Protein 5BNT (pdb70)

Foldseek 3Di:
DAFEEEEAPLPFDLNVLLLVVCLVVVVCVRHQYAYADCPDAQDDDDCSPDDHGGHHHLQDLVVVLVGQYYAYANEQVSCVRRVVVNVVVVRLHAYEYQYCNCDLPPLEAAFQCLQQVVVLVVSVVVSRRHYYHAALVQLLVCLQQSLCVVVVWFQAKAKEKAFEQPSLGDVSLVLLVQLLVQLCVQCVVVVVDPPHDPVVSVVSSVVSQVDPPRRCVRVVHHAHVHKAFADADADPVRHHVSQVSNQSNNCRNVPPPDDTHYYGYIYMYHSARFKMKIKMKTFTPDQDDLVVSLVSRPVSDPQEAEQEADDPRCVQPADCVNAEPHSHKYKYPWDADPVDSRITIMMIMHGCSDSVGNPSRSVSVVVVSVD/DAFEEEEACLPFDLNVLLVVVCLVVVVCVRHQYAYEDCPDAQDCDDDNPDDHGGHHHLQDLVVVLPGQEYFYANEQVSCVRRVVVNVVVVRLHAYEYQYPNCDLPPLEAAFQCLQQVVVLVVSVVVSRRHYYHAALVQLLVCLQQSLCVVVVFFQAKAKEKAFEQPSLGDVSLVLLVQLQVQLCVQCVVVVVPPPRDPVVSVVSSVCSQVDPPRRPPRPVHHAHVHKAFADAPADPVRHHVSFVSNQSNNCRSVVVPPPGRYYGYIYMYHSARFKMKIKMKTFTPDQDDQVVSLVSRCVSDVQEAEQEADDPSCVQCADCVNAEPHSHKYKYPWDADPVDSRITIIMIMHGCSDSVGNPSRSVSVVVVSVD/DEEEEAPLPKLLNVLLLVVCLVVVVCVQYQYAYEYCPDAQDDDDCSVDDYHGHHHLQDLVVVLVGQEYAYEHEQVSCVRRVVVNVVVVRLHAYEYAYPNCDLPPLEHAFQCLQQVVVLVVSVVVSRRHYYHAALVQLLVCLQQVLCVVVVFFQAKAKEKAFEQCSQMDVSLVLLVQLQVQLCVQCVVVVVPPPHDVVVSVVSSVCSQVDPPRRCVRVVHHAHVHKAFADAPADPVRHHVSFVSNQSNNCRNNVVPPPGHYYGYIYMYHSHNFKMKIKMKTFTPDQDDLVVSLVSRPPSDPQEAEQEADDPSCVQCADCVNAPPHSHKYKYPWDADPVDSRIIIIMIIHGCSDSVGSPSRSVSVVVVSD/DAFEEEEAPLPFDLNVLLLVVCLVVVVCVRHQYAYEDCPDAQDCDDDSPDDHGGHHHLQPLVVVLVGQEYAYANEQVSCVPRVVVNVVVVRLHAYEYQYCNCDLPPLEAAFQCLQQVVVLVVSVVVSRRHYYHAALVQLLVCLQQSLCVVVVWFQAKAKEKAFEQPSQGPVSLVLLVVLQVQLCVQCVVVVVPPVDDVVVSVVRSVVSQVDPPRDCVRVVGHAHVHKAFADADADPVRHHVSFVSNQSNNCRNVVNPDDTHYYGYTYMYHSARFKMKIKMKTFTPDQDDLVRSLVSRCVSDPQEAEQEADDPRCVQCADSVNAEPHSHKYKYPWDADPVDSRITIIMIMHGCSDSVGNPSRSVSVVVVSVD

Organism: Pseudomonas aeruginosa (strain ATCC 15692 / DSM 22644 / CIP 104116 / JCM 14847 / LMG 12228 / 1C / PRS 101 / PAO1) (NCBI:txid208964)

Sequence (1481 aa):
HMKRVGLIGWRGMVGSVLMQQRMLEERDFDLIEPVFFTTSNVGGQGPEVGKDIAPLKDAYSIDELKTLDVILTCQGGDYTSEVFPKLREAGWQGYWIDAASSLRMEDDAVIVLDPVNRKVIDQALDAGTRNYIGGNCTVSLMLMALGGLFDAGLVEWMSAMTYQAASGAGAQNMRELLKQMGAAHASVADDLANPASAILDIDRRKVAETLRSEAFPTEHFGAPLGGSLIPWIDKELPNGQSREEWKAQAETNKILARFKNPIPVDGICVRVGAMRCHSQALTIKLNKDVPLTDIEGLISQHNPWVKLVPNHREVSVRELTPAAVTGTLSVPVGRLRKLNMGSQYLGAFTVGDQLLWGAAEPLRRMLRILLERHMKRVGLIGWRGMVGSVLMQRMLEERDFDLIEPVFFTTSNVGGQGPEVGKDIAPLKDAYSIDELKTLDVILTCQGGDYTSEVFPKLREAGWQGYWIDAASSLRMEDDAVIVLDPVNRKVIDQALDAGTRNYIGGNCTVSLMLMALGGLFDAGLVEWMSAMTYQAASGAGAQNMRELLKQMGAAHASVADDLANPASAILDIDRRKVAETLRSEAFPTEHFGAPLGGSLIPWIDKELPNGQSREEWKAQAETNKILARFKNPIPVDGICVRVGAMRCHSQALTIKLNKDVPLTDIEGLISQHNPWVKLVPNHREVSVREELTPAAVTGTLSVPVGRLRKLNMGSQYLGAFTVGDQLLWGAAEPLRRMLRILLERKRVGLIGWRGMVGSVLMQRMLEERDFDLIEPVFFTTSNVGGQGPEVGKDIAPLKDAYSIDELKTLDVILTCQGGDYTSEVFPKLREAGWQGYWIDAASSLRMEDDAVIVLDPVNRKVIDQALDAGTRNYIGGNCTVSLMLMALGGLFDAGLVEWMSAMTYQAASGAGAQNMRELLKQMGAAHASVADDLANPASAILDIDRRKVAETLRSEAFPTEHFGAPLGGSLIPWIDKELPNGQSREEWKAQAETNKILARFKNPIPVDGICVRVGAMRCHSQALTIKLNKDVPLTDIEGLISQHNPWVKLVPNHREVSVRELTPAAVTGTLSVPVGRLRKLNMGSQYLGAFTVGDQLLWGAAEPLRRMLRILLEHMKRVGLIGWRGMVGSVLMQQRMLEERDFDLIEPVFFTTSNVGGQGPEVGKDIAPLKDAYSIDELKTLDVILTCQGGDYTSEVFPKLREAGWQGYWIDAASSLRMEDDAVIVLDPVNRKVIDQALDAGTRNYIGGNCTVSLMLMALGGLFDAGLVEWMSAMTYQAASGAGAQNMRELLKQMGAAHASVADDLANPASAILDIDRRKVAETLRSEAFPTEHFGAPLGGSLIPWIDKELPNGQSREEWKAQAETNKILARFKNPIPVDGICVRVGAMRCHSQALTIKLNKDVPLTDIEGLISQHNPWVKLVPNHREVSVRELTPAAVTGTLSVPVGRLRKLNMGSQYLGAFTVGDQLLWGAAEPLRRMLRILLER

CATH classification: 3.40.50.720 (+1 more: 3.30.360.10)

Structure (mmCIF, N/CA/C/O backbone):
data_5BNT
#
_entry.id   5BNT
#
_cell.length_a   125.680
_cell.length_b   125.680
_cell.length_c   199.440
_cell.angle_alpha   90.000
_cell.angle_beta   90.000
_cell.angle_gamma   90.000
#
_symmetry.space_group_name_H-M   'P 41 21 2'
#
loop_
_entity.id
_entity.type
_entity.pdbx_description
1 polymer 'Aspartate-semialdehyde dehydrogenase'
2 non-polymer 'NADP NICOTINAMIDE-ADENINE-DINUCLEOTIDE PHOSPHATE'
3 water water
#
loop_
_atom_site.group_PDB
_atom_site.id
_atom_site.type_symbol
_atom_site.label_atom_id
_atom_site.label_alt_id
_atom_site.label_comp_id
_atom_site.label_asym_id
_atom_site.label_entity_id
_atom_site.label_seq_id
_atom_site.pdbx_PDB_ins_code
_atom_site.Cartn_x
_atom_site.Cartn_y
_atom_site.Cartn_z
_atom_site.occupancy
_atom_site.B_iso_or_equiv
_atom_site.auth_seq_id
_atom_site.auth_comp_id
_atom_site.auth_asym_id
_atom_site.auth_atom_id
_atom_site.pdbx_PDB_model_num
ATOM 1 N N . HIS A 1 8 ? -76.905 30.246 52.330 1.00 45.78 0 HIS C N 1
ATOM 2 C CA . HIS A 1 8 ? -77.266 29.506 51.127 1.00 45.99 0 HIS C CA 1
ATOM 3 C C . HIS A 1 8 ? -76.033 29.177 50.293 1.00 43.74 0 HIS C C 1
ATOM 4 O O . HIS A 1 8 ? -75.552 28.044 50.293 1.00 43.90 0 HIS C O 1
ATOM 6 N N . MET A 1 9 ? -75.527 30.178 49.580 1.00 40.34 1 MET C N 1
ATOM 7 C CA . MET A 1 9 ? -74.351 29.998 48.741 1.00 38.24 1 MET C CA 1
ATOM 8 C C . MET A 1 9 ? -73.090 29.929 49.601 1.00 32.31 1 MET C C 1
ATOM 9 O O . MET A 1 9 ? -72.940 30.688 50.560 1.00 32.31 1 MET C O 1
ATOM 14 N N . LYS A 1 10 ? -72.194 29.009 49.257 1.00 27.35 2 LYS C N 1
ATOM 15 C CA . LYS A 1 10 ? -70.974 28.791 50.027 1.00 22.93 2 LYS C CA 1
ATOM 16 C C . LYS A 1 10 ? -70.070 30.021 50.017 1.00 19.61 2 LYS C C 1
ATOM 17 O O . LYS A 1 10 ? -69.836 30.626 48.971 1.00 15.94 2 LYS C O 1
ATOM 19 N N . ARG A 1 11 ? -69.571 30.389 51.192 1.00 18.51 3 ARG C N 1
ATOM 20 C CA . ARG A 1 11 ? -68.646 31.508 51.309 1.00 19.52 3 ARG C CA 1
ATOM 21 C C . ARG A 1 11 ? -67.212 31.002 51.225 1.00 17.45 3 ARG C C 1
ATOM 22 O O . ARG A 1 11 ? -66.747 30.272 52.101 1.00 16.36 3 ARG C O 1
ATOM 30 N N . VAL A 1 12 ? -66.520 31.390 50.159 1.00 16.58 4 VAL C N 1
ATOM 31 C CA . VAL A 1 12 ? -65.171 30.906 49.899 1.00 13.69 4 VAL C CA 1
ATOM 32 C C . VAL A 1 12 ? -64.143 32.009 50.114 1.00 11.82 4 VAL C C 1
ATOM 33 O O . VAL A 1 12 ? -64.216 33.072 49.497 1.00 10.97 4 VAL C O 1
ATOM 37 N N . GLY A 1 13 ? -63.182 31.749 50.994 1.00 11.32 5 GLY C N 1
ATOM 38 C CA . GLY A 1 13 ? -62.108 32.691 51.239 1.00 13.11 5 GLY C CA 1
ATOM 39 C C . GLY A 1 13 ? -60.985 32.548 50.231 1.00 10.50 5 GLY C C 1
ATOM 40 O O . GLY A 1 13 ? -60.517 31.442 49.965 1.00 12.25 5 GLY C O 1
ATOM 41 N N . LEU A 1 14 ? -60.561 33.670 49.660 1.00 7.64 6 LEU C N 1
ATOM 42 C CA . LEU A 1 14 ? -59.445 33.676 48.721 1.00 11.41 6 LEU C CA 1
ATOM 43 C C . LEU A 1 14 ? -58.228 34.348 49.344 1.00 13.74 6 LEU C C 1
ATOM 44 O O . LEU A 1 14 ? -58.245 35.547 49.619 1.00 13.41 6 LEU C O 1
ATOM 49 N N . ILE A 1 15 ? -57.177 33.568 49.572 1.00 13.98 7 ILE C N 1
ATOM 50 C CA . ILE A 1 15 ? -55.928 34.110 50.085 1.00 12.75 7 ILE C CA 1
ATOM 51 C C . ILE A 1 15 ? -54.868 33.991 48.997 1.00 12.52 7 ILE C C 1
ATOM 52 O O . ILE A 1 15 ? -54.814 32.992 48.281 1.00 11.90 7 ILE C O 1
ATOM 57 N N . GLY A 1 16 ? -54.030 35.013 48.868 1.00 14.59 8 GLY C N 1
ATOM 58 C CA . GLY A 1 16 ? -52.964 34.994 47.883 1.00 12.97 8 GLY C CA 1
ATOM 59 C C . GLY A 1 16 ? -53.437 35.154 46.452 1.00 13.29 8 GLY C C 1
ATOM 60 O O . GLY A 1 16 ? -52.799 34.666 45.520 1.00 11.97 8 GLY C O 1
ATOM 61 N N . TRP A 1 17 ? -54.558 35.846 46.280 1.00 11.17 9 TRP C N 1
ATOM 62 C CA . TRP A 1 17 ? -55.138 36.072 44.960 1.00 11.83 9 TRP C CA 1
ATOM 63 C C . TRP A 1 17 ? -54.315 37.062 44.138 1.00 9.24 9 TRP C C 1
ATOM 64 O O . TRP A 1 17 ? -54.366 37.058 42.908 1.00 12.22 9 TRP C O 1
ATOM 75 N N . ARG A 1 18 ? -53.557 37.909 44.826 1.00 15.24 10 ARG C N 1
ATOM 76 C CA . ARG A 1 18 ? -52.846 39.005 44.175 1.00 17.70 10 ARG C CA 1
ATOM 77 C C . ARG A 1 18 ? -51.497 38.562 43.618 1.00 18.18 10 ARG C C 1
ATOM 78 O O . ARG A 1 18 ? -50.980 39.159 42.674 1.00 19.64 10 ARG C O 1
ATOM 86 N N . GLY A 1 19 ? -50.933 37.509 44.202 1.00 17.81 11 GLY C N 1
ATOM 87 C CA . GLY A 1 19 ? -49.667 36.971 43.738 1.00 18.03 11 GLY C CA 1
ATOM 88 C C . GLY A 1 19 ? -49.745 36.370 42.347 1.00 17.44 11 GLY C C 1
ATOM 89 O O . GLY A 1 19 ? -50.782 36.437 41.690 1.00 17.40 11 GLY C O 1
ATOM 90 N N . MET A 1 20 ? -48.649 35.769 41.897 1.00 18.28 12 MET C N 1
ATOM 91 C CA . MET A 1 20 ? -48.578 35.247 40.537 1.00 18.62 12 MET C CA 1
ATOM 92 C C . MET A 1 20 ? -49.510 34.056 40.310 1.00 17.63 12 MET C C 1
ATOM 93 O O . MET A 1 20 ? -50.313 34.060 39.377 1.00 19.11 12 MET C O 1
ATOM 98 N N . VAL A 1 21 ? -49.395 33.038 41.158 1.00 15.18 13 VAL C N 1
ATOM 99 C CA . VAL A 1 21 ? -50.236 31.852 41.041 1.00 14.11 13 VAL C CA 1
ATOM 100 C C . VAL A 1 21 ? -51.698 32.224 41.262 1.00 15.62 13 VAL C C 1
ATOM 101 O O . VAL A 1 21 ? -52.586 31.756 40.549 1.00 14.74 13 VAL C O 1
ATOM 105 N N . GLY A 1 22 ? -51.938 33.082 42.248 1.00 14.11 14 GLY C N 1
ATOM 106 C CA . GLY A 1 22 ? -53.279 33.548 42.541 1.00 13.50 14 GLY C CA 1
ATOM 107 C C . GLY A 1 22 ? -53.911 34.303 41.387 1.00 11.31 14 GLY C C 1
ATOM 108 O O . GLY A 1 22 ? -55.107 34.169 41.133 1.00 14.15 14 GLY C O 1
ATOM 109 N N . SER A 1 23 ? -53.103 35.093 40.685 1.00 12.09 15 SER C N 1
ATOM 110 C CA . SER A 1 23 ? -53.586 35.862 39.541 1.00 18.74 15 SER C CA 1
ATOM 111 C C . SER A 1 23 ? -53.997 34.940 38.397 1.00 16.55 15 SER C C 1
ATOM 112 O O . SER A 1 23 ? -55.009 35.173 37.738 1.00 16.02 15 SER C O 1
ATOM 115 N N . VAL A 1 24 ? -53.201 33.903 38.159 1.00 14.69 16 VAL C N 1
ATOM 116 C CA . VAL A 1 24 ? -53.536 32.891 37.164 1.00 15.06 16 VAL C CA 1
ATOM 117 C C . VAL A 1 24 ? -54.820 32.179 37.579 1.00 12.84 16 VAL C C 1
ATOM 118 O O . VAL A 1 24 ? -55.680 31.883 36.747 1.00 14.21 16 VAL C O 1
ATOM 122 N N . LEU A 1 25 ? -54.945 31.918 38.876 1.00 10.82 17 LEU C N 1
ATOM 123 C CA . LEU A 1 25 ? -56.139 31.289 39.423 1.00 13.28 17 LEU C CA 1
ATOM 124 C C . LEU A 1 25 ? -57.372 32.163 39.201 1.00 14.13 17 LEU C C 1
ATOM 125 O O . LEU A 1 25 ? -58.409 31.676 38.751 1.00 13.17 17 LEU C O 1
ATOM 130 N N . MET A 1 26 ? -57.249 33.451 39.514 1.00 14.10 18 MET C N 1
ATOM 131 C CA . MET A 1 26 ? -58.350 34.398 39.342 1.00 15.68 18 MET C CA 1
ATOM 132 C C . MET A 1 26 ? -58.812 34.456 37.891 1.00 15.71 18 MET C C 1
ATOM 133 O O . MET A 1 26 ? -60.012 34.434 37.611 1.00 15.78 18 MET C O 1
ATOM 138 N N . GLN A 1 27 ? -57.852 34.526 36.974 1.00 16.41 19 GLN C N 1
ATOM 139 C CA A GLN A 1 27 ? -58.137 34.588 35.544 0.45 18.75 19 GLN C CA 1
ATOM 140 C CA B GLN A 1 27 ? -58.175 34.607 35.556 0.55 18.76 19 GLN C CA 1
ATOM 141 C C . GLN A 1 27 ? -58.890 33.347 35.077 1.00 17.55 19 GLN C C 1
ATOM 142 O O . GLN A 1 27 ? -59.840 33.434 34.303 1.00 19.78 19 GLN C O 1
ATOM 153 N N . ARG A 1 28 ? -58.446 32.187 35.550 1.00 12.23 20 ARG C N 1
ATOM 154 C CA . ARG A 1 28 ? -59.073 30.920 35.182 1.00 12.77 20 ARG C CA 1
ATOM 155 C C . ARG A 1 28 ? -60.467 30.788 35.788 1.00 12.46 20 ARG C C 1
ATOM 156 O O . ARG A 1 28 ? -61.392 30.316 35.127 1.00 12.25 20 ARG C O 1
ATOM 164 N N . MET A 1 29 ? -60.611 31.197 37.046 1.00 14.51 21 MET C N 1
ATOM 165 C CA . MET A 1 29 ? -61.910 31.161 37.711 1.00 15.42 21 MET C CA 1
ATOM 166 C C . MET A 1 29 ? -62.901 32.078 37.002 1.00 18.52 21 MET C C 1
ATOM 167 O O . MET A 1 29 ? -64.090 31.774 36.911 1.00 17.61 21 MET C O 1
ATOM 172 N N . LEU A 1 30 ? -62.399 33.200 36.497 1.00 19.72 22 LEU C N 1
ATOM 173 C CA . LEU A 1 30 ? -63.216 34.131 35.727 1.00 22.61 22 LEU C CA 1
ATOM 174 C C . LEU A 1 30 ? -63.664 33.510 34.409 1.00 20.67 22 LEU C C 1
ATOM 175 O O . LEU A 1 30 ? -64.834 33.597 34.039 1.00 21.60 22 LEU C O 1
ATOM 180 N N . GLU A 1 31 ? -62.724 32.886 33.706 1.00 19.82 23 GLU C N 1
ATOM 181 C CA . GLU A 1 31 ? -63.002 32.278 32.409 1.00 22.85 23 GLU C CA 1
ATOM 182 C C . GLU A 1 31 ? -64.010 31.137 32.520 1.00 21.20 23 GLU C C 1
ATOM 183 O O . GLU A 1 31 ? -64.860 30.962 31.647 1.00 20.93 23 GLU C O 1
ATOM 189 N N . GLU A 1 32 ? -63.912 30.365 33.597 1.00 17.79 24 GLU C N 1
ATOM 190 C CA . GLU A 1 32 ? -64.810 29.235 33.808 1.00 18.40 24 GLU C CA 1
ATOM 191 C C . GLU A 1 32 ? -66.053 29.651 34.589 1.00 17.35 24 GLU C C 1
ATOM 192 O O . GLU A 1 32 ? -66.916 28.823 34.882 1.00 20.77 24 GLU C O 1
ATOM 198 N N . ARG A 1 33 ? -66.128 30.938 34.922 1.00 16.16 25 ARG C N 1
ATOM 199 C CA . ARG A 1 33 ? -67.258 31.512 35.652 1.00 20.09 25 ARG C CA 1
ATOM 200 C C . ARG A 1 33 ? -67.507 30.817 36.991 1.00 18.09 25 ARG C C 1
ATOM 201 O O . ARG A 1 33 ? -68.647 30.506 37.336 1.00 20.21 25 ARG C O 1
ATOM 209 N N . ASP A 1 34 ? -66.436 30.586 37.744 1.00 13.51 26 ASP C N 1
ATOM 210 C CA . ASP A 1 34 ? -66.541 29.928 39.042 1.00 16.19 26 ASP C CA 1
ATOM 211 C C . ASP A 1 34 ? -67.211 30.827 40.076 1.00 15.90 26 ASP C C 1
ATOM 212 O O . ASP A 1 34 ? -67.846 30.343 41.012 1.00 17.06 26 ASP C O 1
ATOM 217 N N . PHE A 1 35 ? -67.069 32.138 39.900 1.00 14.61 27 PHE C N 1
ATOM 218 C CA . PHE A 1 35 ? -67.584 33.101 40.869 1.00 16.38 27 PHE C CA 1
ATOM 219 C C . PHE A 1 35 ? -69.107 33.198 40.836 1.00 16.20 27 PHE C C 1
ATOM 220 O O . PHE A 1 35 ? -69.716 33.792 41.725 1.00 15.84 27 PHE C O 1
ATOM 228 N N . ASP A 1 36 ? -69.717 32.617 39.809 1.00 17.22 28 ASP C N 1
ATOM 229 C CA . ASP A 1 36 ? -71.170 32.545 39.721 1.00 19.18 28 ASP C CA 1
ATOM 230 C C . ASP A 1 36 ? -71.739 31.632 40.804 1.00 20.63 28 ASP C C 1
ATOM 231 O O . ASP A 1 36 ? -72.885 31.790 41.228 1.00 20.88 28 ASP C O 1
ATOM 236 N N . LEU A 1 37 ? -70.923 30.681 41.250 1.00 23.03 29 LEU C N 1
AT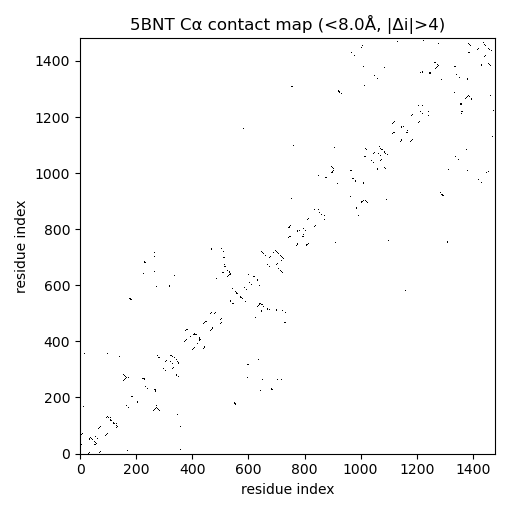OM 237 C CA . LEU A 1 37 ? -71.388 29.603 42.114 1.00 24.28 29 LEU C CA 1
ATOM 238 C C . LEU A 1 37 ? -71.047 29.814 43.586 1.00 23.09 29 LEU C C 1
ATOM 239 O O . LEU A 1 37 ? -71.531 29.081 44.448 1.00 23.30 29 LEU C O 1
ATOM 244 N N . ILE A 1 38 ? -70.210 30.806 43.877 1.00 20.79 30 ILE C N 1
ATOM 245 C CA . ILE A 1 38 ? -69.764 31.030 45.249 1.00 18.61 30 ILE C CA 1
ATOM 246 C C . ILE A 1 38 ? -69.932 32.480 45.679 1.00 21.52 30 ILE C C 1
ATOM 247 O O . ILE A 1 38 ? -70.162 33.367 44.856 1.00 23.34 30 ILE C O 1
ATOM 252 N N . GLU A 1 39 ? -69.818 32.708 46.983 1.00 19.56 31 GLU C N 1
ATOM 253 C CA . GLU A 1 39 ? -69.672 34.054 47.518 1.00 18.56 31 GLU C CA 1
ATOM 254 C C . GLU A 1 39 ? -68.204 34.269 47.854 1.00 16.05 31 GLU C C 1
ATOM 255 O O . GLU A 1 39 ? -67.740 33.844 48.910 1.00 15.86 31 GLU C O 1
ATOM 261 N N . PRO A 1 40 ? -67.461 34.919 46.947 1.00 15.30 32 PRO C N 1
ATOM 262 C CA . PRO A 1 40 ? -66.020 35.095 47.143 1.00 14.39 32 PRO C CA 1
ATOM 263 C C . PRO A 1 40 ? -65.692 36.134 48.213 1.00 15.78 32 PRO C C 1
ATOM 264 O O . PRO A 1 40 ? -66.135 37.278 48.125 1.00 18.21 32 PRO C O 1
ATOM 268 N N . VAL A 1 41 ? -64.929 35.726 49.221 1.00 11.12 33 VAL C N 1
ATOM 269 C CA . VAL A 1 41 ? -64.496 36.642 50.267 1.00 12.13 33 VAL C CA 1
ATOM 270 C C . VAL A 1 41 ? -62.987 36.788 50.183 1.00 13.14 33 VAL C C 1
ATOM 271 O O . VAL A 1 41 ? -62.248 35.856 50.496 1.00 11.54 33 VAL C O 1
ATOM 275 N N . PHE A 1 42 ? -62.533 37.959 49.751 1.00 13.73 34 PHE C N 1
ATOM 276 C CA . PHE A 1 42 ? -61.113 38.183 49.513 1.00 16.62 34 PHE C CA 1
ATOM 277 C C . PHE A 1 42 ? -60.404 38.732 50.744 1.00 18.31 34 PHE C C 1
ATOM 278 O O . PHE A 1 42 ? -60.862 39.689 51.370 1.00 12.14 34 PHE C O 1
ATOM 286 N N . PHE A 1 43 ? -59.278 38.112 51.080 1.00 15.52 35 PHE C N 1
ATOM 287 C CA . PHE A 1 43 ? -58.498 38.503 52.247 1.00 15.02 35 PHE C CA 1
ATOM 288 C C . PHE A 1 43 ? -57.151 39.081 51.835 1.00 16.97 35 PHE C C 1
ATOM 289 O O . PHE A 1 43 ? -56.702 38.899 50.703 1.00 17.57 35 PHE C O 1
ATOM 297 N N . THR A 1 44 ? -56.508 39.776 52.766 1.00 17.97 36 THR C N 1
ATOM 298 C CA . THR A 1 44 ? -55.241 40.431 52.483 1.00 16.67 36 THR C CA 1
ATOM 299 C C . THR A 1 44 ? -54.317 40.411 53.693 1.00 17.37 36 THR C C 1
ATOM 300 O O . THR A 1 44 ? -54.768 40.332 54.836 1.00 15.14 36 THR C O 1
ATOM 304 N N . THR A 1 45 ? -53.018 40.489 53.429 1.00 18.25 37 THR C N 1
ATOM 305 C CA . THR A 1 45 ? -52.023 40.530 54.488 1.00 18.90 37 THR C CA 1
ATOM 306 C C . THR A 1 45 ? -51.365 41.902 54.543 1.00 21.26 37 THR C C 1
ATOM 307 O O . THR A 1 45 ? -50.414 42.110 55.296 1.00 23.77 37 THR C O 1
ATOM 311 N N . SER A 1 46 ? -51.877 42.840 53.751 1.00 21.53 38 SER C N 1
ATOM 312 C CA . SER A 1 46 ? -51.198 44.117 53.572 1.00 23.14 38 SER C CA 1
ATOM 313 C C . SER A 1 46 ? -52.123 45.311 53.333 1.00 22.59 38 SER C C 1
ATOM 314 O O . SER A 1 46 ? -51.697 46.457 53.467 1.00 23.72 38 SER C O 1
ATOM 317 N N . ASN A 1 47 ? -53.378 45.054 52.977 1.00 22.17 39 ASN C N 1
ATOM 318 C CA . ASN A 1 47 ? -54.275 46.138 52.576 1.00 22.72 39 ASN C CA 1
ATOM 319 C C . ASN A 1 47 ? -55.704 45.931 53.086 1.00 22.09 39 ASN C C 1
ATOM 320 O O . ASN A 1 47 ? -56.648 45.839 52.300 1.00 24.82 39 ASN C O 1
ATOM 325 N N . VAL A 1 48 ? -55.855 45.857 54.406 1.00 21.24 40 VAL C N 1
ATOM 326 C CA . VAL A 1 48 ? -57.156 45.610 55.025 1.00 18.98 40 VAL C CA 1
ATOM 327 C C . VAL A 1 48 ? -58.118 46.758 54.743 1.00 18.79 40 VAL C C 1
ATOM 328 O O . VAL A 1 48 ? -57.784 47.925 54.947 1.00 20.59 40 VAL C O 1
ATOM 332 N N . GLY A 1 49 ? -59.314 46.420 54.273 1.00 17.32 41 GLY C N 1
ATOM 333 C CA . GLY A 1 49 ? -60.307 47.420 53.930 1.00 18.94 41 GLY C CA 1
ATOM 334 C C . GLY A 1 49 ? -60.136 47.919 52.510 1.00 20.62 41 GLY C C 1
ATOM 335 O O . GLY A 1 49 ? -60.928 48.725 52.021 1.00 22.80 41 GLY C O 1
ATOM 336 N N . GLY A 1 50 ? -59.094 47.431 51.846 1.00 20.47 42 GLY C N 1
ATOM 337 C CA . GLY A 1 50 ? -58.798 47.832 50.484 1.00 22.52 42 GLY C CA 1
ATOM 338 C C . GLY A 1 50 ? -59.738 47.228 49.461 1.00 25.97 42 GLY C C 1
ATOM 339 O O . GLY A 1 50 ? -60.722 46.574 49.809 1.00 25.32 42 GLY C O 1
ATOM 340 N N . GLN A 1 51 ? -59.427 47.443 48.188 1.00 27.35 43 GLN C N 1
ATOM 341 C CA . GLN A 1 51 ? -60.283 46.985 47.103 1.00 29.66 43 GLN C CA 1
ATOM 342 C C . GLN A 1 51 ? -59.790 45.655 46.542 1.00 26.35 43 GLN C C 1
ATOM 343 O O . GLN A 1 51 ? -58.602 45.492 46.262 1.00 25.09 43 GLN C O 1
ATOM 349 N N . GLY A 1 52 ? -60.706 44.705 46.390 1.00 23.75 44 GLY C N 1
ATOM 350 C CA . GLY A 1 52 ? -60.370 43.409 45.831 1.00 23.22 44 GLY C CA 1
ATOM 351 C C . GLY A 1 52 ? -60.254 43.436 44.318 1.00 22.05 44 GLY C C 1
ATOM 352 O O . GLY A 1 52 ? -60.449 44.480 43.697 1.00 19.24 44 GLY C O 1
ATOM 353 N N . PRO A 1 53 ? -59.936 42.282 43.713 1.00 21.93 45 PRO C N 1
ATOM 354 C CA . PRO A 1 53 ? -59.804 42.204 42.256 1.00 23.39 45 PRO C CA 1
ATOM 355 C C . PRO A 1 53 ? -61.156 42.263 41.552 1.00 26.04 45 PRO C C 1
ATOM 356 O O . PRO A 1 53 ? -62.183 42.005 42.179 1.00 25.48 45 PRO C O 1
ATOM 360 N N . GLU A 1 54 ? -61.153 42.603 40.267 1.00 28.42 46 GLU C N 1
ATOM 361 C CA . GLU A 1 54 ? -62.388 42.637 39.494 1.00 32.50 46 GLU C CA 1
ATOM 362 C C . GLU A 1 54 ? -62.794 41.225 39.090 1.00 30.10 46 GLU C C 1
ATOM 363 O O . GLU A 1 54 ? -62.154 40.604 38.240 1.00 29.52 46 GLU C O 1
ATOM 369 N N . VAL A 1 55 ? -63.859 40.722 39.706 1.00 30.07 47 VAL C N 1
ATOM 370 C CA . VAL A 1 55 ? -64.321 39.364 39.447 1.00 31.43 47 VAL C CA 1
ATOM 371 C C . VAL A 1 55 ? -65.729 39.366 38.861 1.00 34.02 47 VAL C C 1
ATOM 372 O O . VAL A 1 55 ? -66.416 38.345 38.872 1.00 33.40 47 VAL C O 1
ATOM 376 N N . GLY A 1 56 ? -66.155 40.518 38.354 1.00 36.26 48 GLY C N 1
ATOM 377 C CA . GLY A 1 56 ? -67.428 40.625 37.665 1.00 38.43 48 GLY C CA 1
ATOM 378 C C . GLY A 1 56 ? -68.658 40.672 38.552 1.00 38.13 48 GLY C C 1
ATOM 379 O O . GLY A 1 56 ? -69.784 40.610 38.060 1.00 39.61 48 GLY C O 1
ATOM 380 N N . LYS A 1 57 ? -68.450 40.783 39.859 1.00 38.11 49 LYS C N 1
ATOM 381 C CA . LYS A 1 57 ? -69.563 40.862 40.798 1.00 37.64 49 LYS C CA 1
ATOM 382 C C . LYS A 1 57 ? -69.175 41.635 42.054 1.00 35.82 49 LYS C C 1
ATOM 383 O O . LYS A 1 57 ? -67.997 41.730 42.397 1.00 35.26 49 LYS C O 1
ATOM 389 N N . ASP A 1 58 ? -70.176 42.186 42.733 1.00 35.01 50 ASP C N 1
ATOM 390 C CA . ASP A 1 58 ? -69.950 42.977 43.937 1.00 33.81 50 ASP C CA 1
ATOM 391 C C . ASP A 1 58 ? -69.348 42.133 45.058 1.00 31.39 50 ASP C C 1
ATOM 392 O O . ASP A 1 58 ? -69.893 41.093 45.430 1.00 29.67 50 ASP C O 1
ATOM 394 N N . ILE A 1 59 ? -68.218 42.587 45.590 1.00 28.90 51 ILE C N 1
ATOM 395 C CA . ILE A 1 59 ? -67.547 41.888 46.678 1.00 25.36 51 ILE C CA 1
ATOM 396 C C . ILE A 1 59 ? -67.306 42.835 47.844 1.00 25.30 51 ILE C C 1
ATOM 397 O O . ILE A 1 59 ? -67.261 44.053 47.669 1.00 24.79 51 ILE C O 1
ATOM 402 N N . ALA A 1 60 ? -67.154 42.268 49.036 1.00 24.35 52 ALA C N 1
ATOM 403 C CA . ALA A 1 60 ? -66.837 43.050 50.223 1.00 24.06 52 ALA C CA 1
ATOM 404 C C . ALA A 1 60 ? -65.389 43.526 50.166 1.00 24.79 52 ALA C C 1
ATOM 405 O O . ALA A 1 60 ? -64.560 42.910 49.495 1.00 25.65 52 ALA C O 1
ATOM 407 N N . PRO A 1 61 ? -65.081 44.637 50.858 1.00 23.77 53 PRO C N 1
ATOM 408 C CA . PRO A 1 61 ? -63.691 45.093 50.964 1.00 21.14 53 PRO C CA 1
ATOM 409 C C . PRO A 1 61 ? -62.781 44.025 51.568 1.00 19.34 53 PRO C C 1
ATOM 410 O O . PRO A 1 61 ? -63.263 43.124 52.257 1.00 18.82 53 PRO C O 1
ATOM 414 N N . LEU A 1 62 ? -61.482 44.132 51.306 1.00 18.33 54 LEU C N 1
ATOM 415 C CA . LEU A 1 62 ? -60.512 43.132 51.744 1.00 17.30 54 LEU C CA 1
ATOM 416 C C . LEU A 1 62 ? -60.521 42.933 53.257 1.00 15.15 54 LEU C C 1
ATOM 417 O O . LEU A 1 62 ? -60.449 43.895 54.019 1.00 14.75 54 LEU C O 1
ATOM 422 N N . LYS A 1 63 ? -60.611 41.676 53.683 1.00 14.58 55 LYS C N 1
ATOM 423 C CA . LYS A 1 63 ? -60.604 41.344 55.104 1.00 18.38 55 LYS C CA 1
ATOM 424 C C . LYS A 1 63 ? -59.211 40.919 55.567 1.00 18.30 55 LYS C C 1
ATOM 425 O O . LYS A 1 63 ? -58.347 40.592 54.754 1.00 17.82 55 LYS C O 1
ATOM 431 N N . ASP A 1 64 ? -59.002 40.932 56.880 1.00 18.01 56 ASP C N 1
ATOM 432 C CA . ASP A 1 64 ? -57.720 40.553 57.463 1.00 16.19 56 ASP C CA 1
ATOM 433 C C . ASP A 1 64 ? -57.493 39.050 57.324 1.00 16.14 56 ASP C C 1
ATOM 434 O O . ASP A 1 64 ? -58.235 38.248 57.889 1.00 15.59 56 ASP C O 1
ATOM 439 N N . ALA A 1 65 ? -56.454 38.679 56.582 1.00 14.44 57 ALA C N 1
ATOM 440 C CA . ALA A 1 65 ? -56.144 37.273 56.338 1.00 13.12 57 ALA C CA 1
ATOM 441 C C . ALA A 1 65 ? -55.634 36.571 57.595 1.00 15.91 57 ALA C C 1
ATOM 442 O O . ALA A 1 65 ? -55.507 35.348 57.619 1.00 15.30 57 ALA C O 1
ATOM 444 N N . TYR A 1 66 ? -55.339 37.346 58.633 1.00 17.79 58 TYR C N 1
ATOM 445 C CA . TYR A 1 66 ? -54.854 36.784 59.890 1.00 15.23 58 TYR C CA 1
ATOM 446 C C . TYR A 1 66 ? -55.929 36.835 60.971 1.00 16.47 58 TYR C C 1
ATOM 447 O O . TYR A 1 66 ? -55.666 36.545 62.138 1.00 17.49 58 TYR C O 1
ATOM 456 N N . SER A 1 67 ? -57.142 37.203 60.573 1.00 13.54 59 SER C N 1
ATOM 457 C CA . SER A 1 67 ? -58.275 37.222 61.489 1.00 15.25 59 SER C CA 1
ATOM 458 C C . SER A 1 67 ? -58.917 35.842 61.577 1.00 16.11 59 SER C C 1
ATOM 459 O O . SER A 1 67 ? -59.638 35.426 60.672 1.00 15.34 59 SER C O 1
ATOM 462 N N . ILE A 1 68 ? -58.648 35.136 62.671 1.00 18.07 60 ILE C N 1
ATOM 463 C CA . ILE A 1 68 ? -59.195 33.802 62.881 1.00 16.05 60 ILE C CA 1
ATOM 464 C C . ILE A 1 68 ? -60.715 33.873 62.972 1.00 14.13 60 ILE C C 1
ATOM 465 O O . ILE A 1 68 ? -61.414 32.989 62.478 1.00 14.60 60 ILE C O 1
ATOM 470 N N . ASP A 1 69 ? -61.216 34.937 63.595 1.00 13.94 61 ASP C N 1
ATOM 471 C CA . ASP A 1 69 ? -62.654 35.149 63.752 1.00 18.14 61 ASP C CA 1
ATOM 472 C C . ASP A 1 69 ? -63.384 35.150 62.412 1.00 16.12 61 ASP C C 1
ATOM 473 O O . ASP A 1 69 ? -64.443 34.538 62.274 1.00 15.17 61 ASP C O 1
ATOM 478 N N . GLU A 1 70 ? -62.814 35.838 61.427 1.00 13.08 62 GLU C N 1
ATOM 479 C CA . GLU A 1 70 ? -63.429 35.925 60.108 1.00 13.17 62 GLU C CA 1
ATOM 480 C C . GLU A 1 70 ? -63.232 34.640 59.311 1.00 13.59 62 GLU C C 1
ATOM 481 O O . GLU A 1 70 ? -64.149 34.172 58.636 1.00 15.68 62 GLU C O 1
ATOM 487 N N . LEU A 1 71 ? -62.030 34.079 59.390 1.00 12.56 63 LEU C N 1
ATOM 488 C CA . LEU A 1 71 ? -61.682 32.884 58.630 1.00 14.39 63 LEU C CA 1
ATOM 489 C C . LEU A 1 71 ? -62.521 31.670 59.023 1.00 15.73 63 LEU C C 1
ATOM 490 O O . LEU A 1 71 ? -62.855 30.840 58.177 1.00 14.25 63 LEU C O 1
ATOM 495 N N . LYS A 1 72 ? -62.868 31.570 60.304 1.00 11.97 64 LYS C N 1
ATOM 496 C CA . LYS A 1 72 ? -63.567 30.391 60.806 1.00 12.26 64 LYS C CA 1
ATOM 497 C C . LYS A 1 72 ? -65.058 30.414 60.473 1.00 12.40 64 LYS C C 1
ATOM 498 O O . LYS A 1 72 ? -65.792 29.488 60.819 1.00 14.01 64 LYS C O 1
ATOM 504 N N . THR A 1 73 ? -65.500 31.470 59.800 1.00 12.25 65 THR C N 1
ATOM 505 C CA . THR A 1 73 ? -66.882 31.554 59.344 1.00 17.13 65 THR C CA 1
ATOM 506 C C . THR A 1 73 ? -67.005 31.022 57.921 1.00 15.88 65 THR C C 1
ATOM 507 O O . THR A 1 73 ? -68.108 30.852 57.404 1.00 14.05 65 THR C O 1
ATOM 511 N N . LEU A 1 74 ? -65.860 30.759 57.299 1.00 11.41 66 LEU C N 1
ATOM 512 C CA . LEU A 1 74 ? -65.812 30.371 55.893 1.00 10.97 66 LEU C CA 1
ATOM 513 C C . LEU A 1 74 ? -66.028 28.875 55.686 1.00 16.54 66 LEU C C 1
ATOM 514 O O . LEU A 1 74 ? -65.499 28.051 56.432 1.00 17.59 66 LEU C O 1
ATOM 519 N N . ASP A 1 75 ? -66.802 28.535 54.660 1.00 16.97 67 ASP C N 1
ATOM 520 C CA . ASP A 1 75 ? -67.019 27.143 54.289 1.00 15.23 67 ASP C CA 1
ATOM 521 C C . ASP A 1 75 ? -65.762 26.560 53.649 1.00 14.42 67 ASP C C 1
ATOM 522 O O . ASP A 1 75 ? -65.381 25.421 53.923 1.00 10.49 67 ASP C O 1
ATOM 527 N N . VAL A 1 76 ? -65.130 27.351 52.786 1.00 12.19 68 VAL C N 1
ATOM 528 C CA . VAL A 1 76 ? -63.936 26.922 52.065 1.00 12.65 68 VAL C CA 1
ATOM 529 C C . VAL A 1 76 ? -62.880 28.024 52.090 1.00 12.41 68 VAL C C 1
ATOM 530 O O . VAL A 1 76 ? -63.204 29.207 51.998 1.00 12.50 68 VAL C O 1
ATOM 534 N N . ILE A 1 77 ? -61.617 27.630 52.224 1.00 11.06 69 ILE C N 1
ATOM 535 C CA . ILE A 1 77 ? -60.512 28.563 52.065 1.00 11.58 69 ILE C CA 1
ATOM 536 C C . ILE A 1 77 ? -59.600 28.080 50.944 1.00 12.49 69 ILE C C 1
ATOM 537 O O . ILE A 1 77 ? -59.089 26.960 50.978 1.00 12.63 69 ILE C O 1
ATOM 542 N N . LEU A 1 78 ? -59.413 28.935 49.946 1.00 12.59 70 LEU C N 1
ATOM 543 C CA . LEU A 1 78 ? -58.545 28.640 48.814 1.00 11.84 70 LEU C CA 1
ATOM 544 C C . LEU A 1 78 ? -57.366 29.609 48.815 1.00 13.02 70 LEU C C 1
ATOM 545 O O . LEU A 1 78 ? -57.504 30.770 48.430 1.00 14.67 70 LEU C O 1
ATOM 550 N N . THR A 1 79 ? -56.206 29.129 49.254 1.00 11.63 71 THR C N 1
ATOM 551 C CA . THR A 1 79 ? -55.062 30.006 49.470 1.00 13.54 71 THR C CA 1
ATOM 552 C C . THR A 1 79 ? -53.884 29.727 48.538 1.00 14.82 71 THR C C 1
ATOM 553 O O . THR A 1 79 ? -53.494 28.577 48.330 1.00 16.40 71 THR C O 1
ATOM 557 N N . CYS A 1 80 ? -53.333 30.801 47.978 1.00 12.23 72 CYS C N 1
ATOM 558 C CA . CYS A 1 80 ? -52.097 30.747 47.203 1.00 11.04 72 CYS C CA 1
ATOM 559 C C . CYS A 1 80 ? -51.070 31.671 47.851 1.00 13.03 72 CYS C C 1
ATOM 560 O O . CYS A 1 80 ? -50.077 32.053 47.232 1.00 16.02 72 CYS C O 1
ATOM 563 N N . GLN A 1 81 ? -51.324 32.026 49.108 1.00 13.33 73 GLN C N 1
ATOM 564 C CA . GLN A 1 81 ? -50.514 33.009 49.817 1.00 15.61 73 GLN C CA 1
ATOM 565 C C . GLN A 1 81 ? -49.102 32.502 50.098 1.00 18.15 73 GLN C C 1
ATOM 566 O O . GLN A 1 81 ? -48.143 33.272 50.064 1.00 20.58 73 GLN C O 1
ATOM 572 N N . GLY A 1 82 ? -48.975 31.210 50.381 1.00 16.64 74 GLY C N 1
ATOM 573 C CA . GLY A 1 82 ? -47.671 30.625 50.628 1.00 19.10 74 GLY C CA 1
ATOM 574 C C . GLY A 1 82 ? -47.577 29.750 51.862 1.00 18.04 74 GLY C C 1
ATOM 575 O O . GLY A 1 82 ? -48.485 29.723 52.694 1.00 16.43 74 GLY C O 1
ATOM 576 N N . GLY A 1 83 ? -46.461 29.036 51.979 1.00 18.47 75 GLY C N 1
ATOM 577 C CA . GLY A 1 83 ? -46.242 28.127 53.088 1.00 18.05 75 GLY C CA 1
ATOM 578 C C . GLY A 1 83 ? -46.109 28.799 54.441 1.00 21.15 75 GLY C C 1
ATOM 579 O O . GLY A 1 83 ? -46.515 28.241 55.460 1.00 22.26 75 GLY C O 1
ATOM 580 N N . ASP A 1 84 ? -45.536 29.998 54.454 1.00 21.17 76 ASP C N 1
ATOM 581 C CA . ASP A 1 84 ? -45.367 30.746 55.695 1.00 24.87 76 ASP C CA 1
ATOM 582 C C . ASP A 1 84 ? -46.720 31.129 56.285 1.00 21.09 76 ASP C C 1
ATOM 583 O O . ASP A 1 84 ? -46.900 31.134 57.503 1.00 23.16 76 ASP C O 1
ATOM 588 N N . TYR A 1 85 ? -47.670 31.446 55.412 1.00 18.22 77 TYR C N 1
ATOM 589 C CA . TYR A 1 85 ? -49.014 31.813 55.836 1.00 19.38 77 TYR C CA 1
ATOM 590 C C . TYR A 1 85 ? -49.764 30.606 56.383 1.00 18.23 77 TYR C C 1
ATOM 591 O O . TYR A 1 85 ? -50.419 30.690 57.422 1.00 18.96 77 TYR C O 1
ATOM 600 N N . THR A 1 86 ? -49.669 29.488 55.670 1.00 16.43 78 THR C N 1
ATOM 601 C CA . THR A 1 86 ? -50.338 28.258 56.074 1.00 14.81 78 THR C CA 1
ATOM 602 C C . THR A 1 86 ? -49.822 27.779 57.426 1.00 15.17 78 THR C C 1
ATOM 603 O O . THR A 1 86 ? -50.602 27.462 58.320 1.00 13.32 78 THR C O 1
ATOM 607 N N . SER A 1 87 ? -48.501 27.747 57.574 1.00 17.35 79 SER C N 1
ATOM 608 C CA . SER A 1 87 ? -47.876 27.302 58.815 1.00 20.46 79 SER C CA 1
ATOM 609 C C . SER A 1 87 ? -48.295 28.163 60.005 1.00 20.18 79 SER C C 1
ATOM 610 O O . SER A 1 87 ? -48.314 27.696 61.142 1.00 23.10 79 SER C O 1
ATOM 613 N N . GLU A 1 88 ? -48.635 29.418 59.733 1.00 21.23 80 GLU C N 1
ATOM 614 C CA . GLU A 1 88 ? -49.012 30.361 60.779 1.00 25.99 80 GLU C CA 1
ATOM 615 C C . GLU A 1 88 ? -50.496 30.282 61.136 1.00 22.29 80 GLU C C 1
ATOM 616 O O . GLU A 1 88 ? -50.860 30.240 62.311 1.00 22.83 80 GLU C O 1
ATOM 622 N N . VAL A 1 89 ? -51.347 30.256 60.116 1.00 18.46 81 VAL C N 1
ATOM 623 C CA . VAL A 1 89 ? -52.785 30.414 60.311 1.00 18.89 81 VAL C CA 1
ATOM 624 C C . VAL A 1 89 ? -53.519 29.082 60.476 1.00 18.95 81 VAL C C 1
ATOM 625 O O . VAL A 1 89 ? -54.401 28.960 61.329 1.00 19.10 81 VAL C O 1
ATOM 629 N N . PHE A 1 90 ? -53.152 28.089 59.669 1.00 16.25 82 PHE C N 1
ATOM 630 C CA . PHE A 1 90 ? -53.848 26.798 59.663 1.00 16.76 82 PHE C CA 1
ATOM 631 C C . PHE A 1 90 ? -53.969 26.132 61.046 1.00 16.16 82 PHE C C 1
ATOM 632 O O . PHE A 1 90 ? -55.055 25.674 61.401 1.00 15.55 82 PHE C O 1
ATOM 640 N N . PRO A 1 91 ? -52.872 26.067 61.830 1.00 16.13 83 PRO C N 1
ATOM 641 C CA . PRO A 1 91 ? -53.043 25.439 63.148 1.00 17.46 83 PRO C CA 1
ATOM 642 C C . PRO A 1 91 ? -53.976 26.224 64.070 1.00 18.46 83 PRO C C 1
ATOM 643 O O . PRO A 1 91 ? -54.761 25.624 64.805 1.00 19.37 83 PRO C O 1
ATOM 647 N N . LYS A 1 92 ? -53.887 27.549 64.025 1.00 17.72 84 LYS C N 1
ATOM 648 C CA . LYS A 1 92 ? -54.753 28.403 64.830 1.00 19.93 84 LYS C CA 1
ATOM 649 C C . LYS A 1 92 ? -56.214 28.222 64.439 1.00 19.14 84 LYS C C 1
ATOM 650 O O . LYS A 1 92 ? -57.102 28.209 65.291 1.00 19.66 84 LYS C O 1
ATOM 656 N N . LEU A 1 93 ? -56.451 28.077 63.140 1.00 15.08 85 LEU C N 1
ATOM 657 C CA . LEU A 1 93 ? -57.804 27.987 62.611 1.00 13.95 85 LEU C CA 1
ATOM 658 C C . LEU A 1 93 ? -58.476 26.672 63.007 1.00 15.46 85 LEU C C 1
ATOM 659 O O . LEU A 1 93 ? -59.629 26.663 63.436 1.00 13.96 85 LEU C O 1
ATOM 664 N N . ARG A 1 94 ? -57.751 25.565 62.864 1.00 15.04 86 ARG C N 1
ATOM 665 C CA . ARG A 1 94 ? -58.267 24.257 63.261 1.00 17.04 86 ARG C CA 1
ATOM 666 C C . ARG A 1 94 ? -58.472 24.192 64.771 1.00 19.76 86 ARG C C 1
ATOM 667 O O . ARG A 1 94 ? -59.405 23.550 65.257 1.00 15.91 86 ARG C O 1
ATOM 675 N N . GLU A 1 95 ? -57.593 24.865 65.506 1.00 21.51 87 GLU C N 1
ATOM 676 C CA . GLU A 1 95 ? -57.671 24.913 66.961 1.00 22.98 87 GLU C CA 1
ATOM 677 C C . GLU A 1 95 ? -58.929 25.651 67.408 1.00 19.00 87 GLU C C 1
ATOM 678 O O . GLU A 1 95 ? -59.419 25.443 68.517 1.00 19.40 87 GLU C O 1
ATOM 684 N N . ALA A 1 96 ? -59.443 26.513 66.536 1.00 16.16 88 ALA C N 1
ATOM 685 C CA . ALA A 1 96 ? -60.649 27.280 66.827 1.00 16.47 88 ALA C CA 1
ATOM 686 C C . ALA A 1 96 ? -61.910 26.503 66.456 1.00 18.48 88 ALA C C 1
ATOM 687 O O . ALA A 1 96 ? -63.013 27.049 66.480 1.00 22.19 88 ALA C O 1
ATOM 689 N N . GLY A 1 97 ? -61.740 25.231 66.107 1.00 19.58 89 GLY C N 1
ATOM 690 C CA . GLY A 1 97 ? -62.865 24.363 65.805 1.00 16.16 89 GLY C CA 1
ATOM 691 C C . GLY A 1 97 ? -63.404 24.478 64.391 1.00 15.17 89 GLY C C 1
ATOM 692 O O . GLY A 1 97 ? -64.482 23.966 64.089 1.00 21.40 89 GLY C O 1
ATOM 693 N N . TRP A 1 98 ? -62.654 25.147 63.522 1.00 15.03 90 TRP C N 1
ATOM 694 C CA . TRP A 1 98 ? -63.062 25.319 62.131 1.00 17.69 90 TRP C CA 1
ATOM 695 C C . TRP A 1 98 ? -63.043 23.987 61.385 1.00 16.01 90 TRP C C 1
ATOM 696 O O . TRP A 1 98 ? -62.018 23.307 61.334 1.00 15.69 90 TRP C O 1
ATOM 707 N N . GLN A 1 99 ? -64.184 23.621 60.808 1.00 13.31 91 GLN C N 1
ATOM 708 C CA . GLN A 1 99 ? -64.317 22.343 60.119 1.00 13.34 91 GLN C CA 1
ATOM 709 C C . GLN A 1 99 ? -64.529 22.523 58.616 1.00 16.79 91 GLN C C 1
ATOM 710 O O . GLN A 1 99 ? -64.992 21.610 57.932 1.00 15.70 91 GLN C O 1
ATOM 712 N N . GLY A 1 100 ? -64.187 23.702 58.107 1.00 16.02 92 GLY C N 1
ATOM 713 C CA . GLY A 1 100 ? -64.314 23.979 56.688 1.00 15.56 92 GLY C CA 1
ATOM 714 C C . GLY A 1 100 ? -63.224 23.320 55.864 1.00 15.39 92 GLY C C 1
ATOM 715 O O . GLY A 1 100 ? -62.340 22.655 56.406 1.00 14.92 92 GLY C O 1
ATOM 716 N N . TYR A 1 101 ? -63.281 23.503 54.549 1.00 13.07 93 TYR C N 1
ATOM 717 C CA . TYR A 1 101 ? -62.305 22.887 53.657 1.00 12.86 93 TYR C CA 1
ATOM 718 C C . TYR A 1 101 ? -61.139 23.823 53.361 1.00 13.52 93 TYR C C 1
ATOM 719 O O . TYR A 1 101 ? -61.322 25.024 53.167 1.00 14.90 93 TYR C O 1
ATOM 728 N N . TRP A 1 102 ? -59.939 23.252 53.329 1.00 12.16 94 TRP C N 1
ATOM 729 C CA . TRP A 1 102 ? -58.717 24.012 53.096 1.00 11.68 94 TRP C CA 1
ATOM 730 C C . TRP A 1 102 ? -58.060 23.589 51.786 1.00 13.17 94 TRP C C 1
ATOM 731 O O . TRP A 1 102 ? -57.535 22.482 51.676 1.00 12.47 94 TRP C O 1
ATOM 742 N N . ILE A 1 103 ? -58.098 24.471 50.792 1.00 11.23 95 ILE C N 1
ATOM 743 C CA . ILE A 1 103 ? -57.447 24.206 49.514 1.00 8.46 95 ILE C CA 1
ATOM 744 C C . ILE A 1 103 ? -56.197 25.069 49.420 1.00 14.21 95 ILE C C 1
ATOM 745 O O . ILE A 1 103 ? -56.270 26.293 49.534 1.00 14.10 95 ILE C O 1
ATOM 750 N N . ASP A 1 104 ? -55.051 24.428 49.214 1.00 11.72 96 ASP C N 1
ATOM 751 C CA . ASP A 1 104 ? -53.771 25.116 49.313 1.00 11.65 96 ASP C CA 1
ATOM 752 C C . ASP A 1 104 ? -52.842 24.800 48.141 1.00 11.53 96 ASP C C 1
ATOM 753 O O . ASP A 1 104 ? -52.783 23.666 47.665 1.00 12.38 96 ASP C O 1
ATOM 758 N N . ALA A 1 105 ? -52.116 25.817 47.687 1.00 10.18 97 ALA C N 1
ATOM 759 C CA . ALA A 1 105 ? -51.113 25.649 46.642 1.00 14.81 97 ALA C CA 1
ATOM 760 C C . ALA A 1 105 ? -49.764 25.299 47.259 1.00 16.29 97 ALA C C 1
ATOM 761 O O . ALA A 1 105 ? -48.949 24.609 46.645 1.00 16.81 97 ALA C O 1
ATOM 763 N N . ALA A 1 106 ? -49.541 25.782 48.479 1.00 14.83 98 ALA C N 1
ATOM 764 C CA . ALA A 1 106 ? -48.275 25.587 49.180 1.00 16.59 98 ALA C CA 1
ATOM 765 C C . ALA A 1 106 ? -48.036 24.121 49.526 1.00 17.93 98 ALA C C 1
ATOM 766 O O . ALA A 1 106 ? -48.978 23.348 49.680 1.00 15.85 98 ALA C O 1
ATOM 768 N N . SER A 1 107 ? -46.766 23.754 49.663 1.00 17.32 99 SER C N 1
ATOM 769 C CA . SER A 1 107 ? -46.379 22.366 49.900 1.00 17.69 99 SER C CA 1
ATOM 770 C C . SER A 1 107 ? -46.528 21.947 51.360 1.00 16.22 99 SER C C 1
ATOM 771 O O . SER A 1 107 ? -46.339 20.777 51.692 1.00 19.02 99 SER C O 1
ATOM 774 N N . SER A 1 108 ? -46.869 22.909 52.214 1.00 16.45 100 SER C N 1
ATOM 775 C CA . SER A 1 108 ? -46.894 22.728 53.667 1.00 18.64 100 SER C CA 1
ATOM 776 C C . SER A 1 108 ? -47.567 21.442 54.147 1.00 17.76 100 SER C C 1
ATOM 777 O O . SER A 1 108 ? -46.974 20.671 54.901 1.00 21.50 100 SER C O 1
ATOM 780 N N . LEU A 1 109 ? -48.800 21.214 53.707 1.00 16.79 101 LEU C N 1
ATOM 781 C CA . LEU A 1 109 ? -49.611 20.127 54.246 1.00 16.99 101 LEU C CA 1
ATOM 782 C C . LEU A 1 109 ? -49.674 18.896 53.342 1.00 19.21 101 LEU C C 1
ATOM 783 O O . LEU A 1 109 ? -50.445 17.976 53.606 1.00 18.73 101 LEU C O 1
ATOM 788 N N . ARG A 1 110 ? -48.863 18.878 52.289 1.00 21.40 102 ARG C N 1
ATOM 789 C CA . ARG A 1 110 ? -48.925 17.814 51.286 1.00 21.74 102 ARG C CA 1
ATOM 790 C C . ARG A 1 110 ? -48.750 16.410 51.862 1.00 23.34 102 ARG C C 1
ATOM 791 O O . ARG A 1 110 ? -49.500 15.498 51.515 1.00 24.92 102 ARG C O 1
ATOM 799 N N . MET A 1 111 ? -47.767 16.236 52.739 1.00 22.80 103 MET C N 1
ATOM 800 C CA . MET A 1 111 ? -47.436 14.906 53.243 1.00 23.17 103 MET C CA 1
ATOM 801 C C . MET A 1 111 ? -48.104 14.602 54.584 1.00 22.75 103 MET C C 1
ATOM 802 O O . MET A 1 111 ? -47.717 13.662 55.279 1.00 22.15 103 MET C O 1
ATOM 807 N N . GLU A 1 112 ? -49.107 15.397 54.941 1.00 20.91 104 GLU C N 1
ATOM 808 C CA . GLU A 1 112 ? -49.862 15.164 56.168 1.00 20.21 104 GLU C CA 1
ATOM 809 C C . GLU A 1 112 ? -50.893 14.060 55.954 1.00 20.17 104 GLU C C 1
ATOM 810 O O . GLU A 1 112 ? -51.496 13.961 54.884 1.00 17.97 104 GLU C O 1
ATOM 816 N N . ASP A 1 113 ? -51.091 13.234 56.976 1.00 21.11 105 ASP C N 1
ATOM 817 C CA . ASP A 1 113 ? -51.986 12.085 56.877 1.00 24.59 105 ASP C CA 1
ATOM 818 C C . ASP A 1 113 ? -53.444 12.496 56.695 1.00 24.71 105 ASP C C 1
ATOM 819 O O . ASP A 1 113 ? -54.240 11.745 56.133 1.00 28.68 105 ASP C O 1
ATOM 824 N N . ASP A 1 114 ? -53.791 13.686 57.174 1.00 21.07 106 ASP C N 1
ATOM 825 C CA . ASP A 1 114 ? -55.157 14.180 57.057 1.00 21.93 106 ASP C CA 1
ATOM 826 C C . ASP A 1 114 ? -55.287 15.145 55.883 1.00 20.91 106 ASP C C 1
ATOM 827 O O . ASP A 1 114 ? -56.138 16.034 55.888 1.00 22.12 106 ASP C O 1
ATOM 832 N N . ALA A 1 115 ? -54.435 14.962 54.880 1.00 14.70 107 ALA C N 1
ATOM 833 C CA . ALA A 1 115 ? -54.460 15.809 53.694 1.00 15.83 107 ALA C CA 1
ATOM 834 C C . ALA A 1 115 ? -54.275 14.988 52.424 1.00 15.35 107 ALA C C 1
ATOM 835 O O . ALA A 1 115 ? -53.589 13.966 52.425 1.00 12.75 107 ALA C O 1
ATOM 837 N N . VAL A 1 116 ? -54.893 15.448 51.341 1.00 13.92 108 VAL C N 1
ATOM 838 C CA . VAL A 1 116 ? -54.816 14.765 50.057 1.00 15.02 108 VAL C CA 1
ATOM 839 C C . VAL A 1 116 ? -54.197 15.678 49.006 1.00 13.37 108 VAL C C 1
ATOM 840 O O . VAL A 1 116 ? -54.567 16.846 48.890 1.00 12.85 108 VAL C O 1
ATOM 844 N N . ILE A 1 117 ? -53.246 15.143 48.248 1.00 10.80 109 ILE C N 1
ATOM 845 C CA . ILE A 1 117 ? -52.681 15.873 47.123 1.00 10.37 109 ILE C CA 1
ATOM 846 C C . ILE A 1 117 ? -53.614 15.723 45.926 1.00 10.00 109 ILE C C 1
ATOM 847 O O . ILE A 1 117 ? -53.873 14.611 45.468 1.00 12.18 109 ILE C O 1
ATOM 852 N N . VAL A 1 118 ? -54.118 16.845 45.421 1.00 11.22 110 VAL C N 1
ATOM 853 C CA . VAL A 1 118 ? -55.175 16.806 44.419 1.00 9.29 110 VAL C CA 1
ATOM 854 C C . VAL A 1 118 ? -54.657 16.991 42.995 1.00 11.09 110 VAL C C 1
ATOM 855 O O . VAL A 1 118 ? -53.867 17.889 42.706 1.00 11.81 110 VAL C O 1
ATOM 859 N N . LEU A 1 119 ? -55.117 16.106 42.118 1.00 12.22 111 LEU C N 1
ATOM 860 C CA . LEU A 1 119 ? -54.884 16.187 40.683 1.00 12.08 111 LEU C CA 1
ATOM 861 C C . LEU A 1 119 ? -55.990 15.361 40.037 1.00 13.21 111 LEU C C 1
ATOM 862 O O . LEU A 1 119 ? -55.748 14.275 39.509 1.00 11.24 111 LEU C O 1
ATOM 867 N N . ASP A 1 120 ? -57.209 15.893 40.098 1.00 13.73 112 ASP C N 1
ATOM 868 C CA . ASP A 1 120 ? -58.424 15.116 39.846 1.00 10.01 112 ASP C CA 1
ATOM 869 C C . ASP A 1 120 ? -58.525 14.395 38.490 1.00 10.44 112 ASP C C 1
ATOM 870 O O . ASP A 1 120 ? -59.222 13.385 38.403 1.00 18.27 112 ASP C O 1
ATOM 875 N N . PRO A 1 121 ? -57.854 14.888 37.427 1.00 15.84 113 PRO C N 1
ATOM 876 C CA . PRO A 1 121 ? -57.914 14.013 36.249 1.00 10.89 113 PRO C CA 1
ATOM 877 C C . PRO A 1 121 ? -57.182 12.687 36.459 1.00 17.31 113 PRO C C 1
ATOM 878 O O . PRO A 1 121 ? -57.446 11.716 35.750 1.00 11.76 113 PRO C O 1
ATOM 882 N N . VAL A 1 122 ? -56.282 12.654 37.436 1.00 14.09 114 VAL C N 1
ATOM 883 C CA . VAL A 1 122 ? -55.504 11.457 37.721 1.00 14.80 114 VAL C CA 1
ATOM 884 C C . VAL A 1 122 ? -56.069 10.686 38.916 1.00 12.80 114 VAL C C 1
ATOM 885 O O . VAL A 1 122 ? -56.217 9.465 38.853 1.00 13.10 114 VAL C O 1
ATOM 889 N N . ASN A 1 123 ? -56.389 11.390 40.000 1.00 12.83 115 ASN C N 1
ATOM 890 C CA . ASN A 1 123 ? -56.806 10.718 41.233 1.00 11.59 115 ASN C CA 1
ATOM 891 C C . ASN A 1 123 ? -58.171 11.176 41.752 1.00 19.25 115 ASN C C 1
ATOM 892 O O . ASN A 1 123 ? -58.346 11.389 42.954 1.00 19.61 115 ASN C O 1
ATOM 897 N N . ARG A 1 124 ? -59.139 11.310 40.850 1.00 17.88 116 ARG C N 1
ATOM 898 C CA . ARG A 1 124 ? -60.488 11.720 41.234 1.00 16.67 116 ARG C CA 1
ATOM 899 C C . ARG A 1 124 ? -61.095 10.767 42.258 1.00 16.24 116 ARG C C 1
ATOM 900 O O . ARG A 1 124 ? -61.761 11.196 43.201 1.00 15.40 116 ARG C O 1
ATOM 908 N N . LYS A 1 125 ? -60.857 9.474 42.067 1.00 17.19 117 LYS C N 1
ATOM 909 C CA . LYS A 1 125 ? -61.403 8.454 42.954 1.00 20.42 117 LYS C CA 1
ATOM 910 C C . LYS A 1 125 ? -60.833 8.585 44.363 1.00 15.58 117 LYS C C 1
ATOM 911 O O . LYS A 1 125 ? -61.546 8.398 45.349 1.00 17.61 117 LYS C O 1
ATOM 917 N N . VAL A 1 126 ? -59.547 8.909 44.452 1.00 14.86 118 VAL C N 1
ATOM 918 C CA . VAL A 1 126 ? -58.896 9.134 45.738 1.00 18.01 118 VAL C CA 1
ATOM 919 C C . VAL A 1 126 ? -59.534 10.328 46.438 1.00 17.86 118 VAL C C 1
ATOM 920 O O . VAL A 1 126 ? -59.786 10.295 47.643 1.00 13.11 118 VAL C O 1
ATOM 924 N N . ILE A 1 127 ? -59.800 11.378 45.667 1.00 12.06 119 ILE C N 1
ATOM 925 C CA . ILE A 1 127 ? -60.412 12.591 46.193 1.00 13.98 119 ILE C CA 1
ATOM 926 C C . ILE A 1 127 ? -61.821 12.310 46.705 1.00 16.36 119 ILE C C 1
ATOM 927 O O . ILE A 1 127 ? -62.184 12.729 47.805 1.00 14.84 119 ILE C O 1
ATOM 932 N N . ASP A 1 128 ? -62.607 11.598 45.902 1.00 16.88 120 ASP C N 1
ATOM 933 C CA . ASP A 1 128 ? -63.983 11.264 46.263 1.00 18.36 120 ASP C CA 1
ATOM 934 C C . ASP A 1 128 ? -64.048 10.448 47.550 1.00 17.30 120 ASP C C 1
ATOM 935 O O . ASP A 1 128 ? -64.886 10.707 48.416 1.00 17.57 120 ASP C O 1
ATOM 940 N N . GLN A 1 129 ? -63.162 9.464 47.670 1.00 16.86 121 GLN C N 1
ATOM 941 C CA . GLN A 1 129 ? -63.111 8.620 48.859 1.00 22.09 121 GLN C CA 1
ATOM 942 C C . GLN A 1 129 ? -62.699 9.426 50.087 1.00 19.83 121 GLN C C 1
ATOM 943 O O . GLN A 1 129 ? -63.203 9.200 51.186 1.00 19.43 121 GLN C O 1
ATOM 949 N N . ALA A 1 130 ? -61.780 10.365 49.890 1.00 14.18 122 ALA C N 1
ATOM 950 C CA . ALA A 1 130 ? -61.323 11.229 50.971 1.00 13.85 122 ALA C CA 1
ATOM 951 C C . ALA A 1 130 ? -62.458 12.120 51.464 1.00 17.18 122 ALA C C 1
ATOM 952 O O . ALA A 1 130 ? -62.623 12.327 52.667 1.00 17.99 122 ALA C O 1
ATOM 954 N N . LEU A 1 131 ? -63.237 12.645 50.523 1.00 15.48 123 LEU C N 1
ATOM 955 C CA . LEU A 1 131 ? -64.383 13.487 50.848 1.00 16.54 123 LEU C CA 1
ATOM 956 C C . LEU A 1 131 ? -65.424 12.714 51.650 1.00 16.52 123 LEU C C 1
ATOM 957 O O . LEU A 1 131 ? -65.959 13.218 52.638 1.00 16.40 123 LEU C O 1
ATOM 962 N N . ASP A 1 132 ? -65.707 11.490 51.219 1.00 18.43 124 ASP C N 1
ATOM 963 C CA . ASP A 1 132 ? -66.656 10.632 51.920 1.00 19.26 124 ASP C CA 1
ATOM 964 C C . ASP A 1 132 ? -66.145 10.262 53.310 1.00 18.18 124 ASP C C 1
ATOM 965 O O . ASP A 1 132 ? -66.932 10.035 54.228 1.00 18.98 124 ASP C O 1
ATOM 970 N N . ALA A 1 133 ? -64.824 10.206 53.457 1.00 17.80 125 ALA C N 1
ATOM 971 C CA . ALA A 1 133 ? -64.205 9.806 54.717 1.00 21.03 125 ALA C CA 1
ATOM 972 C C . ALA A 1 133 ? -64.137 10.965 55.708 1.00 22.12 125 ALA C C 1
ATOM 973 O O . ALA A 1 133 ? -63.906 10.757 56.900 1.00 27.55 125 ALA C O 1
ATOM 975 N N . GLY A 1 134 ? -64.329 12.184 55.214 1.00 22.30 126 GLY C N 1
ATOM 976 C CA . GLY A 1 134 ? -64.346 13.354 56.073 1.00 20.89 126 GLY C CA 1
ATOM 977 C C . GLY A 1 134 ? -63.111 14.230 55.993 1.00 20.30 126 GLY C C 1
ATOM 978 O O . GLY A 1 134 ? -62.992 15.207 56.733 1.00 21.19 126 GLY C O 1
ATOM 979 N N . THR A 1 135 ? -62.192 13.882 55.096 1.00 20.44 127 THR C N 1
ATOM 980 C CA . THR A 1 135 ? -60.955 14.639 54.918 1.00 18.04 127 THR C CA 1
ATOM 981 C C . THR A 1 135 ? -61.262 16.080 54.520 1.00 12.49 127 THR C C 1
ATOM 982 O O . THR A 1 135 ? -62.105 16.324 53.657 1.00 12.61 127 THR C O 1
ATOM 986 N N . ARG A 1 136 ? -60.576 17.028 55.152 1.00 13.97 128 ARG C N 1
ATOM 987 C CA . ARG A 1 136 ? -60.884 18.445 54.978 1.00 17.15 128 ARG C CA 1
ATOM 988 C C . ARG A 1 136 ? -59.770 19.219 54.277 1.00 16.24 128 ARG C C 1
ATOM 989 O O . ARG A 1 136 ? -59.950 20.381 53.912 1.00 15.88 128 ARG C O 1
ATOM 997 N N . ASN A 1 137 ? -58.621 18.578 54.094 1.00 14.88 129 ASN C N 1
ATOM 998 C CA . ASN A 1 137 ? -57.449 19.262 53.555 1.00 10.54 129 ASN C CA 1
ATOM 999 C C . ASN A 1 137 ? -57.069 18.736 52.175 1.00 12.61 129 ASN C C 1
ATOM 1000 O O . ASN A 1 137 ? -56.798 17.547 52.007 1.00 13.78 129 ASN C O 1
ATOM 1005 N N . TYR A 1 138 ? -57.044 19.628 51.189 1.00 9.64 130 TYR C N 1
ATOM 1006 C CA . TYR A 1 138 ? -56.769 19.237 49.810 1.00 12.59 130 TYR C CA 1
ATOM 1007 C C . TYR A 1 138 ? -55.740 20.162 49.179 1.00 13.41 130 TYR C C 1
ATOM 1008 O O . TYR A 1 138 ? -55.992 21.346 48.958 1.00 12.48 130 TYR C O 1
ATOM 1017 N N . ILE A 1 139 ? -54.573 19.598 48.891 1.00 9.31 131 ILE C N 1
ATOM 1018 C CA . ILE A 1 139 ? -53.403 20.384 48.542 1.00 9.30 131 ILE C CA 1
ATOM 1019 C C . ILE A 1 139 ? -52.962 20.121 47.109 1.00 13.99 131 ILE C C 1
ATOM 1020 O O . ILE A 1 139 ? -52.944 18.978 46.656 1.00 12.92 131 ILE C O 1
ATOM 1025 N N . GLY A 1 140 ? -52.602 21.184 46.398 1.00 14.73 132 GLY C N 1
ATOM 1026 C CA . GLY A 1 140 ? -52.038 21.045 45.069 1.00 15.25 132 GLY C CA 1
ATOM 1027 C C . GLY A 1 140 ? -50.651 20.431 45.121 1.00 16.08 132 GLY C C 1
ATOM 1028 O O . GLY A 1 140 ? -49.881 20.697 46.044 1.00 18.20 132 GLY C O 1
ATOM 1029 N N . GLY A 1 141 ? -50.332 19.603 44.134 1.00 13.70 133 GLY C N 1
ATOM 1030 C CA . GLY A 1 141 ? -49.034 18.956 44.084 1.00 16.29 133 GLY C CA 1
ATOM 1031 C C . GLY A 1 141 ? -47.951 19.820 43.472 1.00 21.31 133 GLY C C 1
ATOM 1032 O O . GLY A 1 141 ? -48.236 20.858 42.875 1.00 23.99 133 GLY C O 1
ATOM 1033 N N . ASN A 1 142 ? -46.702 19.391 43.628 1.00 21.77 134 ASN C N 1
ATOM 1034 C CA . ASN A 1 142 ? -45.575 20.096 43.035 1.00 21.00 134 ASN C CA 1
ATOM 1035 C C . ASN A 1 142 ? -45.745 20.119 41.521 1.00 19.79 134 ASN C C 1
ATOM 1036 O O . ASN A 1 142 ? -46.258 19.166 40.934 1.00 15.86 134 ASN C O 1
ATOM 1041 N N . CYS A 1 143 ? -45.325 21.218 40.902 1.00 20.15 135 CYS C N 1
ATOM 1042 C CA . CYS A 1 143 ? -45.524 21.432 39.471 1.00 20.16 135 CYS C CA 1
ATOM 1043 C C . CYS A 1 143 ? -44.956 20.297 38.621 1.00 18.46 135 CYS C C 1
ATOM 1044 O O . CYS A 1 143 ? -45.608 19.830 37.687 1.00 18.26 135 CYS C O 1
ATOM 1047 N N . THR A 1 144 ? -43.750 19.853 38.956 1.00 15.67 136 THR C N 1
ATOM 1048 C CA . THR A 1 144 ? -43.088 18.782 38.216 1.00 18.24 136 THR C CA 1
ATOM 1049 C C . THR A 1 144 ? -43.907 17.494 38.204 1.00 16.98 136 THR C C 1
ATOM 1050 O O . THR A 1 144 ? -44.077 16.864 37.160 1.00 13.18 136 THR C O 1
ATOM 1054 N N . VAL A 1 145 ? -44.416 17.112 39.372 1.00 15.33 137 VAL C N 1
ATOM 1055 C CA . VAL A 1 145 ? -45.163 15.868 39.515 1.00 12.57 137 VAL C CA 1
ATOM 1056 C C . VAL A 1 145 ? -46.514 15.949 38.809 1.00 16.97 137 VAL C C 1
ATOM 1057 O O . VAL A 1 145 ? -46.916 15.016 38.114 1.00 18.20 137 VAL C O 1
ATOM 1061 N N . SER A 1 146 ? -47.209 17.067 38.989 1.00 15.64 138 SER C N 1
ATOM 1062 C CA . SER A 1 146 ? -48.525 17.258 38.385 1.00 14.54 138 SER C CA 1
ATOM 1063 C C . SER A 1 146 ? -48.462 17.228 36.861 1.00 11.87 138 SER C C 1
ATOM 1064 O O . SER A 1 146 ? -49.308 16.616 36.211 1.00 11.16 138 SER C O 1
ATOM 1067 N N . LEU A 1 147 ? -47.456 17.889 36.297 1.00 11.43 139 LEU C N 1
ATOM 1068 C CA . LEU A 1 147 ? -47.306 17.963 34.846 1.00 11.79 139 LEU C CA 1
ATOM 1069 C C . LEU A 1 147 ? -46.935 16.610 34.243 1.00 17.61 139 LEU C C 1
ATOM 1070 O O . LEU A 1 147 ? -47.376 16.272 33.145 1.00 15.77 139 LEU C O 1
ATOM 1075 N N . MET A 1 148 ? -46.125 15.840 34.964 1.00 12.54 140 MET C N 1
ATOM 1076 C CA . MET A 1 148 ? -45.713 14.520 34.500 1.00 13.07 140 MET C CA 1
ATOM 1077 C C . MET A 1 148 ? -46.903 13.568 34.465 1.00 12.75 140 MET C C 1
ATOM 1078 O O . MET A 1 148 ? -47.058 12.790 33.524 1.00 13.09 140 MET C O 1
ATOM 1083 N N . LEU A 1 149 ? -47.739 13.634 35.496 1.00 12.22 141 LEU C N 1
ATOM 1084 C CA . LEU A 1 149 ? -48.867 12.719 35.627 1.00 13.79 141 LEU C CA 1
ATOM 1085 C C . LEU A 1 149 ? -50.009 13.072 34.681 1.00 13.99 141 LEU C C 1
ATOM 1086 O O . LEU A 1 149 ? -50.779 12.201 34.284 1.00 12.00 141 LEU C O 1
ATOM 1091 N N . MET A 1 150 ? -50.121 14.346 34.323 1.00 11.54 142 MET C N 1
ATOM 1092 C CA . MET A 1 150 ? -51.129 14.764 33.356 1.00 16.59 142 MET C CA 1
ATOM 1093 C C . MET A 1 150 ? -50.811 14.194 31.979 1.00 18.16 142 MET C C 1
ATOM 1094 O O . MET A 1 150 ? -51.706 13.978 31.163 1.00 16.11 142 MET C O 1
ATOM 1099 N N . ALA A 1 151 ? -49.528 13.949 31.733 1.00 13.21 143 ALA C N 1
ATOM 1100 C CA . ALA A 1 151 ? -49.079 13.423 30.452 1.00 12.18 143 ALA C CA 1
ATOM 1101 C C . ALA A 1 151 ? -49.077 11.897 30.436 1.00 14.15 143 ALA C C 1
ATOM 1102 O O . ALA A 1 151 ? -49.478 11.279 29.450 1.00 15.26 143 ALA C O 1
ATOM 1104 N N . LEU A 1 152 ? -48.634 11.293 31.535 1.00 11.93 144 LEU C N 1
ATOM 1105 C CA . LEU A 1 152 ? -48.436 9.847 31.583 1.00 15.04 144 LEU C CA 1
ATOM 1106 C C . LEU A 1 152 ? -49.378 9.122 32.537 1.00 16.63 144 LEU C C 1
ATOM 1107 O O . LEU A 1 152 ? -49.103 7.989 32.937 1.00 17.04 144 LEU C O 1
ATOM 1112 N N . GLY A 1 153 ? -50.482 9.768 32.898 1.00 15.41 145 GLY C N 1
ATOM 1113 C CA . GLY A 1 153 ? -51.453 9.169 33.796 1.00 15.23 145 GLY C CA 1
ATOM 1114 C C . GLY A 1 153 ? -51.992 7.839 33.308 1.00 15.28 145 GLY C C 1
ATOM 1115 O O . GLY A 1 153 ? -52.295 6.953 34.105 1.00 14.10 145 GLY C O 1
ATOM 1116 N N . GLY A 1 154 ? -52.100 7.701 31.990 1.00 14.96 146 GLY C N 1
ATOM 1117 C CA . GLY A 1 154 ? -52.603 6.483 31.384 1.00 13.95 146 GLY C CA 1
ATOM 1118 C C . GLY A 1 154 ? -51.763 5.253 31.674 1.00 14.38 146 GLY C C 1
ATOM 1119 O O . GLY A 1 154 ? -52.290 4.145 31.775 1.00 14.51 146 GLY C O 1
ATOM 1120 N N . LEU A 1 155 ? -50.455 5.444 31.808 1.00 13.17 147 LEU C N 1
ATOM 1121 C CA . LEU A 1 155 ? -49.548 4.335 32.086 1.00 15.88 147 LEU C CA 1
ATOM 1122 C C . LEU A 1 155 ? -49.627 3.909 33.550 1.00 17.44 147 LEU C C 1
ATOM 1123 O O . LEU A 1 155 ? -49.651 2.717 33.857 1.00 18.31 147 LEU C O 1
ATOM 1128 N N . PHE A 1 156 ? -49.665 4.887 34.450 1.00 19.57 148 PHE C N 1
ATOM 1129 C CA . PHE A 1 156 ? -49.793 4.610 35.877 1.00 19.21 148 PHE C CA 1
ATOM 1130 C C . PHE A 1 156 ? -51.152 3.992 36.189 1.00 21.90 148 PHE C C 1
ATOM 1131 O O . PHE A 1 156 ? -51.266 3.120 37.052 1.00 22.99 148 PHE C O 1
ATOM 1139 N N . ASP A 1 157 ? -52.178 4.450 35.479 1.00 21.40 149 ASP C N 1
ATOM 1140 C CA . ASP A 1 157 ? -53.533 3.947 35.666 1.00 26.03 149 ASP C CA 1
ATOM 1141 C C . ASP A 1 157 ? -53.623 2.481 35.256 1.00 23.97 149 ASP C C 1
ATOM 1142 O O . ASP A 1 157 ? -54.397 1.711 35.827 1.00 22.99 149 ASP C O 1
ATOM 1147 N N . ALA A 1 158 ? -52.819 2.101 34.268 1.00 21.35 150 ALA C N 1
ATOM 1148 C CA . ALA A 1 158 ? -52.798 0.729 33.776 1.00 20.30 150 ALA C CA 1
ATOM 1149 C C . ALA A 1 158 ? -51.838 -0.133 34.590 1.00 19.55 150 ALA C C 1
ATOM 1150 O O . ALA A 1 158 ? -51.716 -1.335 34.352 1.00 21.04 150 ALA C O 1
ATOM 1152 N N . GLY A 1 159 ? -51.158 0.490 35.549 1.00 20.33 151 GLY C N 1
ATOM 1153 C CA . GLY A 1 159 ? -50.238 -0.214 36.426 1.00 20.49 151 GLY C CA 1
ATOM 1154 C C . GLY A 1 159 ? -49.045 -0.824 35.715 1.00 19.20 151 GLY C C 1
ATOM 1155 O O . GLY A 1 159 ? -48.623 -1.936 36.034 1.00 20.35 151 GLY C O 1
ATOM 1156 N N . LEU A 1 160 ? -48.491 -0.090 34.756 1.00 18.59 152 LEU C N 1
ATOM 1157 C CA . LEU A 1 160 ? -47.408 -0.609 33.929 1.00 18.17 152 LEU C CA 1
ATOM 1158 C C . LEU A 1 160 ? -46.035 -0.092 34.348 1.00 16.40 152 LEU C C 1
ATOM 1159 O O . LEU A 1 160 ? -45.015 -0.668 33.977 1.00 16.71 152 LEU C O 1
ATOM 1164 N N . VAL A 1 161 ? -46.011 0.989 35.121 1.00 16.73 153 VAL C N 1
ATOM 1165 C CA . VAL A 1 161 ? -44.755 1.644 35.475 1.00 16.88 153 VAL C CA 1
ATOM 1166 C C . VAL A 1 161 ? -44.027 0.921 36.606 1.00 18.38 153 VAL C C 1
ATOM 1167 O O . VAL A 1 161 ? -44.519 0.853 37.732 1.00 17.16 153 VAL C O 1
ATOM 1171 N N . GLU A 1 162 ? -42.849 0.386 36.297 1.00 17.26 154 GLU C N 1
ATOM 1172 C CA . GLU A 1 162 ? -41.997 -0.232 37.309 1.00 18.46 154 GLU C CA 1
ATOM 1173 C C . GLU A 1 162 ? -41.207 0.848 38.042 1.00 19.08 154 GLU C C 1
ATOM 1174 O O . GLU A 1 162 ? -41.224 0.914 39.270 1.00 14.04 154 GLU C O 1
ATOM 1180 N N . TRP A 1 163 ? -40.511 1.686 37.279 1.00 18.06 155 TRP C N 1
ATOM 1181 C CA . TRP A 1 163 ? -39.873 2.880 37.828 1.00 12.43 155 TRP C CA 1
ATOM 1182 C C . TRP A 1 163 ? -39.695 3.935 36.742 1.00 21.25 155 TRP C C 1
ATOM 1183 O O . TRP A 1 163 ? -39.917 3.666 35.561 1.00 11.46 155 TRP C O 1
ATOM 1194 N N . MET A 1 164 ? -39.296 5.136 37.147 1.00 11.15 156 MET C N 1
ATOM 1195 C CA . MET A 1 164 ? -39.140 6.243 36.210 1.00 15.74 156 MET C CA 1
ATOM 1196 C C . MET A 1 164 ? -37.976 7.155 36.578 1.00 16.96 156 MET C C 1
ATOM 1197 O O . MET A 1 164 ? -37.876 7.627 37.711 1.00 17.96 156 MET C O 1
ATOM 1202 N N . SER A 1 165 ? -37.098 7.398 35.610 1.00 10.03 157 SER C N 1
ATOM 1203 C CA . SER A 1 165 ? -36.033 8.379 35.769 1.00 14.10 157 SER C CA 1
ATOM 1204 C C . SER A 1 165 ? -36.414 9.669 35.049 1.00 15.31 157 SER C C 1
ATOM 1205 O O . SER A 1 165 ? -36.654 9.667 33.842 1.00 16.46 157 SER C O 1
ATOM 1208 N N . ALA A 1 166 ? -36.468 10.769 35.794 1.00 12.40 158 ALA C N 1
ATOM 1209 C CA . ALA A 1 166 ? -36.946 12.033 35.247 1.00 12.70 158 ALA C CA 1
ATOM 1210 C C . ALA A 1 166 ? -35.865 13.109 35.238 1.00 14.58 158 ALA C C 1
ATOM 1211 O O . ALA A 1 166 ? -35.449 13.592 36.290 1.00 8.77 158 ALA C O 1
ATOM 1213 N N . MET A 1 167 ? -35.418 13.479 34.041 1.00 13.27 159 MET C N 1
ATOM 1214 C CA . MET A 1 167 ? -34.493 14.594 33.874 1.00 12.06 159 MET C CA 1
ATOM 1215 C C . MET A 1 167 ? -35.275 15.804 33.375 1.00 11.02 159 MET C C 1
ATOM 1216 O O . MET A 1 167 ? -35.806 15.792 32.265 1.00 9.16 159 MET C O 1
ATOM 1221 N N . THR A 1 168 ? -35.351 16.845 34.198 1.00 11.84 160 THR C N 1
ATOM 1222 C CA . THR A 1 168 ? -36.262 17.949 33.921 1.00 13.43 160 THR C CA 1
ATOM 1223 C C . THR A 1 168 ? -35.578 19.192 33.363 1.00 13.23 160 THR C C 1
ATOM 1224 O O . THR A 1 168 ? -34.383 19.413 33.559 1.00 11.85 160 THR C O 1
ATOM 1228 N N . TYR A 1 169 ? -36.374 19.994 32.662 1.00 11.28 161 TYR C N 1
ATOM 1229 C CA . TYR A 1 169 ? -35.945 21.260 32.085 1.00 13.69 161 TYR C CA 1
ATOM 1230 C C . TYR A 1 169 ? -36.910 22.326 32.593 1.00 15.45 161 TYR C C 1
ATOM 1231 O O . TYR A 1 169 ? -37.886 22.659 31.919 1.00 14.13 161 TYR C O 1
ATOM 1240 N N . GLN A 1 170 ? -36.649 22.853 33.785 1.00 8.22 162 GLN C N 1
ATOM 1241 C CA . GLN A 1 170 ? -37.662 23.632 34.494 1.00 9.57 162 GLN C CA 1
ATOM 1242 C C . GLN A 1 170 ? -37.529 25.141 34.314 1.00 11.86 162 GLN C C 1
ATOM 1243 O O . GLN A 1 170 ? -36.427 25.684 34.257 1.00 8.89 162 GLN C O 1
ATOM 1249 N N . ALA A 1 171 ? -38.680 25.804 34.239 1.00 14.14 163 ALA C N 1
ATOM 1250 C CA . ALA A 1 171 ? -38.758 27.231 33.953 1.00 15.13 163 ALA C CA 1
ATOM 1251 C C . ALA A 1 171 ? -38.527 28.085 35.194 1.00 17.37 163 ALA C C 1
ATOM 1252 O O . ALA A 1 171 ? -38.487 27.577 36.314 1.00 15.09 163 ALA C O 1
ATOM 1254 N N . ALA A 1 172 ? -38.390 29.389 34.978 1.00 17.75 164 ALA C N 1
ATOM 1255 C CA . ALA A 1 172 ? -38.102 30.328 36.055 1.00 17.52 164 ALA C CA 1
ATOM 1256 C C . ALA A 1 172 ? -39.333 30.609 36.912 1.00 15.14 164 ALA C C 1
ATOM 1257 O O . ALA A 1 172 ? -39.210 31.058 38.051 1.00 17.02 164 ALA C O 1
ATOM 1259 N N . SER A 1 173 ? -40.514 30.344 36.363 1.00 13.98 165 SER C N 1
ATOM 1260 C CA . SER A 1 173 ? -41.767 30.632 37.056 1.00 14.38 165 SER C CA 1
ATOM 1261 C C . SER A 1 173 ? -41.906 29.835 38.345 1.00 15.02 165 SER C C 1
ATOM 1262 O O . SER A 1 173 ? -42.542 30.289 39.295 1.00 14.64 165 SER C O 1
ATOM 1265 N N . GLY A 1 174 ? -41.317 28.643 38.371 1.00 15.69 166 GLY C N 1
ATOM 1266 C CA . GLY A 1 174 ? -41.365 27.797 39.549 1.00 17.45 166 GLY C CA 1
ATOM 1267 C C . GLY A 1 174 ? -40.659 28.404 40.746 1.00 19.92 166 GLY C C 1
ATOM 1268 O O . GLY A 1 174 ? -40.947 28.057 41.891 1.00 21.71 166 GLY C O 1
ATOM 1269 N N . ALA A 1 175 ? -39.733 29.318 40.478 1.00 20.29 167 ALA C N 1
ATOM 1270 C CA . ALA A 1 175 ? -38.973 29.970 41.535 1.00 19.62 167 ALA C CA 1
ATOM 1271 C C . ALA A 1 175 ? -39.626 31.283 41.961 1.00 21.32 167 ALA C C 1
ATOM 1272 O O . ALA A 1 175 ? -39.415 31.753 43.078 1.00 26.44 167 ALA C O 1
ATOM 1274 N N . GLY A 1 176 ? -40.414 31.875 41.068 1.00 18.58 168 GLY C N 1
ATOM 1275 C CA . GLY A 1 176 ? -41.128 33.098 41.388 1.00 18.47 168 GLY C CA 1
ATOM 1276 C C . GLY A 1 176 ? -41.106 34.168 40.313 1.00 20.65 168 GLY C C 1
ATOM 1277 O O . GLY A 1 176 ? -40.418 34.038 39.299 1.00 20.82 168 GLY C O 1
ATOM 1278 N N . ALA A 1 177 ? -41.863 35.236 40.546 1.00 19.72 169 ALA C N 1
ATOM 1279 C CA . ALA A 1 177 ? -41.987 36.329 39.588 1.00 20.42 169 ALA C CA 1
ATOM 1280 C C . ALA A 1 177 ? -40.672 37.084 39.408 1.00 21.32 169 ALA C C 1
ATOM 1281 O O . ALA A 1 177 ? -40.306 37.447 38.290 1.00 20.97 169 ALA C O 1
ATOM 1283 N N . GLN A 1 178 ? -39.968 37.319 40.511 1.00 20.88 170 GLN C N 1
ATOM 1284 C CA . GLN A 1 178 ? -38.703 38.046 40.470 1.00 24.39 170 GLN C CA 1
ATOM 1285 C C . GLN A 1 178 ? -37.626 37.255 39.735 1.00 19.18 170 GLN C C 1
ATOM 1286 O O . GLN A 1 178 ? -36.696 37.831 39.172 1.00 19.97 170 GLN C O 1
ATOM 1292 N N . ASN A 1 179 ? -37.756 35.933 39.747 1.00 17.25 171 ASN C N 1
ATOM 1293 C CA . ASN A 1 179 ? -36.828 35.066 39.033 1.00 17.74 171 ASN C CA 1
ATOM 1294 C C . ASN A 1 179 ? -37.067 35.145 37.530 1.00 15.34 171 ASN C C 1
ATOM 1295 O O . ASN A 1 179 ? -36.124 35.119 36.739 1.00 15.65 171 ASN C O 1
ATOM 1300 N N . MET A 1 180 ? -38.335 35.241 37.144 1.00 14.57 172 MET C N 1
ATOM 1301 C CA . MET A 1 180 ? -38.702 35.390 35.741 1.00 16.75 172 MET C CA 1
ATOM 1302 C C . MET A 1 180 ? -38.175 36.712 35.197 1.00 17.64 172 MET C C 1
ATOM 1303 O O . MET A 1 180 ? -37.706 36.787 34.060 1.00 13.60 172 MET C O 1
ATOM 1308 N N . ARG A 1 181 ? -38.257 37.751 36.023 1.00 17.12 173 ARG C N 1
ATOM 1309 C CA . ARG A 1 181 ? -37.731 39.061 35.664 1.00 20.46 173 ARG C CA 1
ATOM 1310 C C . ARG A 1 181 ? -36.216 39.007 35.516 1.00 19.81 173 ARG C C 1
ATOM 1311 O O . ARG A 1 181 ? -35.651 39.627 34.615 1.00 20.21 173 ARG C O 1
ATOM 1319 N N . GLU A 1 182 ? -35.564 38.264 36.405 1.00 18.59 174 GLU C N 1
ATOM 1320 C CA . GLU A 1 182 ? -34.112 38.142 36.377 1.00 18.31 174 GLU C CA 1
ATOM 1321 C C . GLU A 1 182 ? -33.655 37.406 35.124 1.00 14.87 174 GLU C C 1
ATOM 1322 O O . GLU A 1 182 ? -32.654 37.775 34.514 1.00 17.33 174 GLU C O 1
ATOM 1328 N N . LEU A 1 183 ? -34.393 36.365 34.748 1.00 16.39 175 LEU C N 1
ATOM 1329 C CA . LEU A 1 183 ? -34.100 35.620 33.529 1.00 16.94 175 LEU C CA 1
ATOM 1330 C C . LEU A 1 183 ? -34.116 36.543 32.316 1.00 16.17 175 LEU C C 1
ATOM 1331 O O . LEU A 1 183 ? -33.229 36.486 31.464 1.00 18.91 175 LEU C O 1
ATOM 1336 N N . LEU A 1 184 ? -35.130 37.398 32.254 1.00 15.71 176 LEU C N 1
ATOM 1337 C CA . LEU A 1 184 ? -35.288 38.331 31.146 1.00 17.53 176 LEU C CA 1
ATOM 1338 C C . LEU A 1 184 ? -34.190 39.389 31.145 1.00 17.78 176 LEU C C 1
ATOM 1339 O O . LEU A 1 184 ? -33.681 39.762 30.089 1.00 18.28 176 LEU C O 1
ATOM 1344 N N . LYS A 1 185 ? -33.827 39.866 32.331 1.00 16.42 177 LYS C N 1
ATOM 1345 C CA . LYS A 1 185 ? -32.753 40.844 32.459 1.00 19.20 177 LYS C CA 1
ATOM 1346 C C . LYS A 1 185 ? -31.415 40.233 32.056 1.00 17.40 177 LYS C C 1
ATOM 1347 O O . LYS A 1 185 ? -30.569 40.904 31.465 1.00 18.22 177 LYS C O 1
ATOM 1353 N N . GLN A 1 186 ? -31.231 38.956 32.379 1.00 16.52 178 GLN C N 1
ATOM 1354 C CA . GLN A 1 186 ? -30.009 38.243 32.025 1.00 20.12 178 GLN C CA 1
ATOM 1355 C C . GLN A 1 186 ? -29.883 38.091 30.513 1.00 18.77 178 GLN C C 1
ATOM 1356 O O . GLN A 1 186 ? -28.800 38.266 29.955 1.00 18.16 178 GLN C O 1
ATOM 1362 N N . MET A 1 187 ? -30.994 37.762 29.858 1.00 19.95 179 MET C N 1
ATOM 1363 C CA . MET A 1 187 ? -31.024 37.660 28.403 1.00 20.72 179 MET C CA 1
ATOM 1364 C C . MET A 1 187 ? -30.670 38.997 27.767 1.00 24.05 179 MET C C 1
ATOM 1365 O O . MET A 1 187 ? -29.942 39.051 26.776 1.00 25.28 179 MET C O 1
ATOM 1370 N N . GLY A 1 188 ? -31.190 40.074 28.346 1.00 24.62 180 GLY C N 1
ATOM 1371 C CA . GLY A 1 188 ? -30.920 41.412 27.856 1.00 24.79 180 GLY C CA 1
ATOM 1372 C C . GLY A 1 188 ? -29.466 41.812 27.996 1.00 26.51 180 GLY C C 1
ATOM 1373 O O . GLY A 1 188 ? -28.880 42.378 27.075 1.00 28.07 180 GLY C O 1
ATOM 1374 N N . ALA A 1 189 ? -28.883 41.515 29.153 1.00 24.67 181 ALA C N 1
ATOM 1375 C CA . ALA A 1 189 ? -27.483 41.834 29.414 1.00 22.91 181 ALA C CA 1
ATOM 1376 C C . ALA A 1 189 ? -26.560 41.053 28.485 1.00 23.15 181 ALA C C 1
ATOM 1377 O O . ALA A 1 189 ? -25.537 41.567 28.032 1.00 24.03 181 ALA C O 1
ATOM 1379 N N . ALA A 1 190 ? -26.929 39.807 28.208 1.00 21.77 182 ALA C N 1
ATOM 1380 C CA . ALA A 1 190 ? -26.149 38.954 27.320 1.00 23.51 182 ALA C CA 1
ATOM 1381 C C . ALA A 1 190 ? -26.124 39.519 25.903 1.00 23.50 182 ALA C C 1
ATOM 1382 O O . ALA A 1 190 ? -25.067 39.615 25.281 1.00 24.38 182 ALA C O 1
ATOM 1384 N N . HIS A 1 191 ? -27.296 39.897 25.404 1.00 22.42 183 HIS C N 1
ATOM 1385 C CA . HIS A 1 191 ? -27.418 40.436 24.055 1.00 24.25 183 HIS C CA 1
ATOM 1386 C C . HIS A 1 191 ? -26.781 41.815 23.928 1.00 24.69 183 HIS C C 1
ATOM 1387 O O . HIS A 1 191 ? -26.143 42.121 22.920 1.00 23.77 183 HIS C O 1
ATOM 1394 N N . ALA A 1 192 ? -26.958 42.643 24.954 1.00 24.51 184 ALA C N 1
ATOM 1395 C CA . ALA A 1 192 ? -26.489 44.026 24.922 1.00 26.62 184 ALA C CA 1
ATOM 1396 C C . ALA A 1 192 ? -24.970 44.118 24.819 1.00 29.05 184 ALA C C 1
ATOM 1397 O O . ALA A 1 192 ? -24.435 45.106 24.318 1.00 31.38 184 ALA C O 1
ATOM 1399 N N . SER A 1 193 ? -24.280 43.085 25.289 1.00 27.59 185 SER C N 1
ATOM 1400 C CA . SER A 1 193 ? -22.822 43.081 25.282 1.00 29.74 185 SER C CA 1
ATOM 1401 C C . SER A 1 193 ? -22.262 42.879 23.878 1.00 27.91 185 SER C C 1
ATOM 1402 O O . SER A 1 193 ? -21.111 43.222 23.607 1.00 27.56 185 SER C O 1
ATOM 1405 N N . VAL A 1 194 ? -23.078 42.320 22.990 1.00 29.05 186 VAL C N 1
ATOM 1406 C CA . VAL A 1 194 ? -22.651 42.045 21.624 1.00 28.09 186 VAL C CA 1
ATOM 1407 C C . VAL A 1 194 ? -23.659 42.591 20.618 1.00 28.01 186 VAL C C 1
ATOM 1408 O O . VAL A 1 194 ? -23.746 42.103 19.491 1.00 27.54 186 VAL C O 1
ATOM 1412 N N . ALA A 1 195 ? -24.411 43.607 21.029 1.00 28.48 187 ALA C N 1
ATOM 1413 C CA . ALA A 1 195 ? -25.453 44.189 20.186 1.00 28.52 187 ALA C CA 1
ATOM 1414 C C . ALA A 1 195 ? -24.894 44.718 18.866 1.00 33.65 187 ALA C C 1
ATOM 1415 O O . ALA A 1 195 ? -25.465 44.479 17.801 1.00 34.01 187 ALA C O 1
ATOM 1417 N N . ASP A 1 196 ? -23.775 45.432 18.942 1.00 35.57 188 ASP C N 1
ATOM 1418 C CA . ASP A 1 196 ? -23.140 45.990 17.753 1.00 39.48 188 ASP C CA 1
ATOM 1419 C C . ASP A 1 196 ? -22.595 44.894 16.843 1.00 38.44 188 ASP C C 1
ATOM 1420 O O . ASP A 1 196 ? -22.732 44.966 15.621 1.00 37.86 188 ASP C O 1
ATOM 1425 N N . ASP A 1 197 ? -21.980 43.883 17.447 1.00 36.58 189 ASP C N 1
ATOM 1426 C CA . ASP A 1 197 ? -21.370 42.791 16.695 1.00 36.05 189 ASP C CA 1
ATOM 1427 C C . ASP A 1 197 ? -22.410 41.967 15.941 1.00 34.72 189 ASP C C 1
ATOM 1428 O O . ASP A 1 197 ? -22.161 41.514 14.825 1.00 35.99 189 ASP C O 1
ATOM 1433 N N . LEU A 1 198 ? -23.573 41.775 16.555 1.00 32.12 190 LEU C N 1
ATOM 1434 C CA . LEU A 1 198 ? -24.643 41.001 15.936 1.00 32.32 190 LEU C CA 1
ATOM 1435 C C . LEU A 1 198 ? -25.212 41.720 14.717 1.00 36.65 190 LEU C C 1
ATOM 1436 O O . LEU A 1 198 ? -25.641 41.083 13.755 1.00 37.20 190 LEU C O 1
ATOM 1441 N N . ALA A 1 199 ? -25.209 43.048 14.761 1.00 38.92 191 ALA C N 1
ATOM 1442 C CA . ALA A 1 199 ? -25.705 43.852 13.650 1.00 41.18 191 ALA C CA 1
ATOM 1443 C C . ALA A 1 199 ? -24.715 43.843 12.489 1.00 42.64 191 ALA C C 1
ATOM 1444 O O . ALA A 1 199 ? -25.073 44.153 11.353 1.00 44.88 191 ALA C O 1
ATOM 1446 N N . ASN A 1 200 ? -23.469 43.487 12.785 1.00 42.84 192 ASN C N 1
ATOM 1447 C CA . ASN A 1 200 ? -22.425 43.407 11.770 1.00 42.70 192 ASN C CA 1
ATOM 1448 C C . ASN A 1 200 ? -22.226 41.964 11.312 1.00 42.58 192 ASN C C 1
ATOM 1449 O O . ASN A 1 200 ? -21.733 41.129 12.070 1.00 40.29 192 ASN C O 1
ATOM 1454 N N . PRO A 1 201 ? -22.613 41.668 10.061 1.00 44.09 193 PRO C N 1
ATOM 1455 C CA . PRO A 1 201 ? -22.508 40.321 9.488 1.00 44.62 193 PRO C CA 1
ATOM 1456 C C . PRO A 1 201 ? -21.069 39.818 9.395 1.00 45.55 193 PRO C C 1
ATOM 1457 O O . PRO A 1 201 ? -20.842 38.608 9.395 1.00 46.55 193 PRO C O 1
ATOM 1461 N N . ALA A 1 202 ? -20.115 40.740 9.322 1.00 44.93 194 ALA C N 1
ATOM 1462 C CA . ALA A 1 202 ? -18.715 40.381 9.126 1.00 45.01 194 ALA C CA 1
ATOM 1463 C C . ALA A 1 202 ? -17.976 40.181 10.447 1.00 42.24 194 ALA C C 1
ATOM 1464 O O . ALA A 1 202 ? -16.771 39.927 10.457 1.00 43.18 194 ALA C O 1
ATOM 1466 N N . SER A 1 203 ? -18.696 40.294 11.558 1.00 38.55 195 SER C N 1
ATOM 1467 C CA . SER A 1 203 ? -18.092 40.124 12.876 1.00 36.46 195 SER C CA 1
ATOM 1468 C C . SER A 1 203 ? -17.654 38.678 13.096 1.00 37.00 195 SER C C 1
ATOM 1469 O O . SER A 1 203 ? -18.179 37.758 12.470 1.00 38.31 195 SER C O 1
ATOM 1472 N N . ALA A 1 204 ? -16.686 38.487 13.987 1.00 35.96 196 ALA C N 1
ATOM 1473 C CA . ALA A 1 204 ? -16.176 37.155 14.292 1.00 34.46 196 ALA C CA 1
ATOM 1474 C C . ALA A 1 204 ? -16.998 36.506 15.401 1.00 32.34 196 ALA C C 1
ATOM 1475 O O . ALA A 1 204 ? -17.282 37.134 16.421 1.00 33.61 196 ALA C O 1
ATOM 1477 N N . ILE A 1 205 ? -17.371 35.247 15.196 1.00 31.37 197 ILE C N 1
ATOM 1478 C CA . ILE A 1 205 ? -18.239 34.539 16.130 1.00 29.74 197 ILE C CA 1
ATOM 1479 C C . ILE A 1 205 ? -17.525 34.272 17.456 1.00 29.29 197 ILE C C 1
ATOM 1480 O O . ILE A 1 205 ? -18.153 34.269 18.516 1.00 22.90 197 ILE C O 1
ATOM 1485 N N . LEU A 1 206 ? -16.213 34.063 17.401 1.00 30.56 198 LEU C N 1
ATOM 1486 C CA . LEU A 1 206 ? -15.443 33.770 18.605 1.00 29.72 198 LEU C CA 1
ATOM 1487 C C . LEU A 1 206 ? -15.248 35.016 19.461 1.00 25.13 198 LEU C C 1
ATOM 1488 O O . LEU A 1 206 ? -15.077 34.922 20.676 1.00 24.76 198 LEU C O 1
ATOM 1493 N N . ASP A 1 207 ? -15.269 36.182 18.822 1.00 26.15 199 ASP C N 1
ATOM 1494 C CA . ASP A 1 207 ? -15.198 37.443 19.550 1.00 30.11 199 ASP C CA 1
ATOM 1495 C C . ASP A 1 207 ? -16.518 37.700 20.262 1.00 25.73 199 ASP C C 1
ATOM 1496 O O . ASP A 1 207 ? -16.541 38.180 21.395 1.00 25.68 199 ASP C O 1
ATOM 1501 N N . ILE A 1 208 ? -17.615 37.374 19.587 1.00 24.95 200 ILE C N 1
ATOM 1502 C CA . ILE A 1 208 ? -18.947 37.512 20.162 1.00 23.90 200 ILE C CA 1
ATOM 1503 C C . ILE A 1 208 ? -19.095 36.578 21.356 1.00 29.67 200 ILE C C 1
ATOM 1504 O O . ILE A 1 208 ? -19.580 36.978 22.415 1.00 29.13 200 ILE C O 1
ATOM 1509 N N . ASP A 1 209 ? -18.666 35.333 21.176 1.00 29.02 201 ASP C N 1
ATOM 1510 C CA . ASP A 1 209 ? -18.756 34.320 22.221 1.00 26.28 201 ASP C CA 1
ATOM 1511 C C . ASP A 1 209 ? -17.929 34.689 23.448 1.00 24.43 201 ASP C C 1
ATOM 1512 O O . ASP A 1 209 ? -18.356 34.470 24.582 1.00 23.80 201 ASP C O 1
ATOM 1517 N N . ARG A 1 210 ? -16.745 35.245 23.213 1.00 25.57 202 ARG C N 1
ATOM 1518 C CA A ARG A 1 210 ? -15.852 35.641 24.295 0.53 26.25 202 ARG C CA 1
ATOM 1519 C CA B ARG A 1 210 ? -15.853 35.643 24.296 0.47 26.27 202 ARG C CA 1
ATOM 1520 C C . ARG A 1 210 ? -16.486 36.723 25.166 1.00 26.90 202 ARG C C 1
ATOM 1521 O O . ARG A 1 210 ? -16.413 36.666 26.395 1.00 27.14 202 ARG C O 1
ATOM 1536 N N . LYS A 1 211 ? -17.108 37.706 24.522 1.00 27.36 203 LYS C N 1
ATOM 1537 C CA . LYS A 1 211 ? -17.739 38.814 25.230 1.00 28.12 203 LYS C CA 1
ATOM 1538 C C . LYS A 1 211 ? -18.963 38.356 26.019 1.00 22.88 203 LYS C C 1
ATOM 1539 O O . LYS A 1 211 ? -19.203 38.825 27.131 1.00 23.03 203 LYS C O 1
ATOM 1545 N N . VAL A 1 212 ? -19.733 37.442 25.437 1.00 22.16 204 VAL C N 1
ATOM 1546 C CA . VAL A 1 212 ? -20.920 36.908 26.096 1.00 22.34 204 VAL C CA 1
ATOM 1547 C C . VAL A 1 212 ? -20.523 36.109 27.333 1.00 22.88 204 VAL C C 1
ATOM 1548 O O . VAL A 1 212 ? -21.122 36.258 28.399 1.00 25.95 204 VAL C O 1
ATOM 1552 N N . ALA A 1 213 ? -19.506 35.265 27.182 1.00 21.61 205 ALA C N 1
ATOM 1553 C CA . ALA A 1 213 ? -18.999 34.459 28.287 1.00 22.18 205 ALA C CA 1
ATOM 1554 C C . ALA A 1 213 ? -18.469 35.351 29.406 1.00 24.12 205 ALA C C 1
ATOM 1555 O O . ALA A 1 213 ? -18.636 35.049 30.588 1.00 25.25 205 ALA C O 1
ATOM 1557 N N . GLU A 1 214 ? -17.833 36.452 29.020 1.00 21.95 206 GLU C N 1
ATOM 1558 C CA . GLU A 1 214 ? -17.295 37.410 29.977 1.00 28.17 206 GLU C CA 1
ATOM 1559 C C . GLU A 1 214 ? -18.418 38.115 30.732 1.00 26.13 206 GLU C C 1
ATOM 1560 O O . GLU A 1 214 ? -18.305 38.382 31.929 1.00 24.51 206 GLU C O 1
ATOM 1566 N N . THR A 1 215 ? -19.503 38.404 30.022 1.00 25.77 207 THR C N 1
ATOM 1567 C CA . THR A 1 215 ? -20.638 39.121 30.594 1.00 26.47 207 THR C CA 1
ATOM 1568 C C . THR A 1 215 ? -21.370 38.288 31.642 1.00 25.52 207 THR C C 1
ATOM 1569 O O . THR A 1 215 ? -21.722 38.793 32.708 1.00 24.90 207 THR C O 1
ATOM 1573 N N . LEU A 1 216 ? -21.593 37.013 31.337 1.00 25.17 208 LEU C N 1
ATOM 1574 C CA . LEU A 1 216 ? -22.261 36.109 32.270 1.00 23.58 208 LEU C CA 1
ATOM 1575 C C . LEU A 1 216 ? -21.440 35.910 33.542 1.00 22.73 208 LEU C C 1
ATOM 1576 O O . LEU A 1 216 ? -21.981 35.566 34.592 1.00 22.45 208 LEU C O 1
ATOM 1581 N N . ARG A 1 217 ? -20.134 36.131 33.441 1.00 20.13 209 ARG C N 1
ATOM 1582 C CA . ARG A 1 217 ? -19.231 35.939 34.570 1.00 24.86 209 ARG C CA 1
ATOM 1583 C C . ARG A 1 217 ? -18.992 37.230 35.348 1.00 26.66 209 ARG C C 1
ATOM 1584 O O . ARG A 1 217 ? -18.522 37.196 36.486 1.00 27.08 209 ARG C O 1
ATOM 1592 N N . SER A 1 218 ? -19.316 38.364 34.735 1.00 27.39 210 SER C N 1
ATOM 1593 C CA . SER A 1 218 ? -19.088 39.663 35.362 1.00 29.15 210 SER C CA 1
ATOM 1594 C C . SER A 1 218 ? -19.986 39.869 36.579 1.00 28.26 210 SER C C 1
ATOM 1595 O O . SER A 1 218 ? -21.047 39.254 36.693 1.00 25.95 210 SER C O 1
ATOM 1598 N N . GLU A 1 219 ? -19.550 40.740 37.483 1.00 31.46 211 GLU C N 1
ATOM 1599 C CA . GLU A 1 219 ? -20.292 41.016 38.708 1.00 30.41 211 GLU C CA 1
ATOM 1600 C C . GLU A 1 219 ? -21.592 41.760 38.418 1.00 28.52 211 GLU C C 1
ATOM 1601 O O . GLU A 1 219 ? -22.575 41.615 39.145 1.00 29.08 211 GLU C O 1
ATOM 1603 N N . ALA A 1 220 ? -21.593 42.549 37.349 1.00 28.09 212 ALA C N 1
ATOM 1604 C CA . ALA A 1 220 ? -22.750 43.364 36.996 1.00 28.23 212 ALA C CA 1
ATOM 1605 C C . ALA A 1 220 ? -23.882 42.525 36.404 1.00 28.76 212 ALA C C 1
ATOM 1606 O O . ALA A 1 220 ? -24.977 43.033 36.162 1.00 30.82 212 ALA C O 1
ATOM 1608 N N . PHE A 1 221 ? -23.614 41.246 36.165 1.00 25.38 213 PHE C N 1
ATOM 1609 C CA . PHE A 1 221 ? -24.633 40.339 35.650 1.00 23.34 213 PHE C CA 1
ATOM 1610 C C . PHE A 1 221 ? -25.639 40.020 36.752 1.00 24.87 213 PHE C C 1
ATOM 1611 O O . PHE A 1 221 ? -25.263 39.518 37.812 1.00 25.34 213 PHE C O 1
ATOM 1619 N N . PRO A 1 222 ? -26.924 40.318 36.504 1.00 23.10 214 PRO C N 1
ATOM 1620 C CA . PRO A 1 222 ? -27.990 40.140 37.497 1.00 23.30 214 PRO C CA 1
ATOM 1621 C C . PRO A 1 222 ? -28.210 38.677 37.875 1.00 23.74 214 PRO C C 1
ATOM 1622 O O . PRO A 1 222 ? -28.862 37.939 37.136 1.00 26.06 214 PRO C O 1
ATOM 1626 N N . THR A 1 223 ? -27.664 38.266 39.016 1.00 23.13 215 THR C N 1
ATOM 1627 C CA . THR A 1 223 ? -27.771 36.882 39.466 1.00 22.15 215 THR C CA 1
ATOM 1628 C C . THR A 1 223 ? -28.212 36.795 40.925 1.00 23.87 215 THR C C 1
ATOM 1629 O O . THR A 1 223 ? -27.939 35.804 41.599 1.00 23.79 215 THR C O 1
ATOM 1633 N N . GLU A 1 224 ? -28.893 37.829 41.407 1.00 26.81 216 GLU C N 1
ATOM 1634 C CA . GLU A 1 224 ? -29.276 37.901 42.815 1.00 30.78 216 GLU C CA 1
ATOM 1635 C C . GLU A 1 224 ? -30.197 36.760 43.243 1.00 27.77 216 GLU C C 1
ATOM 1636 O O . GLU A 1 224 ? -29.999 36.153 44.296 1.00 25.02 216 GLU C O 1
ATOM 1642 N N . HIS A 1 225 ? -31.199 36.468 42.421 1.00 25.63 217 HIS C N 1
ATOM 1643 C CA . HIS A 1 225 ? -32.245 35.526 42.803 1.00 23.14 217 HIS C CA 1
ATOM 1644 C C . HIS A 1 225 ? -31.903 34.077 42.461 1.00 21.22 217 HIS C C 1
ATOM 1645 O O . HIS A 1 225 ? -32.285 33.160 43.187 1.00 21.50 217 HIS C O 1
ATOM 1652 N N . PHE A 1 226 ? -31.187 33.868 41.361 1.00 19.80 218 PHE C N 1
ATOM 1653 C CA . PHE A 1 226 ? -30.797 32.517 40.968 1.00 17.27 218 PHE C CA 1
ATOM 1654 C C . PHE A 1 226 ? -29.452 32.124 41.573 1.00 17.63 218 PHE C C 1
ATOM 1655 O O . PHE A 1 226 ? -29.130 30.940 41.669 1.00 16.69 218 PHE C O 1
ATOM 1663 N N . GLY A 1 227 ? -28.668 33.119 41.975 1.00 18.56 219 GLY C N 1
ATOM 1664 C CA . GLY A 1 227 ? -27.349 32.872 42.532 1.00 20.35 219 GLY C CA 1
ATOM 1665 C C . GLY A 1 227 ? -26.325 32.535 41.465 1.00 18.07 219 GLY C C 1
ATOM 1666 O O . GLY A 1 227 ? -25.151 32.309 41.759 1.00 18.14 219 GLY C O 1
ATOM 1667 N N . ALA A 1 228 ? -26.781 32.514 40.216 1.00 15.57 220 ALA C N 1
ATOM 1668 C CA . ALA A 1 228 ? -25.950 32.140 39.080 1.00 19.27 220 ALA C CA 1
ATOM 1669 C C . ALA A 1 228 ? -26.652 32.542 37.788 1.00 20.21 220 ALA C C 1
ATOM 1670 O O . ALA A 1 228 ? -27.855 32.805 37.796 1.00 14.63 220 ALA C O 1
ATOM 1672 N N . PRO A 1 229 ? -25.905 32.607 36.675 1.00 17.23 221 PRO C N 1
ATOM 1673 C CA . PRO A 1 229 ? -26.561 32.868 35.390 1.00 14.83 221 PRO C CA 1
ATOM 1674 C C . PRO A 1 229 ? -27.535 31.760 34.998 1.00 13.80 221 PRO C C 1
ATOM 1675 O O . PRO A 1 229 ? -27.234 30.580 35.180 1.00 17.62 221 PRO C O 1
ATOM 1679 N N . LEU A 1 230 ? -28.694 32.142 34.474 1.00 13.45 222 LEU C N 1
ATOM 1680 C CA . LEU A 1 230 ? -29.631 31.175 33.918 1.00 12.58 222 LEU C CA 1
ATOM 1681 C C . LEU A 1 230 ? -29.730 31.376 32.414 1.00 15.79 222 LEU C C 1
ATOM 1682 O O . LEU A 1 230 ? -29.645 30.422 31.641 1.00 15.27 222 LEU C O 1
ATOM 1687 N N . GLY A 1 231 ? -29.912 32.627 32.006 1.00 16.90 223 GLY C N 1
ATOM 1688 C CA . GLY A 1 231 ? -29.910 32.972 30.598 1.00 17.44 223 GLY C CA 1
ATOM 1689 C C . GLY A 1 231 ? -28.554 32.704 29.982 1.00 16.79 223 GLY C C 1
ATOM 1690 O O . GLY A 1 231 ? -27.543 33.245 30.426 1.00 14.36 223 GLY C O 1
ATOM 1691 N N . GLY A 1 232 ? -28.532 31.858 28.959 1.00 13.33 224 GLY C N 1
ATOM 1692 C CA . GLY A 1 232 ? -27.288 31.464 28.328 1.00 13.70 224 GLY C CA 1
ATOM 1693 C C . GLY A 1 232 ? -26.612 30.314 29.048 1.00 13.40 224 GLY C C 1
ATOM 1694 O O . GLY A 1 232 ? -25.495 29.928 28.708 1.00 13.78 224 GLY C O 1
ATOM 1695 N N . SER A 1 233 ? -27.297 29.760 30.043 1.00 15.08 225 SER C N 1
ATOM 1696 C CA . SER A 1 233 ? -26.744 28.668 30.838 1.00 15.15 225 SER C CA 1
ATOM 1697 C C . SER A 1 233 ? -27.854 27.792 31.416 1.00 12.93 225 SER C C 1
ATOM 1698 O O . SER A 1 233 ? -28.971 27.766 30.899 1.00 13.05 225 SER C O 1
ATOM 1701 N N . LEU A 1 234 ? -27.532 27.068 32.484 1.00 14.18 226 LEU C N 1
ATOM 1702 C CA . LEU A 1 234 ? -28.517 26.280 33.218 1.00 14.39 226 LEU C CA 1
ATOM 1703 C C . LEU A 1 234 ? -28.019 26.020 34.634 1.00 13.76 226 LEU C C 1
ATOM 1704 O O . LEU A 1 234 ? -26.835 26.186 34.918 1.00 11.99 226 LEU C O 1
ATOM 1709 N N . ILE A 1 235 ? -28.924 25.620 35.522 1.00 11.05 227 ILE C N 1
ATOM 1710 C CA . ILE A 1 235 ? -28.572 25.378 36.918 1.00 11.38 227 ILE C CA 1
ATOM 1711 C C . ILE A 1 235 ? -29.098 24.017 37.360 1.00 10.96 227 ILE C C 1
ATOM 1712 O O . ILE A 1 235 ? -30.301 23.850 37.561 1.00 13.83 227 ILE C O 1
ATOM 1717 N N . PRO A 1 236 ? -28.195 23.036 37.517 1.00 15.53 228 PRO C N 1
ATOM 1718 C CA . PRO A 1 236 ? -28.576 21.667 37.884 1.00 14.91 228 PRO C CA 1
ATOM 1719 C C . PRO A 1 236 ? -28.867 21.481 39.375 1.00 11.18 228 PRO C C 1
ATOM 1720 O O . PRO A 1 236 ? -28.427 20.493 39.964 1.00 11.44 228 PRO C O 1
ATOM 1724 N N . TRP A 1 237 ? -29.595 22.420 39.971 1.00 11.20 229 TRP C N 1
ATOM 1725 C CA . TRP A 1 237 ? -30.021 22.288 41.361 1.00 11.49 229 TRP C CA 1
ATOM 1726 C C . TRP A 1 237 ? -31.200 23.209 41.649 1.00 11.32 229 TRP C C 1
ATOM 1727 O O . TRP A 1 237 ? -31.117 24.422 41.455 1.00 12.27 229 TRP C O 1
ATOM 1738 N N . ILE A 1 238 ? -32.298 22.622 42.111 1.00 11.07 230 ILE C N 1
ATOM 1739 C CA . ILE A 1 238 ? -33.493 23.382 42.449 1.00 11.51 230 ILE C CA 1
ATOM 1740 C C . ILE A 1 238 ? -33.912 23.069 43.883 1.00 12.86 230 ILE C C 1
ATOM 1741 O O . ILE A 1 238 ? -34.027 21.904 44.256 1.00 11.77 230 ILE C O 1
ATOM 1746 N N . ASP A 1 239 ? -34.125 24.120 44.672 1.00 13.35 231 ASP C N 1
ATOM 1747 C CA . ASP A 1 239 ? -34.538 24.020 46.076 1.00 13.73 231 ASP C CA 1
ATOM 1748 C C . ASP A 1 239 ? -33.425 23.444 46.961 1.00 17.63 231 ASP C C 1
ATOM 1749 O O . ASP A 1 239 ? -32.318 23.171 46.493 1.00 19.09 231 ASP C O 1
ATOM 1754 N N . LYS A 1 240 ? -33.739 23.265 48.243 1.00 13.67 232 LYS C N 1
ATOM 1755 C CA . LYS A 1 240 ? -32.742 22.977 49.273 1.00 14.51 232 LYS C CA 1
ATOM 1756 C C . LYS A 1 240 ? -32.078 21.609 49.141 1.00 14.50 232 LYS C C 1
ATOM 1757 O O . LYS A 1 240 ? -32.666 20.661 48.620 1.00 13.95 232 LYS C O 1
ATOM 1759 N N . GLU A 1 241 ? -30.844 21.526 49.630 1.00 16.60 233 GLU C N 1
ATOM 1760 C CA . GLU A 1 241 ? -30.084 20.281 49.657 1.00 17.07 233 GLU C CA 1
ATOM 1761 C C . GLU A 1 241 ? -30.557 19.372 50.787 1.00 19.28 233 GLU C C 1
ATOM 1762 O O . GLU A 1 241 ? -30.760 19.823 51.914 1.00 16.68 233 GLU C O 1
ATOM 1768 N N . LEU A 1 242 ? -30.731 18.093 50.476 1.00 15.74 234 LEU C N 1
ATOM 1769 C CA . LEU A 1 242 ? -31.134 17.107 51.470 1.00 16.34 234 LEU C CA 1
ATOM 1770 C C . LEU A 1 242 ? -29.955 16.193 51.801 1.00 17.08 234 LEU C C 1
ATOM 1771 O O . LEU A 1 242 ? -29.046 16.037 50.988 1.00 16.87 234 LEU C O 1
ATOM 1776 N N . PRO A 1 243 ? -29.961 15.592 53.004 1.00 19.28 235 PRO C N 1
ATOM 1777 C CA . PRO A 1 243 ? -28.849 14.735 53.440 1.00 22.97 235 PRO C CA 1
ATOM 1778 C C . PRO A 1 243 ? -28.580 13.523 52.545 1.00 24.81 235 PRO C C 1
ATOM 1779 O O . PRO A 1 243 ? -27.496 12.948 52.636 1.00 19.23 235 PRO C O 1
ATOM 1783 N N . ASN A 1 244 ? -29.532 13.143 51.699 1.00 23.97 236 ASN C N 1
ATOM 1784 C CA . ASN A 1 244 ? -29.353 11.967 50.851 1.00 23.39 236 ASN C CA 1
ATOM 1785 C C . ASN A 1 244 ? -28.747 12.325 49.495 1.00 21.08 236 ASN C C 1
ATOM 1786 O O . ASN A 1 244 ? -28.560 11.457 48.643 1.00 21.80 236 ASN C O 1
ATOM 1791 N N . GLY A 1 245 ? -28.438 13.603 49.300 1.00 17.78 237 GLY C N 1
ATOM 1792 C CA . GLY A 1 245 ? -27.831 14.052 48.061 1.00 15.74 237 GLY C CA 1
ATOM 1793 C C . GLY A 1 245 ? -28.837 14.578 47.059 1.00 18.15 237 GLY C C 1
ATOM 1794 O O . GLY A 1 245 ? -28.470 15.139 46.026 1.00 14.27 237 GLY C O 1
ATOM 1795 N N . GLN A 1 246 ? -30.116 14.390 47.362 1.00 14.39 238 GLN C N 1
ATOM 1796 C CA . GLN A 1 246 ? -31.182 14.934 46.533 1.00 13.48 238 GLN C CA 1
ATOM 1797 C C . GLN A 1 246 ? -31.422 16.399 46.857 1.00 16.65 238 GLN C C 1
ATOM 1798 O O . GLN A 1 246 ? -31.121 16.861 47.958 1.00 14.91 238 GLN C O 1
ATOM 1804 N N . SER A 1 247 ? -31.963 17.129 45.890 1.00 15.86 239 SER C N 1
ATOM 1805 C CA . SER A 1 247 ? -32.541 18.428 46.177 1.00 14.16 239 SER C CA 1
ATOM 1806 C C . SER A 1 247 ? -33.977 18.167 46.613 1.00 15.44 239 SER C C 1
ATOM 1807 O O . SER A 1 247 ? -34.495 17.071 46.398 1.00 14.95 239 SER C O 1
ATOM 1810 N N . ARG A 1 248 ? -34.617 19.152 47.234 1.00 16.97 240 ARG C N 1
ATOM 1811 C CA . ARG A 1 248 ? -35.989 18.969 47.693 1.00 12.61 240 ARG C CA 1
ATOM 1812 C C . ARG A 1 248 ? -36.919 18.743 46.505 1.00 15.69 240 ARG C C 1
ATOM 1813 O O . ARG A 1 248 ? -37.882 17.980 46.592 1.00 18.00 240 ARG C O 1
ATOM 1821 N N . GLU A 1 249 ? -36.608 19.401 45.394 1.00 11.30 241 GLU C N 1
ATOM 1822 C CA . GLU A 1 249 ? -37.386 19.271 44.168 1.00 10.61 241 GLU C CA 1
ATOM 1823 C C . GLU A 1 249 ? -37.364 17.835 43.646 1.00 10.41 241 GLU C C 1
ATOM 1824 O O . GLU A 1 249 ? -38.396 17.292 43.252 1.00 11.25 241 GLU C O 1
ATOM 1830 N N . GLU A 1 250 ? -36.181 17.229 43.649 1.00 10.62 242 GLU C N 1
ATOM 1831 C CA . GLU A 1 250 ? -36.013 15.858 43.182 1.00 13.64 242 GLU C CA 1
ATOM 1832 C C . GLU A 1 250 ? -36.674 14.863 44.132 1.00 14.62 242 GLU C C 1
ATOM 1833 O O . GLU A 1 250 ? -37.210 13.842 43.702 1.00 13.44 242 GLU C O 1
ATOM 1839 N N . TRP A 1 251 ? -36.635 15.171 45.424 1.00 11.58 243 TRP C N 1
ATOM 1840 C CA . TRP A 1 251 ? -37.246 14.324 46.442 1.00 12.15 243 TRP C CA 1
ATOM 1841 C C . TRP A 1 251 ? -38.759 14.253 46.275 1.00 14.66 243 TRP C C 1
ATOM 1842 O O . TRP A 1 251 ? -39.371 13.212 46.514 1.00 14.37 243 TRP C O 1
ATOM 1853 N N . LYS A 1 252 ? -39.353 15.369 45.864 1.00 11.47 244 LYS C N 1
ATOM 1854 C CA . LYS A 1 252 ? -40.802 15.469 45.717 1.00 15.45 244 LYS C CA 1
ATOM 1855 C C . LYS A 1 252 ? -41.340 14.560 44.619 1.00 15.80 244 LYS C C 1
ATOM 1856 O O . LYS A 1 252 ? -42.530 14.254 44.593 1.00 16.39 244 LYS C O 1
ATOM 1862 N N . ALA A 1 253 ? -40.463 14.139 43.712 1.00 10.58 245 ALA C N 1
ATOM 1863 C CA . ALA A 1 253 ? -40.860 13.283 42.599 1.00 10.26 245 ALA C CA 1
ATOM 1864 C C . ALA A 1 253 ? -41.498 11.988 43.091 1.00 13.58 245 ALA C C 1
ATOM 1865 O O . ALA A 1 253 ? -42.658 11.715 42.801 1.00 11.90 245 ALA C O 1
ATOM 1867 N N . GLN A 1 254 ? -40.742 11.199 43.847 1.00 13.65 246 GLN C N 1
ATOM 1868 C CA . GLN A 1 254 ? -41.236 9.914 44.330 1.00 11.89 246 GLN C CA 1
ATOM 1869 C C . GLN A 1 254 ? -42.289 10.084 45.422 1.00 12.38 246 GLN C C 1
ATOM 1870 O O . GLN A 1 254 ? -43.299 9.378 45.439 1.00 14.27 246 GLN C O 1
ATOM 1876 N N . ALA A 1 255 ? -42.048 11.030 46.325 1.00 12.56 247 ALA C N 1
ATOM 1877 C CA . ALA A 1 255 ? -42.922 11.246 47.473 1.00 17.79 247 ALA C CA 1
ATOM 1878 C C . ALA A 1 255 ? -44.340 11.637 47.061 1.00 16.18 247 ALA C C 1
ATOM 1879 O O . ALA A 1 255 ? -45.316 11.069 47.553 1.00 15.23 247 ALA C O 1
ATOM 1881 N N . GLU A 1 256 ? -44.450 12.602 46.154 1.00 13.41 248 GLU C N 1
ATOM 1882 C CA . GLU A 1 256 ? -45.753 13.139 45.780 1.00 14.45 248 GLU C CA 1
ATOM 1883 C C . GLU A 1 256 ? -46.452 12.295 44.716 1.00 13.68 248 GLU C C 1
ATOM 1884 O O . GLU A 1 256 ? -47.677 12.202 44.711 1.00 14.64 248 GLU C O 1
ATOM 1890 N N . THR A 1 257 ? -45.681 11.687 43.818 1.00 12.99 249 THR C N 1
ATOM 1891 C CA . THR A 1 257 ? -46.258 10.812 42.799 1.00 14.30 249 THR C CA 1
ATOM 1892 C C . THR A 1 257 ? -47.032 9.668 43.443 1.00 14.69 249 THR C C 1
ATOM 1893 O O . THR A 1 257 ? -48.176 9.396 43.080 1.00 15.50 249 THR C O 1
ATOM 1897 N N . ASN A 1 258 ? -46.404 9.013 44.413 1.00 12.61 250 ASN C N 1
ATOM 1898 C CA . ASN A 1 258 ? -47.002 7.853 45.062 1.00 17.09 250 ASN C CA 1
ATOM 1899 C C . ASN A 1 258 ? -48.158 8.224 45.988 1.00 18.30 250 ASN C C 1
ATOM 1900 O O . ASN A 1 258 ? -49.081 7.432 46.172 1.00 19.02 250 ASN C O 1
ATOM 1905 N N . LYS A 1 259 ? -48.114 9.417 46.573 1.00 17.55 251 LYS C N 1
ATOM 1906 C CA . LYS A 1 259 ? -49.213 9.853 47.429 1.00 19.07 251 LYS C CA 1
ATOM 1907 C C . LYS A 1 259 ? -50.435 10.198 46.585 1.00 16.57 251 LYS C C 1
ATOM 1908 O O . LYS A 1 259 ? -51.566 9.885 46.961 1.00 15.54 251 LYS C O 1
ATOM 1914 N N . ILE A 1 260 ? -50.201 10.841 45.444 1.00 15.23 252 ILE C N 1
ATOM 1915 C CA . ILE A 1 260 ? -51.271 11.149 44.501 1.00 15.38 252 ILE C CA 1
ATOM 1916 C C . ILE A 1 260 ? -51.954 9.858 44.068 1.00 17.92 252 ILE C C 1
ATOM 1917 O O . ILE A 1 260 ? -53.181 9.780 44.007 1.00 18.71 252 ILE C O 1
ATOM 1922 N N . LEU A 1 261 ? -51.147 8.840 43.786 1.00 18.55 253 LEU C N 1
ATOM 1923 C CA . LEU A 1 261 ? -51.658 7.543 43.358 1.00 21.17 253 LEU C CA 1
ATOM 1924 C C . LEU A 1 261 ? -52.116 6.702 44.546 1.00 24.95 253 LEU C C 1
ATOM 1925 O O . LEU A 1 261 ? -52.619 5.591 44.367 1.00 25.57 253 LEU C O 1
ATOM 1930 N N . ALA A 1 262 ? -51.931 7.241 45.749 1.00 26.64 254 ALA C N 1
ATOM 1931 C CA . ALA A 1 262 ? -52.286 6.557 46.991 1.00 27.87 254 ALA C CA 1
ATOM 1932 C C . ALA A 1 262 ? -51.582 5.208 47.108 1.00 26.87 254 ALA C C 1
ATOM 1933 O O . ALA A 1 262 ? -52.169 4.229 47.568 1.00 27.58 254 ALA C O 1
ATOM 1935 N N . ARG A 1 263 ? -50.323 5.166 46.682 1.00 25.24 255 ARG C N 1
ATOM 1936 C CA . ARG A 1 263 ? -49.499 3.969 46.814 1.00 30.01 255 ARG C CA 1
ATOM 1937 C C . ARG A 1 263 ? -48.635 4.046 48.067 1.00 36.00 255 ARG C C 1
ATOM 1938 O O . ARG A 1 263 ? -47.449 4.367 47.991 1.00 35.99 255 ARG C O 1
ATOM 1946 N N . PHE A 1 264 ? -49.230 3.747 49.217 1.00 41.50 256 PHE C N 1
ATOM 1947 C CA . PHE A 1 264 ? -48.514 3.815 50.485 1.00 45.28 256 PHE C CA 1
ATOM 1948 C C . PHE A 1 264 ? -47.668 2.565 50.716 1.00 50.03 256 PHE C C 1
ATOM 1949 O O . PHE A 1 264 ? -46.620 2.625 51.360 1.00 50.51 256 PHE C O 1
ATOM 1951 N N . LYS A 1 265 ? -48.129 1.438 50.183 1.00 56.43 257 LYS C N 1
ATOM 1952 C CA . LYS A 1 265 ? -47.459 0.157 50.383 1.00 59.28 257 LYS C CA 1
ATOM 1953 C C . L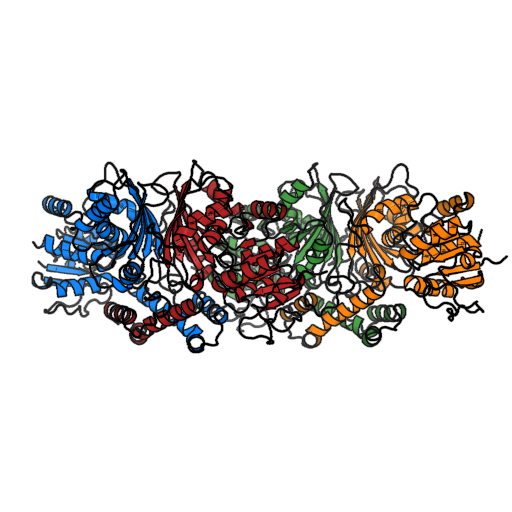YS A 1 265 ? -46.103 0.104 49.683 1.00 60.37 257 LYS C C 1
ATOM 1954 O O . LYS A 1 265 ? -45.073 0.417 50.281 1.00 64.96 257 LYS C O 1
ATOM 1956 N N . ASN A 1 266 ? -46.109 -0.302 48.416 1.00 50.61 258 ASN C N 1
ATOM 1957 C CA . ASN A 1 266 ? -44.882 -0.407 47.633 1.00 42.60 258 ASN C CA 1
ATOM 1958 C C . ASN A 1 266 ? -44.794 0.729 46.620 1.00 33.90 258 ASN C C 1
ATOM 1959 O O . ASN A 1 266 ? -45.392 0.657 45.547 1.00 29.71 258 ASN C O 1
ATOM 1961 N N . PRO A 1 267 ? -44.040 1.784 46.961 1.00 27.98 259 PRO C N 1
ATOM 1962 C CA . PRO A 1 267 ? -43.948 2.979 46.117 1.00 24.08 259 PRO C CA 1
ATOM 1963 C C . PRO A 1 267 ? -43.182 2.747 44.818 1.00 21.96 259 PRO C C 1
ATOM 1964 O O . PRO A 1 267 ? -42.196 2.009 44.801 1.00 22.67 259 PRO C O 1
ATOM 1968 N N . ILE A 1 268 ? -43.643 3.373 43.741 1.00 18.99 260 ILE C N 1
ATOM 1969 C CA . ILE A 1 268 ? -42.932 3.337 42.471 1.00 17.45 260 ILE C CA 1
ATOM 1970 C C . ILE A 1 268 ? -41.707 4.237 42.563 1.00 16.92 260 ILE C C 1
ATOM 1971 O O . ILE A 1 268 ? -41.833 5.431 42.837 1.00 16.07 260 ILE C O 1
ATOM 1976 N N . PRO A 1 269 ? -40.512 3.666 42.348 1.00 16.24 261 PRO C N 1
ATOM 1977 C CA . PRO A 1 269 ? -39.278 4.459 42.377 1.00 15.92 261 PRO C CA 1
ATOM 1978 C C . PRO A 1 269 ? -39.269 5.560 41.322 1.00 16.37 261 PRO C C 1
ATOM 1979 O O . PRO A 1 269 ? -39.315 5.272 40.127 1.00 17.34 261 PRO C O 1
ATOM 1983 N N . VAL A 1 270 ? -39.232 6.810 41.770 1.00 16.35 262 VAL C N 1
ATOM 1984 C CA . VAL A 1 270 ? -39.122 7.944 40.863 1.00 11.17 262 VAL C CA 1
ATOM 1985 C C . VAL A 1 270 ? -37.940 8.800 41.297 1.00 16.28 262 VAL C C 1
ATOM 1986 O O . VAL A 1 270 ? -37.891 9.276 42.432 1.00 13.16 262 VAL C O 1
ATOM 1990 N N . ASP A 1 271 ? -36.984 8.989 40.396 1.00 14.99 263 ASP C N 1
ATOM 1991 C CA . ASP A 1 271 ? -35.798 9.774 40.710 1.00 14.51 263 ASP C CA 1
ATOM 1992 C C . ASP A 1 271 ? -35.257 10.463 39.462 1.00 13.30 263 ASP C C 1
ATOM 1993 O O . ASP A 1 271 ? -35.788 10.286 38.367 1.00 13.21 263 ASP C O 1
ATOM 1998 N N . GLY A 1 272 ? -34.203 11.253 39.633 1.00 14.72 264 GLY C N 1
ATOM 1999 C CA . GLY A 1 272 ? -33.593 11.956 38.520 1.00 13.67 264 GLY C CA 1
ATOM 2000 C C . GLY A 1 272 ? -32.905 13.240 38.938 1.00 13.82 264 GLY C C 1
ATOM 2001 O O . GLY A 1 272 ? -32.533 13.407 40.099 1.00 10.55 264 GLY C O 1
ATOM 2002 N N . ILE A 1 273 ? -32.734 14.150 37.985 1.00 10.50 265 ILE C N 1
ATOM 2003 C CA . ILE A 1 273 ? -32.069 15.420 38.245 1.00 9.76 265 ILE C CA 1
ATOM 2004 C C . ILE A 1 273 ? -32.959 16.566 37.790 1.00 12.32 265 ILE C C 1
ATOM 2005 O O . ILE A 1 273 ? -33.396 16.602 36.641 1.00 12.11 265 ILE C O 1
ATOM 2010 N N . CYS A 1 274 ? -33.232 17.498 38.697 1.00 11.86 266 CYS C N 1
ATOM 2011 C CA . CYS A 1 274 ? -34.065 18.650 38.374 1.00 11.26 266 CYS C CA 1
ATOM 2012 C C . CYS A 1 274 ? -33.207 19.852 37.997 1.00 12.52 266 CYS C C 1
ATOM 2013 O O . CYS A 1 274 ? -32.466 20.385 38.822 1.00 9.74 266 CYS C O 1
ATOM 2016 N N . VAL A 1 275 ? -33.318 20.274 36.741 1.00 11.83 267 VAL C N 1
ATOM 2017 C CA . VAL A 1 275 ? -32.448 21.310 36.198 1.00 12.34 267 VAL C CA 1
ATOM 2018 C C . VAL A 1 275 ? -33.241 22.539 35.769 1.00 12.44 267 VAL C C 1
ATOM 2019 O O . VAL A 1 275 ? -34.251 22.428 35.074 1.00 15.20 267 VAL C O 1
ATOM 2023 N N . ARG A 1 276 ? -32.772 23.710 36.185 1.00 10.85 268 ARG C N 1
ATOM 2024 C CA . ARG A 1 276 ? -33.379 24.972 35.781 1.00 12.00 268 ARG C CA 1
ATOM 2025 C C . ARG A 1 276 ? -32.844 25.421 34.421 1.00 14.87 268 ARG C C 1
ATOM 2026 O O . ARG A 1 276 ? -31.633 25.482 34.213 1.00 9.92 268 ARG C O 1
ATOM 2034 N N . VAL A 1 277 ? -33.748 25.733 33.499 1.00 9.36 269 VAL C N 1
ATOM 2035 C CA . VAL A 1 277 ? -33.353 26.233 32.187 1.00 11.48 269 VAL C CA 1
ATOM 2036 C C . VAL A 1 277 ? -33.992 27.593 31.942 1.00 12.04 269 VAL C C 1
ATOM 2037 O O . VAL A 1 277 ? -34.867 28.020 32.693 1.00 14.23 269 VAL C O 1
ATOM 2041 N N . GLY A 1 278 ? -33.551 28.269 30.886 1.00 11.37 270 GLY C N 1
ATOM 2042 C CA . GLY A 1 278 ? -34.002 29.619 30.601 1.00 10.53 270 GLY C CA 1
ATOM 2043 C C . GLY A 1 278 ? -35.358 29.734 29.929 1.00 12.06 270 GLY C C 1
ATOM 2044 O O . GLY A 1 278 ? -35.486 30.362 28.878 1.00 13.87 270 GLY C O 1
ATOM 2045 N N . ALA A 1 279 ? -36.374 29.129 30.536 1.00 13.18 271 ALA C N 1
ATOM 2046 C CA . ALA A 1 279 ? -37.740 29.237 30.035 1.00 14.46 271 ALA C CA 1
ATOM 2047 C C . ALA A 1 279 ? -38.592 30.020 31.029 1.00 14.98 271 ALA C C 1
ATOM 2048 O O . ALA A 1 279 ? -38.300 30.037 32.224 1.00 14.54 271 ALA C O 1
ATOM 2050 N N . MET A 1 280 ? -39.644 30.665 30.535 1.00 15.32 272 MET C N 1
ATOM 2051 C CA . MET A 1 280 ? -40.474 31.518 31.381 1.00 15.57 272 MET C CA 1
ATOM 2052 C C . MET A 1 280 ? -41.362 30.725 32.341 1.00 15.92 272 MET C C 1
ATOM 2053 O O . MET A 1 280 ? -41.209 30.835 33.556 1.00 14.98 272 MET C O 1
ATOM 2058 N N . ARG A 1 281 ? -42.284 29.926 31.810 1.00 11.98 273 ARG C N 1
ATOM 2059 C CA . ARG A 1 281 ? -43.267 29.266 32.666 1.00 13.96 273 ARG C CA 1
ATOM 2060 C C . ARG A 1 281 ? -43.681 27.868 32.210 1.00 15.32 273 ARG C C 1
ATOM 2061 O O . ARG A 1 281 ? -44.783 27.416 32.518 1.00 16.05 273 ARG C O 1
ATOM 2069 N N . CYS A 1 282 ? -42.804 27.177 31.490 1.00 12.69 274 CYS C N 1
ATOM 2070 C CA . CYS A 1 282 ? -43.090 25.802 31.092 1.00 11.70 274 CYS C CA 1
ATOM 2071 C C . CYS A 1 282 ? -42.005 24.839 31.556 1.00 11.35 274 CYS C C 1
ATOM 2072 O O . CYS A 1 282 ? -40.818 25.064 31.321 1.00 10.10 274 CYS C O 1
ATOM 2075 N N . HIS A 1 283 ? -42.423 23.765 32.218 1.00 9.69 275 HIS C N 1
ATOM 2076 C CA . HIS A 1 283 ? -41.509 22.696 32.595 1.00 9.23 275 HIS C CA 1
ATOM 2077 C C . HIS A 1 283 ? -41.476 21.633 31.503 1.00 11.54 275 HIS C C 1
ATOM 2078 O O . HIS A 1 283 ? -42.519 21.213 31.002 1.00 10.44 275 HIS C O 1
ATOM 2085 N N . SER A 1 284 ? -40.274 21.207 31.133 1.00 11.38 276 SER C N 1
ATOM 2086 C CA . SER A 1 284 ? -40.108 20.102 30.200 1.00 11.07 276 SER C CA 1
ATOM 2087 C C . SER A 1 284 ? -39.411 18.954 30.918 1.00 11.69 276 SER C C 1
ATOM 2088 O O . SER A 1 284 ? -38.595 19.181 31.810 1.00 9.12 276 SER C O 1
ATOM 2091 N N . GLN A 1 285 ? -39.743 17.722 30.545 1.00 7.40 277 GLN C N 1
ATOM 2092 C CA . GLN A 1 285 ? -39.178 16.555 31.216 1.00 9.74 277 GLN C CA 1
ATOM 2093 C C . GLN A 1 285 ? -38.798 15.451 30.233 1.00 9.14 277 GLN C C 1
ATOM 2094 O O . GLN A 1 285 ? -39.615 15.024 29.419 1.00 11.59 277 GLN C O 1
ATOM 2100 N N . ALA A 1 286 ? -37.550 15.000 30.316 1.00 8.63 278 ALA C N 1
ATOM 2101 C CA . ALA A 1 286 ? -37.082 13.863 29.530 1.00 8.69 278 ALA C CA 1
ATOM 2102 C C . ALA A 1 286 ? -37.101 12.614 30.406 1.00 12.76 278 ALA C C 1
ATOM 2103 O O . ALA A 1 286 ? -36.431 12.559 31.438 1.00 13.59 278 ALA C O 1
ATOM 2105 N N . LEU A 1 287 ? -37.869 11.612 29.993 1.00 10.98 279 LEU C N 1
ATOM 2106 C CA . LEU A 1 287 ? -38.196 10.501 30.879 1.00 10.16 279 LEU C CA 1
ATOM 2107 C C . LEU A 1 287 ? -37.695 9.147 30.386 1.00 12.76 279 LEU C C 1
ATOM 2108 O O . LEU A 1 287 ? -37.810 8.819 29.206 1.00 10.68 279 LEU C O 1
ATOM 2113 N N . THR A 1 288 ? -37.132 8.372 31.308 1.00 13.76 280 THR C N 1
ATOM 2114 C CA . THR A 1 288 ? -36.809 6.974 31.059 1.00 11.92 280 THR C CA 1
ATOM 2115 C C . THR A 1 288 ? -37.757 6.106 31.878 1.00 13.39 280 THR C C 1
ATOM 2116 O O . THR A 1 288 ? -37.664 6.058 33.104 1.00 14.00 280 THR C O 1
ATOM 2120 N N . ILE A 1 289 ? -38.671 5.427 31.195 1.00 10.10 281 ILE C N 1
ATOM 2121 C CA . ILE A 1 289 ? -39.729 4.688 31.870 1.00 10.44 281 ILE C CA 1
ATOM 2122 C C . ILE A 1 289 ? -39.550 3.185 31.720 1.00 13.57 281 ILE C C 1
ATOM 2123 O O . ILE A 1 289 ? -39.587 2.654 30.611 1.00 14.05 281 ILE C O 1
ATOM 2128 N N . LYS A 1 290 ? -39.362 2.503 32.844 1.00 14.66 282 LYS C N 1
ATOM 2129 C CA . LYS A 1 290 ? -39.304 1.049 32.848 1.00 15.67 282 LYS C CA 1
ATOM 2130 C C . LYS A 1 290 ? -40.698 0.475 33.039 1.00 16.09 282 LYS C C 1
ATOM 2131 O O . LYS A 1 290 ? -41.341 0.707 34.062 1.00 14.38 282 LYS C O 1
ATOM 2137 N N . LEU A 1 291 ? -41.165 -0.269 32.044 1.00 13.12 283 LEU C N 1
ATOM 2138 C CA . LEU A 1 291 ? -42.461 -0.923 32.132 1.00 17.69 283 LEU C CA 1
ATOM 2139 C C . LEU A 1 291 ? -42.298 -2.318 32.722 1.00 19.68 283 LEU C C 1
ATOM 2140 O O . LEU A 1 291 ? -41.242 -2.936 32.587 1.00 20.74 283 LEU C O 1
ATOM 2145 N N . ASN A 1 292 ? -43.342 -2.810 33.380 1.00 17.72 284 ASN C N 1
ATOM 2146 C CA . ASN A 1 292 ? -43.297 -4.136 33.984 1.00 22.15 284 ASN C CA 1
ATOM 2147 C C . ASN A 1 292 ? -43.939 -5.175 33.070 1.00 23.94 284 ASN C C 1
ATOM 2148 O O . ASN A 1 292 ? -44.121 -6.329 33.458 1.00 25.04 284 ASN C O 1
ATOM 2153 N N . LYS A 1 293 ? -44.283 -4.754 31.857 1.00 26.22 285 LYS C N 1
ATOM 2154 C CA . LYS A 1 293 ? -44.893 -5.642 30.873 1.00 29.15 285 LYS C CA 1
ATOM 2155 C C . LYS A 1 293 ? -44.430 -5.312 29.459 1.00 28.11 285 LYS C C 1
ATOM 2156 O O . LYS A 1 293 ? -43.985 -4.198 29.184 1.00 26.11 285 LYS C O 1
ATOM 2162 N N . ASP A 1 294 ? -44.541 -6.290 28.566 1.00 29.39 286 ASP C N 1
ATOM 2163 C CA . ASP A 1 294 ? -44.258 -6.071 27.154 1.00 30.47 286 ASP C CA 1
ATOM 2164 C C . ASP A 1 294 ? -45.507 -5.556 26.449 1.00 26.12 286 ASP C C 1
ATOM 2165 O O . ASP A 1 294 ? -46.432 -6.317 26.167 1.00 27.09 286 ASP C O 1
ATOM 2170 N N . VAL A 1 295 ? -45.527 -4.256 26.177 1.00 21.39 287 VAL C N 1
ATOM 2171 C CA . VAL A 1 295 ? -46.671 -3.622 25.538 1.00 21.08 287 VAL C CA 1
ATOM 2172 C C . VAL A 1 295 ? -46.235 -2.980 24.227 1.00 20.16 287 VAL C C 1
ATOM 2173 O O . VAL A 1 295 ? -45.244 -2.250 24.196 1.00 18.71 287 VAL C O 1
ATOM 2177 N N . PRO A 1 296 ? -46.967 -3.259 23.137 1.00 18.99 288 PRO C N 1
ATOM 2178 C CA . PRO A 1 296 ? -46.697 -2.611 21.848 1.00 18.58 288 PRO C CA 1
ATOM 2179 C C . PRO A 1 296 ? -46.781 -1.089 21.952 1.00 19.76 288 PRO C C 1
ATOM 2180 O O . PRO A 1 296 ? -47.614 -0.574 22.698 1.00 19.88 288 PRO C O 1
ATOM 2184 N N . LEU A 1 297 ? -45.923 -0.390 21.216 1.00 18.79 289 LEU C N 1
ATOM 2185 C CA . LEU A 1 297 ? -45.832 1.065 21.302 1.00 18.43 289 LEU C CA 1
ATOM 2186 C C . LEU A 1 297 ? -47.161 1.750 20.988 1.00 16.03 289 LEU C C 1
ATOM 2187 O O . LEU A 1 297 ? -47.507 2.761 21.599 1.00 14.08 289 LEU C O 1
ATOM 2192 N N . THR A 1 298 ? -47.905 1.191 20.040 1.00 17.52 290 THR C N 1
ATOM 2193 C CA . THR A 1 298 ? -49.193 1.753 19.650 1.00 20.58 290 THR C CA 1
ATOM 2194 C C . THR A 1 298 ? -50.212 1.657 20.780 1.00 19.66 290 THR C C 1
ATOM 2195 O O . THR A 1 298 ? -51.044 2.547 20.949 1.00 21.13 290 THR C O 1
ATOM 2199 N N . ASP A 1 299 ? -50.146 0.575 21.550 1.00 18.81 291 ASP C N 1
ATOM 2200 C CA . ASP A 1 299 ? -51.037 0.401 22.693 1.00 17.49 291 ASP C CA 1
ATOM 2201 C C . ASP A 1 299 ? -50.668 1.369 23.812 1.00 18.51 291 ASP C C 1
ATOM 2202 O O . ASP A 1 299 ? -51.538 1.858 24.534 1.00 19.35 291 ASP C O 1
ATOM 2207 N N . ILE A 1 300 ? -49.374 1.637 23.953 1.00 18.04 292 ILE C N 1
ATOM 2208 C CA . ILE A 1 300 ? -48.887 2.602 24.931 1.00 15.32 292 ILE C CA 1
ATOM 2209 C C . ILE A 1 300 ? -49.410 3.989 24.593 1.00 14.60 292 ILE C C 1
ATOM 2210 O O . ILE A 1 300 ? -49.860 4.729 25.469 1.00 12.02 292 ILE C O 1
ATOM 2215 N N . GLU A 1 301 ? -49.349 4.332 23.310 1.00 14.17 293 GLU C N 1
ATOM 2216 C CA . GLU A 1 301 ? -49.849 5.612 22.830 1.00 14.17 293 GLU C CA 1
ATOM 2217 C C . GLU A 1 301 ? -51.340 5.757 23.114 1.00 15.75 293 GLU C C 1
ATOM 2218 O O . GLU A 1 301 ? -51.808 6.832 23.494 1.00 17.08 293 GLU C O 1
ATOM 2224 N N . GLY A 1 302 ? -52.080 4.668 22.933 1.00 13.27 294 GLY C N 1
ATOM 2225 C CA . GLY A 1 302 ? -53.506 4.662 23.196 1.00 16.56 294 GLY C CA 1
ATOM 2226 C C . GLY A 1 302 ? -53.831 4.900 24.658 1.00 18.63 294 GLY C C 1
ATOM 2227 O O . GLY A 1 302 ? -54.726 5.678 24.982 1.00 20.20 294 GLY C O 1
ATOM 2228 N N . LEU A 1 303 ? -53.098 4.228 25.540 1.00 18.32 295 LEU C N 1
ATOM 2229 C CA . LEU A 1 303 ? -53.284 4.390 26.980 1.00 18.27 295 LEU C CA 1
ATOM 2230 C C . LEU A 1 303 ? -52.991 5.821 27.418 1.00 13.71 295 LEU C C 1
ATOM 2231 O O . LEU A 1 303 ? -53.682 6.374 28.273 1.00 12.37 295 LEU C O 1
ATOM 2236 N N . ILE A 1 304 ? -51.962 6.414 26.820 1.00 12.34 296 ILE C N 1
ATOM 2237 C CA . ILE A 1 304 ? -51.541 7.766 27.161 1.00 13.19 296 ILE C CA 1
ATOM 2238 C C . ILE A 1 304 ? -52.577 8.798 26.723 1.00 15.33 296 ILE C C 1
ATOM 2239 O O . ILE A 1 304 ? -52.988 9.651 27.509 1.00 14.40 296 ILE C O 1
ATOM 2244 N N . SER A 1 305 ? -53.002 8.707 25.467 1.00 14.79 297 SER C N 1
ATOM 2245 C CA . SER A 1 305 ? -53.868 9.722 24.875 1.00 17.07 297 SER C CA 1
ATOM 2246 C C . SER A 1 305 ? -55.316 9.641 25.359 1.00 17.33 297 SER C C 1
ATOM 2247 O O . SER A 1 305 ? -56.025 10.646 25.372 1.00 17.92 297 SER C O 1
ATOM 2250 N N . GLN A 1 306 ? -55.755 8.450 25.753 1.00 15.55 298 GLN C N 1
ATOM 2251 C CA . GLN A 1 306 ? -57.150 8.244 26.133 1.00 15.53 298 GLN C CA 1
ATOM 2252 C C . GLN A 1 306 ? -57.420 8.557 27.603 1.00 16.02 298 GLN C C 1
ATOM 2253 O O . GLN A 1 306 ? -58.569 8.530 28.044 1.00 18.72 298 GLN C O 1
ATOM 2255 N N . HIS A 1 307 ? -56.367 8.859 28.355 1.00 13.98 299 HIS C N 1
ATOM 2256 C CA . HIS A 1 307 ? -56.494 9.069 29.794 1.00 15.51 299 HIS C CA 1
ATOM 2257 C C . HIS A 1 307 ? -57.261 10.346 30.143 1.00 15.48 299 HIS C C 1
ATOM 2258 O O . HIS A 1 307 ? -58.167 10.323 30.976 1.00 17.68 299 HIS C O 1
ATOM 2265 N N . ASN A 1 308 ? -56.893 11.457 29.511 1.00 14.65 300 ASN C N 1
ATOM 2266 C CA . ASN A 1 308 ? -57.550 12.736 29.765 1.00 15.80 300 ASN C CA 1
ATOM 2267 C C . ASN A 1 308 ? -57.549 13.596 28.497 1.00 14.11 300 ASN C C 1
ATOM 2268 O O . ASN A 1 308 ? -56.733 13.381 27.601 1.00 13.31 300 ASN C O 1
ATOM 2273 N N . PRO A 1 309 ? -58.475 14.565 28.409 1.00 15.54 301 PRO C N 1
ATOM 2274 C CA . PRO A 1 309 ? -58.575 15.387 27.197 1.00 17.15 301 PRO C CA 1
ATOM 2275 C C . PRO A 1 309 ? -57.543 16.513 27.091 1.00 18.79 301 PRO C C 1
ATOM 2276 O O . PRO A 1 309 ? -57.603 17.283 26.134 1.00 21.15 301 PRO C O 1
ATOM 2280 N N . TRP A 1 310 ? -56.619 16.614 28.042 1.00 15.69 302 TRP C N 1
ATOM 2281 C CA . TRP A 1 310 ? -55.647 17.706 28.020 1.00 14.92 302 TRP C CA 1
ATOM 2282 C C . TRP A 1 310 ? -54.276 17.249 27.540 1.00 15.76 302 TRP C C 1
ATOM 2283 O O . TRP A 1 310 ? -53.514 18.039 26.982 1.00 16.03 302 TRP C O 1
ATOM 2294 N N . VAL A 1 311 ? -53.962 15.977 27.761 1.00 15.58 303 VAL C N 1
ATOM 2295 C CA . VAL A 1 311 ? -52.721 15.413 27.253 1.00 14.34 303 VAL C CA 1
ATOM 2296 C C . VAL A 1 311 ? -52.787 15.415 25.729 1.00 17.02 303 VAL C C 1
ATOM 2297 O O . VAL A 1 311 ? -53.841 15.164 25.142 1.00 16.11 303 VAL C O 1
ATOM 2301 N N . LYS A 1 312 ? -51.665 15.729 25.092 1.00 15.22 304 LYS C N 1
ATOM 2302 C CA . LYS A 1 312 ? -51.604 15.805 23.639 1.00 17.21 304 LYS C CA 1
ATOM 2303 C C . LYS A 1 312 ? -50.486 14.918 23.106 1.00 15.03 304 LYS C C 1
ATOM 2304 O O . LYS A 1 312 ? -49.309 15.240 23.245 1.00 14.00 304 LYS C O 1
ATOM 2310 N N . LEU A 1 313 ? -50.847 13.794 22.502 1.00 13.61 305 LEU C N 1
ATOM 2311 C CA . LEU A 1 313 ? -49.835 12.889 21.979 1.00 14.04 305 LEU C CA 1
ATOM 2312 C C . LEU A 1 313 ? -49.266 13.430 20.675 1.00 14.04 305 LEU C C 1
ATOM 2313 O O . LEU A 1 313 ? -49.965 13.515 19.664 1.00 15.20 305 LEU C O 1
ATOM 2318 N N . VAL A 1 314 ? -47.992 13.804 20.711 1.00 10.98 306 VAL C N 1
ATOM 2319 C CA . VAL A 1 314 ? -47.309 14.316 19.534 1.00 13.39 306 VAL C CA 1
ATOM 2320 C C . VAL A 1 314 ? -46.571 13.185 18.831 1.00 14.80 306 VAL C C 1
ATOM 2321 O O . VAL A 1 314 ? -45.682 12.564 19.416 1.00 13.19 306 VAL C O 1
ATOM 2325 N N . PRO A 1 315 ? -46.948 12.907 17.572 1.00 11.17 307 PRO C N 1
ATOM 2326 C CA . PRO A 1 315 ? -46.304 11.877 16.750 1.00 11.55 307 PRO C CA 1
ATOM 2327 C C . PRO A 1 315 ? -44.788 12.043 16.717 1.00 13.00 307 PRO C C 1
ATOM 2328 O O . PRO A 1 315 ? -44.299 13.170 16.632 1.00 12.81 307 PRO C O 1
ATOM 2332 N N . ASN A 1 316 ? -44.057 10.937 16.794 1.00 11.34 308 ASN C N 1
ATOM 2333 C CA . ASN A 1 316 ? -42.603 10.998 16.873 1.00 13.45 308 ASN C CA 1
ATOM 2334 C C . ASN A 1 316 ? -41.980 11.337 15.521 1.00 13.93 308 ASN C C 1
ATOM 2335 O O . ASN A 1 316 ? -41.271 10.522 14.931 1.00 13.29 308 ASN C O 1
ATOM 2340 N N . HIS A 1 317 ? -42.252 12.544 15.037 1.00 13.48 309 HIS C N 1
ATOM 2341 C CA . HIS A 1 317 ? -41.660 13.029 13.797 1.00 14.24 309 HIS C CA 1
ATOM 2342 C C . HIS A 1 317 ? -41.060 14.409 14.040 1.00 17.15 309 HIS C C 1
ATOM 2343 O O . HIS A 1 317 ? -41.517 15.142 14.915 1.00 16.78 309 HIS C O 1
ATOM 2350 N N . ARG A 1 318 ? -40.039 14.756 13.264 1.00 16.63 310 ARG C N 1
ATOM 2351 C CA . ARG A 1 318 ? -39.225 15.939 13.536 1.00 15.22 310 ARG C CA 1
ATOM 2352 C C . ARG A 1 318 ? -39.999 17.255 13.480 1.00 12.23 310 ARG C C 1
ATOM 2353 O O . ARG A 1 318 ? -39.984 18.028 14.439 1.00 11.78 310 ARG C O 1
ATOM 2361 N N . GLU A 1 319 ? -40.669 17.505 12.359 1.00 13.55 311 GLU C N 1
ATOM 2362 C CA . GLU A 1 319 ? -41.339 18.784 12.130 1.00 18.45 311 GLU C CA 1
ATOM 2363 C C . GLU A 1 319 ? -42.397 19.088 13.186 1.00 16.97 311 GLU C C 1
ATOM 2364 O O . GLU A 1 319 ? -42.459 20.201 13.710 1.00 15.96 311 GLU C O 1
ATOM 2370 N N . VAL A 1 320 ? -43.224 18.097 13.498 1.00 12.42 312 VAL C N 1
ATOM 2371 C CA . VAL A 1 320 ? -44.310 18.294 14.448 1.00 15.63 312 VAL C CA 1
ATOM 2372 C C . VAL A 1 320 ? -43.763 18.414 15.872 1.00 15.91 312 VAL C C 1
ATOM 2373 O O . VAL A 1 320 ? -44.325 19.128 16.699 1.00 16.67 312 VAL C O 1
ATOM 2377 N N . SER A 1 321 ? -42.656 17.733 16.154 1.00 13.05 313 SER C N 1
ATOM 2378 C CA . SER A 1 321 ? -42.056 17.787 17.484 1.00 13.22 313 SER C CA 1
ATOM 2379 C C . SER A 1 321 ? -41.438 19.154 17.745 1.00 10.24 313 SER C C 1
ATOM 2380 O O . SER A 1 321 ? -41.560 19.702 18.840 1.00 12.02 313 SER C O 1
ATOM 2383 N N . VAL A 1 322 ? -40.776 19.699 16.729 1.00 11.49 314 VAL C N 1
ATOM 2384 C CA . VAL A 1 322 ? -40.153 21.013 16.824 1.00 12.19 314 VAL C CA 1
ATOM 2385 C C . VAL A 1 322 ? -41.215 22.090 17.035 1.00 15.57 314 VAL C C 1
ATOM 2386 O O . VAL A 1 322 ? -40.999 23.058 17.765 1.00 18.30 314 VAL C O 1
ATOM 2390 N N . ARG A 1 323 ? -42.374 21.903 16.413 1.00 14.43 315 ARG C N 1
ATOM 2391 C CA . ARG A 1 323 ? -43.440 22.896 16.472 1.00 15.63 315 ARG C CA 1
ATOM 2392 C C . ARG A 1 323 ? -44.304 22.782 17.730 1.00 14.30 315 ARG C C 1
ATOM 2393 O O . ARG A 1 323 ? -44.730 23.794 18.285 1.00 14.31 315 ARG C O 1
ATOM 2401 N N . GLU A 1 324 ? -44.555 21.556 18.181 1.00 12.17 316 GLU C N 1
ATOM 2402 C CA . GLU A 1 324 ? -45.555 21.325 19.222 1.00 14.34 316 GLU C CA 1
ATOM 2403 C C . GLU A 1 324 ? -44.974 21.044 20.611 1.00 13.88 316 GLU C C 1
ATOM 2404 O O . GLU A 1 324 ? -45.541 21.465 21.619 1.00 12.16 316 GLU C O 1
ATOM 2410 N N . LEU A 1 325 ? -43.854 20.330 20.664 1.00 14.70 317 LEU C N 1
ATOM 2411 C CA . LEU A 1 325 ? -43.321 19.833 21.933 1.00 15.11 317 LEU C CA 1
ATOM 2412 C C . LEU A 1 325 ? -42.316 20.798 22.572 1.00 14.64 317 LEU C C 1
ATOM 2413 O O . LEU A 1 325 ? -41.210 20.401 22.938 1.00 15.40 317 LEU C O 1
ATOM 2418 N N . THR A 1 326 ? -42.704 22.065 22.704 1.00 14.61 318 THR C N 1
ATOM 2419 C CA . THR A 1 326 ? -41.807 23.101 23.218 1.00 11.62 318 THR C CA 1
ATOM 2420 C C . THR A 1 326 ? -42.525 24.051 24.180 1.00 11.30 318 THR C C 1
ATOM 2421 O O . THR A 1 326 ? -43.744 24.199 24.108 1.00 12.03 318 THR C O 1
ATOM 2425 N N . PRO A 1 327 ? -41.768 24.699 25.083 1.00 12.94 319 PRO C N 1
ATOM 2426 C CA . PRO A 1 327 ? -42.318 25.754 25.944 1.00 13.22 319 PRO C CA 1
ATOM 2427 C C . PRO A 1 327 ? -42.975 26.885 25.157 1.00 13.51 319 PRO C C 1
ATOM 2428 O O . PRO A 1 327 ? -43.989 27.427 25.595 1.00 13.10 319 PRO C O 1
ATOM 2432 N N . ALA A 1 328 ? -42.397 27.228 24.010 1.00 10.25 320 ALA C N 1
ATOM 2433 C CA . ALA A 1 328 ? -42.919 28.301 23.170 1.00 10.84 320 ALA C CA 1
ATOM 2434 C C . ALA A 1 328 ? -44.334 27.995 22.689 1.00 13.85 320 ALA C C 1
ATOM 2435 O O . ALA A 1 328 ? -45.159 28.896 22.540 1.00 17.30 320 ALA C O 1
ATOM 2437 N N . ALA A 1 329 ? -44.609 26.717 22.454 1.00 13.76 321 ALA C N 1
ATOM 2438 C CA . ALA A 1 329 ? -45.910 26.292 21.953 1.00 13.49 321 ALA C CA 1
ATOM 2439 C C . ALA A 1 329 ? -46.924 26.100 23.079 1.00 12.63 321 ALA C C 1
ATOM 2440 O O . ALA A 1 329 ? -48.116 26.337 22.896 1.00 12.77 321 ALA C O 1
ATOM 2442 N N . VAL A 1 330 ? -46.441 25.681 24.245 1.00 12.31 322 VAL C N 1
ATOM 2443 C CA . VAL A 1 330 ? -47.314 25.270 25.341 1.00 12.70 322 VAL C CA 1
ATOM 2444 C C . VAL A 1 330 ? -47.702 26.435 26.254 1.00 13.62 322 VAL C C 1
ATOM 2445 O O . VAL A 1 330 ? -48.793 26.437 26.830 1.00 12.94 322 VAL C O 1
ATOM 2449 N N . THR A 1 331 ? -46.814 27.421 26.364 1.00 13.35 323 THR C N 1
ATOM 2450 C CA . THR A 1 331 ? -46.964 28.540 27.300 1.00 14.88 323 THR C CA 1
ATOM 2451 C C . THR A 1 331 ? -48.356 29.171 27.306 1.00 13.61 323 THR C C 1
ATOM 2452 O O . THR A 1 331 ? -48.846 29.637 26.277 1.00 14.91 323 THR C O 1
ATOM 2456 N N . GLY A 1 332 ? -48.986 29.169 28.477 1.00 12.67 324 GLY C N 1
ATOM 2457 C CA . GLY A 1 332 ? -50.282 29.796 28.655 1.00 13.00 324 GLY C CA 1
ATOM 2458 C C . GLY A 1 332 ? -51.470 28.927 28.295 1.00 14.72 324 GLY C C 1
ATOM 2459 O O . GLY A 1 332 ? -52.613 29.378 28.352 1.00 14.98 324 GLY C O 1
ATOM 2460 N N . THR A 1 333 ? -51.205 27.679 27.923 1.00 15.31 325 THR C N 1
ATOM 2461 C CA . THR A 1 333 ? -52.270 26.768 27.516 1.00 16.26 325 THR C CA 1
ATOM 2462 C C . THR A 1 333 ? -52.427 25.615 28.503 1.00 14.49 325 THR C C 1
ATOM 2463 O O . THR A 1 333 ? -51.514 25.314 29.272 1.00 12.76 325 THR C O 1
ATOM 2467 N N . LEU A 1 334 ? -53.589 24.971 28.469 1.00 13.22 326 LEU C N 1
ATOM 2468 C CA . LEU A 1 334 ? -53.870 23.835 29.341 1.00 13.17 326 LEU C CA 1
ATOM 2469 C C . LEU A 1 334 ? -53.461 22.523 28.678 1.00 13.08 326 LEU C C 1
ATOM 2470 O O . LEU A 1 334 ? -53.708 21.442 29.211 1.00 9.25 326 LEU C O 1
ATOM 2475 N N . SER A 1 335 ? -52.833 22.626 27.512 1.00 15.39 327 SER C N 1
ATOM 2476 C CA . SER A 1 335 ? -52.392 21.448 26.777 1.00 14.60 327 SER C CA 1
ATOM 2477 C C . SER A 1 335 ? -51.099 20.888 27.366 1.00 11.22 327 SER C C 1
ATOM 2478 O O . SER A 1 335 ? -50.181 21.638 27.699 1.00 13.16 327 SER C O 1
ATOM 2481 N N . VAL A 1 336 ? -51.039 19.567 27.498 1.00 8.50 328 VAL C N 1
ATOM 2482 C CA . VAL A 1 336 ? -49.855 18.899 28.026 1.00 7.97 328 VAL C CA 1
ATOM 2483 C C . VAL A 1 336 ? -49.355 17.885 27.007 1.00 12.66 328 VAL C C 1
ATOM 2484 O O . VAL A 1 336 ? -49.656 16.696 27.108 1.00 13.57 328 VAL C O 1
ATOM 2488 N N . PRO A 1 337 ? -48.596 18.353 26.007 1.00 11.04 329 PRO C N 1
ATOM 2489 C CA . PRO A 1 337 ? -48.094 17.448 24.970 1.00 13.14 329 PRO C CA 1
ATOM 2490 C C . PRO A 1 337 ? -47.003 16.498 25.458 1.00 10.95 329 PRO C C 1
ATOM 2491 O O . PRO A 1 337 ? -46.136 16.888 26.239 1.00 9.76 329 PRO C O 1
ATOM 2495 N N . VAL A 1 338 ? -47.061 15.255 24.994 1.00 12.04 330 VAL C N 1
ATOM 2496 C CA . VAL A 1 338 ? -46.012 14.284 25.267 1.00 11.40 330 VAL C CA 1
ATOM 2497 C C . VAL A 1 338 ? -45.622 13.615 23.953 1.00 12.66 330 VAL C C 1
ATOM 2498 O O . VAL A 1 338 ? -46.482 13.196 23.177 1.00 11.82 330 VAL C O 1
ATOM 2502 N N . GLY A 1 339 ? -44.321 13.539 23.692 1.00 10.99 331 GLY C N 1
ATOM 2503 C CA . GLY A 1 339 ? -43.834 12.984 22.444 1.00 13.21 331 GLY C CA 1
ATOM 2504 C C . GLY A 1 339 ? -42.530 12.227 22.585 1.00 11.85 331 GLY C C 1
ATOM 2505 O O . GLY A 1 339 ? -42.139 11.856 23.692 1.00 11.11 331 GLY C O 1
ATOM 2506 N N . ARG A 1 340 ? -41.863 12.004 21.455 1.00 10.67 332 ARG C N 1
ATOM 2507 C CA . ARG A 1 340 ? -40.635 11.214 21.397 1.00 11.70 332 ARG C CA 1
ATOM 2508 C C . ARG A 1 340 ? -40.840 9.836 22.022 1.00 11.82 332 ARG C C 1
ATOM 2509 O O . ARG A 1 340 ? -39.921 9.263 22.608 1.00 13.00 332 ARG C O 1
ATOM 2517 N N . LEU A 1 341 ? -42.056 9.315 21.891 1.00 11.83 333 LEU C N 1
ATOM 2518 C CA . LEU A 1 341 ? -42.411 8.027 22.470 1.00 12.64 333 LEU C CA 1
ATOM 2519 C C . LEU A 1 341 ? -41.865 6.877 21.634 1.00 14.07 333 LEU C C 1
ATOM 2520 O O . LEU A 1 341 ? -42.238 6.707 20.473 1.00 12.87 333 LEU C O 1
ATOM 2525 N N . ARG A 1 342 ? -40.978 6.091 22.236 1.00 14.74 334 ARG C N 1
ATOM 2526 C CA . ARG A 1 342 ? -40.343 4.975 21.550 1.00 13.60 334 ARG C CA 1
ATOM 2527 C C . ARG A 1 342 ? -39.657 4.050 22.547 1.00 13.73 334 ARG C C 1
ATOM 2528 O O . ARG A 1 342 ? -39.288 4.469 23.644 1.00 13.26 334 ARG C O 1
ATOM 2536 N N . LYS A 1 343 ? -39.491 2.789 22.161 1.00 13.57 335 LYS C N 1
ATOM 2537 C CA . LYS A 1 343 ? -38.747 1.838 22.975 1.00 13.08 335 LYS C CA 1
ATOM 2538 C C . LYS A 1 343 ? -37.255 2.134 22.874 1.00 14.52 335 LYS C C 1
ATOM 2539 O O . LYS A 1 343 ? -36.733 2.371 21.785 1.00 14.71 335 LYS C O 1
ATOM 2545 N N . LEU A 1 344 ? -36.572 2.119 24.012 1.00 15.68 336 LEU C N 1
ATOM 2546 C CA . LEU A 1 344 ? -35.159 2.470 24.054 1.00 14.32 336 LEU C CA 1
ATOM 2547 C C . LEU A 1 344 ? -34.276 1.252 23.798 1.00 15.28 336 LEU C C 1
ATOM 2548 O O . LEU A 1 344 ? -34.737 0.112 23.866 1.00 15.33 336 LEU C O 1
ATOM 2553 N N . ASN A 1 345 ? -33.004 1.507 23.504 1.00 15.13 337 ASN C N 1
ATOM 2554 C CA . ASN A 1 345 ? -32.063 0.453 23.131 1.00 16.62 337 ASN C CA 1
ATOM 2555 C C . ASN A 1 345 ? -31.804 -0.551 24.252 1.00 17.66 337 ASN C C 1
ATOM 2556 O O . ASN A 1 345 ? -31.317 -1.653 24.001 1.00 13.74 337 ASN C O 1
ATOM 2561 N N . MET A 1 346 ? -32.126 -0.169 25.484 1.00 18.19 338 MET C N 1
ATOM 2562 C CA . MET A 1 346 ? -31.874 -1.027 26.638 1.00 20.02 338 MET C CA 1
ATOM 2563 C C . MET A 1 346 ? -32.790 -2.250 26.650 1.00 20.48 338 MET C C 1
ATOM 2564 O O . MET A 1 346 ? -32.445 -3.286 27.216 1.00 21.55 338 MET C O 1
ATOM 2569 N N . GLY A 1 347 ? -33.956 -2.125 26.024 1.00 18.74 339 GLY C N 1
ATOM 2570 C CA . GLY A 1 347 ? -34.914 -3.214 25.980 1.00 19.02 339 GLY C CA 1
ATOM 2571 C C . GLY A 1 347 ? -36.324 -2.768 25.647 1.00 17.95 339 GLY C C 1
ATOM 2572 O O . GLY A 1 347 ? -36.640 -1.580 25.711 1.00 18.39 339 GLY C O 1
ATOM 2573 N N . SER A 1 348 ? -37.175 -3.729 25.302 1.00 15.06 340 SER C N 1
ATOM 2574 C CA . SER A 1 348 ? -38.538 -3.438 24.866 1.00 16.63 340 SER C CA 1
ATOM 2575 C C . SER A 1 348 ? -39.429 -2.927 25.996 1.00 18.68 340 SER C C 1
ATOM 2576 O O . SER A 1 348 ? -40.515 -2.404 25.748 1.00 22.78 340 SER C O 1
ATOM 2579 N N . GLN A 1 349 ? -38.976 -3.082 27.235 1.00 16.68 341 GLN C N 1
ATOM 2580 C CA . GLN A 1 349 ? -39.752 -2.623 28.380 1.00 16.14 341 GLN C CA 1
ATOM 2581 C C . GLN A 1 349 ? -39.263 -1.262 28.862 1.00 16.40 341 GLN C C 1
ATOM 2582 O O . GLN A 1 349 ? -39.741 -0.741 29.871 1.00 17.10 341 GLN C O 1
ATOM 2588 N N . TYR A 1 350 ? -38.311 -0.691 28.132 1.00 15.31 342 TYR C N 1
ATOM 2589 C CA . TYR A 1 350 ? -37.808 0.644 28.431 1.00 15.17 342 TYR C CA 1
ATOM 2590 C C . TYR A 1 350 ? -38.423 1.655 27.474 1.00 17.37 342 TYR C C 1
ATOM 2591 O O . TYR A 1 350 ? -38.242 1.564 26.260 1.00 16.19 342 TYR C O 1
ATOM 2600 N N . LEU A 1 351 ? -39.153 2.616 28.028 1.00 14.44 343 LEU C N 1
ATOM 2601 C CA . LEU A 1 351 ? -39.867 3.597 27.221 1.00 10.62 343 LEU C CA 1
ATOM 2602 C C . LEU A 1 351 ? -39.303 5.002 27.409 1.00 10.05 343 LEU C C 1
ATOM 2603 O O . LEU A 1 351 ? -39.152 5.476 28.535 1.00 13.15 343 LEU C O 1
ATOM 2608 N N . GLY A 1 352 ? -38.991 5.660 26.298 1.00 12.04 344 GLY C N 1
ATOM 2609 C CA . GLY A 1 352 ? -38.550 7.042 26.328 1.00 10.55 344 GLY C CA 1
ATOM 2610 C C . GLY A 1 352 ? -39.704 7.984 26.054 1.00 12.13 344 GLY C C 1
ATOM 2611 O O . GLY A 1 352 ? -40.606 7.656 25.283 1.00 15.83 344 GLY C O 1
ATOM 2612 N N . ALA A 1 353 ? -39.681 9.155 26.684 1.00 8.81 345 ALA C N 1
ATOM 2613 C CA . ALA A 1 353 ? -40.757 10.125 26.523 1.00 8.57 345 ALA C CA 1
ATOM 2614 C C . ALA A 1 353 ? -40.303 11.538 26.871 1.00 9.75 345 ALA C C 1
ATOM 2615 O O . ALA A 1 353 ? -39.507 11.741 27.788 1.00 10.43 345 ALA C O 1
ATOM 2617 N N . PHE A 1 354 ? -40.822 12.513 26.132 1.00 9.34 346 PHE C N 1
ATOM 2618 C CA . PHE A 1 354 ? -40.549 13.918 26.404 1.00 9.28 346 PHE C CA 1
ATOM 2619 C C . PHE A 1 354 ? -41.868 14.675 26.486 1.00 10.38 346 PHE C C 1
ATOM 2620 O O . PHE A 1 354 ? -42.703 14.577 25.586 1.00 10.27 346 PHE C O 1
ATOM 2628 N N . THR A 1 355 ? -42.062 15.421 27.568 1.00 7.73 347 THR C N 1
ATOM 2629 C CA . THR A 1 355 ? -43.316 16.137 27.771 1.00 7.64 347 THR C CA 1
ATOM 2630 C C . THR A 1 355 ? -43.087 17.585 28.192 1.00 8.49 347 THR C C 1
ATOM 2631 O O . THR A 1 355 ? -42.093 17.906 28.841 1.00 9.12 347 THR C O 1
ATOM 2635 N N . VAL A 1 356 ? -44.011 18.458 27.802 1.00 10.93 348 VAL C N 1
ATOM 2636 C CA . VAL A 1 356 ? -43.943 19.870 28.155 1.00 7.64 348 VAL C CA 1
ATOM 2637 C C . VAL A 1 356 ? -45.283 20.294 28.748 1.00 13.28 348 VAL C C 1
ATOM 2638 O O . VAL A 1 356 ? -46.338 19.887 28.265 1.00 12.26 348 VAL C O 1
ATOM 2642 N N . GLY A 1 357 ? -45.239 21.110 29.796 1.00 8.98 349 GLY C N 1
ATOM 2643 C CA . GLY A 1 357 ? -46.450 21.601 30.431 1.00 8.27 349 GLY C CA 1
ATOM 2644 C C . GLY A 1 357 ? -46.282 22.955 31.090 1.00 7.55 349 GLY C C 1
ATOM 2645 O O . GLY A 1 357 ? -45.197 23.295 31.559 1.00 10.74 349 GLY C O 1
ATOM 2646 N N . ASP A 1 358 ? -47.359 23.733 31.122 1.00 9.65 350 ASP C N 1
ATOM 2647 C CA . ASP A 1 358 ? -47.325 25.056 31.733 1.00 11.50 350 ASP C CA 1
ATOM 2648 C C . ASP A 1 358 ? -47.326 24.927 33.251 1.00 12.02 350 ASP C C 1
ATOM 2649 O O . ASP A 1 358 ? -48.190 24.267 33.826 1.00 11.16 350 ASP C O 1
ATOM 2654 N N . GLN A 1 359 ? -46.353 25.569 33.888 1.00 12.21 351 GLN C N 1
ATOM 2655 C CA . GLN A 1 359 ? -46.137 25.432 35.324 1.00 12.46 351 GLN C CA 1
ATOM 2656 C C . GLN A 1 359 ? -47.202 26.143 36.159 1.00 10.33 351 GLN C C 1
ATOM 2657 O O . GLN A 1 359 ? -47.482 25.740 37.287 1.00 13.05 351 GLN C O 1
ATOM 2663 N N . LEU A 1 360 ? -47.793 27.200 35.613 1.00 10.33 352 LEU C N 1
ATOM 2664 C CA . LEU A 1 360 ? -48.737 28.009 36.378 1.00 10.20 352 LEU C CA 1
ATOM 2665 C C . LEU A 1 360 ? -50.165 27.474 36.313 1.00 12.88 352 LEU C C 1
ATOM 2666 O O . LEU A 1 360 ? -50.989 27.787 37.172 1.00 14.43 352 LEU C O 1
ATOM 2671 N N . LEU A 1 361 ? -50.456 26.665 35.301 1.00 9.88 353 LEU C N 1
ATOM 2672 C CA . LEU A 1 361 ? -51.809 26.151 35.114 1.00 11.88 353 LEU C CA 1
ATOM 2673 C C . LEU A 1 361 ? -51.990 24.790 35.780 1.00 10.92 353 LEU C C 1
ATOM 2674 O O . LEU A 1 361 ? -52.366 24.720 36.949 1.00 15.35 353 LEU C O 1
ATOM 2679 N N . TRP A 1 362 ? -51.720 23.712 35.048 1.00 10.34 354 TRP C N 1
ATOM 2680 C CA . TRP A 1 362 ? -51.830 22.371 35.619 1.00 11.49 354 TRP C CA 1
ATOM 2681 C C . TRP A 1 362 ? -50.792 22.146 36.715 1.00 14.82 354 TRP C C 1
ATOM 2682 O O . TRP A 1 362 ? -50.948 21.264 37.560 1.00 15.52 354 TRP C O 1
ATOM 2693 N N . GLY A 1 363 ? -49.732 22.946 36.697 1.00 12.83 355 GLY C N 1
ATOM 2694 C CA . GLY A 1 363 ? -48.680 22.827 37.686 1.00 13.41 355 GLY C CA 1
ATOM 2695 C C . GLY A 1 363 ? -48.922 23.632 38.950 1.00 14.24 355 GLY C C 1
ATOM 2696 O O . GLY A 1 363 ? -48.127 23.573 39.886 1.00 15.91 355 GLY C O 1
ATOM 2697 N N . ALA A 1 364 ? -50.019 24.385 38.985 1.00 13.33 356 ALA C N 1
ATOM 2698 C CA . ALA A 1 364 ? -50.308 25.228 40.143 1.00 11.18 356 ALA C CA 1
ATOM 2699 C C . ALA A 1 364 ? -51.796 25.534 40.317 1.00 10.95 356 ALA C C 1
ATOM 2700 O O . ALA A 1 364 ? -52.463 24.952 41.172 1.00 12.89 356 ALA C O 1
ATOM 2702 N N . ALA A 1 365 ? -52.308 26.451 39.502 1.00 10.06 357 ALA C N 1
ATOM 2703 C CA . ALA A 1 365 ? -53.629 27.034 39.727 1.00 11.33 357 ALA C CA 1
ATOM 2704 C C . ALA A 1 365 ? -54.795 26.112 39.369 1.00 12.82 357 ALA C C 1
ATOM 2705 O O . ALA A 1 365 ? -55.797 26.071 40.083 1.00 13.30 357 ALA C O 1
ATOM 2707 N N . GLU A 1 366 ? -54.666 25.380 38.267 1.00 11.03 358 GLU C N 1
ATOM 2708 C CA . GLU A 1 366 ? -55.793 24.624 37.719 1.00 11.02 358 GLU C CA 1
ATOM 2709 C C . GLU A 1 366 ? -56.329 23.496 38.618 1.00 11.94 358 GLU C C 1
ATOM 2710 O O . GLU A 1 366 ? -57.545 23.355 38.747 1.00 14.04 358 GLU C O 1
ATOM 2716 N N . PRO A 1 367 ? -55.447 22.686 39.238 1.00 9.89 359 PRO C N 1
ATOM 2717 C CA . PRO A 1 367 ? -56.018 21.650 40.111 1.00 9.88 359 PRO C CA 1
ATOM 2718 C C . PRO A 1 367 ? -56.762 22.214 41.322 1.00 12.70 359 PRO C C 1
ATOM 2719 O O . PRO A 1 367 ? -57.581 21.516 41.920 1.00 9.25 359 PRO C O 1
ATOM 2723 N N . LEU A 1 368 ? -56.476 23.465 41.670 1.00 14.46 360 LEU C N 1
ATOM 2724 C CA . LEU A 1 368 ? -57.076 24.094 42.840 1.00 13.23 360 LEU C CA 1
ATOM 2725 C C . LEU A 1 368 ? -58.514 24.529 42.578 1.00 14.16 360 LEU C C 1
ATOM 2726 O O . LEU A 1 368 ? -59.402 24.276 43.393 1.00 13.97 360 LEU C O 1
ATOM 2731 N N . ARG A 1 369 ? -58.744 25.187 41.445 1.00 13.35 361 ARG C N 1
ATOM 2732 C CA . ARG A 1 369 ? -60.090 25.635 41.104 1.00 13.07 361 ARG C CA 1
ATOM 2733 C C . ARG A 1 369 ? -60.973 24.438 40.767 1.00 11.72 361 ARG C C 1
ATOM 2734 O O . ARG A 1 369 ? -62.182 24.463 40.998 1.00 11.15 361 ARG C O 1
ATOM 2742 N N . ARG A 1 370 ? -60.360 23.390 40.224 1.00 11.03 362 ARG C N 1
ATOM 2743 C CA . ARG A 1 370 ? -61.086 22.169 39.900 1.00 9.34 362 ARG C CA 1
ATOM 2744 C C . ARG A 1 370 ? -61.510 21.449 41.173 1.00 12.32 362 ARG C C 1
ATOM 2745 O O . ARG A 1 370 ? -62.590 20.864 41.235 1.00 11.43 362 ARG C O 1
ATOM 2753 N N . MET A 1 371 ? -60.656 21.498 42.190 1.00 12.72 363 MET C N 1
ATOM 2754 C CA . MET A 1 371 ? -60.980 20.900 43.477 1.00 11.64 363 MET C CA 1
ATOM 2755 C C . MET A 1 371 ? -62.139 21.653 44.124 1.00 12.86 363 MET C C 1
ATOM 2756 O O . MET A 1 371 ? -63.000 21.053 44.770 1.00 10.75 363 MET C O 1
ATOM 2761 N N . LEU A 1 372 ? -62.154 22.970 43.941 1.00 12.50 364 LEU C N 1
ATOM 2762 C CA . LEU A 1 372 ? -63.239 23.802 44.447 1.00 13.16 364 LEU C CA 1
ATOM 2763 C C . LEU A 1 372 ? -64.564 23.402 43.808 1.00 13.39 364 LEU C C 1
ATOM 2764 O O . LEU A 1 372 ? -65.581 23.287 44.493 1.00 12.99 364 LEU C O 1
ATOM 2769 N N . ARG A 1 373 ? -64.540 23.187 42.495 1.00 13.56 365 ARG C N 1
ATOM 2770 C CA . ARG A 1 373 ? -65.726 22.761 41.759 1.00 16.85 365 ARG C CA 1
ATOM 2771 C C . ARG A 1 373 ? -66.254 21.429 42.287 1.00 15.85 365 ARG C C 1
ATOM 2772 O O . ARG A 1 373 ? -67.464 21.234 42.404 1.00 17.50 365 ARG C O 1
ATOM 2780 N N . ILE A 1 374 ? -65.337 20.521 42.608 1.00 13.63 366 ILE C N 1
ATOM 2781 C CA . ILE A 1 374 ? -65.694 19.212 43.145 1.00 15.03 366 ILE C CA 1
ATOM 2782 C C . ILE A 1 374 ? -66.452 19.366 44.461 1.00 15.27 366 ILE C C 1
ATOM 2783 O O . ILE A 1 374 ? -67.444 18.673 44.700 1.00 15.59 366 ILE C O 1
ATOM 2788 N N . LEU A 1 375 ? -65.984 20.281 45.307 1.00 13.05 367 LEU C N 1
ATOM 2789 C CA . LEU A 1 375 ? -66.641 20.563 46.580 1.00 15.65 367 LEU C CA 1
ATOM 2790 C C . LEU A 1 375 ? -68.054 21.094 46.376 1.00 18.73 367 LEU C C 1
ATOM 2791 O O . LEU A 1 375 ? -68.962 20.774 47.140 1.00 19.61 367 LEU C O 1
ATOM 2796 N N . LEU A 1 376 ? -68.230 21.912 45.344 1.00 20.84 368 LEU C N 1
ATOM 2797 C CA . LEU A 1 376 ? -69.528 22.511 45.057 1.00 24.17 368 LEU C CA 1
ATOM 2798 C C . LEU A 1 376 ? -70.508 21.481 44.503 1.00 26.72 368 LEU C C 1
ATOM 2799 O O . LEU A 1 376 ? -71.722 21.662 44.580 1.00 28.45 368 LEU C O 1
ATOM 2804 N N . GLU A 1 377 ? -69.972 20.399 43.947 1.00 29.65 369 GLU C N 1
ATOM 2805 C CA . GLU A 1 377 ? -70.796 19.354 43.350 1.00 35.33 369 GLU C CA 1
ATOM 2806 C C . GLU A 1 377 ? -71.163 18.271 44.362 1.00 41.01 369 GLU C C 1
ATOM 2807 O O . GLU A 1 377 ? -71.802 17.279 44.012 1.00 43.70 369 GLU C O 1
ATOM 2813 N N . ARG A 1 378 ? -70.756 18.466 45.613 1.00 43.80 370 ARG C N 1
ATOM 2814 C CA . ARG A 1 378 ? -71.045 17.503 46.671 1.00 47.06 370 ARG C CA 1
ATOM 2815 C C . ARG A 1 378 ? -72.541 17.426 46.950 1.00 52.47 370 ARG C C 1
ATOM 2816 O O . ARG A 1 378 ? -73.223 18.448 47.031 1.00 54.54 370 ARG C O 1
ATOM 2825 N N . HIS B 1 8 ? 12.069 16.677 5.969 1.00 54.16 0 HIS B N 1
ATOM 2826 C CA . HIS B 1 8 ? 11.526 15.586 6.770 1.00 53.65 0 HIS B CA 1
ATOM 2827 C C . HIS B 1 8 ? 10.371 16.067 7.644 1.00 53.38 0 HIS B C 1
ATOM 2828 O O . HIS B 1 8 ? 9.679 15.265 8.271 1.00 53.81 0 HIS B O 1
ATOM 2830 N N . MET B 1 9 ? 10.171 17.381 7.686 1.00 51.74 1 MET B N 1
ATOM 2831 C CA . MET B 1 9 ? 9.068 17.958 8.444 1.00 48.93 1 MET B CA 1
ATOM 2832 C C . MET B 1 9 ? 7.771 17.817 7.654 1.00 45.06 1 MET B C 1
ATOM 2833 O O . MET B 1 9 ? 7.690 18.231 6.497 1.00 45.47 1 MET B O 1
ATOM 2838 N N . LYS B 1 10 ? 6.761 17.230 8.287 1.00 39.17 2 LYS B N 1
ATOM 2839 C CA . LYS B 1 10 ? 5.509 16.895 7.615 1.00 33.95 2 LYS B CA 1
ATOM 2840 C C . LYS B 1 10 ? 4.741 18.128 7.145 1.00 29.87 2 LYS B C 1
ATOM 2841 O O . LYS B 1 10 ? 4.631 19.118 7.866 1.00 29.65 2 LYS B O 1
ATOM 2843 N N . ARG B 1 11 ? 4.217 18.056 5.924 1.00 28.33 3 ARG B N 1
ATOM 2844 C CA . ARG B 1 11 ? 3.361 19.108 5.387 1.00 29.01 3 ARG B CA 1
ATOM 2845 C C . ARG B 1 11 ? 1.907 18.810 5.737 1.00 30.04 3 ARG B C 1
ATOM 2846 O O . ARG B 1 11 ? 1.357 17.787 5.327 1.00 28.46 3 ARG B O 1
ATOM 2854 N N . VAL B 1 12 ? 1.289 19.702 6.503 1.00 30.68 4 VAL B N 1
ATOM 2855 C CA . VAL B 1 12 ? -0.076 19.489 6.968 1.00 26.48 4 VAL B CA 1
ATOM 2856 C C . VAL B 1 12 ? -1.043 20.425 6.259 1.00 26.02 4 VAL B C 1
ATOM 2857 O O . VAL B 1 12 ? -0.871 21.644 6.276 1.00 27.55 4 VAL B O 1
ATOM 2861 N N . GLY B 1 13 ? -2.063 19.846 5.636 1.00 22.77 5 GLY B N 1
ATOM 2862 C CA . GLY B 1 13 ? -3.092 20.626 4.979 1.00 23.62 5 GLY B CA 1
ATOM 2863 C C . GLY B 1 13 ? -4.209 21.023 5.922 1.00 27.91 5 GLY B C 1
ATOM 2864 O O . GLY B 1 13 ? -4.851 20.170 6.535 1.00 27.24 5 GLY B O 1
ATOM 2865 N N . LEU B 1 14 ? -4.437 22.326 6.045 1.00 29.51 6 LEU B N 1
ATOM 2866 C CA . LEU B 1 14 ? -5.500 22.838 6.899 1.00 28.02 6 LEU B CA 1
ATOM 2867 C C . LEU B 1 14 ? -6.693 23.272 6.055 1.00 28.29 6 LEU B C 1
ATOM 2868 O O . LEU B 1 14 ? -6.589 24.190 5.241 1.00 27.96 6 LEU B O 1
ATOM 2873 N N . ILE B 1 15 ? -7.823 22.600 6.250 1.00 26.70 7 ILE B N 1
ATOM 2874 C CA . ILE B 1 15 ? -9.039 22.901 5.507 1.00 27.57 7 ILE B CA 1
ATOM 2875 C C . ILE B 1 15 ? -10.163 23.222 6.487 1.00 23.66 7 ILE B C 1
ATOM 2876 O O . ILE B 1 15 ? -10.328 22.540 7.496 1.00 23.06 7 ILE B O 1
ATOM 2881 N N . GLY B 1 16 ? -10.933 24.263 6.190 1.00 47.36 8 GLY B N 1
ATOM 2882 C CA . GLY B 1 16 ? -12.008 24.682 7.071 1.00 41.06 8 GLY B CA 1
ATOM 2883 C C . GLY B 1 16 ? -11.503 25.435 8.285 1.00 36.10 8 GLY B C 1
ATOM 2884 O O . GLY B 1 16 ? -12.200 25.555 9.293 1.00 31.78 8 GLY B O 1
ATOM 2885 N N . TRP B 1 17 ? -10.279 25.942 8.182 1.00 34.42 9 TRP B N 1
ATOM 2886 C CA . TRP B 1 17 ? -9.654 26.697 9.260 1.00 33.83 9 TRP B CA 1
ATOM 2887 C C . TRP B 1 17 ? -10.390 28.006 9.528 1.00 34.93 9 TRP B C 1
ATOM 2888 O O . TRP B 1 17 ? -10.416 28.495 10.657 1.00 36.46 9 TRP B O 1
ATOM 2899 N N . ARG B 1 18 ? -10.986 28.566 8.481 1.00 34.74 10 ARG B N 1
ATOM 2900 C CA . ARG B 1 18 ? -11.657 29.857 8.577 1.00 36.85 10 ARG B CA 1
ATOM 2901 C C . ARG B 1 18 ? -13.019 29.725 9.256 1.00 35.16 10 ARG B C 1
ATOM 2902 O O . ARG B 1 18 ? -13.533 30.689 9.825 1.00 35.27 10 ARG B O 1
ATOM 2910 N N . GLY B 1 19 ? -13.593 28.527 9.201 1.00 33.28 11 GLY B N 1
ATOM 2911 C CA . GLY B 1 19 ? -14.865 28.257 9.849 1.00 35.22 11 GLY B CA 1
ATOM 2912 C C . GLY B 1 19 ? -14.780 28.339 11.361 1.00 33.52 11 GLY B C 1
ATOM 2913 O O . GLY B 1 19 ? -13.706 28.570 11.913 1.00 34.11 11 GLY B O 1
ATOM 2914 N N . MET B 1 20 ? -15.909 28.139 12.034 1.00 32.28 12 MET B N 1
ATOM 2915 C CA . MET B 1 20 ? -15.970 28.296 13.485 1.00 30.56 12 MET B CA 1
ATOM 2916 C C . MET B 1 20 ? -15.128 27.265 14.233 1.00 27.74 12 MET B C 1
ATOM 2917 O O . MET B 1 20 ? -14.257 27.627 15.026 1.00 27.73 12 MET B O 1
ATOM 2922 N N . VAL B 1 21 ? -15.402 25.986 13.989 1.00 25.64 13 VAL B N 1
ATOM 2923 C CA . VAL B 1 21 ? -14.654 24.906 14.623 1.00 25.26 13 VAL B CA 1
ATOM 2924 C C . VAL B 1 21 ? -13.179 25.032 14.265 1.00 24.26 13 VAL B C 1
ATOM 2925 O O . VAL B 1 21 ? -12.304 24.864 15.115 1.00 24.27 13 VAL B O 1
ATOM 2929 N N . GLY B 1 22 ? -12.914 25.345 13.001 1.00 25.86 14 GLY B N 1
ATOM 2930 C CA . GLY B 1 22 ? -11.558 25.572 12.541 1.00 26.57 14 GLY B CA 1
ATOM 2931 C C . GLY B 1 22 ? -10.889 26.740 13.238 1.00 26.99 14 GLY B C 1
ATOM 2932 O O . GLY B 1 22 ? -9.685 26.711 13.488 1.00 28.57 14 GLY B O 1
ATOM 2933 N N . SER B 1 23 ? -11.672 27.767 13.555 1.00 28.16 15 SER B N 1
ATOM 2934 C CA . SER B 1 23 ? -11.151 28.944 14.244 1.00 31.91 15 SER B CA 1
ATOM 2935 C C . SER B 1 23 ? -10.772 28.603 15.683 1.00 30.33 15 SER B C 1
ATOM 2936 O O . SER B 1 23 ? -9.799 29.132 16.219 1.00 30.47 15 SER B O 1
ATOM 2939 N N . VAL B 1 24 ? -11.548 27.719 16.303 1.00 23.51 16 VAL B N 1
ATOM 2940 C CA . VAL B 1 24 ? -11.230 27.236 17.641 1.00 22.80 16 VAL B CA 1
ATOM 2941 C C . VAL B 1 24 ? -9.974 26.381 17.563 1.00 22.05 16 VAL B C 1
ATOM 2942 O O . VAL B 1 24 ? -9.098 26.460 18.427 1.00 22.15 16 VAL B O 1
ATOM 2946 N N . LEU B 1 25 ? -9.892 25.570 16.512 1.00 21.54 17 LEU B N 1
ATOM 2947 C CA . LEU B 1 25 ? -8.719 24.742 16.261 1.00 21.07 17 LEU B CA 1
ATOM 2948 C C . LEU B 1 25 ? -7.478 25.608 16.086 1.00 25.84 17 LEU B C 1
ATOM 2949 O O . LEU B 1 25 ? -6.431 25.325 16.666 1.00 25.42 17 LEU B O 1
ATOM 2954 N N . MET B 1 26 ? -7.607 26.664 15.286 1.00 25.78 18 MET B N 1
ATOM 2955 C CA . MET B 1 26 ? -6.516 27.609 15.063 1.00 27.06 18 MET B CA 1
ATOM 2956 C C . MET B 1 26 ? -6.042 28.215 16.378 1.00 25.98 18 MET B C 1
ATOM 2957 O O . MET B 1 26 ? -4.842 28.282 16.642 1.00 25.09 18 MET B O 1
ATOM 2962 N N . GLN B 1 27 ? -6.997 28.653 17.194 1.00 26.05 19 GLN B N 1
ATOM 2963 C CA . GLN B 1 27 ? -6.698 29.261 18.486 1.00 27.58 19 GLN B CA 1
ATOM 2964 C C . GLN B 1 27 ? -5.913 28.311 19.386 1.00 25.88 19 GLN B C 1
ATOM 2965 O O . GLN B 1 27 ? -4.931 28.707 20.010 1.00 25.31 19 GLN B O 1
ATOM 2971 N N . ARG B 1 28 ? -6.350 27.057 19.446 1.00 24.65 20 ARG B N 1
ATOM 2972 C CA . ARG B 1 28 ? -5.691 26.055 20.277 1.00 22.73 20 ARG B CA 1
ATOM 2973 C C . ARG B 1 28 ? -4.305 25.701 19.745 1.00 22.68 20 ARG B C 1
ATOM 2974 O O . ARG B 1 28 ? -3.352 25.577 20.515 1.00 23.15 20 ARG B O 1
ATOM 2982 N N . MET B 1 29 ? -4.197 25.537 18.429 1.00 22.34 21 MET B N 1
ATOM 2983 C CA . MET B 1 29 ? -2.922 25.194 17.806 1.00 22.47 21 MET B CA 1
ATOM 2984 C C . MET B 1 29 ? -1.907 26.319 17.983 1.00 23.69 21 MET B C 1
ATOM 2985 O O . MET B 1 29 ? -0.707 26.069 18.102 1.00 23.99 21 MET B O 1
ATOM 2990 N N . LEU B 1 30 ? -2.394 27.557 18.003 1.00 24.59 22 LEU B N 1
ATOM 2991 C CA . LEU B 1 30 ? -1.537 28.712 18.249 1.00 26.08 22 LEU B CA 1
ATOM 2992 C C . LEU B 1 30 ? -1.063 28.730 19.696 1.00 26.58 22 LEU B C 1
ATOM 2993 O O . LEU B 1 30 ? 0.111 28.980 19.969 1.00 27.47 22 LEU B O 1
ATOM 2998 N N . GLU B 1 31 ? -1.984 28.462 20.617 1.00 26.24 23 GLU B N 1
ATOM 2999 C CA . GLU B 1 31 ? -1.668 28.438 22.042 1.00 30.31 23 GLU B CA 1
ATOM 3000 C C . GLU B 1 31 ? -0.657 27.346 22.376 1.00 29.45 23 GLU B C 1
ATOM 3001 O O . GLU B 1 31 ? 0.229 27.542 23.207 1.00 30.30 23 GLU B O 1
ATOM 3007 N N . GLU B 1 32 ? -0.796 26.196 21.724 1.00 27.58 24 GLU B N 1
ATOM 3008 C CA . GLU B 1 32 ? 0.074 25.056 21.989 1.00 26.66 24 GLU B CA 1
ATOM 3009 C C . GLU B 1 32 ? 1.296 25.046 21.076 1.00 27.06 24 GLU B C 1
ATOM 3010 O O . GLU B 1 32 ? 2.114 24.127 21.139 1.00 28.46 24 GLU B O 1
ATOM 3016 N N . ARG B 1 33 ? 1.407 26.069 20.230 1.00 26.36 25 ARG B N 1
ATOM 3017 C CA . ARG B 1 33 ? 2.522 26.204 19.293 1.00 29.67 25 ARG B CA 1
ATOM 3018 C C . ARG B 1 33 ? 2.649 24.994 18.367 1.00 28.35 25 ARG B C 1
ATOM 3019 O O . ARG B 1 33 ? 3.757 24.544 18.073 1.00 30.39 25 ARG B O 1
ATOM 3027 N N . ASP B 1 34 ? 1.513 24.475 17.908 1.00 25.35 26 ASP B N 1
ATOM 3028 C CA . ASP B 1 34 ? 1.496 23.292 17.052 1.00 25.48 26 ASP B CA 1
ATOM 3029 C C . ASP B 1 34 ? 2.135 23.554 15.692 1.00 23.94 26 ASP B C 1
ATOM 3030 O O . ASP B 1 34 ? 2.675 22.642 15.065 1.00 28.84 26 ASP B O 1
ATOM 3035 N N . PHE B 1 35 ? 2.075 24.802 15.240 1.00 24.71 27 PHE B N 1
ATOM 3036 C CA . PHE B 1 35 ? 2.588 25.162 13.923 1.00 25.68 27 PHE B CA 1
ATOM 3037 C C . PHE B 1 35 ? 4.115 25.175 13.877 1.00 29.38 27 PHE B C 1
ATOM 3038 O O . PHE B 1 35 ? 4.707 25.229 12.800 1.00 27.52 27 PHE B O 1
ATOM 3046 N N . ASP B 1 36 ? 4.748 25.124 15.045 1.00 26.55 28 ASP B N 1
ATOM 3047 C CA . ASP B 1 36 ? 6.205 25.117 15.120 1.00 27.52 28 ASP B CA 1
ATOM 3048 C C . ASP B 1 36 ? 6.794 23.800 14.615 1.00 28.84 28 ASP B C 1
ATOM 3049 O O . ASP B 1 36 ? 7.944 23.753 14.176 1.00 29.59 28 ASP B O 1
ATOM 3054 N N . LEU B 1 37 ? 6.000 22.736 14.673 1.00 27.78 29 LEU B N 1
ATOM 3055 C CA . LEU B 1 37 ? 6.503 21.397 14.390 1.00 28.82 29 LEU B CA 1
ATOM 3056 C C . LEU B 1 37 ? 6.067 20.869 13.025 1.00 28.91 29 LEU B C 1
ATOM 3057 O O . LEU B 1 37 ? 6.469 19.778 12.622 1.00 26.80 29 LEU B O 1
ATOM 3062 N N . ILE B 1 38 ? 5.242 21.636 12.318 1.00 29.42 30 ILE B N 1
ATOM 3063 C CA . ILE B 1 38 ? 4.741 21.205 11.016 1.00 30.46 30 ILE B CA 1
ATOM 3064 C C . ILE B 1 38 ? 4.938 22.283 9.957 1.00 30.65 30 ILE B C 1
ATOM 3065 O O . ILE B 1 38 ? 5.255 23.429 10.271 1.00 29.95 30 ILE B O 1
ATOM 3070 N N . GLU B 1 39 ? 4.750 21.900 8.698 1.00 32.66 31 GLU B N 1
ATOM 3071 C CA . GLU B 1 39 ? 4.716 22.860 7.602 1.00 36.33 31 GLU B CA 1
ATOM 3072 C C . GLU B 1 39 ? 3.267 23.078 7.184 1.00 36.23 31 GLU B C 1
ATOM 3073 O O . GLU B 1 39 ? 2.709 22.281 6.430 1.00 38.41 31 GLU B O 1
ATOM 3079 N N . PRO B 1 40 ? 2.650 24.159 7.683 1.00 40.18 32 PRO B N 1
ATOM 3080 C CA . PRO B 1 40 ? 1.225 24.415 7.451 1.00 38.69 32 PRO B CA 1
ATOM 3081 C C . PRO B 1 40 ? 0.909 24.838 6.020 1.00 36.10 32 PRO B C 1
ATOM 3082 O O . PRO B 1 40 ? 1.494 25.792 5.508 1.00 38.19 32 PRO B O 1
ATOM 3086 N N . VAL B 1 41 ? -0.010 24.118 5.384 1.00 35.28 33 VAL B N 1
ATOM 3087 C CA . VAL B 1 41 ? -0.488 24.480 4.056 1.00 38.67 33 VAL B CA 1
ATOM 3088 C C . VAL B 1 41 ? -1.991 24.719 4.132 1.00 38.29 33 VAL B C 1
ATOM 3089 O O . VAL B 1 41 ? -2.772 23.780 4.288 1.00 37.16 33 VAL B O 1
ATOM 3093 N N . PHE B 1 42 ? -2.392 25.981 4.030 1.00 36.89 34 PHE B N 1
ATOM 3094 C CA . PHE B 1 42 ? -3.793 26.348 4.190 1.00 36.40 34 PHE B CA 1
ATOM 3095 C C . PHE B 1 42 ? -4.546 26.319 2.866 1.00 41.99 34 PHE B C 1
ATOM 3096 O O . PHE B 1 42 ? -4.133 26.941 1.887 1.00 39.77 34 PHE B O 1
ATOM 3104 N N . PHE B 1 43 ? -5.656 25.589 2.850 1.00 36.58 35 PHE B N 1
ATOM 3105 C CA . PHE B 1 43 ? -6.471 25.453 1.651 1.00 37.84 35 PHE B CA 1
ATOM 3106 C C . PHE B 1 43 ? -7.785 26.212 1.784 1.00 45.34 35 PHE B C 1
ATOM 3107 O O . PHE B 1 43 ? -8.209 26.554 2.888 1.00 45.14 35 PHE B O 1
ATOM 3115 N N . THR B 1 44 ? -8.425 26.466 0.649 1.00 47.45 36 THR B N 1
ATOM 3116 C CA . THR B 1 44 ? -9.652 27.249 0.613 1.00 48.84 36 THR B CA 1
ATOM 3117 C C . THR B 1 44 ? -10.580 26.769 -0.495 1.00 49.81 36 THR B C 1
ATOM 3118 O O . THR B 1 44 ? -10.141 26.144 -1.461 1.00 50.90 36 THR B O 1
ATOM 3122 N N . THR B 1 45 ? -11.864 27.074 -0.353 1.00 50.04 37 THR B N 1
ATOM 3123 C CA . THR B 1 45 ? -12.851 26.699 -1.356 1.00 50.67 37 THR B CA 1
ATOM 3124 C C . THR B 1 45 ? -13.480 27.935 -1.987 1.00 53.23 37 THR B C 1
ATOM 3125 O O . THR B 1 45 ? -14.521 27.845 -2.637 1.00 54.91 37 THR B O 1
ATOM 3129 N N . SER B 1 46 ? -12.842 29.087 -1.800 1.00 54.07 38 SER B N 1
ATOM 3130 C CA . SER B 1 46 ? -13.405 30.345 -2.280 1.00 57.19 38 SER B CA 1
ATOM 3131 C C . SER B 1 46 ? -12.346 31.376 -2.671 1.00 58.60 38 SER B C 1
ATOM 3132 O O . SER B 1 46 ? -12.529 32.123 -3.633 1.00 61.82 38 SER B O 1
ATOM 3135 N N . ASN B 1 47 ? -11.244 31.419 -1.929 1.00 57.53 39 ASN B N 1
ATOM 3136 C CA . ASN B 1 47 ? -10.237 32.459 -2.130 1.00 53.54 39 ASN B CA 1
ATOM 3137 C C . ASN B 1 47 ? -8.857 31.881 -2.449 1.00 55.94 39 ASN B C 1
ATOM 3138 O O . ASN B 1 47 ? -7.931 31.980 -1.643 1.00 54.74 39 ASN B O 1
ATOM 3143 N N . VAL B 1 48 ? -8.725 31.281 -3.628 1.00 56.21 40 VAL B N 1
ATOM 3144 C CA . VAL B 1 48 ? -7.454 30.703 -4.051 1.00 55.01 40 VAL B CA 1
ATOM 3145 C C . VAL B 1 48 ? -6.443 31.805 -4.347 1.00 57.29 40 VAL B C 1
ATOM 3146 O O . VAL B 1 48 ? -6.710 32.709 -5.139 1.00 58.96 40 VAL B O 1
ATOM 3150 N N . GLY B 1 49 ? -5.281 31.724 -3.706 1.00 54.96 41 GLY B N 1
ATOM 3151 C CA . GLY B 1 49 ? -4.238 32.716 -3.891 1.00 57.54 41 GLY B CA 1
ATOM 3152 C C . GLY B 1 49 ? -4.249 33.789 -2.822 1.00 58.95 41 GLY B C 1
ATOM 3153 O O . GLY B 1 49 ? -3.300 34.564 -2.696 1.00 59.87 41 GLY B O 1
ATOM 3154 N N . GLY B 1 50 ? -5.327 33.832 -2.045 1.00 60.19 42 GLY B N 1
ATOM 3155 C CA . GLY B 1 50 ? -5.469 34.813 -0.986 1.00 63.56 42 GLY B CA 1
ATOM 3156 C C . GLY B 1 50 ? -4.500 34.618 0.164 1.00 63.13 42 GLY B C 1
ATOM 3157 O O . GLY B 1 50 ? -3.721 33.666 0.181 1.00 53.31 42 GLY B O 1
ATOM 3158 N N . GLN B 1 51 ? -4.551 35.527 1.132 1.00 64.66 43 GLN B N 1
ATOM 3159 C CA . GLN B 1 51 ? -3.652 35.474 2.277 1.00 63.69 43 GLN B CA 1
ATOM 3160 C C . GLN B 1 51 ? -4.159 34.501 3.336 1.00 60.64 43 GLN B C 1
ATOM 3161 O O . GLN B 1 51 ? -5.351 34.471 3.646 1.00 62.50 43 GLN B O 1
ATOM 3163 N N . GLY B 1 52 ? -3.248 33.704 3.883 1.00 58.34 44 GLY B N 1
ATOM 3164 C CA . GLY B 1 52 ? -3.584 32.778 4.949 1.00 54.02 44 GLY B CA 1
ATOM 3165 C C . GLY B 1 52 ? -3.435 33.412 6.319 1.00 52.84 44 GLY B C 1
ATOM 3166 O O . GLY B 1 52 ? -2.912 34.520 6.437 1.00 55.75 44 GLY B O 1
ATOM 3167 N N . PRO B 1 53 ? -3.894 32.711 7.366 1.00 48.98 45 PRO B N 1
ATOM 3168 C CA . PRO B 1 53 ? -3.816 33.229 8.736 1.00 48.83 45 PRO B CA 1
ATOM 3169 C C . PRO B 1 53 ? -2.381 33.292 9.250 1.00 50.72 45 PRO B C 1
ATOM 3170 O O . PRO B 1 53 ? -1.536 32.514 8.808 1.00 50.09 45 PRO B O 1
ATOM 3174 N N . GLU B 1 54 ? -2.116 34.211 10.172 1.00 52.27 46 GLU B N 1
ATOM 3175 C CA . GLU B 1 54 ? -0.778 34.371 10.729 1.00 52.55 46 GLU B CA 1
ATOM 3176 C C . GLU B 1 54 ? -0.478 33.281 11.752 1.00 49.25 46 GLU B C 1
ATOM 3177 O O . GLU B 1 54 ? -1.220 33.103 12.719 1.00 45.98 46 GLU B O 1
ATOM 3183 N N . VAL B 1 55 ? 0.614 32.554 11.533 1.00 50.33 47 VAL B N 1
ATOM 3184 C CA . VAL B 1 55 ? 1.005 31.473 12.429 1.00 48.65 47 VAL B CA 1
ATOM 3185 C C . VAL B 1 55 ? 2.456 31.635 12.872 1.00 52.18 47 VAL B C 1
ATOM 3186 O O . VAL B 1 55 ? 3.100 30.670 13.283 1.00 52.46 47 VAL B O 1
ATOM 3190 N N . GLY B 1 56 ? 2.966 32.860 12.787 1.00 55.62 48 GLY B N 1
ATOM 3191 C CA . GLY B 1 56 ? 4.312 33.158 13.243 1.00 58.93 48 GLY B CA 1
ATOM 3192 C C . GLY B 1 56 ? 5.414 32.741 12.288 1.00 59.94 48 GLY B C 1
ATOM 3193 O O . GLY B 1 56 ? 6.597 32.856 12.607 1.00 62.38 48 GLY B O 1
ATOM 3194 N N . LYS B 1 57 ? 5.028 32.257 11.112 1.00 58.04 49 LYS B N 1
ATOM 3195 C CA . LYS B 1 57 ? 5.993 31.829 10.106 1.00 58.76 49 LYS B CA 1
ATOM 3196 C C . LYS B 1 57 ? 5.481 32.126 8.701 1.00 58.48 49 LYS B C 1
ATOM 3197 O O . LYS B 1 57 ? 4.284 32.331 8.499 1.00 56.76 49 LYS B O 1
ATOM 3203 N N . ASP B 1 58 ? 6.391 32.146 7.733 1.00 60.16 50 ASP B N 1
ATOM 3204 C CA . ASP B 1 58 ? 6.014 32.349 6.339 1.00 61.90 50 ASP B CA 1
ATOM 3205 C C . ASP B 1 58 ? 5.285 31.126 5.800 1.00 59.47 50 ASP B C 1
ATOM 3206 O O . ASP B 1 58 ? 5.756 29.997 5.946 1.00 57.64 50 ASP B O 1
ATOM 3211 N N . ILE B 1 59 ? 4.130 31.354 5.185 1.00 59.88 51 ILE B N 1
ATOM 3212 C CA . ILE B 1 59 ? 3.353 30.274 4.593 1.00 56.39 51 ILE B CA 1
ATOM 3213 C C . ILE B 1 59 ? 3.040 30.600 3.139 1.00 59.21 51 ILE B C 1
ATOM 3214 O O . ILE B 1 59 ? 3.083 31.760 2.728 1.00 52.13 51 ILE B O 1
ATOM 3219 N N . ALA B 1 60 ? 2.730 29.567 2.363 1.00 57.25 52 ALA B N 1
ATOM 3220 C CA . ALA B 1 60 ? 2.327 29.746 0.975 1.00 60.06 52 ALA B CA 1
ATOM 3221 C C . ALA B 1 60 ? 0.924 30.340 0.921 1.00 59.39 52 ALA B C 1
ATOM 3222 O O . ALA B 1 60 ? 0.145 30.173 1.860 1.00 58.04 52 ALA B O 1
ATOM 3224 N N . PRO B 1 61 ? 0.599 31.050 -0.172 1.00 60.76 53 PRO B N 1
ATOM 3225 C CA . PRO B 1 61 ? -0.760 31.570 -0.357 1.00 60.19 53 PRO B CA 1
ATOM 3226 C C . PRO B 1 61 ? -1.814 30.465 -0.339 1.00 55.77 53 PRO B C 1
ATOM 3227 O O . PRO B 1 61 ? -1.474 29.293 -0.509 1.00 53.68 53 PRO B O 1
ATOM 3231 N N . LEU B 1 62 ? -3.073 30.840 -0.129 1.00 54.74 54 LEU B N 1
ATOM 3232 C CA . LEU B 1 62 ? -4.169 29.877 -0.068 1.00 51.48 54 LEU B CA 1
ATOM 3233 C C . LEU B 1 62 ? -4.254 29.051 -1.347 1.00 51.14 54 LEU B C 1
ATOM 3234 O O . LEU B 1 62 ? -4.256 29.596 -2.450 1.00 49.67 54 LEU B O 1
ATOM 3239 N N . LYS B 1 63 ? -4.321 27.732 -1.193 1.00 45.02 55 LYS B N 1
ATOM 3240 C CA . LYS B 1 63 ? -4.354 26.833 -2.341 1.00 48.43 55 LYS B CA 1
ATOM 3241 C C . LYS B 1 63 ? -5.714 26.158 -2.495 1.00 47.59 55 LYS B C 1
ATOM 3242 O O . LYS B 1 63 ? -6.521 26.139 -1.566 1.00 43.13 55 LYS B O 1
ATOM 3248 N N . ASP B 1 64 ? -5.955 25.604 -3.680 1.00 49.25 56 ASP B N 1
ATOM 3249 C CA . ASP B 1 64 ? -7.244 25.013 -4.021 1.00 48.05 56 ASP B CA 1
ATOM 3250 C C . ASP B 1 64 ? -7.516 23.747 -3.213 1.00 47.09 56 ASP B C 1
ATOM 3251 O O . ASP B 1 64 ? -6.762 22.777 -3.291 1.00 47.63 56 ASP B O 1
ATOM 3256 N N . ALA B 1 65 ? -8.606 23.761 -2.451 1.00 42.33 57 ALA B N 1
ATOM 3257 C CA . ALA B 1 65 ? -8.974 22.625 -1.611 1.00 44.61 57 ALA B CA 1
ATOM 3258 C C . ALA B 1 65 ? -9.632 21.511 -2.421 1.00 45.19 57 ALA B C 1
ATOM 3259 O O . ALA B 1 65 ? -9.958 20.453 -1.882 1.00 42.80 57 ALA B O 1
ATOM 3261 N N . TYR B 1 66 ? -9.832 21.753 -3.713 1.00 43.40 58 TYR B N 1
ATOM 3262 C CA . TYR B 1 66 ? -10.421 20.750 -4.594 1.00 45.64 58 TYR B CA 1
ATOM 3263 C C . TYR B 1 66 ? -9.386 20.205 -5.570 1.00 45.90 58 TYR B C 1
ATOM 3264 O O . TYR B 1 66 ? -9.684 19.324 -6.377 1.00 47.24 58 TYR B O 1
ATOM 3273 N N . SER B 1 67 ? -8.169 20.733 -5.492 1.00 45.71 59 SER B N 1
ATOM 3274 C CA . SER B 1 67 ? -7.087 20.288 -6.360 1.00 50.84 59 SER B CA 1
ATOM 3275 C C . SER B 1 67 ? -6.416 19.041 -5.794 1.00 48.80 59 SER B C 1
ATOM 3276 O O . SER B 1 67 ? -5.687 19.113 -4.804 1.00 45.54 59 SER B O 1
ATOM 3279 N N . ILE B 1 68 ? -6.667 17.903 -6.433 1.00 49.69 60 ILE B N 1
ATOM 3280 C CA . ILE B 1 68 ? -6.123 16.624 -5.992 1.00 48.76 60 ILE B CA 1
ATOM 3281 C C . ILE B 1 68 ? -4.599 16.633 -6.073 1.00 48.25 60 ILE B C 1
ATOM 3282 O O . ILE B 1 68 ? -3.919 16.050 -5.227 1.00 45.75 60 ILE B O 1
ATOM 3287 N N . ASP B 1 69 ? -4.069 17.307 -7.089 1.00 49.21 61 ASP B N 1
ATOM 3288 C CA . ASP B 1 69 ? -2.626 17.399 -7.282 1.00 50.73 61 ASP B CA 1
ATOM 3289 C C . ASP B 1 69 ? -1.953 18.111 -6.112 1.00 49.21 61 ASP B C 1
ATOM 3290 O O . ASP B 1 69 ? -0.855 17.740 -5.697 1.00 49.29 61 ASP B O 1
ATOM 3295 N N . GLU B 1 70 ? -2.618 19.134 -5.584 1.00 46.51 62 GLU B N 1
ATOM 3296 C CA . GLU B 1 70 ? -2.108 19.870 -4.432 1.00 51.90 62 GLU B CA 1
ATOM 3297 C C . GLU B 1 70 ? -2.161 19.016 -3.169 1.00 45.83 62 GLU B C 1
ATOM 3298 O O . GLU B 1 70 ? -1.193 18.948 -2.411 1.00 44.11 62 GLU B O 1
ATOM 3304 N N . LEU B 1 71 ? -3.300 18.366 -2.954 1.00 44.61 63 LEU B N 1
ATOM 3305 C CA . LEU B 1 71 ? -3.537 17.586 -1.744 1.00 42.55 63 LEU B CA 1
ATOM 3306 C C . LEU B 1 71 ? -2.670 16.332 -1.673 1.00 42.83 63 LEU B C 1
ATOM 3307 O O . LEU B 1 71 ? -2.330 15.866 -0.585 1.00 38.54 63 LEU B O 1
ATOM 3312 N N . LYS B 1 72 ? -2.312 15.793 -2.834 1.00 43.36 64 LYS B N 1
ATOM 3313 C CA . LYS B 1 72 ? -1.539 14.556 -2.900 1.00 45.55 64 LYS B CA 1
ATOM 3314 C C . LYS B 1 72 ? -0.125 14.735 -2.353 1.00 46.04 64 LYS B C 1
ATOM 3315 O O . LYS B 1 72 ? 0.534 13.764 -1.983 1.00 43.23 64 LYS B O 1
ATOM 3317 N N . THR B 1 73 ? 0.334 15.981 -2.303 1.00 42.86 65 THR B N 1
ATOM 3318 C CA . THR B 1 73 ? 1.682 16.283 -1.835 1.00 43.29 65 THR B CA 1
ATOM 3319 C C . THR B 1 73 ? 1.743 16.379 -0.313 1.00 41.07 65 THR B C 1
ATOM 3320 O O . THR B 1 73 ? 2.823 16.487 0.267 1.00 41.36 65 THR B O 1
ATOM 3324 N N . LEU B 1 74 ? 0.580 16.337 0.328 1.00 39.43 66 LEU B N 1
ATOM 3325 C CA . LEU B 1 74 ? 0.498 16.484 1.776 1.00 38.83 66 LEU B CA 1
ATOM 3326 C C . LEU B 1 74 ? 0.731 15.161 2.494 1.00 40.37 66 LEU B C 1
ATOM 3327 O O . LEU B 1 74 ? 0.407 14.094 1.974 1.00 43.01 66 LEU B O 1
ATOM 3332 N N . ASP B 1 75 ? 1.297 15.241 3.693 1.00 35.68 67 ASP B N 1
ATOM 3333 C CA . ASP B 1 75 ? 1.462 14.067 4.539 1.00 35.29 67 ASP B CA 1
ATOM 3334 C C . ASP B 1 75 ? 0.223 13.881 5.405 1.00 33.39 67 ASP B C 1
ATOM 3335 O O . ASP B 1 75 ? -0.216 12.757 5.648 1.00 33.42 67 ASP B O 1
ATOM 3340 N N . VAL B 1 76 ? -0.333 14.996 5.872 1.00 23.86 68 VAL B N 1
ATOM 3341 C CA . VAL B 1 76 ? -1.514 14.979 6.727 1.00 22.48 68 VAL B CA 1
ATOM 3342 C C . VAL B 1 76 ? -2.543 15.984 6.214 1.00 24.25 68 VAL B C 1
ATOM 3343 O O . VAL B 1 76 ? -2.186 17.061 5.737 1.00 23.35 68 VAL B O 1
ATOM 3347 N N . ILE B 1 77 ? -3.819 15.622 6.304 1.00 24.72 69 ILE B N 1
ATOM 3348 C CA . ILE B 1 77 ? -4.901 16.557 6.024 1.00 22.89 69 ILE B CA 1
ATOM 3349 C C . ILE B 1 77 ? -5.768 16.726 7.267 1.00 23.88 69 ILE B C 1
ATOM 3350 O O . ILE B 1 77 ? -6.338 15.762 7.777 1.00 26.42 69 ILE B O 1
ATOM 3355 N N . LEU B 1 78 ? -5.851 17.960 7.753 1.00 23.14 70 LEU B N 1
ATOM 3356 C CA . LEU B 1 78 ? -6.655 18.281 8.926 1.00 25.52 70 LEU B CA 1
ATOM 3357 C C . LEU B 1 78 ? -7.798 19.202 8.523 1.00 25.97 70 LEU B C 1
ATOM 3358 O O . LEU B 1 78 ? -7.596 20.398 8.311 1.00 23.84 70 LEU B O 1
ATOM 3363 N N . THR B 1 79 ? -8.999 18.641 8.418 1.00 20.86 71 THR B N 1
ATOM 3364 C CA . THR B 1 79 ? -10.127 19.371 7.854 1.00 21.88 71 THR B CA 1
ATOM 3365 C C . THR B 1 79 ? -11.294 19.570 8.820 1.00 25.16 71 THR B C 1
ATOM 3366 O O . THR B 1 79 ? -11.699 18.653 9.536 1.00 24.01 71 THR B O 1
ATOM 3370 N N . CYS B 1 80 ? -11.826 20.789 8.827 1.00 23.96 72 CYS B N 1
ATOM 3371 C CA . CYS B 1 80 ? -13.043 21.110 9.560 1.00 25.00 72 CYS B CA 1
ATOM 3372 C C . CYS B 1 80 ? -14.054 21.714 8.592 1.00 25.94 72 CYS B C 1
ATOM 3373 O O . CYS B 1 80 ? -14.999 22.389 9.000 1.00 26.38 72 CYS B O 1
ATOM 3376 N N . GLN B 1 81 ? -13.840 21.461 7.304 1.00 28.58 73 GLN B N 1
ATOM 3377 C CA . GLN B 1 81 ? -14.643 22.059 6.242 1.00 29.71 73 GLN B CA 1
ATOM 3378 C C . GLN B 1 81 ? -16.075 21.528 6.240 1.00 33.54 73 GLN B C 1
ATOM 3379 O O . GLN B 1 81 ? -17.010 22.247 5.886 1.00 37.51 73 GLN B O 1
ATOM 3385 N N . GLY B 1 82 ? -16.246 20.269 6.633 1.00 32.53 74 GLY B N 1
ATOM 3386 C CA . GLY B 1 82 ? -17.571 19.685 6.730 1.00 31.70 74 GLY B CA 1
ATOM 3387 C C . GLY B 1 82 ? -17.750 18.369 5.997 1.00 31.98 74 GLY B C 1
ATOM 3388 O O . GLY B 1 82 ? -16.886 17.947 5.228 1.00 33.01 74 GLY B O 1
ATOM 3389 N N . GLY B 1 83 ? -18.888 17.724 6.237 1.00 30.47 75 GLY B N 1
ATOM 3390 C CA . GLY B 1 83 ? -19.185 16.431 5.649 1.00 28.82 75 GLY B CA 1
ATOM 3391 C C . GLY B 1 83 ? -19.364 16.442 4.143 1.00 32.02 75 GLY B C 1
ATOM 3392 O O . GLY B 1 83 ? -19.026 15.471 3.466 1.00 31.40 75 GLY B O 1
ATOM 3393 N N . ASP B 1 84 ? -19.903 17.538 3.618 1.00 33.69 76 ASP B N 1
ATOM 3394 C CA . ASP B 1 84 ? -20.092 17.684 2.178 1.00 37.93 76 ASP B CA 1
ATOM 3395 C C . ASP B 1 84 ? -18.753 17.700 1.448 1.00 36.06 76 ASP B C 1
ATOM 3396 O O . ASP B 1 84 ? -18.606 17.094 0.386 1.00 36.51 76 ASP B O 1
ATOM 3401 N N . TYR B 1 85 ? -17.782 18.399 2.026 1.00 34.06 77 TYR B N 1
ATOM 3402 C CA . TYR B 1 85 ? -16.446 18.484 1.449 1.00 35.19 77 TYR B CA 1
ATOM 3403 C C . TYR B 1 85 ? -15.748 17.131 1.483 1.00 35.35 77 TYR B C 1
ATOM 3404 O O . TYR B 1 85 ? -15.133 16.714 0.502 1.00 38.05 77 TYR B O 1
ATOM 3413 N N . THR B 1 86 ? -15.843 16.455 2.624 1.00 34.13 78 THR B N 1
ATOM 3414 C CA . THR B 1 86 ? -15.221 15.148 2.798 1.00 32.73 78 THR B CA 1
ATOM 3415 C C . THR B 1 86 ? -15.800 14.138 1.815 1.00 33.54 78 THR B C 1
ATOM 3416 O O . THR B 1 86 ? -15.065 13.370 1.199 1.00 34.77 78 THR B O 1
ATOM 3420 N N . SER B 1 87 ? -17.119 14.157 1.659 1.00 31.75 79 SER B N 1
ATOM 3421 C CA . SER B 1 87 ? -17.800 13.221 0.771 1.00 35.51 79 SER B CA 1
ATOM 3422 C C . SER B 1 87 ? -17.367 13.385 -0.683 1.00 34.95 79 SER B C 1
ATOM 3423 O O . SER B 1 87 ? -17.385 12.426 -1.454 1.00 35.83 79 SER B O 1
ATOM 3426 N N . GLU B 1 88 ? -16.971 14.599 -1.051 1.00 38.77 80 GLU B N 1
ATOM 3427 C CA . GLU B 1 88 ? -16.618 14.903 -2.434 1.00 41.90 80 GLU B CA 1
ATOM 3428 C C . GLU B 1 88 ? -15.138 14.673 -2.732 1.00 40.54 80 GLU B C 1
ATOM 3429 O O . GLU B 1 88 ? -14.787 14.107 -3.767 1.00 40.88 80 GLU B O 1
ATOM 3435 N N . VAL B 1 89 ? -14.276 15.110 -1.821 1.00 35.57 81 VAL B N 1
ATOM 3436 C CA . VAL B 1 89 ? -12.839 15.131 -2.076 1.00 35.40 81 VAL B CA 1
ATOM 3437 C C . VAL B 1 89 ? -12.139 13.837 -1.658 1.00 34.81 81 VAL B C 1
ATOM 3438 O O . VAL B 1 89 ? -11.309 13.312 -2.402 1.00 35.09 81 VAL B O 1
ATOM 3442 N N . PHE B 1 90 ? -12.476 13.329 -0.475 1.00 34.73 82 PHE B N 1
ATOM 3443 C CA . PHE B 1 90 ? -11.802 12.156 0.090 1.00 33.55 82 PHE B CA 1
ATOM 3444 C C . PHE B 1 90 ? -11.767 10.924 -0.833 1.00 34.38 82 PHE B C 1
ATOM 3445 O O . PHE B 1 90 ? -10.706 10.320 -0.994 1.00 34.29 82 PHE B O 1
ATOM 3453 N N . PRO B 1 91 ? -12.909 10.540 -1.438 1.00 35.97 83 PRO B N 1
ATOM 3454 C CA . PRO B 1 91 ? -12.811 9.354 -2.298 1.00 34.62 83 PRO B CA 1
ATOM 3455 C C . PRO B 1 91 ? -11.988 9.591 -3.565 1.00 38.71 83 PRO B C 1
ATOM 3456 O O . PRO B 1 91 ? -11.299 8.681 -4.028 1.00 38.00 83 PRO B O 1
ATOM 3460 N N . LYS B 1 92 ? -12.059 10.800 -4.111 1.00 37.56 84 LYS B N 1
ATOM 3461 C CA . LYS B 1 92 ? -11.305 11.144 -5.311 1.00 41.69 84 LYS B CA 1
ATOM 3462 C C . LYS B 1 92 ? -9.811 11.203 -5.012 1.00 42.60 84 LYS B C 1
ATOM 3463 O O . LYS B 1 92 ? -8.983 10.880 -5.864 1.00 45.10 84 LYS B O 1
ATOM 3465 N N . LEU B 1 93 ? -9.477 11.612 -3.793 1.00 40.72 85 LEU B N 1
ATOM 3466 C CA . LEU B 1 93 ? -8.087 11.749 -3.380 1.00 35.99 85 LEU B CA 1
ATOM 3467 C C . LEU B 1 93 ? -7.436 10.388 -3.146 1.00 42.26 85 LEU B C 1
ATOM 3468 O O . LEU B 1 93 ? -6.301 10.155 -3.562 1.00 40.45 85 LEU B O 1
ATOM 3473 N N . ARG B 1 94 ? -8.160 9.495 -2.477 1.00 34.35 86 ARG B N 1
ATOM 3474 C CA . ARG B 1 94 ? -7.666 8.147 -2.213 1.00 37.88 86 ARG B CA 1
ATOM 3475 C C . ARG B 1 94 ? -7.486 7.365 -3.511 1.00 41.93 86 ARG B C 1
ATOM 3476 O O . ARG B 1 94 ? -6.552 6.573 -3.646 1.00 41.94 86 ARG B O 1
ATOM 3484 N N . GLU B 1 95 ? -8.388 7.594 -4.461 1.00 41.95 87 GLU B N 1
ATOM 3485 C CA . GLU B 1 95 ? -8.332 6.923 -5.755 1.00 43.63 87 GLU B CA 1
ATOM 3486 C C . GLU B 1 95 ? -7.093 7.349 -6.536 1.00 43.69 87 GLU B C 1
ATOM 3487 O O . GLU B 1 95 ? -6.584 6.597 -7.367 1.00 43.97 87 GLU B O 1
ATOM 3489 N N . ALA B 1 96 ? -6.611 8.556 -6.259 1.00 44.32 88 ALA B N 1
ATOM 3490 C CA . ALA B 1 96 ? -5.428 9.084 -6.928 1.00 45.49 88 ALA B CA 1
ATOM 3491 C C . ALA B 1 96 ? -4.148 8.506 -6.330 1.00 46.06 88 ALA B C 1
ATOM 3492 O O . ALA B 1 96 ? -3.048 8.795 -6.801 1.00 48.26 88 ALA B O 1
ATOM 3494 N N . GLY B 1 97 ? -4.295 7.696 -5.286 1.00 45.59 89 GLY B N 1
ATOM 3495 C CA . GLY B 1 97 ? -3.163 7.015 -4.687 1.00 45.20 89 GLY B CA 1
ATOM 3496 C C . GLY B 1 97 ? -2.562 7.708 -3.480 1.00 43.87 89 GLY B C 1
ATOM 3497 O O . GLY B 1 97 ? -1.467 7.359 -3.041 1.00 44.44 89 GLY B O 1
ATOM 3498 N N . TRP B 1 98 ? -3.276 8.692 -2.941 1.00 43.75 90 TRP B N 1
ATOM 3499 C CA . TRP B 1 98 ? -2.809 9.416 -1.764 1.00 39.67 90 TRP B CA 1
ATOM 3500 C C . TRP B 1 98 ? -2.847 8.516 -0.532 1.00 37.57 90 TRP B C 1
ATOM 3501 O O . TRP B 1 98 ? -3.893 7.968 -0.187 1.00 37.01 90 TRP B O 1
ATOM 3512 N N . GLN B 1 99 ? -1.701 8.367 0.126 1.00 36.04 91 GLN B N 1
ATOM 3513 C CA . GLN B 1 99 ? -1.581 7.453 1.257 1.00 36.01 91 GLN B CA 1
ATOM 3514 C C . GLN B 1 99 ? -1.323 8.190 2.569 1.00 31.62 91 GLN B C 1
ATOM 3515 O O . GLN B 1 99 ? -0.851 7.597 3.540 1.00 28.78 91 GLN B O 1
ATOM 3521 N N . GLY B 1 100 ? -1.636 9.482 2.593 1.00 30.22 92 GLY B N 1
ATOM 3522 C CA . GLY B 1 100 ? -1.424 10.296 3.777 1.00 30.18 92 GLY B CA 1
ATOM 3523 C C . GLY B 1 100 ? -2.472 10.092 4.855 1.00 30.16 92 GLY B C 1
ATOM 3524 O O . GLY B 1 100 ? -3.350 9.239 4.727 1.00 29.01 92 GLY B O 1
ATOM 3525 N N . TYR B 1 101 ? -2.382 10.881 5.922 1.00 28.38 93 TYR B N 1
ATOM 3526 C CA . TYR B 1 101 ? -3.310 10.762 7.042 1.00 27.13 93 TYR B CA 1
ATOM 3527 C C . TYR B 1 101 ? -4.431 11.794 6.958 1.00 26.29 93 TYR B C 1
ATOM 3528 O O . TYR B 1 101 ? -4.190 12.971 6.695 1.00 27.35 93 TYR B O 1
ATOM 3537 N N . TRP B 1 102 ? -5.657 11.336 7.190 1.00 25.29 94 TRP B N 1
ATOM 3538 C CA . TRP B 1 102 ? -6.839 12.182 7.075 1.00 25.29 94 TRP B CA 1
ATOM 3539 C C . TRP B 1 102 ? -7.496 12.384 8.435 1.00 24.14 94 TRP B C 1
ATOM 3540 O O . TRP B 1 102 ? -8.115 11.468 8.971 1.00 22.79 94 TRP B O 1
ATOM 3551 N N . ILE B 1 103 ? -7.357 13.585 8.989 1.00 19.96 95 ILE B N 1
ATOM 3552 C CA . ILE B 1 103 ? -7.982 13.915 10.265 1.00 18.84 95 ILE B CA 1
ATOM 3553 C C . ILE B 1 103 ? -9.191 14.808 10.009 1.00 25.27 95 ILE B C 1
ATOM 3554 O O . ILE B 1 103 ? -9.073 15.862 9.385 1.00 22.54 95 ILE B O 1
ATOM 3559 N N . ASP B 1 104 ? -10.351 14.381 10.496 1.00 21.88 96 ASP B N 1
ATOM 3560 C CA . ASP B 1 104 ? -11.610 15.019 10.130 1.00 19.77 96 ASP B CA 1
ATOM 3561 C C . ASP B 1 104 ? -12.504 15.273 11.340 1.00 20.54 96 ASP B C 1
ATOM 3562 O O . ASP B 1 104 ? -12.563 14.463 12.266 1.00 18.36 96 ASP B O 1
ATOM 3567 N N . ALA B 1 105 ? -13.203 16.403 11.316 1.00 22.85 97 ALA B N 1
ATOM 3568 C CA . ALA B 1 105 ? -14.164 16.739 12.359 1.00 21.86 97 ALA B CA 1
ATOM 3569 C C . ALA B 1 105 ? -15.552 16.226 11.995 1.00 23.33 97 ALA B C 1
ATOM 3570 O O . ALA B 1 105 ? -16.376 15.962 12.871 1.00 25.02 97 ALA B O 1
ATOM 3572 N N . ALA B 1 106 ? -15.798 16.085 10.696 1.00 23.88 98 ALA B N 1
ATOM 3573 C CA . ALA B 1 106 ? -17.110 15.695 10.186 1.00 26.25 98 ALA B CA 1
ATOM 3574 C C . ALA B 1 106 ? -17.425 14.230 10.471 1.00 26.27 98 ALA B C 1
ATOM 3575 O O . ALA B 1 106 ? -16.525 13.416 10.664 1.00 22.96 98 ALA B O 1
ATOM 3577 N N . SER B 1 107 ? -18.713 13.902 10.478 1.00 25.92 99 SER B N 1
ATOM 3578 C CA . SER B 1 107 ? -19.176 12.568 10.844 1.00 26.73 99 SER B CA 1
ATOM 3579 C C . SER B 1 107 ? -19.054 11.560 9.704 1.00 24.93 99 SER B C 1
ATOM 3580 O O . SER B 1 107 ? -19.243 10.360 9.909 1.00 24.94 99 SER B O 1
ATOM 3583 N N . SER B 1 108 ? -18.733 12.059 8.513 1.00 25.57 100 SER B N 1
ATOM 3584 C CA . SER B 1 108 ? -18.767 11.274 7.278 1.00 28.96 100 SER B CA 1
ATOM 3585 C C . SER B 1 108 ? -18.080 9.910 7.354 1.00 27.62 100 SER B C 1
ATOM 3586 O O . SER B 1 108 ? -18.638 8.905 6.914 1.00 29.54 100 SER B O 1
ATOM 3589 N N . LEU B 1 109 ? -16.874 9.876 7.911 1.00 25.96 101 LEU B N 1
ATOM 3590 C CA . LEU B 1 109 ? -16.066 8.662 7.875 1.00 25.23 101 LEU B CA 1
ATOM 3591 C C . LEU B 1 109 ? -15.986 7.948 9.223 1.00 25.46 101 LEU B C 1
ATOM 3592 O O . LEU B 1 109 ? -15.227 6.992 9.373 1.00 27.04 101 LEU B O 1
ATOM 3597 N N . ARG B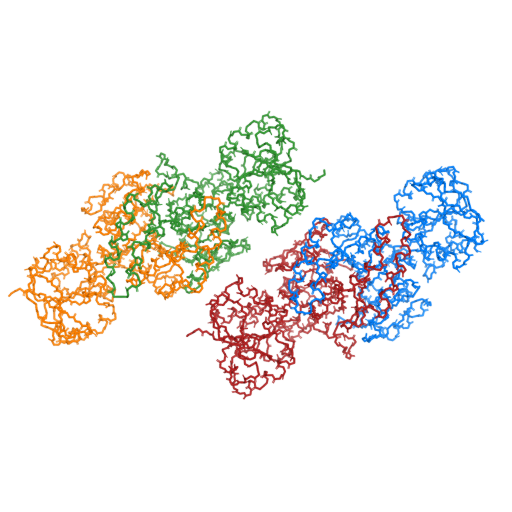 1 110 ? -16.772 8.407 10.194 1.00 23.70 102 ARG B N 1
ATOM 3598 C CA . ARG B 1 110 ? -16.718 7.871 11.555 1.00 22.89 102 ARG B CA 1
ATOM 3599 C C . ARG B 1 110 ? -16.954 6.365 11.629 1.00 22.43 102 ARG B C 1
ATOM 3600 O O . ARG B 1 110 ? -16.224 5.652 12.317 1.00 24.76 102 ARG B O 1
ATOM 3608 N N . MET B 1 111 ? -17.972 5.884 10.925 1.00 21.20 103 MET B N 1
ATOM 3609 C CA . MET B 1 111 ? -18.347 4.476 11.013 1.00 24.52 103 MET B CA 1
ATOM 3610 C C . MET B 1 111 ? -17.741 3.639 9.890 1.00 27.89 103 MET B C 1
ATOM 3611 O O . MET B 1 111 ? -18.147 2.498 9.671 1.00 30.61 103 MET B O 1
ATOM 3616 N N . GLU B 1 112 ? -16.769 4.206 9.183 1.00 26.52 104 GLU B N 1
ATOM 3617 C CA . GLU B 1 112 ? -16.092 3.478 8.117 1.00 28.52 104 GLU B CA 1
ATOM 3618 C C . GLU B 1 112 ? -15.130 2.449 8.704 1.00 27.78 104 GLU B C 1
ATOM 3619 O O . GLU B 1 112 ? -14.526 2.676 9.753 1.00 26.77 104 GLU B O 1
ATOM 3625 N N . ASP B 1 113 ? -14.994 1.320 8.018 1.00 30.04 105 ASP B N 1
ATOM 3626 C CA . ASP B 1 113 ? -14.206 0.198 8.519 1.00 33.00 105 ASP B CA 1
ATOM 3627 C C . ASP B 1 113 ? -12.714 0.518 8.591 1.00 33.33 105 ASP B C 1
ATOM 3628 O O . ASP B 1 113 ? -11.989 -0.055 9.404 1.00 35.75 105 ASP B O 1
ATOM 3633 N N . ASP B 1 114 ? -12.261 1.437 7.745 1.00 30.46 106 ASP B N 1
ATOM 3634 C CA . ASP B 1 114 ? -10.847 1.791 7.698 1.00 31.53 106 ASP B CA 1
ATOM 3635 C C . ASP B 1 114 ? -10.570 3.114 8.406 1.00 29.53 106 ASP B C 1
ATOM 3636 O O . ASP B 1 114 ? -9.587 3.792 8.107 1.00 28.81 106 ASP B O 1
ATOM 3641 N N . ALA B 1 115 ? -11.438 3.474 9.346 1.00 26.42 107 ALA B N 1
ATOM 3642 C CA . ALA B 1 115 ? -11.288 4.721 10.087 1.00 23.81 107 ALA B CA 1
ATOM 3643 C C . ALA B 1 115 ? -11.444 4.498 11.587 1.00 26.63 107 ALA B C 1
ATOM 3644 O O . ALA B 1 115 ? -12.100 3.551 12.021 1.00 29.52 107 ALA B O 1
ATOM 3646 N N . VAL B 1 116 ? -10.835 5.381 12.372 1.00 24.77 108 VAL B N 1
ATOM 3647 C CA . VAL B 1 116 ? -10.904 5.294 13.825 1.00 24.46 108 VAL B CA 1
ATOM 3648 C C . VAL B 1 116 ? -11.447 6.594 14.407 1.00 23.16 108 VAL B C 1
ATOM 3649 O O . VAL B 1 116 ? -10.999 7.682 14.044 1.00 21.39 108 VAL B O 1
ATOM 3653 N N . ILE B 1 117 ? -12.419 6.477 15.304 1.00 18.16 109 ILE B N 1
ATOM 3654 C CA . ILE B 1 117 ? -12.919 7.634 16.028 1.00 16.90 109 ILE B CA 1
ATOM 3655 C C . ILE B 1 117 ? -11.936 7.970 17.144 1.00 18.69 109 ILE B C 1
ATOM 3656 O O . ILE B 1 117 ? -11.684 7.148 18.025 1.00 22.55 109 ILE B O 1
ATOM 3661 N N . VAL B 1 118 ? -11.381 9.178 17.107 1.00 17.33 110 VAL B N 1
ATOM 3662 C CA . VAL B 1 118 ? -10.296 9.531 18.014 1.00 18.85 110 VAL B CA 1
ATOM 3663 C C . VAL B 1 118 ? -10.762 10.332 19.227 1.00 16.42 110 VAL B C 1
ATOM 3664 O O . VAL B 1 118 ? -11.494 11.316 19.112 1.00 16.35 110 VAL B O 1
ATOM 3668 N N . LEU B 1 119 ? -10.324 9.873 20.394 1.00 15.16 111 LEU B N 1
ATOM 3669 C CA . LEU B 1 119 ? -10.504 10.574 21.656 1.00 18.20 111 LEU B CA 1
ATOM 3670 C C . LEU B 1 119 ? -9.430 10.034 22.591 1.00 19.56 111 LEU B C 1
ATOM 3671 O O . LEU B 1 119 ? -9.716 9.266 23.509 1.00 16.33 111 LEU B O 1
ATOM 3676 N N . ASP B 1 120 ? -8.188 10.439 22.335 1.00 15.79 112 ASP B N 1
ATOM 3677 C CA . ASP B 1 120 ? -7.012 9.795 22.924 1.00 19.93 112 ASP B CA 1
ATOM 3678 C C . ASP B 1 120 ? -6.946 9.746 24.462 1.00 17.65 112 ASP B C 1
ATOM 3679 O O . ASP B 1 120 ? -6.280 8.866 25.004 1.00 19.17 112 ASP B O 1
ATOM 3684 N N . PRO B 1 121 ? -7.616 10.673 25.178 1.00 18.82 113 PRO B N 1
ATOM 3685 C CA . PRO B 1 121 ? -7.620 10.390 26.618 1.00 18.93 113 PRO B CA 1
ATOM 3686 C C . PRO B 1 121 ? -8.433 9.145 26.974 1.00 20.71 113 PRO B C 1
ATOM 3687 O O . PRO B 1 121 ? -8.271 8.596 28.063 1.00 19.50 113 PRO B O 1
ATOM 3691 N N . VAL B 1 122 ? -9.288 8.704 26.056 1.00 20.03 114 VAL B N 1
ATOM 3692 C CA . VAL B 1 122 ? -10.137 7.546 26.296 1.00 21.57 114 VAL B CA 1
ATOM 3693 C C . VAL B 1 122 ? -9.624 6.302 25.567 1.00 22.40 114 VAL B C 1
ATOM 3694 O O . VAL B 1 122 ? -9.548 5.225 26.159 1.00 22.73 114 VAL B O 1
ATOM 3698 N N . ASN B 1 123 ? -9.266 6.444 24.293 1.00 20.90 115 ASN B N 1
ATOM 3699 C CA . ASN B 1 123 ? -8.875 5.283 23.492 1.00 23.78 115 ASN B CA 1
ATOM 3700 C C . ASN B 1 123 ? -7.512 5.439 22.809 1.00 25.70 115 ASN B C 1
ATOM 3701 O O . ASN B 1 123 ? -7.362 5.115 21.630 1.00 29.59 115 ASN B O 1
ATOM 3706 N N . ARG B 1 124 ? -6.519 5.913 23.556 1.00 21.88 116 ARG B N 1
ATOM 3707 C CA . ARG B 1 124 ? -5.171 6.087 23.017 1.00 29.43 116 ARG B CA 1
ATOM 3708 C C . ARG B 1 124 ? -4.596 4.771 22.495 1.00 32.69 116 ARG B C 1
ATOM 3709 O O . ARG B 1 124 ? -3.920 4.745 21.466 1.00 24.88 116 ARG B O 1
ATOM 3717 N N . LYS B 1 125 ? -4.873 3.683 23.206 1.00 34.09 117 LYS B N 1
ATOM 3718 C CA . LYS B 1 125 ? -4.362 2.373 22.819 1.00 37.11 117 LYS B CA 1
ATOM 3719 C C . LYS B 1 125 ? -4.987 1.906 21.506 1.00 37.38 117 LYS B C 1
ATOM 3720 O O . LYS B 1 125 ? -4.330 1.252 20.697 1.00 39.32 117 LYS B O 1
ATOM 3726 N N . VAL B 1 126 ? -6.255 2.246 21.299 1.00 36.57 118 VAL B N 1
ATOM 3727 C CA . VAL B 1 126 ? -6.940 1.923 20.053 1.00 35.11 118 VAL B CA 1
ATOM 3728 C C . VAL B 1 126 ? -6.276 2.667 18.899 1.00 33.79 118 VAL B C 1
ATOM 3729 O O . VAL B 1 126 ? -6.064 2.107 17.822 1.00 35.03 118 VAL B O 1
ATOM 3733 N N . ILE B 1 127 ? -5.940 3.929 19.143 1.00 32.01 119 ILE B N 1
ATOM 3734 C CA . ILE B 1 127 ? -5.307 4.773 18.139 1.00 29.35 119 ILE B CA 1
ATOM 3735 C C . ILE B 1 127 ? -3.919 4.246 17.792 1.00 31.01 119 ILE B C 1
ATOM 3736 O O . ILE B 1 127 ? -3.557 4.154 16.619 1.00 30.87 119 ILE B O 1
ATOM 3741 N N . ASP B 1 128 ? -3.148 3.896 18.818 1.00 32.48 120 ASP B N 1
ATOM 3742 C CA . ASP B 1 128 ? -1.788 3.401 18.628 1.00 35.63 120 ASP B CA 1
ATOM 3743 C C . ASP B 1 128 ? -1.762 2.098 17.833 1.00 38.36 120 ASP B C 1
ATOM 3744 O O . ASP B 1 128 ? -0.931 1.925 16.941 1.00 38.75 120 ASP B O 1
ATOM 3749 N N . GLN B 1 129 ? -2.672 1.187 18.162 1.00 39.51 121 GLN B N 1
ATOM 3750 C CA . GLN B 1 129 ? -2.760 -0.094 17.470 1.00 41.63 121 GLN B CA 1
ATOM 3751 C C . GLN B 1 129 ? -3.181 0.096 16.016 1.00 37.50 121 GLN B C 1
ATOM 3752 O O . GLN B 1 129 ? -2.714 -0.615 15.126 1.00 35.42 121 GLN B O 1
ATOM 3758 N N . ALA B 1 130 ? -4.065 1.061 15.783 1.00 35.78 122 ALA B N 1
ATOM 3759 C CA . ALA B 1 130 ? -4.524 1.369 14.435 1.00 32.41 122 ALA B CA 1
ATOM 3760 C C . ALA B 1 130 ? -3.388 1.950 13.600 1.00 32.37 122 ALA B C 1
ATOM 3761 O O . ALA B 1 130 ? -3.269 1.661 12.409 1.00 33.68 122 ALA B O 1
ATOM 3763 N N . LEU B 1 131 ? -2.558 2.770 14.237 1.00 31.43 123 LEU B N 1
ATOM 3764 C CA . LEU B 1 131 ? -1.409 3.378 13.575 1.00 33.13 123 LEU B CA 1
ATOM 3765 C C . LEU B 1 131 ? -0.400 2.323 13.135 1.00 33.95 123 LEU B C 1
ATOM 3766 O O . LEU B 1 131 ? 0.195 2.429 12.062 1.00 31.27 123 LEU B O 1
ATOM 3771 N N . ASP B 1 132 ? -0.210 1.307 13.970 1.00 35.41 124 ASP B N 1
ATOM 3772 C CA . ASP B 1 132 ? 0.699 0.214 13.651 1.00 41.70 124 ASP B CA 1
ATOM 3773 C C . ASP B 1 132 ? 0.104 -0.693 12.578 1.00 41.81 124 ASP B C 1
ATOM 3774 O O . ASP B 1 132 ? 0.832 -1.343 11.829 1.00 44.62 124 ASP B O 1
ATOM 3779 N N . ALA B 1 133 ? -1.223 -0.729 12.509 1.00 40.93 125 ALA B N 1
ATOM 3780 C CA . ALA B 1 133 ? -1.921 -1.576 11.548 1.00 40.58 125 ALA B CA 1
ATOM 3781 C C . ALA B 1 133 ? -1.980 -0.924 10.170 1.00 39.78 125 ALA B C 1
ATOM 3782 O O . ALA B 1 133 ? -2.328 -1.572 9.183 1.00 42.24 125 ALA B O 1
ATOM 3784 N N . GLY B 1 134 ? -1.644 0.361 10.107 1.00 37.70 126 GLY B N 1
ATOM 3785 C CA . GLY B 1 134 ? -1.597 1.071 8.841 1.00 36.27 126 GLY B CA 1
ATOM 3786 C C . GLY B 1 134 ? -2.808 1.935 8.546 1.00 33.84 126 GLY B C 1
ATOM 3787 O O . GLY B 1 134 ? -2.941 2.467 7.443 1.00 34.78 126 GLY B O 1
ATOM 3788 N N . THR B 1 135 ? -3.693 2.076 9.528 1.00 31.05 127 THR B N 1
ATOM 3789 C CA . THR B 1 135 ? -4.879 2.911 9.374 1.00 29.96 127 THR B CA 1
ATOM 3790 C C . THR B 1 135 ? -4.471 4.371 9.200 1.00 26.75 127 THR B C 1
ATOM 3791 O O . THR B 1 135 ? -3.610 4.871 9.923 1.00 24.97 127 THR B O 1
ATOM 3795 N N . ARG B 1 136 ? -5.086 5.047 8.234 1.00 25.29 128 ARG B N 1
ATOM 3796 C CA . ARG B 1 136 ? -4.714 6.420 7.909 1.00 26.01 128 ARG B CA 1
ATOM 3797 C C . ARG B 1 136 ? -5.863 7.407 8.111 1.00 25.75 128 ARG B C 1
ATOM 3798 O O . ARG B 1 136 ? -5.711 8.603 7.862 1.00 25.20 128 ARG B O 1
ATOM 3800 N N . ASN B 1 137 ? -7.008 6.909 8.567 1.00 23.19 129 ASN B N 1
ATOM 3801 C CA . ASN B 1 137 ? -8.184 7.754 8.753 1.00 24.84 129 ASN B CA 1
ATOM 3802 C C . ASN B 1 137 ? -8.551 7.869 10.227 1.00 24.76 129 ASN B C 1
ATOM 3803 O O . ASN B 1 137 ? -8.829 6.867 10.886 1.00 25.36 129 ASN B O 1
ATOM 3808 N N . TYR B 1 138 ? -8.552 9.096 10.739 1.00 18.24 130 TYR B N 1
ATOM 3809 C CA . TYR B 1 138 ? -8.801 9.337 12.155 1.00 20.45 130 TYR B CA 1
ATOM 3810 C C . TYR B 1 138 ? -9.791 10.479 12.333 1.00 22.57 130 TYR B C 1
ATOM 3811 O O . TYR B 1 138 ? -9.494 11.635 12.031 1.00 23.79 130 TYR B O 1
ATOM 3820 N N . ILE B 1 139 ? -10.977 10.137 12.822 1.00 19.56 131 ILE B N 1
ATOM 3821 C CA . ILE B 1 139 ? -12.109 11.048 12.802 1.00 15.61 131 ILE B CA 1
ATOM 3822 C C . ILE B 1 139 ? -12.540 11.442 14.207 1.00 20.28 131 ILE B C 1
ATOM 3823 O O . ILE B 1 139 ? -12.637 10.596 15.092 1.00 19.28 131 ILE B O 1
ATOM 3828 N N . GLY B 1 140 ? -12.802 12.728 14.408 1.00 18.40 132 GLY B N 1
ATOM 3829 C CA . GLY B 1 140 ? -13.331 13.199 15.673 1.00 17.07 132 GLY B CA 1
ATOM 3830 C C . GLY B 1 140 ? -14.738 12.685 15.910 1.00 17.70 132 GLY B C 1
ATOM 3831 O O . GLY B 1 140 ? -15.539 12.595 14.980 1.00 14.43 132 GLY B O 1
ATOM 3832 N N . GLY B 1 141 ? -15.040 12.334 17.155 1.00 17.31 133 GLY B N 1
ATOM 3833 C CA . GLY B 1 141 ? -16.356 11.829 17.495 1.00 19.10 133 GLY B CA 1
ATOM 3834 C C . GLY B 1 141 ? -17.379 12.930 17.674 1.00 19.01 133 GLY B C 1
ATOM 3835 O O . GLY B 1 141 ? -17.025 14.105 17.765 1.00 21.12 133 GLY B O 1
ATOM 3836 N N . ASN B 1 142 ? -18.652 12.549 17.718 1.00 17.05 134 ASN B N 1
ATOM 3837 C CA . ASN B 1 142 ? -19.722 13.509 17.949 1.00 17.00 134 ASN B CA 1
ATOM 3838 C C . ASN B 1 142 ? -19.525 14.157 19.314 1.00 17.69 134 ASN B C 1
ATOM 3839 O O . ASN B 1 142 ? -19.075 13.506 20.258 1.00 17.13 134 ASN B O 1
ATOM 3844 N N . CYS B 1 143 ? -19.848 15.443 19.402 1.00 17.90 135 CYS B N 1
ATOM 3845 C CA . CYS B 1 143 ? -19.615 16.226 20.611 1.00 18.47 135 CYS B CA 1
ATOM 3846 C C . CYS B 1 143 ? -20.238 15.586 21.849 1.00 17.24 135 CYS B C 1
ATOM 3847 O O . CYS B 1 143 ? -19.614 15.537 22.906 1.00 16.15 135 CYS B O 1
ATOM 3850 N N . THR B 1 144 ? -21.462 15.089 21.706 1.00 18.75 136 THR B N 1
ATOM 3851 C CA . THR B 1 144 ? -22.175 14.457 22.812 1.00 21.02 136 THR B CA 1
ATOM 3852 C C . THR B 1 144 ? -21.419 13.259 23.380 1.00 19.36 136 THR B C 1
ATOM 3853 O O . THR B 1 144 ? -21.256 13.137 24.594 1.00 19.23 136 THR B O 1
ATOM 3857 N N . VAL B 1 145 ? -20.958 12.383 22.493 1.00 16.20 137 VAL B N 1
ATOM 3858 C CA . VAL B 1 145 ? -20.267 11.167 22.903 1.00 16.52 137 VAL B CA 1
ATOM 3859 C C . VAL B 1 145 ? -18.908 11.490 23.510 1.00 16.55 137 VAL B C 1
ATOM 3860 O O . VAL B 1 145 ? -18.538 10.938 24.546 1.00 17.32 137 VAL B O 1
ATOM 3864 N N . SER B 1 146 ? -18.168 12.383 22.862 1.00 14.23 138 SER B N 1
ATOM 3865 C CA . SER B 1 146 ? -16.843 12.772 23.336 1.00 16.44 138 SER B CA 1
ATOM 3866 C C . SER B 1 146 ? -16.893 13.362 24.742 1.00 17.71 138 SER B C 1
ATOM 3867 O O . SER B 1 146 ? -16.131 12.958 25.619 1.00 18.35 138 SER B O 1
ATOM 3870 N N . LEU B 1 147 ? -17.798 14.314 24.949 1.00 14.74 139 LEU B N 1
ATOM 3871 C CA . LEU B 1 147 ? -17.930 14.979 26.242 1.00 16.35 139 LEU B CA 1
ATOM 3872 C C . LEU B 1 147 ? -18.399 14.017 27.332 1.00 14.30 139 LEU B C 1
ATOM 3873 O O . LEU B 1 147 ? -18.011 14.149 28.493 1.00 16.32 139 LEU B O 1
ATOM 3878 N N . MET B 1 148 ? -19.232 13.051 26.955 1.00 15.10 140 MET B N 1
ATOM 3879 C CA . MET B 1 148 ? -19.725 12.060 27.906 1.00 15.63 140 MET B CA 1
ATOM 3880 C C . MET B 1 148 ? -18.598 11.140 28.359 1.00 17.15 140 MET B C 1
ATOM 3881 O O . MET B 1 148 ? -18.454 10.859 29.549 1.00 16.95 140 MET B O 1
ATOM 3886 N N . LEU B 1 149 ? -17.802 10.673 27.402 1.00 15.21 141 LEU B N 1
ATOM 3887 C CA . LEU B 1 149 ? -16.719 9.740 27.692 1.00 22.90 141 LEU B CA 1
ATOM 3888 C C . LEU B 1 149 ? -15.574 10.413 28.440 1.00 19.38 141 LEU B C 1
ATOM 3889 O O . LEU B 1 149 ? -14.886 9.772 29.229 1.00 19.43 141 LEU B O 1
ATOM 3894 N N . MET B 1 150 ? -15.368 11.702 28.188 1.00 17.25 142 MET B N 1
ATOM 3895 C CA . MET B 1 150 ? -14.346 12.456 28.906 1.00 15.22 142 MET B CA 1
ATOM 3896 C C . MET B 1 150 ? -14.711 12.582 30.382 1.00 18.21 142 MET B C 1
ATOM 3897 O O . MET B 1 150 ? -13.840 12.740 31.239 1.00 20.12 142 MET B O 1
ATOM 3902 N N . ALA B 1 151 ? -16.005 12.500 30.673 1.00 18.10 143 ALA B N 1
ATOM 3903 C CA . ALA B 1 151 ? -16.497 12.628 32.038 1.00 16.93 143 ALA B CA 1
ATOM 3904 C C . ALA B 1 151 ? -16.635 11.271 32.723 1.00 21.75 143 ALA B C 1
ATOM 3905 O O . ALA B 1 151 ? -16.363 11.142 33.916 1.00 23.99 143 ALA B O 1
ATOM 3907 N N . LEU B 1 152 ? -17.049 10.260 31.964 1.00 19.96 144 LEU B N 1
ATOM 3908 C CA . LEU B 1 152 ? -17.362 8.955 32.541 1.00 21.06 144 LEU B CA 1
ATOM 3909 C C . LEU B 1 152 ? -16.469 7.827 32.038 1.00 21.61 144 LEU B C 1
ATOM 3910 O O . LEU B 1 152 ? -16.826 6.655 32.157 1.00 22.11 144 LEU B O 1
ATOM 3915 N N . GLY B 1 153 ? -15.314 8.178 31.481 1.00 20.36 145 GLY B N 1
ATOM 3916 C CA . GLY B 1 153 ? -14.397 7.187 30.947 1.00 21.49 145 GLY B CA 1
ATOM 3917 C C . GLY B 1 153 ? -13.967 6.138 31.953 1.00 21.98 145 GLY B C 1
ATOM 3918 O O . GLY B 1 153 ? -13.770 4.975 31.603 1.00 21.57 145 GLY B O 1
ATOM 3919 N N . GLY B 1 154 ? -13.830 6.552 33.209 1.00 22.54 146 GLY B N 1
ATOM 3920 C CA . GLY B 1 154 ? -13.406 5.655 34.267 1.00 21.10 146 GLY B CA 1
ATOM 3921 C C . GLY B 1 154 ? -14.369 4.517 34.545 1.00 18.16 146 GLY B C 1
ATOM 3922 O O . GLY B 1 154 ? -13.950 3.420 34.914 1.00 23.06 146 GLY B O 1
ATOM 3923 N N . LEU B 1 155 ? -15.661 4.775 34.372 1.00 17.04 147 LEU B N 1
ATOM 3924 C CA . LEU B 1 155 ? -16.678 3.755 34.609 1.00 18.37 147 LEU B CA 1
ATOM 3925 C C . LEU B 1 155 ? -16.642 2.682 33.527 1.00 19.35 147 LEU B C 1
ATOM 3926 O O . LEU B 1 155 ? -16.726 1.490 33.823 1.00 18.60 147 LEU B O 1
ATOM 3931 N N . PHE B 1 156 ? -16.523 3.109 32.273 1.00 19.42 148 PHE B N 1
ATOM 3932 C CA . PHE B 1 156 ? -16.414 2.177 31.155 1.00 20.09 148 PHE B CA 1
ATOM 3933 C C . PHE B 1 156 ? -15.101 1.405 31.223 1.00 22.31 148 PHE B C 1
ATOM 3934 O O . PHE B 1 156 ? -15.056 0.209 30.938 1.00 23.76 148 PHE B O 1
ATOM 3942 N N . ASP B 1 157 ? -14.036 2.102 31.607 1.00 22.21 149 ASP B N 1
ATOM 3943 C CA . ASP B 1 157 ? -12.710 1.505 31.705 1.00 28.55 149 ASP B CA 1
ATOM 3944 C C . ASP B 1 157 ? -12.679 0.419 32.778 1.00 28.18 149 ASP B C 1
ATOM 3945 O O . ASP B 1 157 ? -11.874 -0.509 32.715 1.00 29.42 149 ASP B O 1
ATOM 3950 N N . ALA B 1 158 ? -13.563 0.545 33.762 1.00 25.82 150 ALA B N 1
ATOM 3951 C CA . ALA B 1 158 ? -13.659 -0.431 34.840 1.00 26.26 150 ALA B CA 1
ATOM 3952 C C . ALA B 1 158 ? -14.608 -1.565 34.462 1.00 23.91 150 ALA B C 1
ATOM 3953 O O . ALA B 1 158 ? -14.721 -2.557 35.181 1.00 22.67 150 ALA B O 1
ATOM 3955 N N . GLY B 1 159 ? -15.288 -1.410 33.330 1.00 22.43 151 GLY B N 1
ATOM 3956 C CA . GLY B 1 159 ? -16.221 -2.414 32.850 1.00 23.43 151 GLY B CA 1
ATOM 3957 C C . GLY B 1 159 ? -17.448 -2.562 33.729 1.00 21.45 151 GLY B C 1
ATOM 3958 O O . GLY B 1 159 ? -17.934 -3.671 33.950 1.00 22.13 151 GLY B O 1
ATOM 3959 N N . LEU B 1 160 ? -17.955 -1.438 34.225 1.00 18.44 152 LEU B N 1
ATOM 3960 C CA . LEU B 1 160 ? -19.079 -1.447 35.154 1.00 17.86 152 LEU B CA 1
ATOM 3961 C C . LEU B 1 160 ? -20.407 -1.108 34.481 1.00 19.56 152 LEU B C 1
ATOM 3962 O O . LEU B 1 160 ? -21.468 -1.486 34.973 1.00 20.04 152 LEU B O 1
ATOM 3967 N N . VAL B 1 161 ? -20.345 -0.400 33.359 1.00 18.56 153 VAL B N 1
ATOM 3968 C CA . VAL B 1 161 ? -21.550 0.104 32.708 1.00 17.78 153 VAL B CA 1
ATOM 3969 C C . VAL B 1 161 ? -22.337 -1.005 32.011 1.00 18.88 153 VAL B C 1
ATOM 3970 O O . VAL B 1 161 ? -21.816 -1.699 31.139 1.00 20.50 153 VAL B O 1
ATOM 3974 N N . GLU B 1 162 ? -23.598 -1.161 32.408 1.00 18.85 154 GLU B N 1
ATOM 3975 C CA . GLU B 1 162 ? -24.507 -2.101 31.760 1.00 18.77 154 GLU B CA 1
ATOM 3976 C C . GLU B 1 162 ? -25.268 -1.394 30.639 1.00 18.40 154 GLU B C 1
ATOM 3977 O O . GLU B 1 162 ? -25.245 -1.832 29.489 1.00 22.33 154 GLU B O 1
ATOM 3983 N N . TRP B 1 163 ? -25.948 -0.305 30.983 1.00 18.00 155 TRP B N 1
ATOM 3984 C CA . TRP B 1 163 ? -26.500 0.596 29.975 1.00 16.09 155 TRP B CA 1
ATOM 3985 C C . TRP B 1 163 ? -26.530 2.027 30.495 1.00 16.59 155 TRP B C 1
ATOM 3986 O O . TRP B 1 163 ? -26.252 2.280 31.667 1.00 14.71 155 TRP B O 1
ATOM 3997 N N . MET B 1 164 ? -26.868 2.959 29.611 1.00 13.20 156 MET B N 1
ATOM 3998 C CA . MET B 1 164 ? -26.919 4.370 29.965 1.00 14.60 156 MET B CA 1
ATOM 3999 C C . MET B 1 164 ? -28.032 5.094 29.215 1.00 15.96 156 MET B C 1
ATOM 4000 O O . MET B 1 164 ? -28.185 4.934 28.004 1.00 14.55 156 MET B O 1
ATOM 4005 N N . SER B 1 165 ? -28.809 5.885 29.947 1.00 14.20 157 SER B N 1
ATOM 4006 C CA . SER B 1 165 ? -29.821 6.737 29.338 1.00 15.85 157 SER B CA 1
ATOM 4007 C C . SER B 1 165 ? -29.390 8.195 29.454 1.00 15.51 157 SER B C 1
ATOM 4008 O O . SER B 1 165 ? -29.287 8.733 30.556 1.00 16.95 157 SER B O 1
ATOM 4011 N N . ALA B 1 166 ? -29.134 8.827 28.313 1.00 15.30 158 ALA B N 1
ATOM 4012 C CA . ALA B 1 166 ? -28.580 10.177 28.295 1.00 9.64 158 ALA B CA 1
ATOM 4013 C C . ALA B 1 166 ? -29.590 11.210 27.809 1.00 9.95 158 ALA B C 1
ATOM 4014 O O . ALA B 1 166 ? -30.009 11.188 26.652 1.00 9.95 158 ALA B O 1
ATOM 4016 N N . MET B 1 167 ? -29.975 12.115 28.703 1.00 9.14 159 MET B N 1
ATOM 4017 C CA . MET B 1 167 ? -30.829 13.239 28.341 1.00 9.92 159 MET B CA 1
ATOM 4018 C C . MET B 1 167 ? -29.977 14.499 28.273 1.00 10.09 159 MET B C 1
ATOM 4019 O O . MET B 1 167 ? -29.487 14.978 29.294 1.00 9.58 159 MET B O 1
ATOM 4024 N N . THR B 1 168 ? -29.800 15.033 27.068 1.00 12.09 160 THR B N 1
ATOM 4025 C CA . THR B 1 168 ? -28.830 16.102 26.856 1.00 11.62 160 THR B CA 1
ATOM 4026 C C . THR B 1 168 ? -29.433 17.503 26.844 1.00 11.01 160 THR B C 1
ATOM 4027 O O . THR B 1 168 ? -30.618 17.695 26.569 1.00 10.33 160 THR B O 1
ATOM 4031 N N . TYR B 1 169 ? -28.583 18.474 27.156 1.00 10.74 161 TYR B N 1
ATOM 4032 C CA . TYR B 1 169 ? -28.936 19.885 27.153 1.00 10.62 161 TYR B CA 1
ATOM 4033 C C . TYR B 1 169 ? -27.921 20.578 26.256 1.00 10.62 161 TYR B C 1
ATOM 4034 O O . TYR B 1 169 ? -26.944 21.143 26.743 1.00 11.86 161 TYR B O 1
ATOM 4043 N N . GLN B 1 170 ? -28.143 20.526 24.947 1.00 10.32 162 GLN B N 1
ATOM 4044 C CA . GLN B 1 170 ? -27.097 20.888 23.996 1.00 10.78 162 GLN B CA 1
ATOM 4045 C C . GLN B 1 170 ? -27.139 22.346 23.545 1.00 14.87 162 GLN B C 1
ATOM 4046 O O . GLN B 1 170 ? -28.204 22.908 23.288 1.00 14.96 162 GLN B O 1
ATOM 4052 N N . ALA B 1 171 ? -25.955 22.942 23.443 1.00 14.55 163 ALA B N 1
ATOM 4053 C CA . ALA B 1 171 ? -25.810 24.357 23.127 1.00 15.42 163 ALA B CA 1
ATOM 4054 C C . ALA B 1 171 ? -25.991 24.645 21.640 1.00 13.46 163 ALA B C 1
ATOM 4055 O O . ALA B 1 171 ? -25.948 23.740 20.806 1.00 13.90 163 ALA B O 1
ATOM 4057 N N . ALA B 1 172 ? -26.178 25.921 21.321 1.00 14.71 164 ALA B N 1
ATOM 4058 C CA . ALA B 1 172 ? -26.433 26.349 19.952 1.00 16.90 164 ALA B CA 1
ATOM 4059 C C . ALA B 1 172 ? -25.205 26.191 19.059 1.00 19.22 164 ALA B C 1
ATOM 4060 O O . ALA B 1 172 ? -25.334 26.098 17.837 1.00 18.64 164 ALA B O 1
ATOM 4062 N N . SER B 1 173 ? -24.023 26.160 19.670 1.00 21.29 165 SER B N 1
ATOM 4063 C CA . SER B 1 173 ? -22.769 26.064 18.925 1.00 19.94 165 SER B CA 1
ATOM 4064 C C . SER B 1 173 ? -22.704 24.796 18.084 1.00 20.50 165 SER B C 1
ATOM 4065 O O . SER B 1 173 ? -22.069 24.773 17.031 1.00 22.51 165 SER B O 1
ATOM 4068 N N . GLY B 1 174 ? -23.360 23.742 18.557 1.00 17.70 166 GLY B N 1
ATOM 4069 C CA . GLY B 1 174 ? -23.394 22.485 17.836 1.00 20.86 166 GLY B CA 1
ATOM 4070 C C . GLY B 1 174 ? -24.099 22.587 16.497 1.00 19.89 166 GLY B C 1
ATOM 4071 O O . GLY B 1 174 ? -23.887 21.763 15.609 1.00 21.54 166 GLY B O 1
ATOM 4072 N N . ALA B 1 175 ? -24.937 23.608 16.351 1.00 20.91 167 ALA B N 1
ATOM 4073 C CA . ALA B 1 175 ? -25.697 23.805 15.123 1.00 19.50 167 ALA B CA 1
ATOM 4074 C C . ALA B 1 175 ? -24.970 24.738 14.156 1.00 21.86 167 ALA B C 1
ATOM 4075 O O . ALA B 1 175 ? -25.220 24.710 12.951 1.00 25.09 167 ALA B O 1
ATOM 4077 N N . GLY B 1 176 ? -24.073 25.566 14.684 1.00 19.98 168 GLY B N 1
ATOM 4078 C CA . GLY B 1 176 ? -23.287 26.458 13.851 1.00 21.30 168 GLY B CA 1
ATOM 4079 C C . GLY B 1 176 ? -23.156 27.876 14.374 1.00 21.85 168 GLY B C 1
ATOM 4080 O O . GLY B 1 176 ? -23.789 28.248 15.362 1.00 19.78 168 GLY B O 1
ATOM 4081 N N . ALA B 1 177 ? -22.327 28.668 13.701 1.00 22.57 169 ALA B N 1
ATOM 4082 C CA . ALA B 1 177 ? -22.077 30.050 14.098 1.00 22.80 169 ALA B CA 1
ATOM 4083 C C . ALA B 1 177 ? -23.335 30.903 13.981 1.00 24.07 169 ALA B C 1
ATOM 4084 O O . ALA B 1 177 ? -23.634 31.708 14.862 1.00 25.00 169 ALA B O 1
ATOM 4086 N N . GLN B 1 178 ? -24.069 30.719 12.888 1.00 21.36 170 GLN B N 1
ATOM 4087 C CA . GLN B 1 178 ? -25.276 31.500 12.633 1.00 26.15 170 GLN B CA 1
ATOM 4088 C C . GLN B 1 178 ? -26.380 31.183 13.636 1.00 24.48 170 GLN B C 1
ATOM 4089 O O . GLN B 1 178 ? -27.253 32.013 13.891 1.00 24.55 170 GLN B O 1
ATOM 4095 N N . ASN B 1 179 ? -26.337 29.980 14.199 1.00 23.67 171 ASN B N 1
ATOM 4096 C CA . ASN B 1 179 ? -27.317 29.564 15.195 1.00 17.13 171 ASN B CA 1
ATOM 4097 C C . ASN B 1 179 ? -27.025 30.202 16.549 1.00 17.65 171 ASN B C 1
ATOM 4098 O O . ASN B 1 179 ? -27.943 30.529 17.302 1.00 17.24 171 ASN B O 1
ATOM 4103 N N . MET B 1 180 ? -25.743 30.372 16.856 1.00 19.68 172 MET B N 1
ATOM 4104 C CA . MET B 1 180 ? -25.332 31.058 18.076 1.00 23.42 172 MET B CA 1
ATOM 4105 C C . MET B 1 180 ? -25.763 32.515 18.028 1.00 21.80 172 MET B C 1
ATOM 4106 O O . MET B 1 180 ? -26.245 33.064 19.018 1.00 20.13 172 MET B O 1
ATOM 4111 N N . ARG B 1 181 ? -25.581 33.132 16.865 1.00 20.38 173 ARG B N 1
ATOM 4112 C CA . ARG B 1 181 ? -25.993 34.512 16.651 1.00 21.89 173 ARG B CA 1
ATOM 4113 C C . ARG B 1 181 ? -27.507 34.639 16.767 1.00 20.10 173 ARG B C 1
ATOM 4114 O O . ARG B 1 181 ? -28.015 35.623 17.302 1.00 19.32 173 ARG B O 1
ATOM 4122 N N . GLU B 1 182 ? -28.224 33.636 16.268 1.00 19.40 174 GLU B N 1
ATOM 4123 C CA . GLU B 1 182 ? -29.682 33.651 16.311 1.00 20.37 174 GLU B CA 1
ATOM 4124 C C . GLU B 1 182 ? -30.187 33.533 17.744 1.00 19.43 174 GLU B C 1
ATOM 4125 O O . GLU B 1 182 ? -31.141 34.209 18.127 1.00 19.47 174 GLU B O 1
ATOM 4131 N N . LEU B 1 183 ? -29.545 32.674 18.530 1.00 19.42 175 LEU B N 1
ATOM 4132 C CA . LEU B 1 183 ? -29.894 32.512 19.938 1.00 20.06 175 LEU B CA 1
ATOM 4133 C C . LEU B 1 183 ? -29.768 33.838 20.679 1.00 19.66 175 LEU B C 1
ATOM 4134 O O . LEU B 1 183 ? -30.626 34.197 21.487 1.00 20.11 175 LEU B O 1
ATOM 4139 N N . LEU B 1 184 ? -28.694 34.564 20.388 1.00 19.66 176 LEU B N 1
ATOM 4140 C CA . LEU B 1 184 ? -28.440 35.855 21.013 1.00 19.82 176 LEU B CA 1
ATOM 4141 C C . LEU B 1 184 ? -29.460 36.897 20.565 1.00 19.70 176 LEU B C 1
ATOM 4142 O O . LEU B 1 184 ? -29.921 37.707 21.369 1.00 20.91 176 LEU B O 1
ATOM 4147 N N . LYS B 1 185 ? -29.809 36.870 19.283 1.00 20.41 177 LYS B N 1
ATOM 4148 C CA . LYS B 1 185 ? -30.816 37.782 18.750 1.00 22.32 177 LYS B CA 1
ATOM 4149 C C . LYS B 1 185 ? -32.183 37.480 19.354 1.00 19.17 177 LYS B C 1
ATOM 4150 O O . LYS B 1 185 ? -32.963 38.391 19.633 1.00 20.43 177 LYS B O 1
ATOM 4156 N N . GLN B 1 186 ? -32.466 36.196 19.551 1.00 16.91 178 GLN B N 1
ATOM 4157 C CA . GLN B 1 186 ? -33.726 35.769 20.150 1.00 18.05 178 GLN B CA 1
ATOM 4158 C C . GLN B 1 186 ? -33.830 36.239 21.597 1.00 19.01 178 GLN B C 1
ATOM 4159 O O . GLN B 1 186 ? -34.898 36.660 22.046 1.00 20.26 178 GLN B O 1
ATOM 4165 N N . MET B 1 187 ? -32.718 36.165 22.322 1.00 18.31 179 MET B N 1
ATOM 4166 C CA . MET B 1 187 ? -32.668 36.658 23.694 1.00 21.92 179 MET B CA 1
ATOM 4167 C C . MET B 1 187 ? -32.899 38.163 23.729 1.00 21.76 179 MET B C 1
ATOM 4168 O O . MET B 1 187 ? -33.632 38.668 24.580 1.00 19.99 179 MET B O 1
ATOM 4173 N N . GLY B 1 188 ? -32.272 38.872 22.796 1.00 22.05 180 GLY B N 1
ATOM 4174 C CA . GLY B 1 188 ? -32.421 40.311 22.702 1.00 20.86 180 GLY B CA 1
ATOM 4175 C C . GLY B 1 188 ? -33.828 40.735 22.333 1.00 22.07 180 GLY B C 1
ATOM 4176 O O . GLY B 1 188 ? -34.341 41.729 22.846 1.00 26.67 180 GLY B O 1
ATOM 4177 N N . ALA B 1 189 ? -34.453 39.976 21.439 1.00 20.13 181 ALA B N 1
ATOM 4178 C CA . ALA B 1 189 ? -35.815 40.263 21.005 1.00 22.87 181 ALA B CA 1
ATOM 4179 C C . ALA B 1 189 ? -36.809 40.033 22.138 1.00 22.80 181 ALA B C 1
ATOM 4180 O O . ALA B 1 189 ? -37.767 40.789 22.298 1.00 23.57 181 ALA B O 1
ATOM 4182 N N . ALA B 1 190 ? -36.573 38.984 22.920 1.00 19.91 182 ALA B N 1
ATOM 4183 C CA . ALA B 1 190 ? -37.440 38.648 24.044 1.00 19.67 182 ALA B CA 1
ATOM 4184 C C . ALA B 1 190 ? -37.399 39.735 25.112 1.00 19.72 182 ALA B C 1
ATOM 4185 O O . ALA B 1 190 ? -38.434 40.132 25.647 1.00 19.52 182 ALA B O 1
ATOM 4187 N N . HIS B 1 191 ? -36.197 40.214 25.411 1.00 21.27 183 HIS B N 1
ATOM 4188 C CA . HIS B 1 191 ? -36.007 41.232 26.438 1.00 23.48 183 HIS B CA 1
ATOM 4189 C C . HIS B 1 191 ? -36.531 42.596 26.000 1.00 23.86 183 HIS B C 1
ATOM 4190 O O . HIS B 1 191 ? -37.116 43.328 26.798 1.00 24.08 183 HIS B O 1
ATOM 4197 N N . ALA B 1 192 ? -36.316 42.931 24.732 1.00 23.30 184 ALA B N 1
ATOM 4198 C CA . ALA B 1 192 ? -36.689 44.240 24.203 1.00 24.49 184 ALA B CA 1
ATOM 4199 C C . ALA B 1 192 ? -38.194 44.479 24.260 1.00 25.54 184 ALA B C 1
ATOM 4200 O O . ALA B 1 192 ? -38.646 45.616 24.387 1.00 26.72 184 ALA B O 1
ATOM 4202 N N . SER B 1 193 ? -38.967 43.403 24.166 1.00 25.77 185 SER B N 1
ATOM 4203 C CA . SER B 1 193 ? -40.421 43.508 24.145 1.00 26.23 185 SER B CA 1
ATOM 4204 C C . SER B 1 193 ? -40.987 43.955 25.490 1.00 24.85 185 SER B C 1
ATOM 4205 O O . SER B 1 193 ? -42.109 44.454 25.561 1.00 25.15 185 SER B O 1
ATOM 4208 N N . VAL B 1 194 ? -40.212 43.769 26.553 1.00 26.10 186 VAL B N 1
ATOM 4209 C CA . VAL B 1 194 ? -40.658 44.120 27.896 1.00 28.11 186 VAL B CA 1
ATOM 4210 C C . VAL B 1 194 ? -39.598 44.940 28.627 1.00 30.13 186 VAL B C 1
ATOM 4211 O O . VAL B 1 194 ? -39.585 44.992 29.856 1.00 22.71 186 VAL B O 1
ATOM 4215 N N . ALA B 1 195 ? -38.717 45.580 27.863 1.00 31.09 187 ALA B N 1
ATOM 4216 C CA . ALA B 1 195 ? -37.620 46.360 28.431 1.00 32.41 187 ALA B CA 1
ATOM 4217 C C . ALA B 1 195 ? -38.123 47.468 29.354 1.00 31.86 187 ALA B C 1
ATOM 4218 O O . ALA B 1 195 ? -37.553 47.705 30.420 1.00 30.70 187 ALA B O 1
ATOM 4220 N N . ASP B 1 196 ? -39.191 48.142 28.939 1.00 34.11 188 ASP B N 1
ATOM 4221 C CA . ASP B 1 196 ? -39.786 49.206 29.741 1.00 40.23 188 ASP B CA 1
ATOM 4222 C C . ASP B 1 196 ? -40.409 48.648 31.016 1.00 38.43 188 ASP B C 1
ATOM 4223 O O . ASP B 1 196 ? -40.242 49.210 32.099 1.00 40.49 188 ASP B O 1
ATOM 4228 N N . ASP B 1 197 ? -41.124 47.536 30.876 1.00 35.93 189 ASP B N 1
ATOM 4229 C CA . ASP B 1 197 ? -41.826 46.918 31.995 1.00 36.28 189 ASP B CA 1
ATOM 4230 C C . ASP B 1 197 ? -40.865 46.401 33.062 1.00 36.79 189 ASP B C 1
ATOM 4231 O O . ASP B 1 197 ? -41.192 46.397 34.249 1.00 38.89 189 ASP B O 1
ATOM 4236 N N . LEU B 1 198 ? -39.682 45.967 32.638 1.00 34.05 190 LEU B N 1
ATOM 4237 C CA . LEU B 1 198 ? -38.691 45.428 33.564 1.00 31.84 190 LEU B CA 1
ATOM 4238 C C . LEU B 1 198 ? -38.115 46.515 34.468 1.00 32.66 190 LEU B C 1
ATOM 4239 O O . LEU B 1 198 ? -37.651 46.232 35.572 1.00 32.28 190 LEU B O 1
ATOM 4244 N N . ALA B 1 199 ? -38.146 47.756 33.994 1.00 35.11 191 ALA B N 1
ATOM 4245 C CA . ALA B 1 199 ? -37.679 48.885 34.790 1.00 40.19 191 ALA B CA 1
ATOM 4246 C C . ALA B 1 199 ? -38.733 49.279 35.818 1.00 45.24 191 ALA B C 1
ATOM 4247 O O . ALA B 1 199 ? -38.411 49.782 36.894 1.00 47.58 191 ALA B O 1
ATOM 4249 N N . ASN B 1 200 ? -39.996 49.043 35.476 1.00 47.43 192 ASN B N 1
ATOM 4250 C CA . ASN B 1 200 ? -41.111 49.343 36.366 1.00 50.88 192 ASN B CA 1
ATOM 4251 C C . ASN B 1 200 ? -41.321 48.196 37.351 1.00 54.08 192 ASN B C 1
ATOM 4252 O O . ASN B 1 200 ? -41.651 47.081 36.949 1.00 53.08 192 ASN B O 1
ATOM 4257 N N . PRO B 1 201 ? -41.132 48.471 38.650 1.00 58.23 193 PRO B N 1
ATOM 4258 C CA . PRO B 1 201 ? -41.320 47.456 39.692 1.00 59.28 193 PRO B CA 1
ATOM 4259 C C . PRO B 1 201 ? -42.786 47.080 39.887 1.00 56.70 193 PRO B C 1
ATOM 4260 O O . PRO B 1 201 ? -43.084 45.973 40.337 1.00 54.78 193 PRO B O 1
ATOM 4264 N N . ALA B 1 202 ? -43.686 47.997 39.548 1.00 52.62 194 ALA B N 1
ATOM 4265 C CA . ALA B 1 202 ? -45.115 47.784 39.749 1.00 49.29 194 ALA B CA 1
ATOM 4266 C C . ALA B 1 202 ? -45.768 47.132 38.533 1.00 44.89 194 ALA B C 1
ATOM 4267 O O . ALA B 1 202 ? -46.976 46.896 38.523 1.00 45.20 194 ALA B O 1
ATOM 4269 N N . SER B 1 203 ? -44.967 46.847 37.510 1.00 39.18 195 SER B N 1
ATOM 4270 C CA . SER B 1 203 ? -45.471 46.187 36.310 1.00 34.53 195 SER B CA 1
ATOM 4271 C C . SER B 1 203 ? -45.895 44.758 36.631 1.00 32.34 195 SER B C 1
ATOM 4272 O O . SER B 1 203 ? -45.190 44.037 37.336 1.00 31.85 195 SER B O 1
ATOM 4275 N N . ALA B 1 204 ? -47.050 44.356 36.112 1.00 30.45 196 ALA B N 1
ATOM 4276 C CA . ALA B 1 204 ? -47.581 43.023 36.370 1.00 27.72 196 ALA B CA 1
ATOM 4277 C C . ALA B 1 204 ? -46.761 41.957 35.647 1.00 26.73 196 ALA B C 1
ATOM 4278 O O . ALA B 1 204 ? -46.451 42.096 34.463 1.00 27.86 196 ALA B O 1
ATOM 4280 N N . ILE B 1 205 ? -46.416 40.894 36.368 1.00 22.78 197 ILE B N 1
ATOM 4281 C CA . ILE B 1 205 ? -45.579 39.831 35.825 1.00 21.28 197 ILE B CA 1
ATOM 4282 C C . ILE B 1 205 ? -46.308 39.077 34.713 1.00 22.37 197 ILE B C 1
ATOM 4283 O O . ILE B 1 205 ? -45.685 38.617 33.756 1.00 22.04 197 ILE B O 1
ATOM 4288 N N . LEU B 1 206 ? -47.628 38.962 34.832 1.00 22.43 198 LEU B N 1
ATOM 4289 C CA . LEU B 1 206 ? -48.417 38.247 33.835 1.00 23.20 198 LEU B CA 1
ATOM 4290 C C . LEU B 1 206 ? -48.527 39.043 32.539 1.00 23.19 198 LEU B C 1
ATOM 4291 O O . LEU B 1 206 ? -48.690 38.467 31.464 1.00 20.58 198 LEU B O 1
ATOM 4296 N N . ASP B 1 207 ? -48.443 40.366 32.644 1.00 22.18 199 ASP B N 1
ATOM 4297 C CA . ASP B 1 207 ? -48.417 41.221 31.462 1.00 28.47 199 ASP B CA 1
ATOM 4298 C C . ASP B 1 207 ? -47.085 41.056 30.744 1.00 26.20 199 ASP B C 1
ATOM 4299 O O . ASP B 1 207 ? -47.034 40.968 29.518 1.00 21.41 199 ASP B O 1
ATOM 4304 N N . ILE B 1 208 ? -46.010 41.016 31.525 1.00 20.03 200 ILE B N 1
ATOM 4305 C CA . ILE B 1 208 ? -44.673 40.801 30.993 1.00 18.66 200 ILE B CA 1
ATOM 4306 C C . ILE B 1 208 ? -44.602 39.444 30.305 1.00 18.36 200 ILE B C 1
ATOM 4307 O O . ILE B 1 208 ? -44.101 39.326 29.187 1.00 19.25 200 ILE B O 1
ATOM 4312 N N . ASP B 1 209 ? -45.121 38.425 30.983 1.00 16.77 201 ASP B N 1
ATOM 4313 C CA . ASP B 1 209 ? -45.111 37.063 30.463 1.00 18.46 201 ASP B CA 1
ATOM 4314 C C . ASP B 1 209 ? -45.910 36.941 29.170 1.00 18.40 201 ASP B C 1
ATOM 4315 O O . ASP B 1 209 ? -45.506 36.236 28.245 1.00 17.33 201 ASP B O 1
ATOM 4320 N N . ARG B 1 210 ? -47.047 37.627 29.119 1.00 21.17 202 ARG B N 1
ATOM 4321 C CA A ARG B 1 210 ? -47.911 37.602 27.945 0.49 22.26 202 ARG B CA 1
ATOM 4322 C CA B ARG B 1 210 ? -47.910 37.598 27.943 0.51 22.27 202 ARG B CA 1
ATOM 4323 C C . ARG B 1 210 ? -47.204 38.181 26.722 1.00 20.81 202 ARG B C 1
ATOM 4324 O O . ARG B 1 210 ? -47.270 37.618 25.630 1.00 19.33 202 ARG B O 1
ATOM 4339 N N . LYS B 1 211 ? -46.523 39.305 26.917 1.00 18.69 203 LYS B N 1
ATOM 4340 C CA . LYS B 1 211 ? -45.819 39.983 25.832 1.00 19.97 203 LYS B CA 1
ATOM 4341 C C . LYS B 1 211 ? -44.604 39.191 25.350 1.00 18.71 203 LYS B C 1
ATOM 4342 O O . LYS B 1 211 ? -44.290 39.187 24.161 1.00 16.63 203 LYS B O 1
ATOM 4348 N N . VAL B 1 212 ? -43.925 38.522 26.275 1.00 17.91 204 VAL B N 1
ATOM 4349 C CA . VAL B 1 212 ? -42.763 37.709 25.930 1.00 16.94 204 VAL B CA 1
ATOM 4350 C C . VAL B 1 212 ? -43.191 36.502 25.100 1.00 18.91 204 VAL B C 1
ATOM 4351 O O . VAL B 1 212 ? -42.543 36.155 24.110 1.00 20.94 204 VAL B O 1
ATOM 4355 N N . ALA B 1 213 ? -44.291 35.874 25.503 1.00 18.06 205 ALA B N 1
ATOM 4356 C CA . ALA B 1 213 ? -44.813 34.705 24.802 1.00 16.13 205 ALA B CA 1
ATOM 4357 C C . ALA B 1 213 ? -45.245 35.061 23.382 1.00 19.51 205 ALA B C 1
ATOM 4358 O O . ALA B 1 213 ? -45.018 34.296 22.444 1.00 19.07 205 ALA B O 1
ATOM 4360 N N . GLU B 1 214 ? -45.870 36.225 23.233 1.00 17.59 206 GLU B N 1
ATOM 4361 C CA . GLU B 1 214 ? -46.298 36.708 21.924 1.00 24.54 206 GLU B CA 1
ATOM 4362 C C . GLU B 1 214 ? -45.098 36.971 21.022 1.00 21.55 206 GLU B C 1
ATOM 4363 O O . GLU B 1 214 ? -45.148 36.729 19.816 1.00 22.16 206 GLU B O 1
ATOM 4369 N N . THR B 1 215 ? -44.020 37.468 21.621 1.00 20.43 207 THR B N 1
ATOM 4370 C CA . THR B 1 215 ? -42.803 37.792 20.888 1.00 21.51 207 THR B CA 1
ATOM 4371 C C . THR B 1 215 ? -42.138 36.540 20.325 1.00 18.93 207 THR B C 1
ATOM 4372 O O . THR B 1 215 ? -41.701 36.525 19.174 1.00 22.77 207 THR B O 1
ATOM 4376 N N . LEU B 1 216 ? -42.068 35.492 21.141 1.00 17.03 208 LEU B N 1
ATOM 4377 C CA . LEU B 1 216 ? -41.480 34.227 20.713 1.00 14.96 208 LEU B CA 1
ATOM 4378 C C . LEU B 1 216 ? -42.271 33.603 19.567 1.00 16.53 208 LEU B C 1
ATOM 4379 O O . LEU B 1 216 ? -41.703 32.948 18.695 1.00 21.57 208 LEU B O 1
ATOM 4384 N N . ARG B 1 217 ? -43.583 33.815 19.575 1.00 15.47 209 ARG B N 1
ATOM 4385 C CA . ARG B 1 217 ? -44.465 33.232 18.571 1.00 17.39 209 ARG B CA 1
ATOM 4386 C C . ARG B 1 217 ? -44.601 34.116 17.334 1.00 19.02 209 ARG B C 1
ATOM 4387 O O . ARG B 1 217 ? -45.049 33.657 16.283 1.00 21.32 209 ARG B O 1
ATOM 4395 N N . SER B 1 218 ? -44.213 35.381 17.464 1.00 19.99 210 SER B N 1
ATOM 4396 C CA . SER B 1 218 ? -44.342 36.336 16.368 1.00 23.24 210 SER B CA 1
ATOM 4397 C C . SER B 1 218 ? -43.442 35.971 15.190 1.00 23.24 210 SER B C 1
ATOM 4398 O O . SER B 1 218 ? -42.404 35.331 15.363 1.00 19.76 210 SER B O 1
ATOM 4401 N N . GLU B 1 219 ? -43.850 36.383 13.993 1.00 27.41 211 GLU B N 1
ATOM 4402 C CA . GLU B 1 219 ? -43.079 36.131 12.781 1.00 31.83 211 GLU B CA 1
ATOM 4403 C C . GLU B 1 219 ? -41.731 36.848 12.819 1.00 29.73 211 GLU B C 1
ATOM 4404 O O . GLU B 1 219 ? -40.724 36.325 12.338 1.00 30.15 211 GLU B O 1
ATOM 4410 N N . ALA B 1 220 ? -41.718 38.039 13.409 1.00 28.22 212 ALA B N 1
ATOM 4411 C CA . ALA B 1 220 ? -40.516 38.867 13.458 1.00 29.99 212 ALA B CA 1
ATOM 4412 C C . ALA B 1 220 ? -39.413 38.237 14.306 1.00 26.38 212 ALA B C 1
ATOM 4413 O O . ALA B 1 220 ? -38.247 38.616 14.198 1.00 26.35 212 ALA B O 1
ATOM 4415 N N . PHE B 1 221 ? -39.786 37.282 15.153 1.00 24.99 213 PHE B N 1
ATOM 4416 C CA . PHE B 1 221 ? -38.817 36.564 15.974 1.00 21.29 213 PHE B CA 1
ATOM 4417 C C . PHE B 1 221 ? -37.847 35.797 15.080 1.00 23.55 213 PHE B C 1
ATOM 4418 O O . PHE B 1 221 ? -38.268 34.982 14.259 1.00 26.34 213 PHE B O 1
ATOM 4426 N N . PRO B 1 222 ? -36.542 36.065 15.232 1.00 24.05 214 PRO B N 1
ATOM 4427 C CA . PRO B 1 222 ? -35.517 35.457 14.376 1.00 23.69 214 PRO B CA 1
ATOM 4428 C C . PRO B 1 222 ? -35.436 33.940 14.545 1.00 21.51 214 PRO B C 1
ATOM 4429 O O . PRO B 1 222 ? -34.862 33.453 15.517 1.00 20.51 214 PRO B O 1
ATOM 4433 N N . THR B 1 223 ? -36.018 33.204 13.603 1.00 20.87 215 THR B N 1
ATOM 4434 C CA . THR B 1 223 ? -36.061 31.748 13.684 1.00 21.28 215 THR B CA 1
ATOM 4435 C C . THR B 1 223 ? -35.636 31.093 12.373 1.00 26.08 215 THR B C 1
ATOM 4436 O O . THR B 1 223 ? -36.033 29.965 12.081 1.00 24.26 215 THR B O 1
ATOM 4440 N N . GLU B 1 224 ? -34.830 31.801 11.589 1.00 27.62 216 GLU B N 1
ATOM 4441 C CA . GLU B 1 224 ? -34.405 31.310 10.280 1.00 28.84 216 GLU B CA 1
ATOM 4442 C C . GLU B 1 224 ? -33.609 30.012 10.376 1.00 26.79 216 GLU B C 1
ATOM 4443 O O . GLU B 1 224 ? -33.823 29.084 9.597 1.00 27.25 216 GLU B O 1
ATOM 4449 N N . HIS B 1 225 ? -32.698 29.949 11.340 1.00 24.82 217 HIS B N 1
ATOM 4450 C CA . HIS B 1 225 ? -31.747 28.846 11.413 1.00 25.26 217 HIS B CA 1
ATOM 4451 C C . HIS B 1 225 ? -32.218 27.681 12.281 1.00 22.26 217 HIS B C 1
ATOM 4452 O O . HIS B 1 225 ? -31.835 26.537 12.044 1.00 24.39 217 HIS B O 1
ATOM 4459 N N . PHE B 1 226 ? -33.039 27.968 13.287 1.00 20.17 218 PHE B N 1
ATOM 4460 C CA . PHE B 1 226 ? -33.552 26.915 14.160 1.00 18.01 218 PHE B CA 1
ATOM 4461 C C . PHE B 1 226 ? -34.934 26.438 13.721 1.00 19.18 218 PHE B C 1
ATOM 4462 O O . PHE B 1 226 ? -35.336 25.316 14.030 1.00 18.62 218 PHE B O 1
ATOM 4470 N N . GLY B 1 227 ? -35.657 27.290 13.002 1.00 19.71 219 GLY B N 1
ATOM 4471 C CA . GLY B 1 227 ? -37.006 26.968 12.570 1.00 20.19 219 GLY B CA 1
ATOM 4472 C C . GLY B 1 227 ? -38.017 27.091 13.694 1.00 19.62 219 GLY B C 1
ATOM 4473 O O . GLY B 1 227 ? -39.208 26.835 13.512 1.00 19.06 219 GLY B O 1
ATOM 4474 N N . ALA B 1 228 ? -37.529 27.497 14.861 1.00 17.80 220 ALA B N 1
ATOM 4475 C CA . ALA B 1 228 ? -38.345 27.619 16.061 1.00 17.85 220 ALA B CA 1
ATOM 4476 C C . ALA B 1 228 ? -37.574 28.423 17.102 1.00 18.27 220 ALA B C 1
ATOM 4477 O O . ALA B 1 228 ? -36.352 28.544 17.006 1.00 19.54 220 ALA B O 1
ATOM 4479 N N . PRO B 1 229 ? -38.282 28.995 18.090 1.00 15.58 221 PRO B N 1
ATOM 4480 C CA . PRO B 1 229 ? -37.572 29.701 19.162 1.00 15.24 221 PRO B CA 1
ATOM 4481 C C . PRO B 1 229 ? -36.667 28.776 19.967 1.00 15.90 221 PRO B C 1
ATOM 4482 O O . PRO B 1 229 ? -37.057 27.647 20.264 1.00 16.52 221 PRO B O 1
ATOM 4486 N N . LEU B 1 230 ? -35.470 29.247 20.300 1.00 14.42 222 LEU B N 1
ATOM 4487 C CA . LEU B 1 230 ? -34.601 28.526 21.219 1.00 9.91 222 LEU B CA 1
ATOM 4488 C C . LEU B 1 230 ? -34.501 29.298 22.527 1.00 13.57 222 LEU B C 1
ATOM 4489 O O . LEU B 1 230 ? -34.692 28.739 23.607 1.00 13.91 222 LEU B O 1
ATOM 4494 N N . GLY B 1 231 ? -34.201 30.588 22.419 1.00 13.96 223 GLY B N 1
ATOM 4495 C CA . GLY B 1 231 ? -34.188 31.465 23.574 1.00 11.43 223 GLY B CA 1
ATOM 4496 C C . GLY B 1 231 ? -35.568 31.555 24.191 1.00 12.00 223 GLY B C 1
ATOM 4497 O O . GLY B 1 231 ? -36.542 31.874 23.509 1.00 16.38 223 GLY B O 1
ATOM 4498 N N . GLY B 1 232 ? -35.656 31.259 25.482 1.00 12.60 224 GLY B N 1
ATOM 4499 C CA . GLY B 1 232 ? -36.934 31.231 26.168 1.00 13.61 224 GLY B CA 1
ATOM 4500 C C . GLY B 1 232 ? -37.666 29.916 25.984 1.00 13.18 224 GLY B C 1
ATOM 4501 O O . GLY B 1 232 ? -38.796 29.755 26.441 1.00 13.42 224 GLY B O 1
ATOM 4502 N N . SER B 1 233 ? -37.015 28.968 25.315 1.00 10.54 225 SER B N 1
ATOM 4503 C CA . SER B 1 233 ? -37.631 27.680 25.019 1.00 12.65 225 SER B CA 1
ATOM 4504 C C . SER B 1 233 ? -36.583 26.577 24.883 1.00 14.92 225 SER B C 1
ATOM 4505 O O . SER B 1 233 ? -35.472 26.693 25.401 1.00 15.19 225 SER B O 1
ATOM 4508 N N . LEU B 1 234 ? -36.955 25.504 24.189 1.00 8.96 226 LEU B N 1
ATOM 4509 C CA . LEU B 1 234 ? -36.039 24.408 23.879 1.00 8.79 226 LEU B CA 1
ATOM 4510 C C . LEU B 1 234 ? -36.580 23.605 22.701 1.00 12.92 226 LEU B C 1
ATOM 4511 O O . LEU B 1 234 ? -37.748 23.736 22.344 1.00 12.69 226 LEU B O 1
ATOM 4516 N N . ILE B 1 235 ? -35.729 22.783 22.095 1.00 14.49 227 ILE B N 1
ATOM 4517 C CA . ILE B 1 235 ? -36.127 21.987 20.938 1.00 14.34 227 ILE B CA 1
ATOM 4518 C C . ILE B 1 235 ? -35.708 20.533 21.131 1.00 12.78 227 ILE B C 1
ATOM 4519 O O . ILE B 1 235 ? -34.519 20.217 21.094 1.00 13.73 227 ILE B O 1
ATOM 4524 N N . PRO B 1 236 ? -36.688 19.640 21.336 1.00 8.46 228 PRO B N 1
ATOM 4525 C CA . PRO B 1 236 ? -36.422 18.225 21.621 1.00 11.22 228 PRO B CA 1
ATOM 4526 C C . PRO B 1 236 ? -36.136 17.383 20.375 1.00 12.40 228 PRO B C 1
ATOM 4527 O O . PRO B 1 236 ? -36.588 16.239 20.293 1.00 12.79 228 PRO B O 1
ATOM 4531 N N . TRP B 1 237 ? -35.398 17.941 19.422 1.00 11.62 229 TRP B N 1
ATOM 4532 C CA . TRP B 1 237 ? -35.002 17.195 18.232 1.00 10.96 229 TRP B CA 1
ATOM 4533 C C . TRP B 1 237 ? -33.773 17.822 17.590 1.00 11.82 229 TRP B C 1
ATOM 4534 O O . TRP B 1 237 ? -33.782 18.999 17.231 1.00 13.05 229 TRP B O 1
ATOM 4545 N N . ILE B 1 238 ? -32.717 17.028 17.449 1.00 12.14 230 ILE B N 1
ATOM 4546 C CA . ILE B 1 238 ? -31.486 17.492 16.827 1.00 10.72 230 ILE B CA 1
ATOM 4547 C C . ILE B 1 238 ? -31.113 16.571 15.670 1.00 12.66 230 ILE B C 1
ATOM 4548 O O . ILE B 1 238 ? -31.060 15.352 15.832 1.00 9.29 230 ILE B O 1
ATOM 4553 N N . ASP B 1 239 ? -30.874 17.177 14.507 1.00 15.49 231 ASP B N 1
ATOM 4554 C CA . ASP B 1 239 ? -30.463 16.485 13.281 1.00 14.02 231 ASP B CA 1
ATOM 4555 C C . ASP B 1 239 ? -31.598 15.648 12.684 1.00 16.71 231 ASP B C 1
ATOM 4556 O O . ASP B 1 239 ? -32.722 15.644 13.191 1.00 14.71 231 ASP B O 1
ATOM 4561 N N . LYS B 1 240 ? -31.282 14.942 11.601 1.00 10.76 232 LYS B N 1
ATOM 4562 C CA . LYS B 1 240 ? -32.274 14.263 10.769 1.00 11.19 232 LYS B CA 1
ATOM 4563 C C . LYS B 1 240 ? -33.059 13.174 11.494 1.00 13.67 232 LYS B C 1
ATOM 4564 O O . LYS B 1 240 ? -32.549 12.520 12.404 1.00 12.38 232 LYS B O 1
ATOM 4566 N N . GLU B 1 241 ? -34.305 12.986 11.067 1.00 15.16 233 GLU B N 1
ATOM 4567 C CA . GLU B 1 241 ? -35.154 11.917 11.578 1.00 17.02 233 GLU B CA 1
ATOM 4568 C C . GLU B 1 241 ? -34.776 10.585 10.939 1.00 14.50 233 GLU B C 1
ATOM 4569 O O . GLU B 1 241 ? -34.554 10.510 9.732 1.00 16.60 233 GLU B O 1
ATOM 4575 N N . LEU B 1 242 ? -34.702 9.540 11.756 1.00 14.38 234 LEU B N 1
ATOM 4576 C CA . LEU B 1 242 ? -34.399 8.201 11.263 1.00 16.47 234 LEU B CA 1
ATOM 4577 C C . LEU B 1 242 ? -35.650 7.326 11.321 1.00 14.68 234 LEU B C 1
ATOM 4578 O O . LEU B 1 242 ? -36.544 7.578 12.130 1.00 15.01 234 LEU B O 1
ATOM 4583 N N . PRO B 1 243 ? -35.723 6.299 10.457 1.00 15.75 235 PRO B N 1
ATOM 4584 C CA . PRO B 1 243 ? -36.908 5.434 10.373 1.00 15.45 235 PRO B CA 1
ATOM 4585 C C . PRO B 1 243 ? -37.213 4.627 11.637 1.00 22.05 235 PRO B C 1
ATOM 4586 O O . PRO B 1 243 ? -38.240 3.947 11.674 1.00 16.65 235 PRO B O 1
ATOM 4590 N N . ASN B 1 244 ? -36.350 4.694 12.647 1.00 18.89 236 ASN B N 1
ATOM 4591 C CA . ASN B 1 244 ? -36.571 3.936 13.875 1.00 17.40 236 ASN B CA 1
ATOM 4592 C C . ASN B 1 244 ? -37.158 4.807 14.985 1.00 14.47 236 ASN B C 1
ATOM 4593 O O . ASN B 1 244 ? -37.468 4.316 16.069 1.00 17.18 236 ASN B O 1
ATOM 4598 N N . GLY B 1 245 ? -37.314 6.098 14.710 1.00 13.78 237 GLY B N 1
ATOM 4599 C CA . GLY B 1 245 ? -37.868 7.014 15.690 1.00 13.86 237 GLY B CA 1
ATOM 4600 C C . GLY B 1 245 ? -36.806 7.824 16.406 1.00 12.28 237 GLY B C 1
ATOM 4601 O O . GLY B 1 245 ? -37.112 8.736 17.175 1.00 12.68 237 GLY B O 1
ATOM 4602 N N . GLN B 1 246 ? -35.548 7.480 16.157 1.00 11.21 238 GLN B N 1
ATOM 4603 C CA . GLN B 1 246 ? -34.425 8.236 16.695 1.00 12.90 238 GLN B CA 1
ATOM 4604 C C . GLN B 1 246 ? -34.078 9.400 15.784 1.00 13.76 238 GLN B C 1
ATOM 4605 O O . GLN B 1 246 ? -34.325 9.354 14.579 1.00 13.30 238 GLN B O 1
ATOM 4611 N N . SER B 1 247 ? -33.510 10.449 16.366 1.00 11.06 239 SER B N 1
ATOM 4612 C CA . SER B 1 247 ? -32.840 11.463 15.572 1.00 11.95 239 SER B CA 1
ATOM 4613 C C . SER B 1 247 ? -31.424 10.952 15.337 1.00 15.14 239 SER B C 1
ATOM 4614 O O . SER B 1 247 ? -30.959 10.072 16.061 1.00 10.48 239 SER B O 1
ATOM 4617 N N . ARG B 1 248 ? -30.745 11.481 14.325 1.00 14.00 240 ARG B N 1
ATOM 4618 C CA . ARG B 1 248 ? -29.390 11.033 14.019 1.00 14.62 240 ARG B CA 1
ATOM 4619 C C . ARG B 1 248 ? -28.461 11.291 15.203 1.00 13.91 240 ARG B C 1
ATOM 4620 O O . ARG B 1 248 ? -27.558 10.503 15.483 1.00 12.27 240 ARG B O 1
ATOM 4628 N N . GLU B 1 249 ? -28.704 12.395 15.901 1.00 12.05 241 GLU B N 1
ATOM 4629 C CA . GLU B 1 249 ? -27.915 12.765 17.070 1.00 11.77 241 GLU B CA 1
ATOM 4630 C C . GLU B 1 249 ? -28.015 11.701 18.159 1.00 15.41 241 GLU B C 1
ATOM 4631 O O . GLU B 1 249 ? -27.022 11.353 18.796 1.00 17.41 241 GLU B O 1
ATOM 4637 N N . GLU B 1 250 ? -29.223 11.184 18.360 1.00 11.58 242 GLU B N 1
ATOM 4638 C CA . GLU B 1 250 ? -29.465 10.160 19.368 1.00 11.70 242 GLU B CA 1
ATOM 4639 C C . GLU B 1 250 ? -28.910 8.806 18.934 1.00 12.18 242 GLU B C 1
ATOM 4640 O O . GLU B 1 250 ? -28.450 8.020 19.763 1.00 8.16 242 GLU B O 1
ATOM 4646 N N . TRP B 1 251 ? -28.955 8.543 17.631 1.00 10.27 243 TRP B N 1
ATOM 4647 C CA . TRP B 1 251 ? -28.433 7.302 17.068 1.00 9.12 243 TRP B CA 1
ATOM 4648 C C . TRP B 1 251 ? -26.927 7.190 17.278 1.00 11.49 243 TRP B C 1
ATOM 4649 O O . TRP B 1 251 ? -26.400 6.103 17.517 1.00 10.83 243 TRP B O 1
ATOM 4660 N N . LYS B 1 252 ? -26.242 8.326 17.189 1.00 9.78 244 LYS B N 1
ATOM 4661 C CA . LYS B 1 252 ? -24.787 8.367 17.307 1.00 14.41 244 LYS B CA 1
ATOM 4662 C C . LYS B 1 252 ? -24.300 7.954 18.691 1.00 14.86 244 LYS B C 1
ATOM 4663 O O . LYS B 1 252 ? -23.177 7.472 18.839 1.00 15.51 244 LYS B O 1
ATOM 4669 N N . ALA B 1 253 ? -25.148 8.151 19.696 1.00 12.75 245 ALA B N 1
ATOM 4670 C CA . ALA B 1 253 ? -24.787 7.876 21.083 1.00 12.59 245 ALA B CA 1
ATOM 4671 C C . ALA B 1 253 ? -24.313 6.439 21.277 1.00 14.88 245 ALA B C 1
ATOM 4672 O O . ALA B 1 253 ? -23.274 6.203 21.887 1.00 19.08 245 ALA B O 1
ATOM 4674 N N . GLN B 1 254 ? -25.070 5.485 20.748 1.00 11.97 246 GLN B N 1
ATOM 4675 C CA . GLN B 1 254 ? -24.734 4.075 20.911 1.00 14.91 246 GLN B CA 1
ATOM 4676 C C . GLN B 1 254 ? -23.672 3.628 19.912 1.00 13.39 246 GLN B C 1
ATOM 4677 O O . GLN B 1 254 ? -22.758 2.878 20.259 1.00 12.90 246 GLN B O 1
ATOM 4683 N N . ALA B 1 255 ? -23.795 4.097 18.675 1.00 10.39 247 ALA B N 1
ATOM 4684 C CA . ALA B 1 255 ? -22.892 3.688 17.606 1.00 13.44 247 ALA B CA 1
ATOM 4685 C C . ALA B 1 255 ? -21.459 4.155 17.852 1.00 14.87 247 ALA B C 1
ATOM 4686 O O . ALA B 1 255 ? -20.513 3.381 17.704 1.00 18.08 247 ALA B O 1
ATOM 4688 N N . GLU B 1 256 ? -21.303 5.418 18.234 1.00 13.68 248 GLU B N 1
ATOM 4689 C CA . GLU B 1 256 ? -19.974 6.001 18.385 1.00 16.75 248 GLU B CA 1
ATOM 4690 C C . GLU B 1 256 ? -19.322 5.637 19.718 1.00 16.66 248 GLU B C 1
ATOM 4691 O O . GLU B 1 256 ? -18.101 5.521 19.798 1.00 18.73 248 GLU B O 1
ATOM 4697 N N . THR B 1 257 ? -20.129 5.457 20.759 1.00 17.01 249 THR B N 1
ATOM 4698 C CA . THR B 1 257 ? -19.595 5.074 22.064 1.00 17.49 249 THR B CA 1
ATOM 4699 C C . THR B 1 257 ? -18.917 3.712 21.989 1.00 17.66 249 THR B C 1
ATOM 4700 O O . THR B 1 257 ? -17.801 3.534 22.478 1.00 19.76 249 THR B O 1
ATOM 4704 N N . ASN B 1 258 ? -19.592 2.757 21.358 1.00 16.32 250 ASN B N 1
ATOM 4705 C CA . ASN B 1 258 ? -19.094 1.389 21.298 1.00 20.46 250 ASN B CA 1
ATOM 4706 C C . ASN B 1 258 ? -17.939 1.225 20.313 1.00 21.18 250 ASN B C 1
ATOM 4707 O O . ASN B 1 258 ? -17.145 0.293 20.440 1.00 23.42 250 ASN B O 1
ATOM 4712 N N . LYS B 1 259 ? -17.839 2.119 19.334 1.00 19.83 251 LYS B N 1
ATOM 4713 C CA . LYS B 1 259 ? -16.718 2.057 18.400 1.00 21.67 251 LYS B CA 1
ATOM 4714 C C . LYS B 1 259 ? -15.463 2.637 19.042 1.00 23.38 251 LYS B C 1
ATOM 4715 O O . LYS B 1 259 ? -14.365 2.106 18.868 1.00 23.85 251 LYS B O 1
ATOM 4721 N N . ILE B 1 260 ? -15.632 3.727 19.785 1.00 24.06 252 ILE B N 1
ATOM 4722 C CA . ILE B 1 260 ? -14.529 4.338 20.519 1.00 24.25 252 ILE B CA 1
ATOM 4723 C C . ILE B 1 260 ? -13.965 3.340 21.523 1.00 24.11 252 ILE B C 1
ATOM 4724 O O . ILE B 1 260 ? -12.749 3.190 21.652 1.00 27.68 252 ILE B O 1
ATOM 4729 N N . LEU B 1 261 ? -14.860 2.650 22.221 1.00 22.15 253 LEU B N 1
ATOM 4730 C CA . LEU B 1 261 ? -14.468 1.690 23.246 1.00 23.53 253 LEU B CA 1
ATOM 4731 C C . LEU B 1 261 ? -14.164 0.319 22.651 1.00 26.63 253 LEU B C 1
ATOM 4732 O O . LEU B 1 261 ? -13.802 -0.609 23.375 1.00 29.17 253 LEU B O 1
ATOM 4737 N N . ALA B 1 262 ? -14.323 0.205 21.334 1.00 28.46 254 ALA B N 1
ATOM 4738 C CA . ALA B 1 262 ? -14.079 -1.040 20.605 1.00 28.67 254 ALA B CA 1
ATOM 4739 C C . ALA B 1 262 ? -14.923 -2.195 21.141 1.00 31.33 254 ALA B C 1
ATOM 4740 O O . ALA B 1 262 ? -14.453 -3.330 21.227 1.00 35.10 254 ALA B O 1
ATOM 4742 N N . ARG B 1 263 ? -16.167 -1.898 21.502 1.00 31.49 255 ARG B N 1
ATOM 4743 C CA . ARG B 1 263 ? -17.106 -2.921 21.951 1.00 33.83 255 ARG B CA 1
ATOM 4744 C C . ARG B 1 263 ? -17.929 -3.436 20.774 1.00 37.61 255 ARG B C 1
ATOM 4745 O O . ARG B 1 263 ? -19.105 -3.100 20.632 1.00 36.71 255 ARG B O 1
ATOM 4753 N N . PHE B 1 264 ? -17.305 -4.256 19.934 1.00 43.76 256 PHE B N 1
ATOM 4754 C CA . PHE B 1 264 ? -17.954 -4.755 18.727 1.00 47.66 256 PHE B CA 1
ATOM 4755 C C . PHE B 1 264 ? -18.784 -6.006 19.003 1.00 47.95 256 PHE B C 1
ATOM 4756 O O . PHE B 1 264 ? -19.871 -6.172 18.450 1.00 47.74 256 PHE B O 1
ATOM 4764 N N . LYS B 1 265 ? -18.265 -6.881 19.858 1.00 49.48 257 LYS B N 1
ATOM 4765 C CA . LYS B 1 265 ? -18.941 -8.134 20.178 1.00 51.29 257 LYS B CA 1
ATOM 4766 C C . LYS B 1 265 ? -20.220 -7.894 20.975 1.00 47.89 257 LYS B C 1
ATOM 4767 O O . LYS B 1 265 ? -21.320 -8.183 20.502 1.00 48.59 257 LYS B O 1
ATOM 4769 N N . ASN B 1 266 ? -20.068 -7.366 22.186 1.00 43.18 258 ASN B N 1
ATOM 4770 C CA . ASN B 1 266 ? -21.208 -7.082 23.051 1.00 38.08 258 ASN B CA 1
ATOM 4771 C C . ASN B 1 266 ? -21.312 -5.586 23.329 1.00 33.67 258 ASN B C 1
ATOM 4772 O O . ASN B 1 266 ? -20.759 -5.094 24.313 1.00 32.91 258 ASN B O 1
ATOM 4774 N N . PRO B 1 267 ? -22.026 -4.856 22.459 1.00 28.01 259 PRO B N 1
ATOM 4775 C CA . PRO B 1 267 ? -22.150 -3.400 22.578 1.00 23.51 259 PRO B CA 1
ATOM 4776 C C . PRO B 1 267 ? -22.956 -2.973 23.799 1.00 19.07 259 PRO B C 1
ATOM 4777 O O . PRO B 1 267 ? -23.900 -3.662 24.186 1.00 20.62 259 PRO B O 1
ATOM 4781 N N . ILE B 1 268 ? -22.579 -1.847 24.395 1.00 15.91 260 ILE B N 1
ATOM 4782 C CA . ILE B 1 268 ? -23.302 -1.302 25.535 1.00 16.52 260 ILE B CA 1
ATOM 4783 C C . ILE B 1 268 ? -24.471 -0.460 25.043 1.00 15.93 260 ILE B C 1
ATOM 4784 O O . ILE B 1 268 ? -24.281 0.473 24.263 1.00 16.83 260 ILE B O 1
ATOM 4789 N N . PRO B 1 269 ? -25.690 -0.795 25.490 1.00 19.13 261 PRO B N 1
ATOM 4790 C CA . PRO B 1 269 ? -26.878 -0.014 25.131 1.00 19.56 261 PRO B CA 1
ATOM 4791 C C . PRO B 1 269 ? -26.797 1.429 25.619 1.00 18.60 261 PRO B C 1
ATOM 4792 O O . PRO B 1 269 ? -26.707 1.671 26.822 1.00 18.06 261 PRO B O 1
ATOM 4796 N N . VAL B 1 270 ? -26.810 2.374 24.686 1.00 18.92 262 VAL B N 1
ATOM 4797 C CA . VAL B 1 270 ? -26.839 3.789 25.031 1.00 16.49 262 VAL B CA 1
ATOM 4798 C C . VAL B 1 270 ? -27.976 4.450 24.266 1.00 17.75 262 VAL B C 1
ATOM 4799 O O . VAL B 1 270 ? -28.056 4.338 23.043 1.00 17.50 262 VAL B O 1
ATOM 4803 N N . ASP B 1 271 ? -28.858 5.134 24.986 1.00 13.57 263 ASP B N 1
ATOM 4804 C CA . ASP B 1 271 ? -29.995 5.794 24.355 1.00 13.79 263 ASP B CA 1
ATOM 4805 C C . ASP B 1 271 ? -30.397 7.036 25.141 1.00 14.88 263 ASP B C 1
ATOM 4806 O O . ASP B 1 271 ? -29.772 7.377 26.143 1.00 12.04 263 ASP B O 1
ATOM 4811 N N . GLY B 1 272 ? -31.445 7.708 24.679 1.00 13.56 264 GLY B N 1
ATOM 4812 C CA . GLY B 1 272 ? -31.929 8.903 25.342 1.00 11.42 264 GLY B CA 1
ATOM 4813 C C . GLY B 1 272 ? -32.542 9.914 24.395 1.00 12.56 264 GLY B C 1
ATOM 4814 O O . GLY B 1 272 ? -32.876 9.592 23.255 1.00 12.06 264 GLY B O 1
ATOM 4815 N N . ILE B 1 273 ? -32.691 11.144 24.874 1.00 11.04 265 ILE B N 1
ATOM 4816 C CA . ILE B 1 273 ? -33.285 12.210 24.079 1.00 11.49 265 ILE B CA 1
ATOM 4817 C C . ILE B 1 273 ? -32.316 13.381 23.974 1.00 13.38 265 ILE B C 1
ATOM 4818 O O . ILE B 1 273 ? -31.791 13.856 24.981 1.00 15.83 265 ILE B O 1
ATOM 4823 N N . CYS B 1 274 ? -32.077 13.842 22.751 1.00 12.40 266 CYS B N 1
ATOM 4824 C CA . CYS B 1 274 ? -31.170 14.961 22.529 1.00 11.36 266 CYS B CA 1
ATOM 4825 C C . CYS B 1 274 ? -31.940 16.262 22.348 1.00 12.87 266 CYS B C 1
ATOM 4826 O O . CYS B 1 274 ? -32.676 16.430 21.376 1.00 10.02 266 CYS B O 1
ATOM 4829 N N . VAL B 1 275 ? -31.760 17.180 23.293 1.00 15.42 267 VAL B N 1
ATOM 4830 C CA . VAL B 1 275 ? -32.543 18.408 23.335 1.00 14.60 267 VAL B CA 1
ATOM 4831 C C . VAL B 1 275 ? -31.654 19.636 23.189 1.00 14.25 267 VAL B C 1
ATOM 4832 O O . VAL B 1 275 ? -30.615 19.743 23.841 1.00 11.82 267 VAL B O 1
ATOM 4836 N N . ARG B 1 276 ? -32.075 20.560 22.332 1.00 9.85 268 ARG B N 1
ATOM 4837 C CA . ARG B 1 276 ? -31.382 21.831 22.162 1.00 9.75 268 ARG B CA 1
ATOM 4838 C C . ARG B 1 276 ? -31.868 22.833 23.204 1.00 10.55 268 ARG B C 1
ATOM 4839 O O . ARG B 1 276 ? -33.071 23.044 23.356 1.00 9.55 268 ARG B O 1
ATOM 4847 N N . VAL B 1 277 ? -30.933 23.448 23.921 1.00 11.82 269 VAL B N 1
ATOM 4848 C CA . VAL B 1 277 ? -31.284 24.453 24.917 1.00 10.91 269 VAL B CA 1
ATOM 4849 C C . VAL B 1 277 ? -30.578 25.770 24.610 1.00 12.31 269 VAL B C 1
ATOM 4850 O O . VAL B 1 277 ? -29.710 25.833 23.739 1.00 13.14 269 VAL B O 1
ATOM 4854 N N . GLY B 1 278 ? -30.952 26.820 25.335 1.00 11.92 270 GLY B N 1
ATOM 4855 C CA . GLY B 1 278 ? -30.425 28.149 25.086 1.00 11.77 270 GLY B CA 1
ATOM 4856 C C . GLY B 1 278 ? -29.079 28.450 25.719 1.00 15.65 270 GLY B C 1
ATOM 4857 O O . GLY B 1 278 ? -28.928 29.444 26.427 1.00 14.49 270 GLY B O 1
ATOM 4858 N N . ALA B 1 279 ? -28.098 27.590 25.463 1.00 12.04 271 ALA B N 1
ATOM 4859 C CA . ALA B 1 279 ? -26.733 27.821 25.922 1.00 16.09 271 ALA B CA 1
ATOM 4860 C C . ALA B 1 279 ? -25.828 28.094 24.726 1.00 19.79 271 ALA B C 1
ATOM 4861 O O . ALA B 1 279 ? -26.141 27.694 23.604 1.00 20.89 271 ALA B O 1
ATOM 4863 N N . MET B 1 280 ? -24.709 28.770 24.964 1.00 20.54 272 MET B N 1
ATOM 4864 C CA . MET B 1 280 ? -23.838 29.202 23.874 1.00 23.56 272 MET B CA 1
ATOM 4865 C C . MET B 1 280 ? -23.025 28.061 23.264 1.00 22.94 272 MET B C 1
ATOM 4866 O O . MET B 1 280 ? -23.226 27.714 22.101 1.00 24.87 272 MET B O 1
ATOM 4871 N N . ARG B 1 281 ? -22.110 27.478 24.034 1.00 20.45 273 ARG B N 1
ATOM 4872 C CA . ARG B 1 281 ? -21.214 26.462 23.479 1.00 21.42 273 ARG B CA 1
ATOM 4873 C C . ARG B 1 281 ? -20.876 25.313 24.428 1.00 20.48 273 ARG B C 1
ATOM 4874 O O . ARG B 1 281 ? -19.866 24.633 24.243 1.00 20.79 273 ARG B O 1
ATOM 4882 N N . CYS B 1 282 ? -21.713 25.086 25.433 1.00 18.04 274 CYS B N 1
ATOM 4883 C CA . CYS B 1 282 ? -21.497 23.970 26.349 1.00 16.22 274 CYS B CA 1
ATOM 4884 C C . CYS B 1 282 ? -22.656 22.986 26.335 1.00 15.76 274 CYS B C 1
ATOM 4885 O O . CYS B 1 282 ? -23.812 23.374 26.490 1.00 14.12 274 CYS B O 1
ATOM 4888 N N . HIS B 1 283 ? -22.333 21.710 26.148 1.00 11.90 275 HIS B N 1
ATOM 4889 C CA . HIS B 1 283 ? -23.324 20.648 26.248 1.00 13.51 275 HIS B CA 1
ATOM 4890 C C . HIS B 1 283 ? -23.431 20.161 27.689 1.00 15.59 275 HIS B C 1
ATOM 4891 O O . HIS B 1 283 ? -22.420 19.936 28.354 1.00 16.52 275 HIS B O 1
ATOM 4898 N N . SER B 1 284 ? -24.661 20.008 28.167 1.00 15.30 276 SER B N 1
ATOM 4899 C CA . SER B 1 284 ? -24.904 19.432 29.482 1.00 16.54 276 SER B CA 1
ATOM 4900 C C . SER B 1 284 ? -25.680 18.132 29.320 1.00 17.06 276 SER B C 1
ATOM 4901 O O . SER B 1 284 ? -26.524 18.017 28.433 1.00 17.29 276 SER B O 1
ATOM 4904 N N . GLN B 1 285 ? -25.386 17.149 30.165 1.00 10.21 277 GLN B N 1
ATOM 4905 C CA . GLN B 1 285 ? -26.041 15.849 30.064 1.00 13.60 277 GLN B CA 1
ATOM 4906 C C . GLN B 1 285 ? -26.459 15.313 31.429 1.00 14.16 277 GLN B C 1
ATOM 4907 O O . GLN B 1 285 ? -25.645 15.223 32.348 1.00 10.32 277 GLN B O 1
ATOM 4913 N N . ALA B 1 286 ? -27.736 14.964 31.551 1.00 12.04 278 ALA B N 1
ATOM 4914 C CA . ALA B 1 286 ? -28.250 14.310 32.748 1.00 11.31 278 ALA B CA 1
ATOM 4915 C C . ALA B 1 286 ? -28.388 12.818 32.472 1.00 15.00 278 ALA B C 1
ATOM 4916 O O . ALA B 1 286 ? -29.114 12.409 31.566 1.00 17.28 278 ALA B O 1
ATOM 4918 N N . LEU B 1 287 ? -27.690 12.005 33.258 1.00 10.22 279 LEU B N 1
ATOM 4919 C CA . LEU B 1 287 ? -27.502 10.601 32.913 1.00 15.21 279 LEU B CA 1
ATOM 4920 C C . LEU B 1 287 ? -28.083 9.625 33.933 1.00 15.57 279 LEU B C 1
ATOM 4921 O O . LEU B 1 287 ? -27.889 9.776 35.139 1.00 10.99 279 LEU B O 1
ATOM 4926 N N . THR B 1 288 ? -28.800 8.626 33.429 1.00 13.34 280 THR B N 1
ATOM 4927 C CA . THR B 1 288 ? -29.216 7.486 34.235 1.00 13.81 280 THR B CA 1
ATOM 4928 C C . THR B 1 288 ? -28.336 6.296 33.870 1.00 16.25 280 THR B C 1
ATOM 4929 O O . THR B 1 288 ? -28.430 5.758 32.766 1.00 13.10 280 THR B O 1
ATOM 4933 N N . ILE B 1 289 ? -27.475 5.893 34.797 1.00 12.54 281 ILE B N 1
ATOM 4934 C CA . ILE B 1 289 ? -26.462 4.888 34.502 1.00 18.36 281 ILE B CA 1
ATOM 4935 C C . ILE B 1 289 ? -26.710 3.598 35.270 1.00 21.55 281 ILE B C 1
ATOM 4936 O O . ILE B 1 289 ? -26.752 3.592 36.499 1.00 21.96 281 ILE B O 1
ATOM 4941 N N . LYS B 1 290 ? -26.869 2.504 34.534 1.00 16.84 282 LYS B N 1
ATOM 4942 C CA . LYS B 1 290 ? -27.013 1.189 35.144 1.00 17.84 282 LYS B CA 1
ATOM 4943 C C . LYS B 1 290 ? -25.661 0.497 35.230 1.00 19.20 282 LYS B C 1
ATOM 4944 O O . LYS B 1 290 ? -25.033 0.214 34.210 1.00 19.72 282 LYS B O 1
ATOM 4950 N N . LEU B 1 291 ? -25.213 0.235 36.451 1.00 18.92 283 LEU B N 1
ATOM 4951 C CA . LEU B 1 291 ? -23.970 -0.494 36.661 1.00 17.93 283 LEU B CA 1
ATOM 4952 C C . LEU B 1 291 ? -24.278 -1.976 36.840 1.00 18.49 283 LEU B C 1
ATOM 4953 O O . LEU B 1 291 ? -25.370 -2.336 37.277 1.00 21.27 283 LEU B O 1
ATOM 4958 N N . ASN B 1 292 ? -23.322 -2.834 36.499 1.00 15.59 284 ASN B N 1
ATOM 4959 C CA . ASN B 1 292 ? -23.557 -4.274 36.538 1.00 16.66 284 ASN B CA 1
ATOM 4960 C C . ASN B 1 292 ? -23.327 -4.869 37.929 1.00 21.93 284 ASN B C 1
ATOM 4961 O O . ASN B 1 292 ? -23.436 -6.083 38.114 1.00 18.55 284 ASN B O 1
ATOM 4966 N N . LYS B 1 293 ? -23.014 -4.016 38.901 1.00 22.07 285 LYS B N 1
ATOM 4967 C CA . LYS B 1 293 ? -22.894 -4.451 40.291 1.00 24.95 285 LYS B CA 1
ATOM 4968 C C . LYS B 1 293 ? -22.929 -3.266 41.249 1.00 22.68 285 LYS B C 1
ATOM 4969 O O . LYS B 1 293 ? -22.753 -2.116 40.843 1.00 20.31 285 LYS B O 1
ATOM 4975 N N . ASP B 1 294 ? -23.158 -3.559 42.526 1.00 20.21 286 ASP B N 1
ATOM 4976 C CA . ASP B 1 294 ? -23.226 -2.529 43.557 1.00 21.15 286 ASP B CA 1
ATOM 4977 C C . ASP B 1 294 ? -21.826 -2.071 43.955 1.00 22.30 286 ASP B C 1
ATOM 4978 O O . ASP B 1 294 ? -21.084 -2.800 44.612 1.00 25.59 286 ASP B O 1
ATOM 4983 N N . VAL B 1 295 ? -21.479 -0.855 43.549 1.00 21.54 287 VAL B N 1
ATOM 4984 C CA . VAL B 1 295 ? -20.187 -0.267 43.871 1.00 22.43 287 VAL B CA 1
ATOM 4985 C C . VAL B 1 295 ? -20.392 0.918 44.808 1.00 21.67 287 VAL B C 1
ATOM 4986 O O . VAL B 1 295 ? -21.279 1.741 44.578 1.00 21.73 287 VAL B O 1
ATOM 4990 N N . PRO B 1 296 ? -19.588 0.996 45.881 1.00 21.50 288 PRO B N 1
ATOM 4991 C CA . PRO B 1 296 ? -19.635 2.147 46.790 1.00 22.12 288 PRO B CA 1
ATOM 4992 C C . PRO B 1 296 ? -19.459 3.466 46.042 1.00 22.07 288 PRO B C 1
ATOM 4993 O O . PRO B 1 296 ? -18.616 3.551 45.148 1.00 20.97 288 PRO B O 1
ATOM 4997 N N . LEU B 1 297 ? -20.255 4.469 46.402 1.00 20.79 289 LEU B N 1
ATOM 4998 C CA . LEU B 1 297 ? -20.273 5.747 45.695 1.00 17.62 289 LEU B CA 1
ATOM 4999 C C . LEU B 1 297 ? -18.903 6.418 45.664 1.00 19.32 289 LEU B C 1
ATOM 5000 O O . LEU B 1 297 ? -18.497 6.966 44.639 1.00 19.41 289 LEU B O 1
ATOM 5005 N N . THR B 1 298 ? -18.195 6.370 46.788 1.00 19.90 290 THR B N 1
ATOM 5006 C CA . THR B 1 298 ? -16.873 6.981 46.885 1.00 20.37 290 THR B CA 1
ATOM 5007 C C . THR B 1 298 ? -15.874 6.306 45.948 1.00 18.86 290 THR B C 1
ATOM 5008 O O . THR B 1 298 ? -14.972 6.956 45.419 1.00 20.14 290 THR B O 1
ATOM 5012 N N . ASP B 1 299 ? -16.039 5.002 45.744 1.00 17.46 291 ASP B N 1
ATOM 5013 C CA . ASP B 1 299 ? -15.209 4.274 44.791 1.00 17.82 291 ASP B CA 1
ATOM 5014 C C . ASP B 1 299 ? -15.535 4.704 43.367 1.00 17.35 291 ASP B C 1
ATOM 5015 O O . ASP B 1 299 ? -14.640 4.859 42.535 1.00 21.11 291 ASP B O 1
ATOM 5020 N N . ILE B 1 300 ? -16.825 4.888 43.096 1.00 17.52 292 ILE B N 1
ATOM 5021 C CA . ILE B 1 300 ? -17.290 5.360 41.796 1.00 18.47 292 ILE B CA 1
ATOM 5022 C C . ILE B 1 300 ? -16.687 6.724 41.491 1.00 17.82 292 ILE B C 1
ATOM 5023 O O . ILE B 1 300 ? -16.194 6.963 40.388 1.00 18.01 292 ILE B O 1
ATOM 5028 N N . GLU B 1 301 ? -16.725 7.611 42.480 1.00 17.31 293 GLU B N 1
ATOM 5029 C CA . GLU B 1 301 ? -16.133 8.938 42.352 1.00 17.07 293 GLU B CA 1
ATOM 5030 C C . GLU B 1 301 ? -14.638 8.839 42.065 1.00 20.93 293 GLU B C 1
ATOM 5031 O O . GLU B 1 301 ? -14.091 9.627 41.292 1.00 21.37 293 GLU B O 1
ATOM 5037 N N . GLY B 1 302 ? -13.986 7.865 42.691 1.00 21.68 294 GLY B N 1
ATOM 5038 C CA . GLY B 1 302 ? -12.570 7.633 42.477 1.00 20.46 294 GLY B CA 1
ATOM 5039 C C . GLY B 1 302 ? -12.263 7.167 41.067 1.00 21.39 294 GLY B C 1
ATOM 5040 O O . GLY B 1 302 ? -11.326 7.650 40.435 1.00 21.84 294 GLY B O 1
ATOM 5041 N N . LEU B 1 303 ? -13.058 6.224 40.572 1.00 18.78 295 LEU B N 1
ATOM 5042 C CA . LEU B 1 303 ? -12.883 5.702 39.220 1.00 21.75 295 LEU B CA 1
ATOM 5043 C C . LEU B 1 303 ? -13.083 6.792 38.169 1.00 21.33 295 LEU B C 1
ATOM 5044 O O . LEU B 1 303 ? -12.413 6.806 37.136 1.00 23.53 295 LEU B O 1
ATOM 5049 N N . ILE B 1 304 ? -14.009 7.704 38.442 1.00 18.67 296 ILE B N 1
ATOM 5050 C CA . ILE B 1 304 ? -14.325 8.785 37.517 1.00 18.03 296 ILE B CA 1
ATOM 5051 C C . ILE B 1 304 ? -13.212 9.830 37.479 1.00 19.45 296 ILE B C 1
ATOM 5052 O O . ILE B 1 304 ? -12.725 10.196 36.409 1.00 20.11 296 ILE B O 1
ATOM 5057 N N . SER B 1 305 ? -12.808 10.299 38.655 1.00 17.26 297 SER B N 1
ATOM 5058 C CA . SER B 1 305 ? -11.862 11.406 38.758 1.00 19.13 297 SER B CA 1
ATOM 5059 C C . SER B 1 305 ? -10.434 11.020 38.371 1.00 18.74 297 SER B C 1
ATOM 5060 O O . SER B 1 305 ? -9.639 11.878 37.987 1.00 21.49 297 SER B O 1
ATOM 5063 N N . GLN B 1 306 ? -10.109 9.735 38.467 1.00 19.84 298 GLN B N 1
ATOM 5064 C CA . GLN B 1 306 ? -8.745 9.276 38.215 1.00 23.52 298 GLN B CA 1
ATOM 5065 C C . GLN B 1 306 ? -8.497 8.904 36.753 1.00 22.16 298 GLN B C 1
ATOM 5066 O O . GLN B 1 306 ? -7.370 8.584 36.376 1.00 22.62 298 GLN B O 1
ATOM 5072 N N . HIS B 1 307 ? -9.541 8.950 35.932 1.00 21.06 299 HIS B N 1
ATOM 5073 C CA . HIS B 1 307 ? -9.422 8.527 34.539 1.00 21.44 299 HIS B CA 1
ATOM 5074 C C . HIS B 1 307 ? -8.538 9.466 33.719 1.00 20.92 299 HIS B C 1
ATOM 5075 O O . HIS B 1 307 ? -7.669 9.013 32.975 1.00 24.44 299 HIS B O 1
ATOM 5082 N N . ASN B 1 308 ? -8.766 10.770 33.850 1.00 21.61 300 ASN B N 1
ATOM 5083 C CA . ASN B 1 308 ? -7.991 11.761 33.109 1.00 19.91 300 ASN B CA 1
ATOM 5084 C C . ASN B 1 308 ? -7.905 13.062 33.907 1.00 19.52 300 ASN B C 1
ATOM 5085 O O . ASN B 1 308 ? -8.714 13.290 34.805 1.00 20.55 300 ASN B O 1
ATOM 5090 N N . PRO B 1 309 ? -6.914 13.916 33.596 1.00 21.40 301 PRO B N 1
ATOM 5091 C CA . PRO B 1 309 ? -6.746 15.156 34.362 1.00 21.93 301 PRO B CA 1
ATOM 5092 C C . PRO B 1 309 ? -7.687 16.297 33.969 1.00 20.75 301 PRO B C 1
ATOM 5093 O O . PRO B 1 309 ? -7.533 17.399 34.494 1.00 20.42 301 PRO B O 1
ATOM 5097 N N . TRP B 1 310 ? -8.639 16.051 33.074 1.00 19.70 302 TRP B N 1
ATOM 5098 C CA . TRP B 1 310 ? -9.549 17.111 32.646 1.00 17.40 302 TRP B CA 1
ATOM 5099 C C . TRP B 1 310 ? -10.922 16.997 33.305 1.00 20.04 302 TRP B C 1
ATOM 5100 O O . TRP B 1 310 ? -11.615 17.999 33.484 1.00 20.40 302 TRP B O 1
ATOM 5111 N N . VAL B 1 311 ? -11.313 15.778 33.662 1.00 19.46 303 VAL B N 1
ATOM 5112 C CA . VAL B 1 311 ? -12.580 15.567 34.347 1.00 21.04 303 VAL B CA 1
ATOM 5113 C C . VAL B 1 311 ? -12.482 16.149 35.755 1.00 22.74 303 VAL B C 1
ATOM 5114 O O . VAL B 1 311 ? -11.470 15.986 36.438 1.00 22.45 303 VAL B O 1
ATOM 5118 N N . LYS B 1 312 ? -13.526 16.852 36.178 1.00 23.50 304 LYS B N 1
ATOM 5119 C CA . LYS B 1 312 ? -13.525 17.494 37.485 1.00 25.93 304 LYS B CA 1
ATOM 5120 C C . LYS B 1 312 ? -14.716 17.043 38.323 1.00 22.21 304 LYS B C 1
ATOM 5121 O O . LYS B 1 312 ? -15.857 17.401 38.037 1.00 21.05 304 LYS B O 1
ATOM 5127 N N . LEU B 1 313 ? -14.446 16.253 39.356 1.00 19.68 305 LEU B N 1
ATOM 5128 C CA . LEU B 1 313 ? -15.495 15.819 40.269 1.00 18.28 305 LEU B CA 1
ATOM 5129 C C . LEU B 1 313 ? -16.002 16.989 41.104 1.00 18.21 305 LEU B C 1
ATOM 5130 O O . LEU B 1 313 ? -15.269 17.544 41.922 1.00 22.28 305 LEU B O 1
ATOM 5135 N N . VAL B 1 314 ? -17.256 17.364 40.884 1.00 17.05 306 VAL B N 1
ATOM 5136 C CA . VAL B 1 314 ? -17.887 18.405 41.679 1.00 16.39 306 VAL B CA 1
ATOM 5137 C C . VAL B 1 314 ? -18.677 17.746 42.799 1.00 18.25 306 VAL B C 1
ATOM 5138 O O . VAL B 1 314 ? -19.579 16.950 42.538 1.00 16.67 306 VAL B O 1
ATOM 5142 N N . PRO B 1 315 ? -18.327 18.064 44.055 1.00 16.30 307 PRO B N 1
ATOM 5143 C CA . PRO B 1 315 ? -19.022 17.532 45.233 1.00 17.65 307 PRO B CA 1
ATOM 5144 C C . PRO B 1 315 ? -20.529 17.760 45.158 1.00 15.50 307 PRO B C 1
ATOM 5145 O O . PRO B 1 315 ? -20.967 18.837 44.754 1.00 15.40 307 PRO B O 1
ATOM 5149 N N . ASN B 1 316 ? -21.312 16.754 45.535 1.00 13.97 308 ASN B N 1
ATOM 5150 C CA . ASN B 1 316 ? -22.763 16.845 45.426 1.00 12.68 308 ASN B CA 1
ATOM 5151 C C . ASN B 1 316 ? -23.357 17.726 46.523 1.00 13.10 308 ASN B C 1
ATOM 5152 O O . ASN B 1 316 ? -24.119 17.259 47.371 1.00 13.34 308 ASN B O 1
ATOM 5157 N N . HIS B 1 317 ? -22.996 19.003 46.502 1.00 12.84 309 HIS B N 1
ATOM 5158 C CA . HIS B 1 317 ? -23.579 19.983 47.405 1.00 13.82 309 HIS B CA 1
ATOM 5159 C C . HIS B 1 317 ? -24.085 21.159 46.576 1.00 15.90 309 HIS B C 1
ATOM 5160 O O . HIS B 1 317 ? -23.609 21.388 45.466 1.00 13.54 309 HIS B O 1
ATOM 5167 N N . ARG B 1 318 ? -25.049 21.898 47.115 1.00 18.28 310 ARG B N 1
ATOM 5168 C CA . ARG B 1 318 ? -25.829 22.843 46.318 1.00 18.35 310 ARG B CA 1
ATOM 5169 C C . ARG B 1 318 ? -25.019 23.990 45.717 1.00 16.92 310 ARG B C 1
ATOM 5170 O O . ARG B 1 318 ? -24.911 24.102 44.495 1.00 16.03 310 ARG B O 1
ATOM 5178 N N . GLU B 1 319 ? -24.461 24.844 46.569 1.00 15.97 311 GLU B N 1
ATOM 5179 C CA . GLU B 1 319 ? -23.835 26.078 46.099 1.00 16.10 311 GLU B CA 1
ATOM 5180 C C . GLU B 1 319 ? -22.594 25.842 45.240 1.00 18.27 311 GLU B C 1
ATOM 5181 O O . GLU B 1 319 ? -22.267 26.666 44.386 1.00 21.97 311 GLU B O 1
ATOM 5187 N N . VAL B 1 320 ? -21.905 24.727 45.459 1.00 12.80 312 VAL B N 1
ATOM 5188 C CA . VAL B 1 320 ? -20.736 24.409 44.649 1.00 15.11 312 VAL B CA 1
ATOM 5189 C C . VAL B 1 320 ? -21.190 23.867 43.293 1.00 15.72 312 VAL B C 1
ATOM 5190 O O . VAL B 1 320 ? -20.561 24.132 42.270 1.00 11.85 312 VAL B O 1
ATOM 5194 N N . SER B 1 321 ? -22.295 23.128 43.281 1.00 14.94 313 SER B N 1
ATOM 5195 C CA . SER B 1 321 ? -22.850 22.608 42.035 1.00 12.70 313 SER B CA 1
ATOM 5196 C C . SER B 1 321 ? -23.380 23.746 41.172 1.00 13.54 313 SER B C 1
ATOM 5197 O O . SER B 1 321 ? -23.214 23.747 39.953 1.00 14.37 313 SER B O 1
ATOM 5200 N N . VAL B 1 322 ? -24.017 24.712 41.823 1.00 10.95 314 VAL B N 1
ATOM 5201 C CA . VAL B 1 322 ? -24.587 25.868 41.146 1.00 15.95 314 VAL B CA 1
ATOM 5202 C C . VAL B 1 322 ? -23.489 26.703 40.484 1.00 18.35 314 VAL B C 1
ATOM 5203 O O . VAL B 1 322 ? -23.696 27.295 39.423 1.00 19.00 314 VAL B O 1
ATOM 5207 N N . ARG B 1 323 ? -22.310 26.721 41.098 1.00 16.84 315 ARG B N 1
ATOM 5208 C CA . ARG B 1 323 ? -21.215 27.558 40.617 1.00 16.75 315 ARG B CA 1
ATOM 5209 C C . ARG B 1 323 ? -20.306 26.855 39.607 1.00 14.45 315 ARG B C 1
ATOM 5210 O O . ARG B 1 323 ? -19.781 27.490 38.694 1.00 17.09 315 ARG B O 1
ATOM 5218 N N . GLU B 1 324 ? -20.128 25.547 39.764 1.00 15.37 316 GLU B N 1
ATOM 5219 C CA A GLU B 1 324 ? -19.164 24.813 38.950 0.57 19.32 316 GLU B CA 1
ATOM 5220 C CA B GLU B 1 324 ? -19.163 24.801 38.958 0.43 19.31 316 GLU B CA 1
ATOM 5221 C C . GLU B 1 324 ? -19.806 24.047 37.794 1.00 17.75 316 GLU B C 1
ATOM 5222 O O . GLU B 1 324 ? -19.306 24.079 36.670 1.00 17.14 316 GLU B O 1
ATOM 5233 N N . LEU B 1 325 ? -20.911 23.364 38.070 1.00 16.00 317 LEU B N 1
ATOM 5234 C CA . LEU B 1 325 ? -21.528 22.462 37.096 1.00 14.91 317 LEU B CA 1
ATOM 5235 C C . LEU B 1 325 ? -22.475 23.152 36.106 1.00 14.84 317 LEU B C 1
ATOM 5236 O O . LEU B 1 325 ? -23.621 22.735 35.949 1.00 13.60 317 LEU B O 1
ATOM 5241 N N . THR B 1 326 ? -21.995 24.199 35.436 1.00 13.72 318 THR B N 1
ATOM 5242 C CA . THR B 1 326 ? -22.823 24.965 34.500 1.00 14.10 318 THR B CA 1
ATOM 5243 C C . THR B 1 326 ? -22.046 25.362 33.242 1.00 14.60 318 THR B C 1
ATOM 5244 O O . THR B 1 326 ? -20.821 25.454 33.275 1.00 12.07 318 THR B O 1
ATOM 5248 N N . PRO B 1 327 ? -22.760 25.599 32.128 1.00 13.78 319 PRO B N 1
ATOM 5249 C CA . PRO B 1 327 ? -22.140 26.140 30.912 1.00 14.22 319 PRO B CA 1
ATOM 5250 C C . PRO B 1 327 ? -21.400 27.454 31.150 1.00 16.04 319 PRO B C 1
ATOM 5251 O O . PRO B 1 327 ? -20.370 27.702 30.526 1.00 17.56 319 PRO B O 1
ATOM 5255 N N . ALA B 1 328 ? -21.928 28.279 32.048 1.00 14.54 320 ALA B N 1
ATOM 5256 C CA . ALA B 1 328 ? -21.334 29.577 32.351 1.00 14.37 320 ALA B CA 1
ATOM 5257 C C . ALA B 1 328 ? -19.937 29.435 32.947 1.00 14.91 320 ALA B C 1
ATOM 5258 O O . ALA B 1 328 ? -19.088 30.310 32.774 1.00 18.80 320 ALA B O 1
ATOM 5260 N N . ALA B 1 329 ? -19.703 28.331 33.648 1.00 14.25 321 ALA B N 1
ATOM 5261 C CA . ALA B 1 329 ? -18.427 28.104 34.315 1.00 17.14 321 ALA B CA 1
ATOM 5262 C C . ALA B 1 329 ? -17.451 27.325 33.435 1.00 16.27 321 ALA B C 1
ATOM 5263 O O . ALA B 1 329 ? -16.237 27.416 33.613 1.00 17.72 321 ALA B O 1
ATOM 5265 N N . VAL B 1 330 ? -17.985 26.570 32.480 1.00 16.33 322 VAL B N 1
ATOM 5266 C CA . VAL B 1 330 ? -17.172 25.659 31.680 1.00 16.28 322 VAL B CA 1
ATOM 5267 C C . VAL B 1 330 ? -16.723 26.280 30.359 1.00 17.19 322 VAL B C 1
ATOM 5268 O O . VAL B 1 330 ? -15.640 25.965 29.860 1.00 16.89 322 VAL B O 1
ATOM 5272 N N . THR B 1 331 ? -17.549 27.169 29.809 1.00 15.39 323 THR B N 1
ATOM 5273 C CA . THR B 1 331 ? -17.336 27.719 28.468 1.00 17.83 323 THR B CA 1
ATOM 5274 C C . THR B 1 331 ? -15.912 28.224 28.234 1.00 19.93 323 THR B C 1
ATOM 5275 O O . THR B 1 331 ? -15.352 28.963 29.045 1.00 20.45 323 THR B O 1
ATOM 5279 N N . GLY B 1 332 ? -15.326 27.790 27.123 1.00 19.95 324 GLY B N 1
ATOM 5280 C CA . GLY B 1 332 ? -13.990 28.207 26.745 1.00 18.94 324 GLY B CA 1
ATOM 5281 C C . GLY B 1 332 ? -12.866 27.467 27.445 1.00 21.45 324 GLY B C 1
ATOM 5282 O O . GLY B 1 332 ? -11.693 27.750 27.209 1.00 25.32 324 GLY B O 1
ATOM 5283 N N . THR B 1 333 ? -13.215 26.515 28.306 1.00 19.56 325 THR B N 1
ATOM 5284 C CA . THR B 1 333 ? -12.207 25.776 29.063 1.00 20.28 325 THR B CA 1
ATOM 5285 C C . THR B 1 333 ? -12.193 24.293 28.701 1.00 20.48 325 THR B C 1
ATOM 5286 O O . THR B 1 333 ? -13.176 23.758 28.188 1.00 19.92 325 THR B O 1
ATOM 5290 N N . LEU B 1 334 ? -11.072 23.635 28.982 1.00 19.42 326 LEU B N 1
ATOM 5291 C CA . LEU B 1 334 ? -10.911 22.214 28.689 1.00 20.08 326 LEU B CA 1
ATOM 5292 C C . LEU B 1 334 ? -11.370 21.352 29.860 1.00 19.92 326 LEU B C 1
ATOM 5293 O O . LEU B 1 334 ? -11.138 20.143 29.883 1.00 21.58 326 LEU B O 1
ATOM 5298 N N . SER B 1 335 ? -12.021 21.979 30.832 1.00 18.66 327 SER B N 1
ATOM 5299 C CA . SER B 1 335 ? -12.496 21.267 32.011 1.00 17.39 327 SER B CA 1
ATOM 5300 C C . SER B 1 335 ? -13.832 20.576 31.747 1.00 15.73 327 SER B C 1
ATOM 5301 O O . SER B 1 335 ? -14.728 21.149 31.126 1.00 14.81 327 SER B O 1
ATOM 5304 N N . VAL B 1 336 ? -13.956 19.339 32.220 1.00 15.18 328 VAL B N 1
ATOM 5305 C CA . VAL B 1 336 ? -15.190 18.577 32.066 1.00 13.17 328 VAL B CA 1
ATOM 5306 C C . VAL B 1 336 ? -15.712 18.166 33.438 1.00 16.03 328 VAL B C 1
ATOM 5307 O O . VAL B 1 336 ? -15.465 17.048 33.894 1.00 14.61 328 VAL B O 1
ATOM 5311 N N . PRO B 1 337 ? -16.435 19.074 34.108 1.00 15.13 329 PRO B N 1
ATOM 5312 C CA . PRO B 1 337 ? -16.969 18.751 35.432 1.00 15.19 329 PRO B CA 1
ATOM 5313 C C . PRO B 1 337 ? -18.111 17.742 35.391 1.00 15.96 329 PRO B C 1
ATOM 5314 O O . PRO B 1 337 ? -18.946 17.778 34.487 1.00 14.84 329 PRO B O 1
ATOM 5318 N N . VAL B 1 338 ? -18.133 16.844 36.370 1.00 14.91 330 VAL B N 1
ATOM 5319 C CA . VAL B 1 338 ? -19.241 15.917 36.540 1.00 15.25 330 VAL B CA 1
ATOM 5320 C C . VAL B 1 338 ? -19.665 15.934 38.007 1.00 13.85 330 VAL B C 1
ATOM 5321 O O . VAL B 1 338 ? -18.831 15.847 38.909 1.00 13.17 330 VAL B O 1
ATOM 5325 N N . GLY B 1 339 ? -20.965 16.069 38.245 1.00 14.55 331 GLY B N 1
ATOM 5326 C CA . GLY B 1 339 ? -21.474 16.158 39.600 1.00 11.68 331 GLY B CA 1
ATOM 5327 C C . GLY B 1 339 ? -22.822 15.495 39.787 1.00 13.77 331 GLY B C 1
ATOM 5328 O O . GLY B 1 339 ? -23.257 14.708 38.946 1.00 11.98 331 GLY B O 1
ATOM 5329 N N . ARG B 1 340 ? -23.476 15.823 40.899 1.00 14.17 332 ARG B N 1
ATOM 5330 C CA . ARG B 1 340 ? -24.755 15.228 41.283 1.00 11.96 332 ARG B CA 1
ATOM 5331 C C . ARG B 1 340 ? -24.673 13.703 41.329 1.00 10.81 332 ARG B C 1
ATOM 5332 O O . ARG B 1 340 ? -25.674 13.010 41.151 1.00 11.97 332 ARG B O 1
ATOM 5340 N N . LEU B 1 341 ? -23.471 13.190 41.573 1.00 12.17 333 LEU B N 1
ATOM 5341 C CA . LEU B 1 341 ? -23.243 11.753 41.605 1.00 13.40 333 LEU B CA 1
ATOM 5342 C C . LEU B 1 341 ? -23.846 11.135 42.857 1.00 12.56 333 LEU B C 1
ATOM 5343 O O . LEU B 1 341 ? -23.445 11.455 43.976 1.00 12.81 333 LEU B O 1
ATOM 5348 N N . ARG B 1 342 ? -24.816 10.251 42.655 1.00 12.67 334 ARG B N 1
ATOM 5349 C CA . ARG B 1 342 ? -25.500 9.588 43.756 1.00 15.07 334 ARG B CA 1
ATOM 5350 C C . ARG B 1 342 ? -26.255 8.361 43.263 1.00 15.58 334 ARG B C 1
ATOM 5351 O O . ARG B 1 342 ? -26.573 8.248 42.078 1.00 14.66 334 ARG B O 1
ATOM 5359 N N . LYS B 1 343 ? -26.538 7.442 44.179 1.00 16.01 335 LYS B N 1
ATOM 5360 C CA . LYS B 1 343 ? -27.341 6.273 43.853 1.00 16.65 335 LYS B CA 1
ATOM 5361 C C . LYS B 1 343 ? -28.808 6.667 43.760 1.00 17.90 335 LYS B C 1
ATOM 5362 O O . LYS B 1 343 ? -29.335 7.332 44.651 1.00 21.23 335 LYS B O 1
ATOM 5368 N N . LEU B 1 344 ? -29.463 6.259 42.678 1.00 15.65 336 LEU B N 1
ATOM 5369 C CA . LEU B 1 344 ? -30.864 6.601 42.463 1.00 15.10 336 LEU B CA 1
ATOM 5370 C C . LEU B 1 344 ? -31.781 5.631 43.204 1.00 14.26 336 LEU B C 1
ATOM 5371 O O . LEU B 1 344 ? -31.355 4.553 43.617 1.00 14.05 336 LEU B O 1
ATOM 5376 N N . ASN B 1 345 ? -33.043 6.020 43.365 1.00 13.94 337 ASN B N 1
ATOM 5377 C CA . ASN B 1 345 ? -33.981 5.269 44.195 1.00 16.35 337 ASN B CA 1
ATOM 5378 C C . ASN B 1 345 ? -34.356 3.905 43.617 1.00 17.65 337 ASN B C 1
ATOM 5379 O O . ASN B 1 345 ? -34.910 3.065 44.324 1.00 13.87 337 ASN B O 1
ATOM 5384 N N . MET B 1 346 ? -34.058 3.685 42.340 1.00 12.62 338 MET B N 1
ATOM 5385 C CA . MET B 1 346 ? -34.389 2.417 41.695 1.00 17.15 338 MET B CA 1
ATOM 5386 C C . MET B 1 346 ? -33.579 1.257 42.269 1.00 15.72 338 MET B C 1
ATOM 5387 O O . MET B 1 346 ? -34.021 0.110 42.241 1.00 15.61 338 MET B O 1
ATOM 5392 N N . GLY B 1 347 ? -32.394 1.562 42.785 1.00 15.74 339 GLY B N 1
ATOM 5393 C CA . GLY B 1 347 ? -31.531 0.544 43.355 1.00 17.20 339 GLY B CA 1
ATOM 5394 C C . GLY B 1 347 ? -30.071 0.949 43.422 1.00 18.72 339 GLY B C 1
ATOM 5395 O O . GLY B 1 347 ? -29.675 1.984 42.884 1.00 17.27 339 GLY B O 1
ATOM 5396 N N . SER B 1 348 ? -29.266 0.117 44.075 1.00 20.18 340 SER B N 1
ATOM 5397 C CA . SER B 1 348 ? -27.857 0.417 44.303 1.00 20.44 340 SER B CA 1
ATOM 5398 C C . SER B 1 348 ? -27.013 0.327 43.032 1.00 20.09 340 SER B C 1
ATOM 5399 O O . SER B 1 348 ? -25.856 0.747 43.021 1.00 21.22 340 SER B O 1
ATOM 5402 N N . GLN B 1 349 ? -27.587 -0.224 41.967 1.00 21.50 341 GLN B N 1
ATOM 5403 C CA . GLN B 1 349 ? -26.871 -0.341 40.700 1.00 20.31 341 GLN B CA 1
ATOM 5404 C C . GLN B 1 349 ? -27.275 0.764 39.729 1.00 17.38 341 GLN B C 1
ATOM 5405 O O . GLN B 1 349 ? -26.896 0.741 38.557 1.00 18.35 341 GLN B O 1
ATOM 5411 N N . TYR B 1 350 ? -28.043 1.730 40.221 1.00 14.24 342 TYR B N 1
ATOM 5412 C CA . TYR B 1 350 ? -28.489 2.848 39.398 1.00 14.53 342 TYR B CA 1
ATOM 5413 C C . TYR B 1 350 ? -27.782 4.136 39.803 1.00 16.77 342 TYR B C 1
ATOM 5414 O O . TYR B 1 350 ? -27.968 4.639 40.910 1.00 19.49 342 TYR B O 1
ATOM 5423 N N . LEU B 1 351 ? -26.967 4.663 38.896 1.00 15.02 343 LEU B N 1
ATOM 5424 C CA . LEU B 1 351 ? -26.173 5.850 39.181 1.00 14.75 343 LEU B CA 1
ATOM 5425 C C . LEU B 1 351 ? -26.679 7.066 38.415 1.00 14.44 343 LEU B C 1
ATOM 5426 O O . LEU B 1 351 ? -26.851 7.017 37.197 1.00 13.59 343 LEU B O 1
ATOM 5431 N N . GLY B 1 352 ? -26.919 8.154 39.138 1.00 12.54 344 GLY B N 1
ATOM 5432 C CA . GLY B 1 352 ? -27.272 9.417 38.518 1.00 11.88 344 GLY B CA 1
ATOM 5433 C C . GLY B 1 352 ? -26.051 10.302 38.365 1.00 13.42 344 GLY B C 1
ATOM 5434 O O . GLY B 1 352 ? -25.141 10.261 39.193 1.00 9.29 344 GLY B O 1
ATOM 5435 N N . ALA B 1 353 ? -26.026 11.102 37.305 1.00 11.16 345 ALA B N 1
ATOM 5436 C CA . ALA B 1 353 ? -24.878 11.960 37.035 1.00 13.86 345 ALA B CA 1
ATOM 5437 C C . ALA B 1 353 ? -25.244 13.133 36.133 1.00 14.71 345 ALA B C 1
ATOM 5438 O O . ALA B 1 353 ? -26.040 12.995 35.205 1.00 15.03 345 ALA B O 1
ATOM 5440 N N . PHE B 1 354 ? -24.653 14.288 36.417 1.00 12.81 346 PHE B N 1
ATOM 5441 C CA . PHE B 1 354 ? -24.808 15.460 35.566 1.00 11.74 346 PHE B CA 1
ATOM 5442 C C . PHE B 1 354 ? -23.430 15.994 35.195 1.00 11.47 346 PHE B C 1
ATOM 5443 O O . PHE B 1 354 ? -22.583 16.206 36.064 1.00 13.56 346 PHE B O 1
ATOM 5451 N N . THR B 1 355 ? -23.205 16.203 33.902 1.00 10.75 347 THR B N 1
ATOM 5452 C CA . THR B 1 355 ? -21.906 16.668 33.430 1.00 11.81 347 THR B CA 1
ATOM 5453 C C . THR B 1 355 ? -22.042 17.810 32.428 1.00 12.31 347 THR B C 1
ATOM 5454 O O . THR B 1 355 ? -23.042 17.914 31.718 1.00 13.37 347 THR B O 1
ATOM 5458 N N . VAL B 1 356 ? -21.032 18.672 32.388 1.00 11.08 348 VAL B N 1
ATOM 5459 C CA . VAL B 1 356 ? -21.009 19.792 31.456 1.00 11.78 348 VAL B CA 1
ATOM 5460 C C . VAL B 1 356 ? -19.668 19.803 30.731 1.00 11.71 348 VAL B C 1
ATOM 5461 O O . VAL B 1 356 ? -18.630 19.555 31.338 1.00 11.72 348 VAL B O 1
ATOM 5465 N N . GLY B 1 357 ? -19.693 20.082 29.432 1.00 13.98 349 GLY B N 1
ATOM 5466 C CA . GLY B 1 357 ? -18.475 20.140 28.643 1.00 14.48 349 GLY B CA 1
ATOM 5467 C C . GLY B 1 357 ? -18.568 21.099 27.473 1.00 14.25 349 GLY B C 1
ATOM 5468 O O . GLY B 1 357 ? -19.630 21.253 26.870 1.00 15.50 349 GLY B O 1
ATOM 5469 N N . ASP B 1 358 ? -17.454 21.749 27.151 1.00 16.71 350 ASP B N 1
ATOM 5470 C CA . ASP B 1 358 ? -17.414 22.686 26.033 1.00 20.06 350 ASP B CA 1
ATOM 5471 C C . ASP B 1 358 ? -17.504 21.937 24.706 1.00 21.15 350 ASP B C 1
ATOM 5472 O O . ASP B 1 358 ? -16.681 21.071 24.412 1.00 15.15 350 ASP B O 1
ATOM 5477 N N . GLN B 1 359 ? -18.509 22.282 23.907 1.00 17.42 351 GLN B N 1
ATOM 5478 C CA . GLN B 1 359 ? -18.776 21.581 22.656 1.00 19.99 351 GLN B CA 1
ATOM 5479 C C . GLN B 1 359 ? -17.674 21.803 21.622 1.00 20.51 351 GLN B C 1
ATOM 5480 O O . GLN B 1 359 ? -17.400 20.931 20.799 1.00 21.97 351 GLN B O 1
ATOM 5486 N N . LEU B 1 360 ? -17.037 22.968 21.670 1.00 16.67 352 LEU B N 1
ATOM 5487 C CA . LEU B 1 360 ? -16.071 23.345 20.642 1.00 16.31 352 LEU B CA 1
ATOM 5488 C C . LEU B 1 360 ? -14.669 22.800 20.900 1.00 14.96 352 LEU B C 1
ATOM 5489 O O . LEU B 1 360 ? -13.864 22.690 19.976 1.00 14.58 352 LEU B O 1
ATOM 5494 N N . LEU B 1 361 ? -14.375 22.459 22.150 1.00 16.47 353 LEU B N 1
ATOM 5495 C CA . LEU B 1 361 ? -13.038 21.995 22.501 1.00 17.11 353 LEU B CA 1
ATOM 5496 C C . LEU B 1 361 ? -12.941 20.473 22.465 1.00 16.74 353 LEU B C 1
ATOM 5497 O O . LEU B 1 361 ? -12.597 19.900 21.431 1.00 20.69 353 LEU B O 1
ATOM 5502 N N . TRP B 1 362 ? -13.247 19.818 23.581 1.00 16.69 354 TRP B N 1
ATOM 5503 C CA . TRP B 1 362 ? -13.194 18.358 23.634 1.00 16.49 354 TRP B CA 1
ATOM 5504 C C . TRP B 1 362 ? -14.248 17.728 22.729 1.00 18.76 354 TRP B C 1
ATOM 5505 O O . TRP B 1 362 ? -14.109 16.581 22.306 1.00 19.75 354 TRP B O 1
ATOM 5516 N N . GLY B 1 363 ? -15.298 18.485 22.433 1.00 16.65 355 GLY B N 1
ATOM 5517 C CA . GLY B 1 363 ? -16.368 17.995 21.586 1.00 15.10 355 GLY B CA 1
ATOM 5518 C C . GLY B 1 363 ? -16.133 18.208 20.102 1.00 15.36 355 GLY B C 1
ATOM 5519 O O . GLY B 1 363 ? -16.980 17.854 19.282 1.00 16.83 355 GLY B O 1
ATOM 5520 N N . ALA B 1 364 ? -14.987 18.786 19.750 1.00 17.32 356 ALA B N 1
ATOM 5521 C CA . ALA B 1 364 ? -14.691 19.074 18.349 1.00 19.11 356 ALA B CA 1
ATOM 5522 C C . ALA B 1 364 ? -13.197 19.238 18.070 1.00 20.68 356 ALA B C 1
ATOM 5523 O O . ALA B 1 364 ? -12.543 18.321 17.573 1.00 21.48 356 ALA B O 1
ATOM 5525 N N . ALA B 1 365 ? -12.663 20.411 18.397 1.00 18.69 357 ALA B N 1
ATOM 5526 C CA . ALA B 1 365 ? -11.324 20.805 17.961 1.00 18.84 357 ALA B CA 1
ATOM 5527 C C . ALA B 1 365 ? -10.190 20.055 18.659 1.00 19.88 357 ALA B C 1
ATOM 5528 O O . ALA B 1 365 ? -9.250 19.600 18.006 1.00 18.82 357 ALA B O 1
ATOM 5530 N N . GLU B 1 366 ? -10.275 19.933 19.980 1.00 16.09 358 GLU B N 1
ATOM 5531 C CA . GLU B 1 366 ? -9.166 19.406 20.778 1.00 16.60 358 GLU B CA 1
ATOM 5532 C C . GLU B 1 366 ? -8.716 17.978 20.411 1.00 16.75 358 GLU B C 1
ATOM 5533 O O . GLU B 1 366 ? -7.514 17.725 20.333 1.00 15.46 358 GLU B O 1
ATOM 5539 N N . PRO B 1 367 ? -9.660 17.039 20.192 1.00 16.62 359 PRO B N 1
ATOM 5540 C CA . PRO B 1 367 ? -9.182 15.704 19.804 1.00 16.91 359 PRO B CA 1
ATOM 5541 C C . PRO B 1 367 ? -8.448 15.685 18.464 1.00 18.62 359 PRO B C 1
ATOM 5542 O O . PRO B 1 367 ? -7.633 14.793 18.223 1.00 16.28 359 PRO B O 1
ATOM 5546 N N . LEU B 1 368 ? -8.733 16.663 17.611 1.00 15.59 360 LEU B N 1
ATOM 5547 C CA . LEU B 1 368 ? -8.137 16.720 16.281 1.00 18.75 360 LEU B CA 1
ATOM 5548 C C . LEU B 1 368 ? -6.676 17.152 16.339 1.00 19.20 360 LEU B C 1
ATOM 5549 O O . LEU B 1 368 ? -5.813 16.529 15.720 1.00 17.07 360 LEU B O 1
ATOM 5554 N N . ARG B 1 369 ? -6.402 18.223 17.078 1.00 18.69 361 ARG B N 1
ATOM 5555 C CA . ARG B 1 369 ? -5.037 18.723 17.196 1.00 19.65 361 ARG B CA 1
ATOM 5556 C C . ARG B 1 369 ? -4.181 17.757 18.009 1.00 18.96 361 ARG B C 1
ATOM 5557 O O . ARG B 1 369 ? -2.978 17.639 17.777 1.00 18.16 361 ARG B O 1
ATOM 5565 N N . ARG B 1 370 ? -4.807 17.067 18.958 1.00 18.68 362 ARG B N 1
ATOM 5566 C CA . ARG B 1 370 ? -4.107 16.070 19.760 1.00 19.46 362 ARG B CA 1
ATOM 5567 C C . ARG B 1 370 ? -3.762 14.853 18.910 1.00 20.20 362 ARG B C 1
ATOM 5568 O O . ARG B 1 370 ? -2.711 14.239 19.090 1.00 25.11 362 ARG B O 1
ATOM 5576 N N . MET B 1 371 ? -4.649 14.508 17.983 1.00 19.69 363 MET B N 1
ATOM 5577 C CA . MET B 1 371 ? -4.387 13.415 17.056 1.00 22.34 363 MET B CA 1
ATOM 5578 C C . MET B 1 371 ? -3.238 13.783 16.121 1.00 22.65 363 MET B C 1
ATOM 5579 O O . MET B 1 371 ? -2.453 12.926 15.714 1.00 22.36 363 MET B O 1
ATOM 5584 N N . LEU B 1 372 ? -3.144 15.067 15.789 1.00 21.30 364 LEU B N 1
ATOM 5585 C CA . LEU B 1 372 ? -2.060 15.563 14.951 1.00 21.51 364 LEU B CA 1
ATOM 5586 C C . LEU B 1 372 ? -0.717 15.419 15.659 1.00 22.42 364 LEU B C 1
ATOM 5587 O O . LEU B 1 372 ? 0.273 15.005 15.053 1.00 23.46 364 LEU B O 1
ATOM 5592 N N . ARG B 1 373 ? -0.691 15.761 16.944 1.00 20.67 365 ARG B N 1
ATOM 5593 C CA . ARG B 1 373 ? 0.526 15.655 17.742 1.00 26.76 365 ARG B CA 1
ATOM 5594 C C . ARG B 1 373 ? 0.966 14.201 17.872 1.00 26.52 365 ARG B C 1
ATOM 5595 O O . ARG B 1 373 ? 2.160 13.905 17.865 1.00 30.91 365 ARG B O 1
ATOM 5603 N N . ILE B 1 374 ? -0.007 13.300 17.986 1.00 22.51 366 ILE B N 1
ATOM 5604 C CA . ILE B 1 374 ? 0.267 11.871 18.096 1.00 26.01 366 ILE B CA 1
ATOM 5605 C C . ILE B 1 374 ? 0.987 11.368 16.847 1.00 28.71 366 ILE B C 1
ATOM 5606 O O . ILE B 1 374 ? 1.921 10.568 16.939 1.00 32.73 366 ILE B O 1
ATOM 5611 N N . LEU B 1 375 ? 0.555 11.847 15.684 1.00 26.55 367 LEU B N 1
ATOM 5612 C CA . LEU B 1 375 ? 1.200 11.500 14.421 1.00 29.95 367 LEU B CA 1
ATOM 5613 C C . LEU B 1 375 ? 2.654 11.958 14.400 1.00 32.06 367 LEU B C 1
ATOM 5614 O O . LEU B 1 375 ? 3.522 11.274 13.856 1.00 34.36 367 LEU B O 1
ATOM 5619 N N . LEU B 1 376 ? 2.912 13.117 14.996 1.00 33.15 368 LEU B N 1
ATOM 5620 C CA . LEU B 1 376 ? 4.249 13.701 15.004 1.00 37.97 368 LEU B CA 1
ATOM 5621 C C . LEU B 1 376 ? 5.184 12.973 15.966 1.00 42.81 368 LEU B C 1
ATOM 5622 O O . LEU B 1 376 ? 6.402 12.985 15.788 1.00 45.66 368 LEU B O 1
ATOM 5627 N N . GLU B 1 377 ? 4.609 12.340 16.983 1.00 45.53 369 GLU B N 1
ATOM 5628 C CA . GLU B 1 377 ? 5.391 11.620 17.983 1.00 51.27 369 GLU B CA 1
ATOM 5629 C C . GLU B 1 377 ? 5.717 10.203 17.517 1.00 58.39 369 GLU B C 1
ATOM 5630 O O . GLU B 1 377 ? 6.393 9.448 18.217 1.00 60.94 369 GLU B O 1
ATOM 5636 N N . ARG B 1 378 ? 5.234 9.849 16.331 1.00 62.87 370 ARG B N 1
ATOM 5637 C CA . ARG B 1 378 ? 5.472 8.527 15.766 1.00 69.06 370 ARG B CA 1
ATOM 5638 C C . ARG B 1 378 ? 6.524 8.588 14.662 1.00 72.95 370 ARG B C 1
ATOM 5639 O O . ARG B 1 378 ? 6.585 9.551 13.899 1.00 72.93 370 ARG B O 1
ATOM 5648 N N . LYS C 1 10 ? -125.713 33.272 42.220 1.00 36.13 2 LYS A N 1
ATOM 5649 C CA . LYS C 1 10 ? -124.724 32.566 43.027 1.00 34.62 2 LYS A CA 1
ATOM 5650 C C . LYS C 1 10 ? -123.544 33.473 43.363 1.00 33.50 2 LYS A C 1
ATOM 5651 O O . LYS C 1 10 ? -123.103 34.265 42.531 1.00 33.47 2 LYS A O 1
ATOM 5653 N N . ARG C 1 11 ? -123.040 33.356 44.587 1.00 33.80 3 ARG A N 1
ATOM 5654 C CA . ARG C 1 11 ? -121.906 34.164 45.025 1.00 34.83 3 ARG A CA 1
ATOM 5655 C C . ARG C 1 11 ? -120.593 33.487 44.642 1.00 34.70 3 ARG A C 1
ATOM 5656 O O . ARG C 1 11 ? -120.257 32.420 45.157 1.00 33.69 3 ARG A O 1
ATOM 5664 N N . VAL C 1 12 ? -119.855 34.115 43.732 1.00 31.79 4 VAL A N 1
ATOM 5665 C CA . VAL C 1 12 ? -118.622 33.535 43.215 1.00 26.65 4 VAL A CA 1
ATOM 5666 C C . VAL C 1 12 ? -117.405 34.280 43.744 1.00 26.87 4 VAL A C 1
ATOM 5667 O O . VAL C 1 12 ? -117.273 35.489 43.554 1.00 26.12 4 VAL A O 1
ATOM 5671 N N . GLY C 1 13 ? -116.516 33.548 44.407 1.00 26.63 5 GLY A N 1
ATOM 5672 C CA . GLY C 1 13 ? -115.284 34.120 44.915 1.00 27.05 5 GLY A CA 1
ATOM 5673 C C . GLY C 1 13 ? -114.161 34.089 43.896 1.00 29.24 5 GLY A C 1
ATOM 5674 O O . GLY C 1 13 ? -113.890 33.052 43.291 1.00 28.65 5 GLY A O 1
ATOM 5675 N N . LEU C 1 14 ? -113.506 35.229 43.705 1.00 29.47 6 LEU A N 1
ATOM 5676 C CA . LEU C 1 14 ? -112.424 35.331 42.733 1.00 31.00 6 LEU A CA 1
ATOM 5677 C C . LEU C 1 14 ? -111.064 35.416 43.420 1.00 31.96 6 LEU A C 1
ATOM 5678 O O . LEU C 1 14 ? -110.759 36.398 44.096 1.00 33.56 6 LEU A O 1
ATOM 5683 N N . ILE C 1 15 ? -110.250 34.380 43.242 1.00 30.34 7 ILE A N 1
ATOM 5684 C CA . ILE C 1 15 ? -108.900 34.367 43.790 1.00 27.41 7 ILE A CA 1
ATOM 5685 C C . ILE C 1 15 ? -107.900 34.412 42.641 1.00 22.76 7 ILE A C 1
ATOM 5686 O O . ILE C 1 15 ? -108.137 33.831 41.583 1.00 25.73 7 ILE A O 1
ATOM 5691 N N . GLY C 1 16 ? -106.784 35.103 42.851 1.00 47.85 8 GLY A N 1
ATOM 5692 C CA . GLY C 1 16 ? -105.742 35.192 41.844 1.00 42.98 8 GLY A CA 1
ATOM 5693 C C . GLY C 1 16 ? -106.124 36.011 40.627 1.00 39.04 8 GLY A C 1
ATOM 5694 O O . GLY C 1 16 ? -105.627 35.773 39.527 1.00 36.56 8 GLY A O 1
ATOM 5695 N N . TRP C 1 17 ? -107.004 36.985 40.833 1.00 37.54 9 TRP A N 1
ATOM 5696 C CA . TRP C 1 17 ? -107.523 37.815 39.751 1.00 36.21 9 TRP A CA 1
ATOM 5697 C C . TRP C 1 17 ? -106.486 38.801 39.214 1.00 33.15 9 TRP A C 1
ATOM 5698 O O . TRP C 1 17 ? -106.612 39.294 38.094 1.00 33.11 9 TRP A O 1
ATOM 5709 N N . ARG C 1 18 ? -105.465 39.088 40.016 1.00 33.96 10 ARG A N 1
ATOM 5710 C CA . ARG C 1 18 ? -104.503 40.134 39.681 1.00 35.08 10 ARG A CA 1
ATOM 5711 C C . ARG C 1 18 ? -103.337 39.608 38.844 1.00 40.61 10 ARG A C 1
ATOM 5712 O O . ARG C 1 18 ? -102.669 40.371 38.144 1.00 34.58 10 ARG A O 1
ATOM 5720 N N . GLY C 1 19 ? -103.104 38.301 38.909 1.00 36.17 11 GLY A N 1
ATOM 5721 C CA . GLY C 1 19 ? -101.982 37.693 38.217 1.00 33.37 11 GLY A CA 1
ATOM 5722 C C . GLY C 1 19 ? -102.106 37.631 36.705 1.00 33.24 11 GLY A C 1
ATOM 5723 O O . GLY C 1 19 ? -103.010 38.224 36.117 1.00 30.77 11 GLY A O 1
ATOM 5724 N N . MET C 1 20 ? -101.185 36.903 36.081 1.00 29.35 12 MET A N 1
ATOM 5725 C CA . MET C 1 20 ? -101.140 36.767 34.629 1.00 31.07 12 MET A CA 1
ATOM 5726 C C . MET C 1 20 ? -102.410 36.114 34.088 1.00 31.17 12 MET A C 1
ATOM 5727 O O . MET C 1 20 ? -103.036 36.625 33.160 1.00 27.53 12 MET A O 1
ATOM 5732 N N . VAL C 1 21 ? -102.783 34.982 34.675 1.00 26.45 13 VAL A N 1
ATOM 5733 C CA . VAL C 1 21 ? -103.978 34.256 34.263 1.00 25.54 13 VAL A CA 1
ATOM 5734 C C . VAL C 1 21 ? -105.236 35.007 34.679 1.00 26.56 13 VAL A C 1
ATOM 5735 O O . VAL C 1 21 ? -106.166 35.166 33.886 1.00 26.48 13 VAL A O 1
ATOM 5739 N N . GLY C 1 22 ? -105.256 35.467 35.926 1.00 27.62 14 GLY A N 1
ATOM 5740 C CA . GLY C 1 22 ? -106.404 36.168 36.471 1.00 28.71 14 GLY A CA 1
ATOM 5741 C C . GLY C 1 22 ? -106.816 37.401 35.692 1.00 32.13 14 GLY A C 1
ATOM 5742 O O . GLY C 1 22 ? -108.004 37.640 35.483 1.00 30.04 14 GLY A O 1
ATOM 5743 N N . SER C 1 23 ? -105.832 38.185 35.262 1.00 32.10 15 SER A N 1
ATOM 5744 C CA . SER C 1 23 ? -106.094 39.391 34.484 1.00 33.37 15 SER A CA 1
ATOM 5745 C C . SER C 1 23 ? -106.760 39.047 33.157 1.00 31.20 15 SER A C 1
ATOM 5746 O O . SER C 1 23 ? -107.686 39.729 32.719 1.00 31.28 15 SER A O 1
ATOM 5749 N N . VAL C 1 24 ? -106.278 37.983 32.523 1.00 30.02 16 VAL A N 1
ATOM 5750 C CA . VAL C 1 24 ? -106.856 37.504 31.275 1.00 29.92 16 VAL A CA 1
ATOM 5751 C C . VAL C 1 24 ? -108.274 37.008 31.524 1.00 30.36 16 VAL A C 1
ATOM 5752 O O . VAL C 1 24 ? -109.177 37.242 30.719 1.00 28.12 16 VAL A O 1
ATOM 5756 N N . LEU C 1 25 ? -108.462 36.329 32.651 1.00 27.59 17 LEU A N 1
ATOM 5757 C CA . LEU C 1 25 ? -109.771 35.808 33.027 1.00 31.15 17 LEU A CA 1
ATOM 5758 C C . LEU C 1 25 ? -110.778 36.939 33.217 1.00 28.98 17 LEU A C 1
ATOM 5759 O O . LEU C 1 25 ? -111.918 36.841 32.764 1.00 34.59 17 LEU A O 1
ATOM 5764 N N . MET C 1 26 ? -110.350 38.007 33.885 1.00 30.25 18 MET A N 1
ATOM 5765 C CA . MET C 1 26 ? -111.210 39.163 34.123 1.00 32.31 18 MET A CA 1
ATOM 5766 C C . MET C 1 26 ? -111.662 39.789 32.808 1.00 34.50 18 MET A C 1
ATOM 5767 O O . MET C 1 26 ? -112.841 40.098 32.630 1.00 33.88 18 MET A O 1
ATOM 5772 N N . GLN C 1 27 ? -110.714 39.968 31.892 1.00 34.24 19 GLN A N 1
ATOM 5773 C CA . GLN C 1 27 ? -110.999 40.548 30.584 1.00 36.28 19 GLN A CA 1
ATOM 5774 C C . GLN C 1 27 ? -112.039 39.736 29.820 1.00 34.67 19 GLN A C 1
ATOM 5775 O O . GLN C 1 27 ? -113.011 40.288 29.307 1.00 36.62 19 GLN A O 1
ATOM 5781 N N . ARG C 1 28 ? -111.831 38.425 29.753 1.00 29.94 20 ARG A N 1
ATOM 5782 C CA . ARG C 1 28 ? -112.730 37.539 29.019 1.00 35.23 20 ARG A CA 1
ATOM 5783 C C . ARG C 1 28 ? -114.128 37.499 29.632 1.00 29.82 20 ARG A C 1
ATOM 5784 O O . ARG C 1 28 ? -115.125 37.462 28.912 1.00 30.70 20 ARG A O 1
ATOM 5792 N N . MET C 1 29 ? -114.198 37.505 30.960 1.00 31.53 21 MET A N 1
ATOM 5793 C CA . MET C 1 29 ? -115.483 37.475 31.652 1.00 33.35 21 MET A CA 1
ATOM 5794 C C . MET C 1 29 ? -116.258 38.768 31.421 1.00 32.49 21 MET A C 1
ATOM 5795 O O . MET C 1 29 ? -117.487 38.758 31.351 1.00 33.08 21 MET A O 1
ATOM 5800 N N . LEU C 1 30 ? -115.535 39.878 31.303 1.00 35.39 22 LEU A N 1
ATOM 5801 C CA . LEU C 1 30 ? -116.155 41.163 30.998 1.00 40.18 22 LEU A CA 1
ATOM 5802 C C . LEU C 1 30 ? -116.679 41.184 29.568 1.00 40.14 22 LEU A C 1
ATOM 5803 O O . LEU C 1 30 ? -117.795 41.636 29.314 1.00 40.15 22 LEU A O 1
ATOM 5808 N N . GLU C 1 31 ? -115.865 40.690 28.640 1.00 38.77 23 GLU A N 1
ATOM 5809 C CA . GLU C 1 31 ? -116.229 40.663 27.227 1.00 40.27 23 GLU A CA 1
ATOM 5810 C C . GLU C 1 31 ? -117.423 39.750 26.969 1.00 40.28 23 GLU A C 1
ATOM 5811 O O . GLU C 1 31 ? -118.222 40.003 26.069 1.00 42.54 23 GLU A O 1
ATOM 5817 N N . GLU C 1 32 ? -117.540 38.690 27.762 1.00 39.95 24 GLU A N 1
ATOM 5818 C CA . GLU C 1 32 ? -118.624 37.730 27.589 1.00 39.94 24 GLU A CA 1
ATOM 5819 C C . GLU C 1 32 ? -119.771 37.995 28.561 1.00 37.85 24 GLU A C 1
ATOM 5820 O O . GLU C 1 32 ? -120.737 37.232 28.611 1.00 38.34 24 GLU A O 1
ATOM 5826 N N . ARG C 1 33 ? -119.650 39.078 29.327 1.00 37.24 25 ARG A N 1
ATOM 5827 C CA . ARG C 1 33 ? -120.677 39.499 30.282 1.00 39.47 25 ARG A CA 1
ATOM 5828 C C . ARG C 1 33 ? -121.012 38.409 31.299 1.00 39.85 25 ARG A C 1
ATOM 5829 O O . ARG C 1 33 ? -122.182 38.153 31.585 1.00 42.35 25 ARG A O 1
ATOM 5831 N N . ASP C 1 34 ? -119.979 37.778 31.848 1.00 37.49 26 ASP A N 1
ATOM 5832 C CA . ASP C 1 34 ? -120.165 36.699 32.813 1.00 37.61 26 ASP A CA 1
ATOM 5833 C C . ASP C 1 34 ? -120.602 37.221 34.180 1.00 38.41 26 ASP A C 1
ATOM 5834 O O . ASP C 1 34 ? -121.292 36.525 34.926 1.00 37.67 26 ASP A O 1
ATOM 5839 N N . PHE C 1 35 ? -120.201 38.446 34.504 1.00 38.59 27 PHE A N 1
ATOM 5840 C CA . PHE C 1 35 ? -120.462 39.013 35.824 1.00 40.67 27 PHE A CA 1
ATOM 5841 C C . PHE C 1 35 ? -121.923 39.413 36.026 1.00 44.58 27 PHE A C 1
ATOM 5842 O O . PHE C 1 35 ? -122.334 39.728 37.142 1.00 44.80 27 PHE A O 1
ATOM 5850 N N . ASP C 1 36 ? -122.704 39.399 34.952 1.00 46.65 28 ASP A N 1
ATOM 5851 C CA . ASP C 1 36 ? -124.109 39.787 35.031 1.00 49.78 28 ASP A CA 1
ATOM 5852 C C . ASP C 1 36 ? -124.950 38.744 35.764 1.00 54.41 28 ASP A C 1
ATOM 5853 O O . ASP C 1 36 ? -126.000 39.064 36.322 1.00 57.50 28 ASP A O 1
ATOM 5858 N N . LEU C 1 37 ? -124.483 37.500 35.764 1.00 54.79 29 LEU A N 1
ATOM 5859 C CA . LEU C 1 37 ? -125.266 36.394 36.304 1.00 57.15 29 LEU A CA 1
ATOM 5860 C C . LEU C 1 37 ? -124.851 35.999 37.720 1.00 56.53 29 LEU A C 1
ATOM 5861 O O . LEU C 1 37 ? -125.541 35.219 38.376 1.00 58.35 29 LEU A O 1
ATOM 5863 N N . ILE C 1 38 ? -123.729 36.532 38.192 1.00 51.99 30 ILE A N 1
ATOM 5864 C CA . ILE C 1 38 ? -123.206 36.145 39.499 1.00 47.74 30 ILE A CA 1
ATOM 5865 C C . ILE C 1 38 ? -122.983 37.343 40.411 1.00 47.31 30 ILE A C 1
ATOM 5866 O O . ILE C 1 38 ? -123.049 38.494 39.978 1.00 49.47 30 ILE A O 1
ATOM 5871 N N . GLU C 1 39 ? -122.718 37.054 41.681 1.00 44.95 31 GLU A N 1
ATOM 5872 C CA . GLU C 1 39 ? -122.321 38.071 42.646 1.00 45.05 31 GLU A CA 1
ATOM 5873 C C . GLU C 1 39 ? -120.837 37.903 42.954 1.00 42.17 31 GLU A C 1
ATOM 5874 O O . GLU C 1 39 ? -120.465 37.104 43.813 1.00 42.58 31 GLU A O 1
ATOM 5880 N N . PRO C 1 40 ? -119.983 38.654 42.243 1.00 40.62 32 PRO A N 1
ATOM 5881 C CA . PRO C 1 40 ? -118.529 38.492 42.346 1.00 40.95 32 PRO A CA 1
ATOM 5882 C C . PRO C 1 40 ? -117.948 39.019 43.654 1.00 41.41 32 PRO A C 1
ATOM 5883 O O . PRO C 1 40 ? -118.131 40.189 43.990 1.00 42.35 32 PRO A O 1
ATOM 5887 N N . VAL C 1 41 ? -117.254 38.151 44.383 1.00 37.55 33 VAL A N 1
ATOM 5888 C CA . VAL C 1 41 ? -116.566 38.547 45.604 1.00 38.53 33 VAL A CA 1
ATOM 5889 C C . VAL C 1 41 ? -115.071 38.338 45.407 1.00 42.29 33 VAL A C 1
ATOM 5890 O O . VAL C 1 41 ? -114.620 37.217 45.176 1.00 36.24 33 VAL A O 1
ATOM 5894 N N . PHE C 1 42 ? -114.305 39.418 45.494 1.00 38.84 34 PHE A N 1
ATOM 5895 C CA . PHE C 1 42 ? -112.875 39.357 45.212 1.00 42.27 34 PHE A CA 1
ATOM 5896 C C . PHE C 1 42 ? -112.039 39.261 46.485 1.00 38.95 34 PHE A C 1
ATOM 5897 O O . PHE C 1 42 ? -112.281 39.972 47.459 1.00 40.57 34 PHE A O 1
ATOM 5905 N N . PHE C 1 43 ? -111.054 38.369 46.462 1.00 37.77 35 PHE A N 1
ATOM 5906 C CA . PHE C 1 43 ? -110.181 38.148 47.607 1.00 44.35 35 PHE A CA 1
ATOM 5907 C C . PHE C 1 43 ? -108.737 38.481 47.246 1.00 44.91 35 PHE A C 1
ATOM 5908 O O . PHE C 1 43 ? -108.424 38.745 46.085 1.00 44.71 35 PHE A O 1
ATOM 5916 N N . THR C 1 44 ? -107.860 38.463 48.243 1.00 43.70 36 THR A N 1
ATOM 5917 C CA . THR C 1 44 ? -106.462 38.816 48.028 1.00 43.75 36 THR A CA 1
ATOM 5918 C C . THR C 1 44 ? -105.552 38.173 49.066 1.00 44.04 36 THR A C 1
ATOM 5919 O O . THR C 1 44 ? -105.985 37.840 50.169 1.00 40.25 36 THR A O 1
ATOM 5923 N N . THR C 1 45 ? -104.284 38.007 48.705 1.00 42.94 37 THR A N 1
ATOM 5924 C CA . THR C 1 45 ? -103.302 37.418 49.604 1.00 43.72 37 THR A CA 1
ATOM 5925 C C . THR C 1 45 ? -102.264 38.447 50.042 1.00 43.91 37 THR A C 1
ATOM 5926 O O . THR C 1 45 ? -101.284 38.103 50.703 1.00 43.63 37 THR A O 1
ATOM 5930 N N . SER C 1 46 ? -102.482 39.708 49.680 1.00 45.27 38 SER A N 1
ATOM 5931 C CA . SER C 1 46 ? -101.473 40.738 49.916 1.00 49.67 38 SER A CA 1
ATOM 5932 C C . SER C 1 46 ? -102.048 42.109 50.272 1.00 51.86 38 SER A C 1
ATOM 5933 O O . SER C 1 46 ? -101.356 42.934 50.869 1.00 53.93 38 SER A O 1
ATOM 5936 N N . ASN C 1 47 ? -103.301 42.360 49.907 1.00 46.33 39 ASN A N 1
ATOM 5937 C CA . ASN C 1 47 ? -103.878 43.689 50.097 1.00 52.92 39 ASN A CA 1
ATOM 5938 C C . ASN C 1 47 ? -105.291 43.631 50.675 1.00 52.89 39 ASN A C 1
ATOM 5939 O O . ASN C 1 47 ? -106.253 44.050 50.028 1.00 48.26 39 ASN A O 1
ATOM 5944 N N . VAL C 1 48 ? -105.411 43.114 51.894 1.00 48.87 40 VAL A N 1
ATOM 5945 C CA . VAL C 1 48 ? -106.708 42.973 52.549 1.00 52.42 40 VAL A CA 1
ATOM 5946 C C . VAL C 1 48 ? -107.333 44.339 52.813 1.00 52.88 40 VAL A C 1
ATOM 5947 O O . VAL C 1 48 ? -106.809 45.132 53.594 1.00 53.28 40 VAL A O 1
ATOM 5949 N N . GLY C 1 49 ? -108.458 44.604 52.156 1.00 51.84 41 GLY A N 1
ATOM 5950 C CA . GLY C 1 49 ? -109.148 45.872 52.301 1.00 54.41 41 GLY A CA 1
ATOM 5951 C C . GLY C 1 49 ? -108.904 46.816 51.140 1.00 55.51 41 GLY A C 1
ATOM 5952 O O . GLY C 1 49 ? -109.358 47.960 51.151 1.00 56.49 41 GLY A O 1
ATOM 5953 N N . GLY C 1 50 ? -108.184 46.331 50.134 1.00 55.33 42 GLY A N 1
ATOM 5954 C CA . GLY C 1 50 ? -107.859 47.134 48.969 1.00 56.38 42 GLY A CA 1
ATOM 5955 C C . GLY C 1 50 ? -108.971 47.204 47.940 1.00 55.56 42 GLY A C 1
ATOM 5956 O O . GLY C 1 50 ? -110.075 46.709 48.168 1.00 50.21 42 GLY A O 1
ATOM 5957 N N . GLN C 1 51 ? -108.675 47.822 46.802 1.00 55.36 43 GLN A N 1
ATOM 5958 C CA . GLN C 1 51 ? -109.660 47.983 45.739 1.00 55.24 43 GLN A CA 1
ATOM 5959 C C . GLN C 1 51 ? -109.557 46.862 44.710 1.00 54.51 43 GLN A C 1
ATOM 5960 O O . GLN C 1 51 ? -108.470 46.548 44.225 1.00 55.31 43 GLN A O 1
ATOM 5962 N N . GLY C 1 52 ? -110.696 46.260 44.383 1.00 54.70 44 GLY A N 1
ATOM 5963 C CA . GLY C 1 52 ? -110.740 45.217 43.376 1.00 54.38 44 GLY A CA 1
ATOM 5964 C C . GLY C 1 52 ? -110.801 45.779 41.970 1.00 55.47 44 GLY A C 1
ATOM 5965 O O . GLY C 1 52 ? -110.852 46.995 41.787 1.00 57.40 44 GLY A O 1
ATOM 5966 N N . PRO C 1 53 ? -110.795 44.896 40.962 1.00 54.20 45 PRO A N 1
ATOM 5967 C CA . PRO C 1 53 ? -110.857 45.325 39.562 1.00 53.71 45 PRO A CA 1
ATOM 5968 C C . PRO C 1 53 ? -112.243 45.833 39.169 1.00 54.82 45 PRO A C 1
ATOM 5969 O O . PRO C 1 53 ? -113.242 45.402 39.745 1.00 54.52 45 PRO A O 1
ATOM 5973 N N . GLU C 1 54 ? -112.295 46.741 38.200 1.00 56.94 46 GLU A N 1
ATOM 5974 C CA . GLU C 1 54 ? -113.564 47.282 37.727 1.00 59.40 46 GLU A CA 1
ATOM 5975 C C . GLU C 1 54 ? -114.332 46.231 36.932 1.00 58.03 46 GLU A C 1
ATOM 5976 O O . GLU C 1 54 ? -113.943 45.875 35.819 1.00 55.98 46 GLU A O 1
ATOM 5978 N N . VAL C 1 55 ? -115.422 45.737 37.510 1.00 60.18 47 VAL A N 1
ATOM 5979 C CA . VAL C 1 55 ? -116.229 44.706 36.869 1.00 59.92 47 VAL A CA 1
ATOM 5980 C C . VAL C 1 55 ? -117.500 45.308 36.280 1.00 63.59 47 VAL A C 1
ATOM 5981 O O . VAL C 1 55 ? -118.379 44.586 35.811 1.00 62.68 47 VAL A O 1
ATOM 5983 N N . GLY C 1 56 ? -117.592 46.633 36.308 1.00 68.90 48 GLY A N 1
ATOM 5984 C CA . GLY C 1 56 ? -118.745 47.327 35.766 1.00 71.36 48 GLY A CA 1
ATOM 5985 C C . GLY C 1 56 ? -119.909 47.415 36.733 1.00 73.17 48 GLY A C 1
ATOM 5986 O O . GLY C 1 56 ? -120.941 48.010 36.424 1.00 76.35 48 GLY A O 1
ATOM 5987 N N . LYS C 1 57 ? -119.742 46.819 37.909 1.00 71.77 49 LYS A N 1
ATOM 5988 C CA . LYS C 1 57 ? -120.778 46.843 38.934 1.00 71.18 49 LYS A CA 1
ATOM 5989 C C . LYS C 1 57 ? -120.162 47.033 40.316 1.00 70.93 49 LYS A C 1
ATOM 5990 O O . LYS C 1 57 ? -118.981 46.751 40.522 1.00 70.99 49 LYS A O 1
ATOM 5992 N N . ASP C 1 58 ? -120.968 47.513 41.258 1.00 70.38 50 ASP A N 1
ATOM 5993 C CA . ASP C 1 58 ? -120.506 47.737 42.623 1.00 69.89 50 ASP A CA 1
ATOM 5994 C C . ASP C 1 58 ? -120.125 46.421 43.292 1.00 67.58 50 ASP A C 1
ATOM 5995 O O . ASP C 1 58 ? -120.930 45.492 43.361 1.00 65.95 50 ASP A O 1
ATOM 5997 N N . ILE C 1 59 ? -118.892 46.349 43.782 1.00 66.24 51 ILE A N 1
ATOM 5998 C CA . ILE C 1 59 ? -118.398 45.144 44.432 1.00 62.97 51 ILE A CA 1
ATOM 5999 C C . ILE C 1 59 ? -117.774 45.484 45.781 1.00 62.87 51 ILE A C 1
ATOM 6000 O O . ILE C 1 59 ? -117.346 46.615 46.014 1.00 64.59 51 ILE A O 1
ATOM 6002 N N . ALA C 1 60 ? -117.730 44.495 46.668 1.00 59.92 52 ALA A N 1
ATOM 6003 C CA . ALA C 1 60 ? -117.145 44.671 47.991 1.00 59.64 52 ALA A CA 1
ATOM 6004 C C . ALA C 1 60 ? -115.628 44.799 47.892 1.00 58.99 52 ALA A C 1
ATOM 6005 O O . ALA C 1 60 ? -115.024 44.300 46.942 1.00 60.67 52 ALA A O 1
ATOM 6007 N N . PRO C 1 61 ? -115.006 45.482 48.868 1.00 58.01 53 PRO A N 1
ATOM 6008 C CA . PRO C 1 61 ? -113.542 45.585 48.920 1.00 55.05 53 PRO A CA 1
ATOM 6009 C C . PRO C 1 61 ? -112.861 44.222 49.021 1.00 50.96 53 PRO A C 1
ATOM 6010 O O . PRO C 1 61 ? -113.525 43.220 49.289 1.00 47.69 53 PRO A O 1
ATOM 6014 N N . LEU C 1 62 ? -111.549 44.194 48.806 1.00 49.12 54 LEU A N 1
ATOM 6015 C CA . LEU C 1 62 ? -110.790 42.949 48.839 1.00 46.70 54 LEU A CA 1
ATOM 6016 C C . LEU C 1 62 ? -110.844 42.288 50.213 1.00 46.76 54 LEU A C 1
ATOM 6017 O O . LEU C 1 62 ? -110.578 42.926 51.232 1.00 47.45 54 LEU A O 1
ATOM 6022 N N . LYS C 1 63 ? -111.193 41.006 50.231 1.00 44.21 55 LYS A N 1
ATOM 6023 C CA . LYS C 1 63 ? -111.285 40.250 51.475 1.00 44.18 55 LYS A CA 1
ATOM 6024 C C . LYS C 1 63 ? -110.105 39.293 51.620 1.00 43.56 55 LYS A C 1
ATOM 6025 O O . LYS C 1 63 ? -109.370 39.050 50.663 1.00 42.75 55 LYS A O 1
ATOM 6027 N N . ASP C 1 64 ? -109.929 38.755 52.823 1.00 44.30 56 ASP A N 1
ATOM 6028 C CA . ASP C 1 64 ? -108.836 37.830 53.099 1.00 44.46 56 ASP A CA 1
ATOM 6029 C C . ASP C 1 64 ? -109.067 36.502 52.385 1.00 44.12 56 ASP A C 1
ATOM 6030 O O . ASP C 1 64 ? -110.054 35.811 52.640 1.00 43.63 56 ASP A O 1
ATOM 6035 N N . ALA C 1 65 ? -108.146 36.147 51.495 1.00 39.37 57 ALA A N 1
ATOM 6036 C CA . ALA C 1 65 ? -108.259 34.915 50.722 1.00 37.33 57 ALA A CA 1
ATOM 6037 C C . ALA C 1 65 ? -108.000 33.684 51.587 1.00 36.86 57 ALA A C 1
ATOM 6038 O O . ALA C 1 65 ? -108.287 32.558 51.179 1.00 43.87 57 ALA A O 1
ATOM 6040 N N . TYR C 1 66 ? -107.458 33.901 52.781 1.00 39.53 58 TYR A N 1
ATOM 6041 C CA . TYR C 1 66 ? -107.157 32.804 53.694 1.00 39.90 58 TYR A CA 1
ATOM 6042 C C . TYR C 1 66 ? -108.223 32.670 54.778 1.00 40.68 58 TYR A C 1
ATOM 6043 O O . TYR C 1 66 ? -108.160 31.768 55.613 1.00 40.18 58 TYR A O 1
ATOM 6052 N N . SER C 1 67 ? -109.201 33.570 54.760 1.00 39.79 59 SER A N 1
ATOM 6053 C CA . SER C 1 67 ? -110.282 33.543 55.739 1.00 40.75 59 SER A CA 1
ATOM 6054 C C . SER C 1 67 ? -111.313 32.479 55.381 1.00 39.39 59 SER A C 1
ATOM 6055 O O . SER C 1 67 ? -112.105 32.657 54.456 1.00 38.71 59 SER A O 1
ATOM 6058 N N . ILE C 1 68 ? -111.299 31.375 56.123 1.00 41.32 60 ILE A N 1
ATOM 6059 C CA . ILE C 1 68 ? -112.201 30.258 55.868 1.00 41.48 60 ILE A CA 1
ATOM 6060 C C . ILE C 1 68 ? -113.655 30.677 56.072 1.00 41.62 60 ILE A C 1
ATOM 6061 O O . ILE C 1 68 ? -114.541 30.240 55.337 1.00 37.77 60 ILE A O 1
ATOM 6066 N N . ASP C 1 69 ? -113.891 31.531 57.064 1.00 43.11 61 ASP A N 1
ATOM 6067 C CA . ASP C 1 69 ? -115.238 32.011 57.364 1.00 45.01 61 ASP A CA 1
ATOM 6068 C C . ASP C 1 69 ? -115.859 32.740 56.175 1.00 44.86 61 ASP A C 1
ATOM 6069 O O . ASP C 1 69 ? -117.039 32.560 55.875 1.00 44.56 61 ASP A O 1
ATOM 6074 N N . GLU C 1 70 ? -115.059 33.561 55.502 1.00 46.29 62 GLU A N 1
ATOM 6075 C CA . GLU C 1 70 ? -115.533 34.315 54.346 1.00 47.11 62 GLU A CA 1
ATOM 6076 C C . GLU C 1 70 ? -115.711 33.421 53.123 1.00 44.12 62 GLU A C 1
ATOM 6077 O O . GLU C 1 70 ? -116.619 33.632 52.319 1.00 43.75 62 GLU A O 1
ATOM 6083 N N . LEU C 1 71 ? -114.842 32.425 52.988 1.00 39.25 63 LEU A N 1
ATOM 6084 C CA . LEU C 1 71 ? -114.887 31.521 51.844 1.00 36.08 63 LEU A CA 1
ATOM 6085 C C . LEU C 1 71 ? -116.068 30.558 51.926 1.00 33.98 63 LEU A C 1
ATOM 6086 O O . LEU C 1 71 ? -116.598 30.131 50.900 1.00 32.15 63 LEU A O 1
ATOM 6091 N N . LYS C 1 72 ? -116.479 30.220 53.145 1.00 32.52 64 LYS A N 1
ATOM 6092 C CA . LYS C 1 72 ? -117.598 29.302 53.347 1.00 33.83 64 LYS A CA 1
ATOM 6093 C C . LYS C 1 72 ? -118.919 29.910 52.889 1.00 35.15 64 LYS A C 1
ATOM 6094 O O . LYS C 1 72 ? -119.881 29.192 52.614 1.00 35.43 64 LYS A O 1
ATOM 6100 N N . THR C 1 73 ? -118.959 31.235 52.805 1.00 35.54 65 THR A N 1
ATOM 6101 C CA . THR C 1 73 ? -120.170 31.941 52.404 1.00 37.26 65 THR A CA 1
ATOM 6102 C C . THR C 1 73 ? -120.385 31.889 50.894 1.00 36.96 65 THR A C 1
ATOM 6103 O O . THR C 1 73 ? -121.434 32.293 50.394 1.00 37.19 65 THR A O 1
ATOM 6107 N N . LEU C 1 74 ? -119.387 31.387 50.175 1.00 34.55 66 LEU A N 1
ATOM 6108 C CA . LEU C 1 74 ? -119.420 31.369 48.717 1.00 33.59 66 LEU A CA 1
ATOM 6109 C C . LEU C 1 74 ? -120.089 30.110 48.174 1.00 30.23 66 LEU A C 1
ATOM 6110 O O . LEU C 1 74 ? -120.081 29.063 48.820 1.00 30.08 66 LEU A O 1
ATOM 6115 N N . ASP C 1 75 ? -120.671 30.226 46.984 1.00 30.03 67 ASP A N 1
ATOM 6116 C CA . ASP C 1 75 ? -121.235 29.076 46.287 1.00 32.60 67 ASP A CA 1
ATOM 6117 C C . ASP C 1 75 ? -120.180 28.448 45.385 1.00 30.31 67 ASP A C 1
ATOM 6118 O O . ASP C 1 75 ? -120.051 27.226 45.317 1.00 30.77 67 ASP A O 1
ATOM 6123 N N . VAL C 1 76 ? -119.431 29.298 44.690 1.00 29.82 68 VAL A N 1
ATOM 6124 C CA . VAL C 1 76 ? -118.388 28.850 43.776 1.00 28.04 68 VAL A CA 1
ATOM 6125 C C . VAL C 1 76 ? -117.089 29.587 44.079 1.00 28.08 68 VAL A C 1
ATOM 6126 O O . VAL C 1 76 ? -117.102 30.782 44.377 1.00 30.65 68 VAL A O 1
ATOM 6130 N N . ILE C 1 77 ? -115.968 28.875 44.009 1.00 28.03 69 ILE A N 1
ATOM 6131 C CA . ILE C 1 77 ? -114.663 29.510 44.134 1.00 27.85 69 ILE A CA 1
ATOM 6132 C C . ILE C 1 77 ? -113.877 29.341 42.839 1.00 27.76 69 ILE A C 1
ATOM 6133 O O . ILE C 1 77 ? -113.515 28.228 42.456 1.00 28.86 69 ILE A O 1
ATOM 6138 N N . LEU C 1 78 ? -113.629 30.459 42.166 1.00 27.63 70 LEU A N 1
ATOM 6139 C CA . LEU C 1 78 ? -112.854 30.474 40.933 1.00 25.30 70 LEU A CA 1
ATOM 6140 C C . LEU C 1 78 ? -111.479 31.072 41.212 1.00 24.76 70 LEU A C 1
ATOM 6141 O O . LEU C 1 78 ? -111.326 32.291 41.280 1.00 25.46 70 LEU A O 1
ATOM 6146 N N . THR C 1 79 ? -110.482 30.208 41.379 1.00 22.15 71 THR A N 1
ATOM 6147 C CA . THR C 1 79 ? -109.167 30.649 41.831 1.00 25.59 71 THR A CA 1
ATOM 6148 C C . THR C 1 79 ? -108.080 30.496 40.770 1.00 26.62 71 THR A C 1
ATOM 6149 O O . THR C 1 79 ? -107.968 29.459 40.114 1.00 25.46 71 THR A O 1
ATOM 6153 N N . CYS C 1 80 ? -107.284 31.549 40.611 1.00 24.49 72 CYS A N 1
ATOM 6154 C CA . CYS C 1 80 ? -106.116 31.526 39.739 1.00 24.08 72 CYS A CA 1
ATOM 6155 C C . CYS C 1 80 ? -104.873 31.893 40.542 1.00 24.73 72 CYS A C 1
ATOM 6156 O O . CYS C 1 80 ? -103.868 32.333 39.985 1.00 26.00 72 CYS A O 1
ATOM 6159 N N . GLN C 1 81 ? -104.952 31.711 41.857 1.00 24.24 73 GLN A N 1
ATOM 6160 C CA . GLN C 1 81 ? -103.881 32.126 42.756 1.00 27.78 73 GLN A CA 1
ATOM 6161 C C . GLN C 1 81 ? -102.655 31.226 42.639 1.00 29.41 73 GLN A C 1
ATOM 6162 O O . GLN C 1 81 ? -101.531 31.714 42.535 1.00 33.49 73 GLN A O 1
ATOM 6168 N N . GLY C 1 82 ? -102.871 29.915 42.660 1.00 28.30 74 GLY A N 1
ATOM 6169 C CA . GLY C 1 82 ? -101.775 28.974 42.514 1.00 28.96 74 GLY A CA 1
ATOM 6170 C C . GLY C 1 82 ? -101.836 27.767 43.430 1.00 28.34 74 GLY A C 1
ATOM 6171 O O . GLY C 1 82 ? -102.717 27.661 44.284 1.00 22.60 74 GLY A O 1
ATOM 6172 N N . GLY C 1 83 ? -100.884 26.856 43.247 1.00 28.99 75 GLY A N 1
ATOM 6173 C CA . GLY C 1 83 ? -100.850 25.610 43.990 1.00 28.36 75 GLY A CA 1
ATOM 6174 C C . GLY C 1 83 ? -100.619 25.754 45.481 1.00 28.38 75 GLY A C 1
ATOM 6175 O O . GLY C 1 83 ? -101.248 25.060 46.279 1.00 28.23 75 GLY A O 1
ATOM 6176 N N . ASP C 1 84 ? -99.716 26.655 45.859 1.00 29.90 76 ASP A N 1
ATOM 6177 C CA . ASP C 1 84 ? -99.401 26.881 47.266 1.00 34.80 76 ASP A CA 1
ATOM 6178 C C . ASP C 1 84 ? -100.621 27.374 48.039 1.00 33.58 76 ASP A C 1
ATOM 6179 O O . ASP C 1 84 ? -100.789 27.061 49.218 1.00 36.56 76 ASP A O 1
ATOM 6184 N N . TYR C 1 85 ? -101.471 28.146 47.368 1.00 32.21 77 TYR A N 1
ATOM 6185 C CA . TYR C 1 85 ? -102.691 28.651 47.984 1.00 30.91 77 TYR A CA 1
ATOM 6186 C C . TYR C 1 85 ? -103.729 27.547 48.146 1.00 28.58 77 TYR A C 1
ATOM 6187 O O . TYR C 1 85 ? -104.346 27.411 49.202 1.00 26.68 77 TYR A O 1
ATOM 6196 N N . THR C 1 86 ? -103.922 26.766 47.087 1.00 29.98 78 THR A N 1
ATOM 6197 C CA . THR C 1 86 ? -104.907 25.690 47.092 1.00 27.83 78 THR A CA 1
ATOM 6198 C C . THR C 1 86 ? -104.544 24.617 48.113 1.00 28.40 78 THR A C 1
ATOM 6199 O O . THR C 1 86 ? -105.402 24.130 48.849 1.00 28.32 78 THR A O 1
ATOM 6203 N N . SER C 1 87 ? -103.263 24.264 48.162 1.00 29.62 79 SER A N 1
ATOM 6204 C CA . SER C 1 87 ? -102.783 23.218 49.058 1.00 33.07 79 SER A CA 1
ATOM 6205 C C . SER C 1 87 ? -103.041 23.544 50.527 1.00 35.38 79 SER A C 1
ATOM 6206 O O . SER C 1 87 ? -103.187 22.643 51.353 1.00 35.02 79 SER A O 1
ATOM 6209 N N . GLU C 1 88 ? -103.100 24.833 50.846 1.00 37.01 80 GLU A N 1
ATOM 6210 C CA . GLU C 1 88 ? -103.313 25.269 52.221 1.00 39.83 80 GLU A CA 1
ATOM 6211 C C . GLU C 1 88 ? -104.793 25.476 52.537 1.00 36.11 80 GLU A C 1
ATOM 6212 O O . GLU C 1 88 ? -105.278 25.046 53.583 1.00 35.78 80 GLU A O 1
ATOM 6218 N N . VAL C 1 89 ? -105.505 26.128 51.625 1.00 34.00 81 VAL A N 1
ATOM 6219 C CA . VAL C 1 89 ? -106.884 26.536 51.873 1.00 35.03 81 VAL A CA 1
ATOM 6220 C C . VAL C 1 89 ? -107.894 25.412 51.645 1.00 33.23 81 VAL A C 1
ATOM 6221 O O . VAL C 1 89 ? -108.731 25.144 52.510 1.00 34.46 81 VAL A O 1
ATOM 6225 N N . PHE C 1 90 ? -107.813 24.765 50.484 1.00 31.47 82 PHE A N 1
ATOM 6226 C CA . PHE C 1 90 ? -108.786 23.742 50.088 1.00 29.28 82 PHE A CA 1
ATOM 6227 C C . PHE C 1 90 ? -109.010 22.635 51.134 1.00 30.35 82 PHE A C 1
ATOM 6228 O O . PHE C 1 90 ? -110.159 22.281 51.401 1.00 31.93 82 PHE A O 1
ATOM 6236 N N . PRO C 1 91 ? -107.932 22.078 51.725 1.00 30.16 83 PRO A N 1
ATOM 6237 C CA . PRO C 1 91 ? -108.192 21.057 52.749 1.00 29.62 83 PRO A CA 1
ATOM 6238 C C . PRO C 1 91 ? -108.935 21.598 53.970 1.00 30.03 83 PRO A C 1
ATOM 6239 O O . PRO C 1 91 ? -109.846 20.940 54.472 1.00 30.84 83 PRO A O 1
ATOM 6243 N N . LYS C 1 92 ? -108.548 22.782 54.434 1.00 29.63 84 LYS A N 1
ATOM 6244 C CA . LYS C 1 92 ? -109.179 23.399 55.596 1.00 32.53 84 LYS A CA 1
ATOM 6245 C C . LYS C 1 92 ? -110.631 23.760 55.304 1.00 30.73 84 LYS A C 1
ATOM 6246 O O . LYS C 1 92 ? -111.490 23.688 56.183 1.00 31.72 84 LYS A O 1
ATOM 6248 N N . LEU C 1 93 ? -110.899 24.143 54.060 1.00 33.45 85 LEU A N 1
ATOM 6249 C CA . LEU C 1 93 ? -112.239 24.546 53.654 1.00 32.16 85 LEU A CA 1
ATOM 6250 C C . LEU C 1 93 ? -113.190 23.351 53.620 1.00 33.00 85 LEU A C 1
ATOM 6251 O O . LEU C 1 93 ? -114.291 23.408 54.170 1.00 34.63 85 LEU A O 1
ATOM 6256 N N . ARG C 1 94 ? -112.757 22.271 52.976 1.00 32.14 86 ARG A N 1
ATOM 6257 C CA . ARG C 1 94 ? -113.550 21.048 52.906 1.00 32.46 86 ARG A CA 1
ATOM 6258 C C . ARG C 1 94 ? -113.723 20.427 54.290 1.00 33.70 86 ARG A C 1
ATOM 6259 O O . ARG C 1 94 ? -114.762 19.836 54.589 1.00 32.15 86 ARG A O 1
ATOM 6267 N N . GLU C 1 95 ? -112.699 20.565 55.127 1.00 36.88 87 GLU A N 1
ATOM 6268 C CA . GLU C 1 95 ? -112.754 20.078 56.502 1.00 40.79 87 GLU A CA 1
ATOM 6269 C C . GLU C 1 95 ? -113.843 20.809 57.281 1.00 39.59 87 GLU A C 1
ATOM 6270 O O . GLU C 1 95 ? -114.470 20.244 58.177 1.00 39.59 87 GLU A O 1
ATOM 6276 N N . ALA C 1 96 ? -114.072 22.068 56.919 1.00 39.91 88 ALA A N 1
ATOM 6277 C CA . ALA C 1 96 ? -115.119 22.868 57.543 1.00 33.54 88 ALA A CA 1
ATOM 6278 C C . ALA C 1 96 ? -116.497 22.486 57.005 1.00 33.28 88 ALA A C 1
ATOM 6279 O O . ALA C 1 96 ? -117.515 23.008 57.457 1.00 39.73 88 ALA A O 1
ATOM 6281 N N . GLY C 1 97 ? -116.522 21.577 56.035 1.00 32.22 89 GLY A N 1
ATOM 6282 C CA . GLY C 1 97 ? -117.770 21.072 55.493 1.00 34.75 89 GLY A CA 1
ATOM 6283 C C . GLY C 1 97 ? -118.338 21.886 54.347 1.00 34.42 89 GLY A C 1
ATOM 6284 O O . GLY C 1 97 ? -119.539 21.837 54.080 1.00 35.44 89 GLY A O 1
ATOM 6285 N N . TRP C 1 98 ? -117.474 22.634 53.668 1.00 33.47 90 TRP A N 1
ATOM 6286 C CA . TRP C 1 98 ? -117.892 23.475 52.550 1.00 32.44 90 TRP A CA 1
ATOM 6287 C C . TRP C 1 98 ? -118.440 22.623 51.406 1.00 29.08 90 TRP A C 1
ATOM 6288 O O . TRP C 1 98 ? -117.821 21.639 51.003 1.00 28.40 90 TRP A O 1
ATOM 6299 N N . GLN C 1 99 ? -119.604 23.007 50.890 1.00 29.44 91 GLN A N 1
ATOM 6300 C CA . GLN C 1 99 ? -120.299 22.218 49.876 1.00 29.86 91 GLN A CA 1
ATOM 6301 C C . GLN C 1 99 ? -120.161 22.818 48.479 1.00 30.07 91 GLN A C 1
ATOM 6302 O O . GLN C 1 99 ? -120.675 22.267 47.505 1.00 28.13 91 GLN A O 1
ATOM 6308 N N . GLY C 1 100 ? -119.463 23.944 48.384 1.00 27.83 92 GLY A N 1
ATOM 6309 C CA . GLY C 1 100 ? -119.373 24.677 47.135 1.00 27.17 92 GLY A CA 1
ATOM 6310 C C . GLY C 1 100 ? -118.536 24.034 46.045 1.00 31.53 92 GLY A C 1
ATOM 6311 O O . GLY C 1 100 ? -117.921 22.986 46.246 1.00 29.84 92 GLY A O 1
ATOM 6312 N N . TYR C 1 101 ? -118.520 24.674 44.879 1.00 30.88 93 TYR A N 1
ATOM 6313 C CA . TYR C 1 101 ? -117.738 24.198 43.744 1.00 28.84 93 TYR A CA 1
ATOM 6314 C C . TYR C 1 101 ? -116.381 24.890 43.682 1.00 26.78 93 TYR A C 1
ATOM 6315 O O . TYR C 1 101 ? -116.278 26.101 43.878 1.00 23.87 93 TYR A O 1
ATOM 6324 N N . TRP C 1 102 ? -115.343 24.109 43.406 1.00 24.85 94 TRP A N 1
ATOM 6325 C CA . TRP C 1 102 ? -113.982 24.626 43.368 1.00 22.71 94 TRP A CA 1
ATOM 6326 C C . TRP C 1 102 ? -113.419 24.565 41.953 1.00 21.08 94 TRP A C 1
ATOM 6327 O O . TRP C 1 102 ? -113.063 23.493 41.467 1.00 20.50 94 TRP A O 1
ATOM 6338 N N . ILE C 1 103 ? -113.350 25.717 41.295 1.00 21.05 95 ILE A N 1
ATOM 6339 C CA . ILE C 1 103 ? -112.766 25.798 39.962 1.00 22.61 95 ILE A CA 1
ATOM 6340 C C . ILE C 1 103 ? -111.370 26.404 40.073 1.00 23.55 95 ILE A C 1
ATOM 6341 O O . ILE C 1 103 ? -111.203 27.515 40.577 1.00 23.92 95 ILE A O 1
ATOM 6346 N N . ASP C 1 104 ? -110.370 25.666 39.599 1.00 21.40 96 ASP A N 1
ATOM 6347 C CA . ASP C 1 104 ? -108.978 26.000 39.879 1.00 20.11 96 ASP A CA 1
ATOM 6348 C C . ASP C 1 104 ? -108.101 25.942 38.630 1.00 21.66 96 ASP A C 1
ATOM 6349 O O . ASP C 1 104 ? -108.324 25.126 37.734 1.00 17.60 96 ASP A O 1
ATOM 6354 N N . ALA C 1 105 ? -107.098 26.813 38.585 1.00 22.41 97 ALA A N 1
ATOM 6355 C CA . ALA C 1 105 ? -106.128 26.816 37.498 1.00 21.94 97 ALA A CA 1
ATOM 6356 C C . ALA C 1 105 ? -104.881 26.029 37.892 1.00 21.21 97 ALA A C 1
ATOM 6357 O O . ALA C 1 105 ? -104.162 25.521 37.033 1.00 22.71 97 ALA A O 1
ATOM 6359 N N . ALA C 1 106 ? -104.639 25.931 39.197 1.00 19.50 98 ALA A N 1
ATOM 6360 C CA . ALA C 1 106 ? -103.443 25.276 39.725 1.00 20.50 98 ALA A CA 1
ATOM 6361 C C . ALA C 1 106 ? -103.465 23.769 39.488 1.00 20.95 98 ALA A C 1
ATOM 6362 O O . ALA C 1 106 ? -104.514 23.188 39.231 1.00 18.95 98 ALA A O 1
ATOM 6364 N N . SER C 1 107 ? -102.298 23.141 39.593 1.00 22.03 99 SER A N 1
ATOM 6365 C CA . SER C 1 107 ? -102.156 21.721 39.288 1.00 23.19 99 SER A CA 1
ATOM 6366 C C . SER C 1 107 ? -102.463 20.824 40.484 1.00 22.61 99 SER A C 1
ATOM 6367 O O . SER C 1 107 ? -102.475 19.599 40.357 1.00 24.98 99 SER A O 1
ATOM 6370 N N . SER C 1 108 ? -102.711 21.443 41.635 1.00 20.36 100 SER A N 1
ATOM 6371 C CA . SER C 1 108 ? -102.843 20.735 42.909 1.00 23.17 100 SER A CA 1
ATOM 6372 C C . SER C 1 108 ? -103.818 19.557 42.889 1.00 23.42 100 SER A C 1
ATOM 6373 O O . SER C 1 108 ? -103.473 18.457 43.318 1.00 23.13 100 SER A O 1
ATOM 6376 N N . LEU C 1 109 ? -105.028 19.787 42.389 1.00 22.57 101 LEU A N 1
ATOM 6377 C CA . LEU C 1 109 ? -106.090 18.789 42.486 1.00 22.54 101 LEU A CA 1
ATOM 6378 C C . LEU C 1 109 ? -106.372 18.059 41.173 1.00 21.75 101 LEU A C 1
ATOM 6379 O O . LEU C 1 109 ? -107.321 17.281 41.089 1.00 22.72 101 LEU A O 1
ATOM 6384 N N . ARG C 1 110 ? -105.548 18.304 40.158 1.00 21.15 102 ARG A N 1
ATOM 6385 C CA . ARG C 1 110 ? -105.790 17.762 38.821 1.00 19.30 102 ARG A CA 1
ATOM 6386 C C . ARG C 1 110 ? -105.895 16.238 38.780 1.00 19.79 102 ARG A C 1
ATOM 6387 O O . ARG C 1 110 ? -106.747 15.691 38.080 1.00 20.75 102 ARG A O 1
ATOM 6395 N N . MET C 1 111 ? -105.033 15.557 39.527 1.00 18.87 103 MET A N 1
ATOM 6396 C CA . MET C 1 111 ? -104.976 14.099 39.469 1.00 21.21 103 MET A CA 1
ATOM 6397 C C . MET C 1 111 ? -105.783 13.437 40.583 1.00 25.69 103 MET A C 1
ATOM 6398 O O . MET C 1 111 ? -105.743 12.216 40.745 1.00 29.60 103 MET A O 1
ATOM 6403 N N . GLU C 1 112 ? -106.517 14.240 41.345 1.00 26.48 104 GLU A N 1
ATOM 6404 C CA . GLU C 1 112 ? -107.336 13.715 42.431 1.00 27.65 104 GLU A CA 1
ATOM 6405 C C . GLU C 1 112 ? -108.552 12.973 41.882 1.00 27.88 104 GLU A C 1
ATOM 6406 O O . GLU C 1 112 ? -109.107 13.346 40.848 1.00 26.60 104 GLU A O 1
ATOM 6412 N N . ASP C 1 113 ? -108.958 11.920 42.583 1.00 30.57 105 ASP A N 1
ATOM 6413 C CA . ASP C 1 113 ? -110.010 11.031 42.103 1.00 33.30 105 ASP A CA 1
ATOM 6414 C C . ASP C 1 113 ? -111.378 11.710 42.076 1.00 31.74 105 ASP A C 1
ATOM 6415 O O . ASP C 1 113 ? -112.246 11.336 41.286 1.00 32.89 105 ASP A O 1
ATOM 6420 N N . ASP C 1 114 ? -111.569 12.705 42.937 1.00 26.61 106 ASP A N 1
ATOM 6421 C CA . ASP C 1 114 ? -112.839 13.422 42.998 1.00 27.97 106 ASP A CA 1
ATOM 6422 C C . ASP C 1 114 ? -112.736 14.779 42.310 1.00 27.77 106 ASP A C 1
ATOM 6423 O O . ASP C 1 114 ? -113.421 15.730 42.685 1.00 28.69 106 ASP A O 1
ATOM 6428 N N . ALA C 1 115 ? -111.874 14.861 41.302 1.00 24.81 107 ALA A N 1
ATOM 6429 C CA . ALA C 1 115 ? -111.699 16.092 40.542 1.00 24.56 107 ALA A CA 1
ATOM 6430 C C . ALA C 1 115 ? -111.581 15.796 39.051 1.00 25.58 107 ALA A C 1
ATOM 6431 O O . ALA C 1 115 ? -110.994 14.790 38.651 1.00 24.50 107 ALA A O 1
ATOM 6433 N N . VAL C 1 116 ? -112.140 16.682 38.234 1.00 23.99 108 VAL A N 1
ATOM 6434 C CA . VAL C 1 116 ? -112.111 16.517 36.788 1.00 23.05 108 VAL A CA 1
ATOM 6435 C C . VAL C 1 116 ? -111.279 17.617 36.144 1.00 20.30 108 VAL A C 1
ATOM 6436 O O . VAL C 1 116 ? -111.404 18.790 36.496 1.00 19.27 108 VAL A O 1
ATOM 6440 N N . ILE C 1 117 ? -110.421 17.231 35.205 1.00 17.72 109 ILE A N 1
ATOM 6441 C CA . ILE C 1 117 ? -109.664 18.199 34.426 1.00 18.31 109 ILE A CA 1
ATOM 6442 C C . ILE C 1 117 ? -110.550 18.711 33.299 1.00 19.19 109 ILE A C 1
ATOM 6443 O O . ILE C 1 117 ? -110.967 17.943 32.432 1.00 17.57 109 ILE A O 1
ATOM 6448 N N . VAL C 1 118 ? -110.839 20.009 33.314 1.00 17.17 110 VAL A N 1
ATOM 6449 C CA . VAL C 1 118 ? -111.827 20.566 32.400 1.00 20.10 110 VAL A CA 1
ATOM 6450 C C . VAL C 1 118 ? -111.214 21.128 31.118 1.00 18.82 110 VAL A C 1
ATOM 6451 O O . VAL C 1 118 ? -110.326 21.982 31.143 1.00 16.99 110 VAL A O 1
ATOM 6455 N N . LEU C 1 119 ? -111.704 20.615 29.997 1.00 20.08 111 LEU A N 1
ATOM 6456 C CA . LEU C 1 119 ? -111.412 21.149 28.675 1.00 19.45 111 LEU A CA 1
ATOM 6457 C C . LEU C 1 119 ? -112.599 20.780 27.796 1.00 18.67 111 LEU A C 1
ATOM 6458 O O . LEU C 1 119 ? -112.515 19.878 26.963 1.00 22.97 111 LEU A O 1
ATOM 6463 N N . ASP C 1 120 ? -113.710 21.483 28.003 1.00 19.50 112 ASP A N 1
ATOM 6464 C CA . ASP C 1 120 ? -115.008 21.081 27.461 1.00 22.74 112 ASP A CA 1
ATOM 6465 C C . ASP C 1 120 ? -115.098 20.942 25.931 1.00 24.11 112 ASP A C 1
ATOM 6466 O O . ASP C 1 120 ? -115.969 20.223 25.443 1.00 26.30 112 ASP A O 1
ATOM 6471 N N . PRO C 1 121 ? -114.217 21.613 25.160 1.00 23.20 113 PRO A N 1
ATOM 6472 C CA . PRO C 1 121 ? -114.283 21.216 23.748 1.00 24.90 113 PRO A CA 1
ATOM 6473 C C . PRO C 1 121 ? -113.744 19.807 23.498 1.00 27.37 113 PRO A C 1
ATOM 6474 O O . PRO C 1 121 ? -113.863 19.299 22.384 1.00 24.41 113 PRO A O 1
ATOM 6478 N N . VAL C 1 122 ? -113.168 19.189 24.525 1.00 26.25 114 VAL A N 1
ATOM 6479 C CA . VAL C 1 122 ? -112.603 17.851 24.401 1.00 26.19 114 VAL A CA 1
ATOM 6480 C C . VAL C 1 122 ? -113.387 16.830 25.229 1.00 27.67 114 VAL A C 1
ATOM 6481 O O . VAL C 1 122 ? -113.681 15.734 24.751 1.00 28.11 114 VAL A O 1
ATOM 6485 N N . ASN C 1 123 ? -113.735 17.188 26.464 1.00 27.78 115 ASN A N 1
ATOM 6486 C CA . ASN C 1 123 ? -114.392 16.241 27.363 1.00 26.79 115 ASN A CA 1
ATOM 6487 C C . ASN C 1 123 ? -115.652 16.807 28.022 1.00 27.84 115 ASN A C 1
ATOM 6488 O O . ASN C 1 123 ? -115.861 16.637 29.224 1.00 28.18 115 ASN A O 1
ATOM 6493 N N . ARG C 1 124 ? -116.495 17.464 27.229 1.00 27.26 116 ARG A N 1
ATOM 6494 C CA . ARG C 1 124 ? -117.738 18.039 27.738 1.00 28.64 116 ARG A CA 1
ATOM 6495 C C . ARG C 1 124 ? -118.636 16.978 28.370 1.00 30.54 116 ARG A C 1
ATOM 6496 O O . ARG C 1 124 ? -119.274 17.224 29.394 1.00 29.53 116 ARG A O 1
ATOM 6504 N N . LYS C 1 125 ? -118.675 15.800 27.754 1.00 32.49 117 LYS A N 1
ATOM 6505 C CA . LYS C 1 125 ? -119.496 14.698 28.244 1.00 34.98 117 LYS A CA 1
ATOM 6506 C C . LYS C 1 125 ? -119.052 14.254 29.635 1.00 34.78 117 LYS A C 1
ATOM 6507 O O . LYS C 1 125 ? -119.881 13.961 30.494 1.00 37.15 117 LYS A O 1
ATOM 6509 N N . VAL C 1 126 ? -117.740 14.208 29.846 1.00 32.81 118 VAL A N 1
ATOM 6510 C CA . VAL C 1 126 ? -117.180 13.831 31.138 1.00 32.02 118 VAL A CA 1
ATOM 6511 C C . VAL C 1 126 ? -117.579 14.852 32.198 1.00 30.99 118 VAL A C 1
ATOM 6512 O O . VAL C 1 126 ? -117.895 14.495 33.334 1.00 32.56 118 VAL A O 1
ATOM 6516 N N . ILE C 1 127 ? -117.570 16.123 31.813 1.00 28.23 119 ILE A N 1
ATOM 6517 C CA . ILE C 1 127 ? -117.925 17.209 32.716 1.00 27.60 119 ILE A CA 1
ATOM 6518 C C . ILE C 1 127 ? -119.393 17.118 33.124 1.00 31.02 119 ILE A C 1
ATOM 6519 O O . ILE C 1 127 ? -119.734 17.302 34.294 1.00 31.29 119 ILE A O 1
ATOM 6524 N N . ASP C 1 128 ? -120.258 16.828 32.156 1.00 33.96 120 ASP A N 1
ATOM 6525 C CA . ASP C 1 128 ? -121.690 16.707 32.415 1.00 37.92 120 ASP A CA 1
ATOM 6526 C C . ASP C 1 128 ? -121.988 15.543 33.355 1.00 39.86 120 ASP A C 1
ATOM 6527 O O . ASP C 1 128 ? -122.789 15.670 34.280 1.00 41.70 120 ASP A O 1
ATOM 6532 N N . GLN C 1 129 ? -121.337 14.410 33.111 1.00 40.42 121 GLN A N 1
ATOM 6533 C CA . GLN C 1 129 ? -121.526 13.220 33.933 1.00 43.88 121 GLN A CA 1
ATOM 6534 C C . GLN C 1 129 ? -121.008 13.439 35.352 1.00 41.60 121 GLN A C 1
ATOM 6535 O O . GLN C 1 129 ? -121.592 12.947 36.319 1.00 44.36 121 GLN A O 1
ATOM 6541 N N . ALA C 1 130 ? -119.910 14.180 35.468 1.00 36.33 122 ALA A N 1
ATOM 6542 C CA . ALA C 1 130 ? -119.316 14.475 36.766 1.00 33.08 122 ALA A CA 1
ATOM 6543 C C . ALA C 1 130 ? -120.233 15.370 37.592 1.00 33.71 122 ALA A C 1
ATOM 6544 O O . ALA C 1 130 ? -120.386 15.173 38.798 1.00 35.48 122 ALA A O 1
ATOM 6546 N N . LEU C 1 131 ? -120.839 16.353 36.933 1.00 30.63 123 LEU A N 1
ATOM 6547 C CA . LEU C 1 131 ? -121.787 17.250 37.585 1.00 33.39 123 LEU A CA 1
ATOM 6548 C C . LEU C 1 131 ? -122.993 16.477 38.107 1.00 38.43 123 LEU A C 1
ATOM 6549 O O . LEU C 1 131 ? -123.551 16.808 39.153 1.00 40.32 123 LEU A O 1
ATOM 6554 N N . ASP C 1 132 ? -123.386 15.444 37.370 1.00 40.00 124 ASP A N 1
ATOM 6555 C CA . ASP C 1 132 ? -124.502 14.597 37.770 1.00 43.19 124 ASP A CA 1
ATOM 6556 C C . ASP C 1 132 ? -124.135 13.744 38.980 1.00 42.06 124 ASP A C 1
ATOM 6557 O O . ASP C 1 132 ? -124.954 13.536 39.875 1.00 44.27 124 ASP A O 1
ATOM 6562 N N . ALA C 1 133 ? -122.897 13.258 39.001 1.00 41.17 125 ALA A N 1
ATOM 6563 C CA . ALA C 1 133 ? -122.437 12.360 40.057 1.00 40.53 125 ALA A CA 1
ATOM 6564 C C . ALA C 1 133 ? -122.206 13.094 41.375 1.00 40.52 125 ALA A C 1
ATOM 6565 O O . ALA C 1 133 ? -122.111 12.471 42.432 1.00 41.35 125 ALA A O 1
ATOM 6567 N N . GLY C 1 134 ? -122.112 14.418 41.307 1.00 38.94 126 GLY A N 1
ATOM 6568 C CA . GLY C 1 134 ? -121.920 15.224 42.497 1.00 37.03 126 GLY A CA 1
ATOM 6569 C C . GLY C 1 134 ? -120.506 15.739 42.676 1.00 34.01 126 GLY A C 1
ATOM 6570 O O . GLY C 1 134 ? -120.157 16.257 43.737 1.00 35.05 126 GLY A O 1
ATOM 6571 N N . THR C 1 135 ? -119.688 15.593 41.638 1.00 31.54 127 THR A N 1
ATOM 6572 C CA . THR C 1 135 ? -118.320 16.100 41.663 1.00 27.82 127 THR A CA 1
ATOM 6573 C C . THR C 1 135 ? -118.330 17.622 41.762 1.00 26.67 127 THR A C 1
ATOM 6574 O O . THR C 1 135 ? -119.072 18.293 41.045 1.00 26.86 127 THR A O 1
ATOM 6578 N N . ARG C 1 136 ? -117.510 18.162 42.657 1.00 25.14 128 ARG A N 1
ATOM 6579 C CA . ARG C 1 136 ? -117.505 19.598 42.913 1.00 26.61 128 ARG A CA 1
ATOM 6580 C C . ARG C 1 136 ? -116.167 20.251 42.575 1.00 24.33 128 ARG A C 1
ATOM 6581 O O . ARG C 1 136 ? -116.021 21.467 42.682 1.00 24.10 128 ARG A O 1
ATOM 6583 N N . ASN C 1 137 ? -115.194 19.443 42.168 1.00 22.00 129 ASN A N 1
ATOM 6584 C CA . ASN C 1 137 ? -113.856 19.952 41.880 1.00 22.38 129 ASN A CA 1
ATOM 6585 C C . ASN C 1 137 ? -113.548 19.887 40.390 1.00 22.42 129 ASN A C 1
ATOM 6586 O O . ASN C 1 137 ? -113.484 18.805 39.807 1.00 23.66 129 ASN A O 1
ATOM 6591 N N . TYR C 1 138 ? -113.356 21.052 39.780 1.00 20.60 130 TYR A N 1
ATOM 6592 C CA . TYR C 1 138 ? -113.111 21.134 38.345 1.00 22.45 130 TYR A CA 1
ATOM 6593 C C . TYR C 1 138 ? -111.883 21.984 38.062 1.00 23.48 130 TYR A C 1
ATOM 6594 O O . TYR C 1 138 ? -111.882 23.195 38.280 1.00 25.43 130 TYR A O 1
ATOM 6603 N N . ILE C 1 139 ? -110.835 21.330 37.575 1.00 17.90 131 ILE A N 1
ATOM 6604 C CA . ILE C 1 139 ? -109.526 21.953 37.475 1.00 17.34 131 ILE A CA 1
ATOM 6605 C C . ILE C 1 139 ? -109.092 22.113 36.026 1.00 22.05 131 ILE A C 1
ATOM 6606 O O . ILE C 1 139 ? -109.217 21.187 35.229 1.00 20.12 131 ILE A O 1
ATOM 6611 N N . GLY C 1 140 ? -108.578 23.290 35.687 1.00 22.21 132 GLY A N 1
ATOM 6612 C CA . GLY C 1 140 ? -108.008 23.504 34.372 1.00 18.65 132 GLY A CA 1
ATOM 6613 C C . GLY C 1 140 ? -106.733 22.701 34.204 1.00 17.16 132 GLY A C 1
ATOM 6614 O O . GLY C 1 140 ? -105.951 22.564 35.145 1.00 16.59 132 GLY A O 1
ATOM 6615 N N . GLY C 1 141 ? -106.524 22.159 33.010 1.00 16.07 133 GLY A N 1
ATOM 6616 C CA . GLY C 1 141 ? -105.335 21.375 32.741 1.00 15.95 133 GLY A CA 1
ATOM 6617 C C . GLY C 1 141 ? -104.106 22.238 32.557 1.00 17.41 133 GLY A C 1
ATOM 6618 O O . GLY C 1 141 ? -104.208 23.463 32.471 1.00 19.89 133 GLY A O 1
ATOM 6619 N N . ASN C 1 142 ? -102.940 21.602 32.507 1.00 14.78 134 ASN A N 1
ATOM 6620 C CA . ASN C 1 142 ? -101.701 22.316 32.225 1.00 17.18 134 ASN A CA 1
ATOM 6621 C C . ASN C 1 142 ? -101.795 22.932 30.836 1.00 16.10 134 ASN A C 1
ATOM 6622 O O . ASN C 1 142 ? -102.378 22.340 29.928 1.00 15.28 134 ASN A O 1
ATOM 6627 N N . CYS C 1 143 ? -101.235 24.126 30.683 1.00 15.33 135 CYS A N 1
ATOM 6628 C CA . CYS C 1 143 ? -101.338 24.874 29.434 1.00 17.82 135 CYS A CA 1
ATOM 6629 C C . CYS C 1 143 ? -100.814 24.078 28.240 1.00 16.39 135 CYS A C 1
ATOM 6630 O O . CYS C 1 143 ? -101.387 24.127 27.155 1.00 18.18 135 CYS A O 1
ATOM 6633 N N . THR C 1 144 ? -99.733 23.336 28.454 1.00 14.10 136 THR A N 1
ATOM 6634 C CA . THR C 1 144 ? -99.137 22.521 27.401 1.00 14.87 136 THR A CA 1
ATOM 6635 C C . THR C 1 144 ? -100.096 21.433 26.921 1.00 15.18 136 THR A C 1
ATOM 6636 O O . THR C 1 144 ? -100.198 21.167 25.723 1.00 14.21 136 THR A O 1
ATOM 6640 N N . VAL C 1 145 ? -100.797 20.810 27.864 1.00 14.14 137 VAL A N 1
ATOM 6641 C CA . VAL C 1 145 ? -101.711 19.719 27.547 1.00 15.17 137 VAL A CA 1
ATOM 6642 C C . VAL C 1 145 ? -102.966 20.246 26.862 1.00 17.62 137 VAL A C 1
ATOM 6643 O O . VAL C 1 145 ? -103.418 19.684 25.864 1.00 18.90 137 VAL A O 1
ATOM 6647 N N . SER C 1 146 ? -103.523 21.326 27.400 1.00 17.80 138 SER A N 1
ATOM 6648 C CA . SER C 1 146 ? -104.740 21.916 26.853 1.00 19.54 138 SER A CA 1
ATOM 6649 C C . SER C 1 146 ? -104.551 22.369 25.408 1.00 19.85 138 SER A C 1
ATOM 6650 O O . SER C 1 146 ? -105.370 22.062 24.544 1.00 19.74 138 SER A O 1
ATOM 6653 N N . LEU C 1 147 ? -103.466 23.094 25.155 1.00 14.05 139 LEU A N 1
ATOM 6654 C CA . LEU C 1 147 ? -103.188 23.623 23.824 1.00 19.02 139 LEU A CA 1
ATOM 6655 C C . LEU C 1 147 ? -102.902 22.515 22.814 1.00 19.03 139 LEU A C 1
ATOM 6656 O O . LEU C 1 147 ? -103.198 22.656 21.628 1.00 18.50 139 LEU A O 1
ATOM 6661 N N . MET C 1 148 ? -102.320 21.417 23.286 1.00 17.69 140 MET A N 1
ATOM 6662 C CA . MET C 1 148 ? -102.034 20.278 22.422 1.00 17.16 140 MET A CA 1
ATOM 6663 C C . MET C 1 148 ? -103.327 19.592 22.001 1.00 14.46 140 MET A C 1
ATOM 6664 O O . MET C 1 148 ? -103.503 19.236 20.836 1.00 16.57 140 MET A O 1
ATOM 6669 N N . LEU C 1 149 ? -104.231 19.413 22.959 1.00 14.63 141 LEU A N 1
ATOM 6670 C CA . LEU C 1 149 ? -105.492 18.727 22.705 1.00 17.84 141 LEU A CA 1
ATOM 6671 C C . LEU C 1 149 ? -106.464 19.603 21.920 1.00 16.08 141 LEU A C 1
ATOM 6672 O O . LEU C 1 149 ? -107.300 19.094 21.175 1.00 16.96 141 LEU A O 1
ATOM 6677 N N . MET C 1 150 ? -106.357 20.917 22.086 1.00 15.84 142 MET A N 1
ATOM 6678 C CA . MET C 1 150 ? -107.179 21.839 21.310 1.00 18.33 142 MET A CA 1
ATOM 6679 C C . MET C 1 150 ? -106.756 21.824 19.845 1.00 18.47 142 MET A C 1
ATOM 6680 O O . MET C 1 150 ? -107.546 22.142 18.956 1.00 21.15 142 MET A O 1
ATOM 6685 N N . ALA C 1 151 ? -105.505 21.447 19.603 1.00 12.92 143 ALA A N 1
ATOM 6686 C CA . ALA C 1 151 ? -104.960 21.415 18.253 1.00 19.58 143 ALA A CA 1
ATOM 6687 C C . ALA C 1 151 ? -105.116 20.037 17.614 1.00 19.20 143 ALA A C 1
ATOM 6688 O O . ALA C 1 151 ? -105.461 19.927 16.438 1.00 20.72 143 ALA A O 1
ATOM 6690 N N . LEU C 1 152 ? -104.868 18.990 18.394 1.00 17.43 144 LEU A N 1
ATOM 6691 C CA . LEU C 1 152 ? -104.823 17.633 17.857 1.00 19.84 144 LEU A CA 1
ATOM 6692 C C . LEU C 1 152 ? -105.938 16.730 18.378 1.00 19.63 144 LEU A C 1
ATOM 6693 O O . LEU C 1 152 ? -105.844 15.506 18.276 1.00 18.63 144 LEU A O 1
ATOM 6698 N N . GLY C 1 153 ? -106.990 17.330 18.925 1.00 20.73 145 GLY A N 1
ATOM 6699 C CA . GLY C 1 153 ? -108.099 16.570 19.477 1.00 20.88 145 GLY A CA 1
ATOM 6700 C C . GLY C 1 153 ? -108.745 15.607 18.499 1.00 18.91 145 GLY A C 1
ATOM 6701 O O . GLY C 1 153 ? -109.236 14.549 18.891 1.00 17.99 145 GLY A O 1
ATOM 6702 N N . GLY C 1 154 ? -108.737 15.971 17.222 1.00 18.93 146 GLY A N 1
ATOM 6703 C CA . GLY C 1 154 ? -109.317 15.133 16.190 1.00 17.61 146 GLY A CA 1
ATOM 6704 C C . GLY C 1 154 ? -108.622 13.794 16.025 1.00 18.03 146 GLY A C 1
ATOM 6705 O O . GLY C 1 154 ? -109.269 12.778 15.772 1.00 21.36 146 GLY A O 1
ATOM 6706 N N . LEU C 1 155 ? -107.301 13.791 16.171 1.00 17.93 147 LEU A N 1
ATOM 6707 C CA . LEU C 1 155 ? -106.521 12.568 16.010 1.00 18.57 147 LEU A CA 1
ATOM 6708 C C . LEU C 1 155 ? -106.794 11.573 17.136 1.00 20.21 147 LEU A C 1
ATOM 6709 O O . LEU C 1 155 ? -106.900 10.369 16.896 1.00 19.59 147 LEU A O 1
ATOM 6714 N N . PHE C 1 156 ? -106.905 12.078 18.361 1.00 19.31 148 PHE A N 1
ATOM 6715 C CA . PHE C 1 156 ? -107.177 11.228 19.516 1.00 20.06 148 PHE A CA 1
ATOM 6716 C C . PHE C 1 156 ? -108.603 10.689 19.476 1.00 23.02 148 PHE A C 1
ATOM 6717 O O . PHE C 1 156 ? -108.856 9.550 19.870 1.00 26.59 148 PHE A O 1
ATOM 6725 N N . ASP C 1 157 ? -109.530 11.512 18.995 1.00 22.20 149 ASP A N 1
ATOM 6726 C CA . ASP C 1 157 ? -110.925 11.105 18.859 1.00 24.90 149 ASP A CA 1
ATOM 6727 C C . ASP C 1 157 ? -111.072 9.937 17.888 1.00 23.81 149 ASP A C 1
ATOM 6728 O O . ASP C 1 157 ? -111.916 9.063 18.080 1.00 22.39 149 ASP A O 1
ATOM 6733 N N . ALA C 1 158 ? -110.246 9.931 16.846 1.00 23.37 150 ALA A N 1
ATOM 6734 C CA . ALA C 1 158 ? -110.284 8.872 15.844 1.00 23.56 150 ALA A CA 1
ATOM 6735 C C . ALA C 1 158 ? -109.501 7.648 16.309 1.00 21.87 150 ALA A C 1
ATOM 6736 O O . ALA C 1 158 ? -109.468 6.627 15.623 1.00 25.55 150 ALA A O 1
ATOM 6738 N N . GLY C 1 159 ? -108.873 7.760 17.476 1.00 20.98 151 GLY A N 1
ATOM 6739 C CA . GLY C 1 159 ? -108.099 6.669 18.041 1.00 20.26 151 GLY A CA 1
ATOM 6740 C C . GLY C 1 159 ? -106.903 6.278 17.196 1.00 20.54 151 GLY A C 1
ATOM 6741 O O . GLY C 1 159 ? -106.550 5.102 17.110 1.00 19.14 151 GLY A O 1
ATOM 6742 N N . LEU C 1 160 ? -106.274 7.271 16.575 1.00 20.10 152 LEU A N 1
ATOM 6743 C CA . LEU C 1 160 ? -105.170 7.020 15.657 1.00 19.23 152 LEU A CA 1
ATOM 6744 C C . LEU C 1 160 ? -103.804 7.144 16.326 1.00 17.92 152 LEU A C 1
ATOM 6745 O O . LEU C 1 160 ? -102.811 6.641 15.807 1.00 17.09 152 LEU A O 1
ATOM 6750 N N . VAL C 1 161 ? -103.754 7.810 17.476 1.00 15.69 153 VAL A N 1
ATOM 6751 C CA . VAL C 1 161 ? -102.481 8.106 18.127 1.00 19.38 153 VAL A CA 1
ATOM 6752 C C . VAL C 1 161 ? -101.921 6.899 18.881 1.00 21.23 153 VAL A C 1
ATOM 6753 O O . VAL C 1 161 ? -102.539 6.397 19.820 1.00 19.58 153 VAL A O 1
ATOM 6757 N N . GLU C 1 162 ? -100.743 6.444 18.462 1.00 20.42 154 GLU A N 1
ATOM 6758 C CA . GLU C 1 162 ? -100.043 5.360 19.146 1.00 21.05 154 GLU A CA 1
ATOM 6759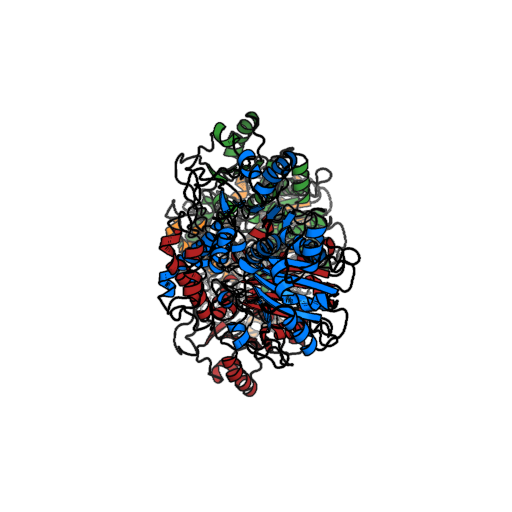 C C . GLU C 1 162 ? -99.160 5.927 20.255 1.00 18.43 154 GLU A C 1
ATOM 6760 O O . GLU C 1 162 ? -99.212 5.469 21.396 1.00 13.86 154 GLU A O 1
ATOM 6766 N N . TRP C 1 163 ? -98.345 6.919 19.909 1.00 16.45 155 TRP A N 1
ATOM 6767 C CA . TRP C 1 163 ? -97.624 7.706 20.906 1.00 12.28 155 TRP A CA 1
ATOM 6768 C C . TRP C 1 163 ? -97.256 9.075 20.344 1.00 16.68 155 TRP A C 1
ATOM 6769 O O . TRP C 1 163 ? -97.414 9.328 19.150 1.00 11.73 155 TRP A O 1
ATOM 6780 N N . MET C 1 164 ? -96.766 9.954 21.213 1.00 15.68 156 MET A N 1
ATOM 6781 C CA . MET C 1 164 ? -96.443 11.320 20.815 1.00 13.58 156 MET A CA 1
ATOM 6782 C C . MET C 1 164 ? -95.220 11.864 21.549 1.00 17.05 156 MET A C 1
ATOM 6783 O O . MET C 1 164 ? -95.124 11.771 22.772 1.00 20.75 156 MET A O 1
ATOM 6788 N N . SER C 1 165 ? -94.287 12.431 20.790 1.00 17.75 157 SER A N 1
ATOM 6789 C CA . SER C 1 165 ? -93.135 13.114 21.366 1.00 16.52 157 SER A CA 1
ATOM 6790 C C . SER C 1 165 ? -93.303 14.619 21.195 1.00 17.68 157 SER A C 1
ATOM 6791 O O . SER C 1 165 ? -93.394 15.118 20.073 1.00 16.02 157 SER A O 1
ATOM 6794 N N . ALA C 1 166 ? -93.347 15.340 22.311 1.00 15.10 158 ALA A N 1
ATOM 6795 C CA . ALA C 1 166 ? -93.631 16.770 22.282 1.00 13.94 158 ALA A CA 1
ATOM 6796 C C . ALA C 1 166 ? -92.446 17.611 22.744 1.00 14.00 158 ALA A C 1
ATOM 6797 O O . ALA C 1 166 ? -92.063 17.575 23.912 1.00 9.44 158 ALA A O 1
ATOM 6799 N N . MET C 1 167 ? -91.873 18.370 21.816 1.00 12.85 159 MET A N 1
ATOM 6800 C CA . MET C 1 167 ? -90.833 19.338 22.145 1.00 12.20 159 MET A CA 1
ATOM 6801 C C . MET C 1 167 ? -91.440 20.736 22.138 1.00 14.13 159 MET A C 1
ATOM 6802 O O . MET C 1 167 ? -91.857 21.234 21.092 1.00 13.08 159 MET A O 1
ATOM 6807 N N . THR C 1 168 ? -91.495 21.365 23.307 1.00 11.99 160 THR A N 1
ATOM 6808 C CA . THR C 1 168 ? -92.246 22.606 23.456 1.00 12.92 160 THR A CA 1
ATOM 6809 C C . THR C 1 168 ? -91.376 23.857 23.404 1.00 11.82 160 THR A C 1
ATOM 6810 O O . THR C 1 168 ? -90.171 23.813 23.650 1.00 7.96 160 THR A O 1
ATOM 6814 N N . TYR C 1 169 ? -92.021 24.971 23.072 1.00 9.41 161 TYR A N 1
ATOM 6815 C CA . TYR C 1 169 ? -91.391 26.283 23.018 1.00 11.24 161 TYR A CA 1
ATOM 6816 C C . TYR C 1 169 ? -92.229 27.218 23.881 1.00 11.64 161 TYR A C 1
ATOM 6817 O O . TYR C 1 169 ? -93.052 27.975 23.368 1.00 12.67 161 TYR A O 1
ATOM 6826 N N . GLN C 1 170 ? -92.026 27.158 25.192 1.00 10.85 162 GLN A N 1
ATOM 6827 C CA . GLN C 1 170 ? -92.953 27.793 26.123 1.00 11.61 162 GLN A CA 1
ATOM 6828 C C . GLN C 1 170 ? -92.566 29.222 26.486 1.00 11.59 162 GLN A C 1
ATOM 6829 O O . GLN C 1 170 ? -91.403 29.522 26.747 1.00 11.27 162 GLN A O 1
ATOM 6835 N N . ALA C 1 171 ? -93.572 30.090 26.506 1.00 12.37 163 ALA A N 1
ATOM 6836 C CA . ALA C 1 171 ? -93.368 31.523 26.677 1.00 14.89 163 ALA A CA 1
ATOM 6837 C C . ALA C 1 171 ? -93.085 31.915 28.125 1.00 13.62 163 ALA A C 1
ATOM 6838 O O . ALA C 1 171 ? -93.410 31.178 29.056 1.00 14.32 163 ALA A O 1
ATOM 6840 N N . ALA C 1 172 ? -92.490 33.093 28.297 1.00 13.35 164 ALA A N 1
ATOM 6841 C CA . ALA C 1 172 ? -92.101 33.590 29.612 1.00 17.71 164 ALA A CA 1
ATOM 6842 C C . ALA C 1 172 ? -93.307 33.830 30.513 1.00 17.93 164 ALA A C 1
ATOM 6843 O O . ALA C 1 172 ? -93.228 33.646 31.726 1.00 12.84 164 ALA A O 1
ATOM 6845 N N . SER C 1 173 ? -94.422 34.237 29.915 1.00 16.26 165 SER A N 1
ATOM 6846 C CA . SER C 1 173 ? -95.633 34.540 30.674 1.00 17.69 165 SER A CA 1
ATOM 6847 C C . SER C 1 173 ? -96.207 33.298 31.348 1.00 14.10 165 SER A C 1
ATOM 6848 O O . SER C 1 173 ? -97.060 33.399 32.229 1.00 15.53 165 SER A O 1
ATOM 6851 N N . GLY C 1 174 ? -95.738 32.128 30.928 1.00 14.35 166 GLY A N 1
ATOM 6852 C CA . GLY C 1 174 ? -96.164 30.879 31.529 1.00 15.60 166 GLY A CA 1
ATOM 6853 C C . GLY C 1 174 ? -95.675 30.706 32.954 1.00 16.85 166 GLY A C 1
ATOM 6854 O O . GLY C 1 174 ? -96.171 29.852 33.690 1.00 17.62 166 GLY A O 1
ATOM 6855 N N . ALA C 1 175 ? -94.703 31.523 33.346 1.00 17.84 167 ALA A N 1
ATOM 6856 C CA . ALA C 1 175 ? -94.109 31.427 34.673 1.00 17.91 167 ALA A CA 1
ATOM 6857 C C . ALA C 1 175 ? -94.616 32.525 35.605 1.00 18.98 167 ALA A C 1
ATOM 6858 O O . ALA C 1 175 ? -94.224 32.587 36.769 1.00 22.20 167 ALA A O 1
ATOM 6860 N N . GLY C 1 176 ? -95.484 33.392 35.092 1.00 18.53 168 GLY A N 1
ATOM 6861 C CA . GLY C 1 176 ? -96.069 34.440 35.908 1.00 19.07 168 GLY A CA 1
ATOM 6862 C C . GLY C 1 176 ? -95.865 35.849 35.384 1.00 16.16 168 GLY A C 1
ATOM 6863 O O . GLY C 1 176 ? -95.112 36.068 34.436 1.00 15.68 168 GLY A O 1
ATOM 6864 N N . ALA C 1 177 ? -96.541 36.806 36.013 1.00 23.07 169 ALA A N 1
ATOM 6865 C CA . ALA C 1 177 ? -96.466 38.207 35.611 1.00 22.37 169 ALA A CA 1
ATOM 6866 C C . ALA C 1 177 ? -95.052 38.760 35.757 1.00 22.48 169 ALA A C 1
ATOM 6867 O O . ALA C 1 177 ? -94.551 39.452 34.870 1.00 20.65 169 ALA A O 1
ATOM 6869 N N . GLN C 1 178 ? -94.416 38.451 36.882 1.00 22.22 170 GLN A N 1
ATOM 6870 C CA . GLN C 1 178 ? -93.068 38.931 37.169 1.00 25.41 170 GLN A CA 1
ATOM 6871 C C . GLN C 1 178 ? -92.048 38.394 36.168 1.00 24.41 170 GLN A C 1
ATOM 6872 O O . GLN C 1 178 ? -91.051 39.053 35.870 1.00 24.60 170 GLN A O 1
ATOM 6878 N N . ASN C 1 179 ? -92.305 37.198 35.650 1.00 23.04 171 ASN A N 1
ATOM 6879 C CA . ASN C 1 179 ? -91.391 36.563 34.708 1.00 23.02 171 ASN A CA 1
ATOM 6880 C C . ASN C 1 179 ? -91.491 37.178 33.315 1.00 21.55 171 ASN A C 1
ATOM 6881 O O . ASN C 1 179 ? -90.500 37.236 32.587 1.00 18.66 171 ASN A O 1
ATOM 6886 N N . MET C 1 180 ? -92.684 37.635 32.942 1.00 22.39 172 MET A N 1
ATOM 6887 C CA . MET C 1 180 ? -92.856 38.302 31.656 1.00 26.06 172 MET A CA 1
ATOM 6888 C C . MET C 1 180 ? -92.173 39.662 31.697 1.00 23.59 172 MET A C 1
ATOM 6889 O O . MET C 1 180 ? -91.595 40.109 30.706 1.00 21.16 172 MET A O 1
ATOM 6894 N N . ARG C 1 181 ? -92.246 40.313 32.854 1.00 23.22 173 ARG A N 1
ATOM 6895 C CA . ARG C 1 181 ? -91.546 41.570 33.078 1.00 23.01 173 ARG A CA 1
ATOM 6896 C C . ARG C 1 181 ? -90.042 41.372 32.942 1.00 20.89 173 ARG A C 1
ATOM 6897 O O . ARG C 1 181 ? -89.345 42.204 32.361 1.00 18.87 173 ARG A O 1
ATOM 6905 N N . GLU C 1 182 ? -89.550 40.260 33.479 1.00 20.03 174 GLU A N 1
ATOM 6906 C CA . GLU C 1 182 ? -88.121 39.972 33.475 1.00 21.41 174 GLU A CA 1
ATOM 6907 C C . GLU C 1 182 ? -87.593 39.753 32.060 1.00 20.03 174 GLU A C 1
ATOM 6908 O O . GLU C 1 182 ? -86.505 40.217 31.726 1.00 22.19 174 GLU A O 1
ATOM 6914 N N . LEU C 1 183 ? -88.363 39.049 31.235 1.00 18.06 175 LEU A N 1
ATOM 6915 C CA . LEU C 1 183 ? -87.978 38.824 29.844 1.00 19.21 175 LEU A CA 1
ATOM 6916 C C . LEU C 1 183 ? -87.804 40.150 29.113 1.00 18.73 175 LEU A C 1
ATOM 6917 O O . LEU C 1 183 ? -86.812 40.362 28.415 1.00 20.98 175 LEU A O 1
ATOM 6922 N N . LEU C 1 184 ? -88.776 41.039 29.287 1.00 19.36 176 LEU A N 1
ATOM 6923 C CA . LEU C 1 184 ? -88.735 42.360 28.672 1.00 20.32 176 LEU A CA 1
ATOM 6924 C C . LEU C 1 184 ? -87.559 43.175 29.196 1.00 21.35 176 LEU A C 1
ATOM 6925 O O . LEU C 1 184 ? -86.897 43.883 28.437 1.00 21.60 176 LEU A O 1
ATOM 6930 N N . LYS C 1 185 ? -87.303 43.070 30.496 1.00 22.92 177 LYS A N 1
ATOM 6931 C CA . LYS C 1 185 ? -86.170 43.754 31.107 1.00 26.93 177 LYS A CA 1
ATOM 6932 C C . LYS C 1 185 ? -84.855 43.196 30.573 1.00 25.46 177 LYS A C 1
ATOM 6933 O O . LYS C 1 185 ? -83.890 43.935 30.381 1.00 27.26 177 LYS A O 1
ATOM 6939 N N . GLN C 1 186 ? -84.826 41.889 30.336 1.00 22.95 178 GLN A N 1
ATOM 6940 C CA . GLN C 1 186 ? -83.647 41.236 29.781 1.00 22.65 178 GLN A CA 1
ATOM 6941 C C . GLN C 1 186 ? -83.415 41.673 28.339 1.00 22.05 178 GLN A C 1
ATOM 6942 O O . GLN C 1 186 ? -82.278 41.907 27.928 1.00 19.83 178 GLN A O 1
ATOM 6948 N N . MET C 1 187 ? -84.499 41.780 27.576 1.00 21.44 179 MET A N 1
ATOM 6949 C CA . MET C 1 187 ? -84.422 42.237 26.193 1.00 22.43 179 MET A CA 1
ATOM 6950 C C . MET C 1 187 ? -83.882 43.660 26.125 1.00 22.64 179 MET A C 1
ATOM 6951 O O . MET C 1 187 ? -83.066 43.983 25.262 1.00 22.52 179 MET A O 1
ATOM 6956 N N . GLY C 1 188 ? -84.341 44.505 27.041 1.00 23.33 180 GLY A N 1
ATOM 6957 C CA . GLY C 1 188 ? -83.872 45.875 27.113 1.00 27.21 180 GLY A CA 1
ATOM 6958 C C . GLY C 1 188 ? -82.408 45.969 27.493 1.00 27.71 180 GLY A C 1
ATOM 6959 O O . GLY C 1 188 ? -81.658 46.758 26.919 1.00 31.00 180 GLY A O 1
ATOM 6960 N N . ALA C 1 189 ? -82.003 45.156 28.464 1.00 26.18 181 ALA A N 1
ATOM 6961 C CA . ALA C 1 189 ? -80.618 45.126 28.918 1.00 26.33 181 ALA A CA 1
ATOM 6962 C C . ALA C 1 189 ? -79.688 44.656 27.804 1.00 26.05 181 ALA A C 1
ATOM 6963 O O . ALA C 1 189 ? -78.592 45.189 27.632 1.00 27.69 181 ALA A O 1
ATOM 6965 N N . ALA C 1 190 ? -80.135 43.658 27.051 1.00 21.34 182 ALA A N 1
ATOM 6966 C CA . ALA C 1 190 ? -79.350 43.116 25.947 1.00 22.34 182 ALA A CA 1
ATOM 6967 C C . ALA C 1 190 ? -79.154 44.156 24.847 1.00 25.00 182 ALA A C 1
ATOM 6968 O O . ALA C 1 190 ? -78.053 44.312 24.317 1.00 25.64 182 ALA A O 1
ATOM 6970 N N . HIS C 1 191 ? -80.226 44.866 24.511 1.00 25.25 183 HIS A N 1
ATOM 6971 C CA . HIS C 1 191 ? -80.186 45.867 23.452 1.00 24.20 183 HIS A CA 1
ATOM 6972 C C . HIS C 1 191 ? -79.377 47.098 23.849 1.00 24.27 183 HIS A C 1
ATOM 6973 O O . HIS C 1 191 ? -78.639 47.654 23.034 1.00 23.99 183 HIS A O 1
ATOM 6980 N N . ALA C 1 192 ? -79.520 47.518 25.103 1.00 25.07 184 ALA A N 1
ATOM 6981 C CA . ALA C 1 192 ? -78.874 48.734 25.590 1.00 26.90 184 ALA A CA 1
ATOM 6982 C C . ALA C 1 192 ? -77.353 48.629 25.548 1.00 29.12 184 ALA A C 1
ATOM 6983 O O . ALA C 1 192 ? -76.657 49.637 25.434 1.00 30.66 184 ALA A O 1
ATOM 6985 N N . SER C 1 193 ? -76.843 47.405 25.637 1.00 27.22 185 SER A N 1
ATOM 6986 C CA . SER C 1 193 ? -75.404 47.176 25.667 1.00 27.59 185 SER A CA 1
ATOM 6987 C C . SER C 1 193 ? -74.752 47.443 24.314 1.00 28.00 185 SER A C 1
ATOM 6988 O O . SER C 1 193 ? -73.550 47.700 24.238 1.00 29.82 185 SER A O 1
ATOM 6991 N N . VAL C 1 194 ? -75.546 47.374 23.250 1.00 26.88 186 VAL A N 1
ATOM 6992 C CA . VAL C 1 194 ? -75.035 47.573 21.898 1.00 27.61 186 VAL A CA 1
ATOM 6993 C C . VAL C 1 194 ? -75.874 48.595 21.139 1.00 28.24 186 VAL A C 1
ATOM 6994 O O . VAL C 1 194 ? -75.868 48.616 19.908 1.00 28.99 186 VAL A O 1
ATOM 6998 N N . ALA C 1 195 ? -76.585 49.441 21.880 1.00 29.33 187 ALA A N 1
ATOM 6999 C CA . ALA C 1 195 ? -77.498 50.419 21.292 1.00 32.39 187 ALA A CA 1
ATOM 7000 C C . ALA C 1 195 ? -76.805 51.328 20.279 1.00 35.00 187 ALA A C 1
ATOM 7001 O O . ALA C 1 195 ? -77.319 51.550 19.182 1.00 36.78 187 ALA A O 1
ATOM 7003 N N . ASP C 1 196 ? -75.640 51.848 20.650 1.00 36.06 188 ASP A N 1
ATOM 7004 C CA . ASP C 1 196 ? -74.885 52.739 19.775 1.00 41.57 188 ASP A CA 1
ATOM 7005 C C . ASP C 1 196 ? -74.345 51.998 18.556 1.00 38.21 188 ASP A C 1
ATOM 7006 O O . ASP C 1 196 ? -74.352 52.528 17.444 1.00 40.34 188 ASP A O 1
ATOM 7011 N N . ASP C 1 197 ? -73.879 50.773 18.773 1.00 35.14 189 ASP A N 1
ATOM 7012 C CA . ASP C 1 197 ? -73.316 49.962 17.699 1.00 34.64 189 ASP A CA 1
ATOM 7013 C C . ASP C 1 197 ? -74.368 49.603 16.654 1.00 32.21 189 ASP A C 1
ATOM 7014 O O . ASP C 1 197 ? -74.072 49.541 15.462 1.00 30.63 189 ASP A O 1
ATOM 7019 N N . LEU C 1 198 ? -75.596 49.367 17.107 1.00 30.62 190 LEU A N 1
ATOM 7020 C CA . LEU C 1 198 ? -76.691 49.027 16.205 1.00 28.86 190 LEU A CA 1
ATOM 7021 C C . LEU C 1 198 ? -77.060 50.209 15.315 1.00 31.72 190 LEU A C 1
ATOM 7022 O O . LEU C 1 198 ? -77.554 50.028 14.203 1.00 30.17 190 LEU A O 1
ATOM 7027 N N . ALA C 1 199 ? -76.818 51.419 15.811 1.00 35.29 191 ALA A N 1
ATOM 7028 C CA . ALA C 1 199 ? -77.098 52.631 15.049 1.00 37.81 191 ALA A CA 1
ATOM 7029 C C . ALA C 1 199 ? -75.965 52.926 14.070 1.00 39.86 191 ALA A C 1
ATOM 7030 O O . ALA C 1 199 ? -76.108 53.754 13.171 1.00 40.87 191 ALA A O 1
ATOM 7032 N N . ASN C 1 200 ? -74.840 52.244 14.256 1.00 39.49 192 ASN A N 1
ATOM 7033 C CA . ASN C 1 200 ? -73.691 52.388 13.371 1.00 38.68 192 ASN A CA 1
ATOM 7034 C C . ASN C 1 200 ? -73.602 51.191 12.428 1.00 38.38 192 ASN A C 1
ATOM 7035 O O . ASN C 1 200 ? -73.209 50.101 12.838 1.00 37.02 192 ASN A O 1
ATOM 7040 N N . PRO C 1 201 ? -73.967 51.396 11.154 1.00 39.10 193 PRO A N 1
ATOM 7041 C CA . PRO C 1 201 ? -73.976 50.321 10.156 1.00 37.97 193 PRO A CA 1
ATOM 7042 C C . PRO C 1 201 ? -72.585 49.770 9.850 1.00 35.71 193 PRO A C 1
ATOM 7043 O O . PRO C 1 201 ? -72.467 48.663 9.325 1.00 36.13 193 PRO A O 1
ATOM 7047 N N . ALA C 1 202 ? -71.550 50.536 10.180 1.00 33.48 194 ALA A N 1
ATOM 7048 C CA . ALA C 1 202 ? -70.177 50.132 9.901 1.00 31.75 194 ALA A CA 1
ATOM 7049 C C . ALA C 1 202 ? -69.582 49.324 11.052 1.00 37.64 194 ALA A C 1
ATOM 7050 O O . ALA C 1 202 ? -68.449 48.850 10.964 1.00 38.30 194 ALA A O 1
ATOM 7052 N N . SER C 1 203 ? -70.348 49.169 12.127 1.00 36.11 195 SER A N 1
ATOM 7053 C CA . SER C 1 203 ? -69.880 48.433 13.298 1.00 32.83 195 SER A CA 1
ATOM 7054 C C . SER C 1 203 ? -69.758 46.939 13.003 1.00 31.99 195 SER A C 1
ATOM 7055 O O . SER C 1 203 ? -70.531 46.385 12.221 1.00 32.60 195 SER A O 1
ATOM 7058 N N . ALA C 1 204 ? -68.782 46.295 13.636 1.00 31.30 196 ALA A N 1
ATOM 7059 C CA . ALA C 1 204 ? -68.554 44.867 13.448 1.00 30.11 196 ALA A CA 1
ATOM 7060 C C . ALA C 1 204 ? -69.540 44.048 14.273 1.00 30.22 196 ALA A C 1
ATOM 7061 O O . ALA C 1 204 ? -69.782 44.345 15.443 1.00 31.93 196 ALA A O 1
ATOM 7063 N N . ILE C 1 205 ? -70.101 43.012 13.656 1.00 28.37 197 ILE A N 1
ATOM 7064 C CA . ILE C 1 205 ? -71.119 42.192 14.300 1.00 26.58 197 ILE A CA 1
ATOM 7065 C C . ILE C 1 205 ? -70.518 41.382 15.448 1.00 26.33 197 ILE A C 1
ATOM 7066 O O . ILE C 1 205 ? -71.195 41.104 16.439 1.00 29.11 197 ILE A O 1
ATOM 7071 N N . LEU C 1 206 ? -69.245 41.016 15.325 1.00 24.74 198 LEU A N 1
ATOM 7072 C CA . LEU C 1 206 ? -68.585 40.223 16.357 1.00 25.04 198 LEU A CA 1
ATOM 7073 C C . LEU C 1 206 ? -68.356 41.035 17.628 1.00 24.34 198 LEU A C 1
ATOM 7074 O O . LEU C 1 206 ? -68.362 40.487 18.729 1.00 24.12 198 LEU A O 1
ATOM 7079 N N . ASP C 1 207 ? -68.150 42.340 17.473 1.00 24.63 199 ASP A N 1
ATOM 7080 C CA . ASP C 1 207 ? -68.038 43.230 18.623 1.00 28.25 199 ASP A CA 1
ATOM 7081 C C . ASP C 1 207 ? -69.392 43.347 19.309 1.00 26.22 199 ASP A C 1
ATOM 7082 O O . ASP C 1 207 ? -69.483 43.339 20.537 1.00 25.31 199 ASP A O 1
ATOM 7087 N N . ILE C 1 208 ? -70.441 43.454 18.500 1.00 22.52 200 ILE A N 1
ATOM 7088 C CA . ILE C 1 208 ? -71.808 43.515 18.999 1.00 21.78 200 ILE A CA 1
ATOM 7089 C C . ILE C 1 208 ? -72.159 42.224 19.729 1.00 25.71 200 ILE A C 1
ATOM 7090 O O . ILE C 1 208 ? -72.728 42.250 20.821 1.00 26.02 200 ILE A O 1
ATOM 7095 N N . ASP C 1 209 ? -71.809 41.097 19.119 1.00 19.88 201 ASP A N 1
ATOM 7096 C CA . ASP C 1 209 ? -72.085 39.788 19.698 1.00 21.88 201 ASP A CA 1
ATOM 7097 C C . ASP C 1 209 ? -71.337 39.582 21.010 1.00 19.79 201 ASP A C 1
ATOM 7098 O O . ASP C 1 209 ? -71.859 38.970 21.943 1.00 18.45 201 ASP A O 1
ATOM 7103 N N . ARG C 1 210 ? -70.111 40.091 21.072 1.00 19.97 202 ARG A N 1
ATOM 7104 C CA A ARG C 1 210 ? -69.290 39.971 22.271 0.51 22.01 202 ARG A CA 1
ATOM 7105 C CA B ARG C 1 210 ? -69.291 39.972 22.272 0.49 22.00 202 ARG A CA 1
ATOM 7106 C C . ARG C 1 210 ? -69.926 40.704 23.448 1.00 23.10 202 ARG A C 1
ATOM 7107 O O . ARG C 1 210 ? -70.059 40.148 24.537 1.00 25.33 202 ARG A O 1
ATOM 7122 N N . LYS C 1 211 ? -70.317 41.954 23.219 1.00 24.02 203 LYS A N 1
ATOM 7123 C CA . LYS C 1 211 ? -70.921 42.782 24.260 1.00 24.70 203 LYS A CA 1
ATOM 7124 C C . LYS C 1 211 ? -72.231 42.192 24.774 1.00 21.68 203 LYS A C 1
ATOM 7125 O O . LYS C 1 211 ? -72.511 42.238 25.972 1.00 21.89 203 LYS A O 1
ATOM 7131 N N . VAL C 1 212 ? -73.029 41.641 23.866 1.00 19.57 204 VAL A N 1
ATOM 7132 C CA . VAL C 1 212 ? -74.315 41.055 24.228 1.00 20.41 204 VAL A CA 1
ATOM 7133 C C . VAL C 1 212 ? -74.115 39.804 25.077 1.00 20.46 204 VAL A C 1
ATOM 7134 O O . VAL C 1 212 ? -74.807 39.605 26.077 1.00 19.97 204 VAL A O 1
ATOM 7138 N N . ALA C 1 213 ? -73.161 38.968 24.678 1.00 17.71 205 ALA A N 1
ATOM 7139 C CA . ALA C 1 213 ? -72.862 37.734 25.399 1.00 18.87 205 ALA A CA 1
ATOM 7140 C C . ALA C 1 213 ? -72.389 38.024 26.820 1.00 20.69 205 ALA A C 1
ATOM 7141 O O . ALA C 1 213 ? -72.734 37.302 27.755 1.00 23.01 205 ALA A O 1
ATOM 7143 N N . GLU C 1 214 ? -71.597 39.082 26.973 1.00 22.81 206 GLU A N 1
ATOM 7144 C CA . GLU C 1 214 ? -71.118 39.498 28.287 1.00 25.49 206 GLU A CA 1
ATOM 7145 C C . GLU C 1 214 ? -72.273 39.974 29.158 1.00 23.09 206 GLU A C 1
ATOM 7146 O O . GLU C 1 214 ? -72.323 39.685 30.353 1.00 24.44 206 GLU A O 1
ATOM 7152 N N . THR C 1 215 ? -73.198 40.707 28.546 1.00 20.69 207 THR A N 1
ATOM 7153 C CA . THR C 1 215 ? -74.342 41.268 29.255 1.00 20.46 207 THR A CA 1
ATOM 7154 C C . THR C 1 215 ? -75.244 40.174 29.817 1.00 19.23 207 THR A C 1
ATOM 7155 O O . THR C 1 215 ? -75.695 40.257 30.960 1.00 24.10 207 THR A O 1
ATOM 7159 N N . LEU C 1 216 ? -75.497 39.149 29.010 1.00 17.78 208 LEU A N 1
ATOM 7160 C CA . LEU C 1 216 ? -76.337 38.032 29.429 1.00 17.97 208 LEU A CA 1
ATOM 7161 C C . LEU C 1 216 ? -75.721 37.284 30.608 1.00 19.25 208 LEU A C 1
ATOM 7162 O O . LEU C 1 216 ? -76.435 36.778 31.472 1.00 20.74 208 LEU A O 1
ATOM 7167 N N . ARG C 1 217 ? -74.394 37.224 30.641 1.00 19.23 209 ARG A N 1
ATOM 7168 C CA . ARG C 1 217 ? -73.685 36.501 31.691 1.00 22.02 209 ARG A CA 1
ATOM 7169 C C . ARG C 1 217 ? -73.408 37.375 32.910 1.00 24.71 209 ARG A C 1
ATOM 7170 O O . ARG C 1 217 ? -73.096 36.867 33.987 1.00 25.61 209 ARG A O 1
ATOM 7178 N N . SER C 1 218 ? -73.520 38.688 32.735 1.00 24.82 210 SER A N 1
ATOM 7179 C CA . SER C 1 218 ? -73.200 39.634 33.800 1.00 26.41 210 SER A CA 1
ATOM 7180 C C . SER C 1 218 ? -74.162 39.513 34.979 1.00 26.06 210 SER A C 1
ATOM 7181 O O . SER C 1 218 ? -75.302 39.074 34.824 1.00 25.41 210 SER A O 1
ATOM 7184 N N . GLU C 1 219 ? -73.688 39.909 36.156 1.00 25.49 211 GLU A N 1
ATOM 7185 C CA . GLU C 1 219 ? -74.487 39.856 37.374 1.00 27.87 211 GLU A CA 1
ATOM 7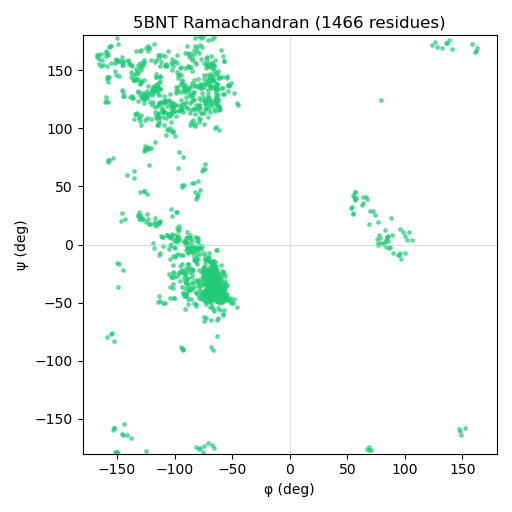186 C C . GLU C 1 219 ? -75.657 40.832 37.308 1.00 27.51 211 GLU A C 1
ATOM 7187 O O . GLU C 1 219 ? -76.727 40.573 37.859 1.00 29.49 211 GLU A O 1
ATOM 7193 N N . ALA C 1 220 ? -75.447 41.951 36.622 1.00 28.39 212 ALA A N 1
ATOM 7194 C CA . ALA C 1 220 ? -76.449 43.008 36.532 1.00 28.66 212 ALA A CA 1
ATOM 7195 C C . ALA C 1 220 ? -77.655 42.587 35.695 1.00 26.97 212 ALA A C 1
ATOM 7196 O O . ALA C 1 220 ? -78.718 43.201 35.777 1.00 30.26 212 ALA A O 1
ATOM 7198 N N . PHE C 1 221 ? -77.481 41.544 34.889 1.00 24.94 213 PHE A N 1
ATOM 7199 C CA . PHE C 1 221 ? -78.560 41.028 34.055 1.00 23.34 213 PHE A CA 1
ATOM 7200 C C . PHE C 1 221 ? -79.694 40.499 34.930 1.00 24.10 213 PHE A C 1
ATOM 7201 O O . PHE C 1 221 ? -79.491 39.582 35.726 1.00 27.03 213 PHE A O 1
ATOM 7209 N N . PRO C 1 222 ? -80.893 41.085 34.787 1.00 26.72 214 PRO A N 1
ATOM 7210 C CA . PRO C 1 222 ? -82.052 40.730 35.614 1.00 25.46 214 PRO A CA 1
ATOM 7211 C C . PRO C 1 222 ? -82.475 39.273 35.443 1.00 24.53 214 PRO A C 1
ATOM 7212 O O . PRO C 1 222 ? -83.174 38.939 34.487 1.00 24.72 214 PRO A O 1
ATOM 7216 N N . THR C 1 223 ? -82.049 38.419 36.368 1.00 24.74 215 THR A N 1
ATOM 7217 C CA . THR C 1 223 ? -82.327 36.990 36.282 1.00 25.12 215 THR A CA 1
ATOM 7218 C C . THR C 1 223 ? -82.935 36.444 37.571 1.00 27.37 215 THR A C 1
ATOM 7219 O O . THR C 1 223 ? -82.869 35.243 37.831 1.00 27.07 215 THR A O 1
ATOM 7223 N N . GLU C 1 224 ? -83.524 37.329 38.371 1.00 29.48 216 GLU A N 1
ATOM 7224 C CA . GLU C 1 224 ? -84.067 36.958 39.677 1.00 34.04 216 GLU A CA 1
ATOM 7225 C C . GLU C 1 224 ? -85.114 35.850 39.601 1.00 32.28 216 GLU A C 1
ATOM 7226 O O . GLU C 1 224 ? -85.097 34.914 40.401 1.00 31.42 216 GLU A O 1
ATOM 7232 N N . HIS C 1 225 ? -86.019 35.957 38.634 1.00 28.77 217 HIS A N 1
ATOM 7233 C CA . HIS C 1 225 ? -87.170 35.062 38.571 1.00 26.96 217 HIS A CA 1
ATOM 7234 C C . HIS C 1 225 ? -86.916 33.800 37.750 1.00 24.61 217 HIS A C 1
ATOM 7235 O O . HIS C 1 225 ? -87.460 32.741 38.060 1.00 24.69 217 HIS A O 1
ATOM 7242 N N . PHE C 1 226 ? -86.100 33.907 36.707 1.00 22.35 218 PHE A N 1
ATOM 7243 C CA . PHE C 1 226 ? -85.801 32.751 35.865 1.00 20.19 218 PHE A CA 1
ATOM 7244 C C . PHE C 1 226 ? -84.564 31.996 36.348 1.00 21.99 218 PHE A C 1
ATOM 7245 O O . PHE C 1 226 ? -84.402 30.811 36.057 1.00 22.07 218 PHE A O 1
ATOM 7253 N N . GLY C 1 227 ? -83.695 32.685 37.081 1.00 22.45 219 GLY A N 1
ATOM 7254 C CA . GLY C 1 227 ? -82.463 32.088 37.567 1.00 23.77 219 GLY A CA 1
ATOM 7255 C C . GLY C 1 227 ? -81.411 31.941 36.484 1.00 24.33 219 GLY A C 1
ATOM 7256 O O . GLY C 1 227 ? -80.338 31.382 36.713 1.00 24.93 219 GLY A O 1
ATOM 7257 N N . ALA C 1 228 ? -81.725 32.457 35.301 1.00 21.99 220 ALA A N 1
ATOM 7258 C CA . ALA C 1 228 ? -80.854 32.347 34.137 1.00 21.26 220 ALA A CA 1
ATOM 7259 C C . ALA C 1 228 ? -81.351 33.288 33.047 1.00 20.53 220 ALA A C 1
ATOM 7260 O O . ALA C 1 228 ? -82.501 33.724 33.088 1.00 20.55 220 ALA A O 1
ATOM 7262 N N . PRO C 1 229 ? -80.486 33.620 32.074 1.00 17.56 221 PRO A N 1
ATOM 7263 C CA . PRO C 1 229 ? -80.962 34.417 30.939 1.00 15.93 221 PRO A CA 1
ATOM 7264 C C . PRO C 1 229 ? -82.023 33.690 30.117 1.00 17.07 221 PRO A C 1
ATOM 7265 O O . PRO C 1 229 ? -81.895 32.491 29.866 1.00 17.78 221 PRO A O 1
ATOM 7269 N N . LEU C 1 230 ? -83.062 34.411 29.711 1.00 15.23 222 LEU A N 1
ATOM 7270 C CA . LEU C 1 230 ? -84.052 33.862 28.793 1.00 14.66 222 LEU A CA 1
ATOM 7271 C C . LEU C 1 230 ? -83.993 34.620 27.476 1.00 16.10 222 LEU A C 1
ATOM 7272 O O . LEU C 1 230 ? -83.922 34.018 26.405 1.00 16.18 222 LEU A O 1
ATOM 7277 N N . GLY C 1 231 ? -84.023 35.946 27.564 1.00 13.56 223 GLY A N 1
ATOM 7278 C CA . GLY C 1 231 ? -83.859 36.790 26.397 1.00 17.04 223 GLY A CA 1
ATOM 7279 C C . GLY C 1 231 ? -82.503 36.575 25.754 1.00 18.62 223 GLY A C 1
ATOM 7280 O O . GLY C 1 231 ? -81.466 36.787 26.383 1.00 17.88 223 GLY A O 1
ATOM 7281 N N . GLY C 1 232 ? -82.512 36.140 24.499 1.00 12.80 224 GLY A N 1
ATOM 7282 C CA . GLY C 1 232 ? -81.281 35.823 23.800 1.00 12.82 224 GLY A CA 1
ATOM 7283 C C . GLY C 1 232 ? -80.806 34.407 24.064 1.00 14.80 224 GLY A C 1
ATOM 7284 O O . GLY C 1 232 ? -79.709 34.025 23.657 1.00 13.47 224 GLY A O 1
ATOM 7285 N N . SER C 1 233 ? -81.638 33.623 24.744 1.00 11.67 225 SER A N 1
ATOM 7286 C CA . SER C 1 233 ? -81.280 32.254 25.101 1.00 11.18 225 SER A CA 1
ATOM 7287 C C . SER C 1 233 ? -82.523 31.384 25.272 1.00 11.48 225 SER A C 1
ATOM 7288 O O . SER C 1 233 ? -83.594 31.705 24.754 1.00 12.21 225 SER A O 1
ATOM 7291 N N . LEU C 1 234 ? -82.370 30.277 25.993 1.00 11.96 226 LEU A N 1
ATOM 7292 C CA . LEU C 1 234 ? -83.491 29.403 26.327 1.00 13.75 226 LEU A CA 1
ATOM 7293 C C . LEU C 1 234 ? -83.147 28.556 27.547 1.00 13.44 226 LEU A C 1
ATOM 7294 O O . LEU C 1 234 ? -81.985 28.467 27.936 1.00 13.42 226 LEU A O 1
ATOM 7299 N N . ILE C 1 235 ? -84.159 27.942 28.151 1.00 13.45 227 ILE A N 1
ATOM 7300 C CA . ILE C 1 235 ? -83.956 27.124 29.343 1.00 13.82 227 ILE A CA 1
ATOM 7301 C C . ILE C 1 235 ? -84.656 25.778 29.179 1.00 14.00 227 ILE A C 1
ATOM 7302 O O . ILE C 1 235 ? -85.885 25.708 29.214 1.00 16.48 227 ILE A O 1
ATOM 7307 N N . PRO C 1 236 ? -83.872 24.702 29.004 1.00 11.62 228 PRO A N 1
ATOM 7308 C CA . PRO C 1 236 ? -84.415 23.360 28.767 1.00 10.31 228 PRO A CA 1
ATOM 7309 C C . PRO C 1 236 ? -84.864 22.644 30.041 1.00 11.67 228 PRO A C 1
ATOM 7310 O O . PRO C 1 236 ? -84.628 21.443 30.185 1.00 13.89 228 PRO A O 1
ATOM 7314 N N . TRP C 1 237 ? -85.500 23.373 30.952 1.00 11.11 229 TRP A N 1
ATOM 7315 C CA . TRP C 1 237 ? -86.038 22.776 32.169 1.00 13.69 229 TRP A CA 1
ATOM 7316 C C . TRP C 1 237 ? -87.112 23.672 32.771 1.00 14.53 229 TRP A C 1
ATOM 7317 O O . TRP C 1 237 ? -86.867 24.843 33.061 1.00 13.26 229 TRP A O 1
ATOM 7328 N N . ILE C 1 238 ? -88.303 23.116 32.953 1.00 14.16 230 ILE A N 1
ATOM 7329 C CA . ILE C 1 238 ? -89.407 23.851 33.553 1.00 14.48 230 ILE A CA 1
ATOM 7330 C C . ILE C 1 238 ? -89.956 23.061 34.732 1.00 15.45 230 ILE A C 1
ATOM 7331 O O . ILE C 1 238 ? -90.212 21.866 34.612 1.00 13.35 230 ILE A O 1
ATOM 7336 N N . ASP C 1 239 ? -90.113 23.742 35.867 1.00 16.10 231 ASP A N 1
ATOM 7337 C CA . ASP C 1 239 ? -90.658 23.171 37.104 1.00 17.17 231 ASP A CA 1
ATOM 7338 C C . ASP C 1 239 ? -89.713 22.147 37.746 1.00 17.40 231 ASP A C 1
ATOM 7339 O O . ASP C 1 239 ? -88.585 21.947 37.291 1.00 14.73 231 ASP A O 1
ATOM 7344 N N . LYS C 1 240 ? -90.194 21.505 38.808 1.00 16.78 232 LYS A N 1
ATOM 7345 C CA . LYS C 1 240 ? -89.364 20.672 39.676 1.00 15.86 232 LYS A CA 1
ATOM 7346 C C . LYS C 1 240 ? -88.801 19.421 39.003 1.00 15.22 232 LYS A C 1
ATOM 7347 O O . LYS C 1 240 ? -89.414 18.852 38.100 1.00 15.27 232 LYS A O 1
ATOM 7349 N N . GLU C 1 241 ? -87.625 19.002 39.464 1.00 17.73 233 GLU A N 1
ATOM 7350 C CA . GLU C 1 241 ? -86.998 17.768 39.007 1.00 13.42 233 GLU A CA 1
ATOM 7351 C C . GLU C 1 241 ? -87.656 16.560 39.662 1.00 16.17 233 GLU A C 1
ATOM 7352 O O . GLU C 1 241 ? -87.902 16.556 40.868 1.00 14.79 233 GLU A O 1
ATOM 7358 N N . LEU C 1 242 ? -87.939 15.539 38.860 1.00 13.63 234 LEU A N 1
ATOM 7359 C CA . LEU C 1 242 ? -88.496 14.291 39.368 1.00 14.23 234 LEU A CA 1
ATOM 7360 C C . LEU C 1 242 ? -87.428 13.201 39.338 1.00 18.73 234 LEU A C 1
ATOM 7361 O O . LEU C 1 242 ? -86.502 13.265 38.532 1.00 14.33 234 LEU A O 1
ATOM 7366 N N . PRO C 1 243 ? -87.545 12.200 40.227 1.00 18.33 235 PRO A N 1
ATOM 7367 C CA . PRO C 1 243 ? -86.527 11.146 40.339 1.00 17.59 235 PRO A CA 1
ATOM 7368 C C . PRO C 1 243 ? -86.374 10.265 39.096 1.00 15.95 235 PRO A C 1
ATOM 7369 O O . PRO C 1 243 ? -85.484 9.416 39.074 1.00 17.92 235 PRO A O 1
ATOM 7373 N N . ASN C 1 244 ? -87.217 10.459 38.086 1.00 15.04 236 ASN A N 1
ATOM 7374 C CA . ASN C 1 244 ? -87.148 9.637 36.883 1.00 16.89 236 ASN A CA 1
ATOM 7375 C C . ASN C 1 244 ? -86.434 10.357 35.740 1.00 16.30 236 ASN A C 1
ATOM 7376 O O . ASN C 1 244 ? -86.325 9.828 34.634 1.00 18.98 236 ASN A O 1
ATOM 7381 N N . GLY C 1 245 ? -85.945 11.563 36.012 1.00 15.56 237 GLY A N 1
ATOM 7382 C CA . GLY C 1 245 ? -85.224 12.331 35.012 1.00 16.44 237 GLY A CA 1
ATOM 7383 C C . GLY C 1 245 ? -86.100 13.329 34.282 1.00 14.84 237 GLY A C 1
ATOM 7384 O O . GLY C 1 245 ? -85.615 14.145 33.497 1.00 11.52 237 GLY A O 1
ATOM 7385 N N . GLN C 1 246 ? -87.401 13.258 34.538 1.00 11.96 238 GLN A N 1
ATOM 7386 C CA . GLN C 1 246 ? -88.351 14.194 33.952 1.00 13.42 238 GLN A CA 1
ATOM 7387 C C . GLN C 1 246 ? -88.499 15.436 34.816 1.00 11.32 238 GLN A C 1
ATOM 7388 O O . GLN C 1 246 ? -88.293 15.388 36.028 1.00 16.09 238 GLN A O 1
ATOM 7394 N N . SER C 1 247 ? -88.852 16.551 34.188 1.00 10.88 239 SER A N 1
ATOM 7395 C CA . SER C 1 247 ? -89.316 17.709 34.932 1.00 10.86 239 SER A CA 1
ATOM 7396 C C . SER C 1 247 ? -90.805 17.506 35.176 1.00 10.96 239 SER A C 1
ATOM 7397 O O . SER C 1 247 ? -91.446 16.732 34.463 1.00 10.75 239 SER A O 1
ATOM 7400 N N . ARG C 1 248 ? -91.355 18.180 36.181 1.00 11.37 240 ARG A N 1
ATOM 7401 C CA . ARG C 1 248 ? -92.774 18.035 36.492 1.00 16.61 240 ARG A CA 1
ATOM 7402 C C . ARG C 1 248 ? -93.625 18.472 35.302 1.00 15.72 240 ARG A C 1
ATOM 7403 O O . ARG C 1 248 ? -94.701 17.925 35.058 1.00 16.74 240 ARG A O 1
ATOM 7411 N N . GLU C 1 249 ? -93.123 19.449 34.554 1.00 13.18 241 GLU A N 1
ATOM 7412 C CA . GLU C 1 249 ? -93.807 19.946 33.366 1.00 10.10 241 GLU A CA 1
ATOM 7413 C C . GLU C 1 249 ? -93.921 18.859 32.297 1.00 13.75 241 GLU A C 1
ATOM 7414 O O . GLU C 1 249 ? -94.959 18.713 31.653 1.00 12.18 241 GLU A O 1
ATOM 7420 N N . GLU C 1 250 ? -92.845 18.098 32.117 1.00 12.91 242 GLU A N 1
ATOM 7421 C CA . GLU C 1 250 ? -92.817 17.015 31.139 1.00 14.88 242 GLU A CA 1
ATOM 7422 C C . GLU C 1 250 ? -93.674 15.838 31.597 1.00 14.00 242 GLU A C 1
ATOM 7423 O O . GLU C 1 250 ? -94.306 15.164 30.782 1.00 14.48 242 GLU A O 1
ATOM 7429 N N . TRP C 1 251 ? -93.693 15.605 32.905 1.00 12.53 243 TRP A N 1
ATOM 7430 C CA . TRP C 1 251 ? -94.470 14.518 33.490 1.00 12.16 243 TRP A CA 1
ATOM 7431 C C . TRP C 1 251 ? -95.969 14.732 33.296 1.00 12.43 243 TRP A C 1
ATOM 7432 O O . TRP C 1 251 ? -96.726 13.773 33.138 1.00 12.71 243 TRP A O 1
ATOM 7443 N N . LYS C 1 252 ? -96.387 15.994 33.311 1.00 12.80 244 LYS A N 1
ATOM 7444 C CA . LYS C 1 252 ? -97.798 16.346 33.190 1.00 14.46 244 LYS A CA 1
ATOM 7445 C C . LYS C 1 252 ? -98.384 15.952 31.841 1.00 15.27 244 LYS A C 1
ATOM 7446 O O . LYS C 1 252 ? -99.588 15.728 31.726 1.00 15.71 244 LYS A O 1
ATOM 7452 N N . ALA C 1 253 ? -97.530 15.877 30.824 1.00 13.88 245 ALA A N 1
ATOM 7453 C CA . ALA C 1 253 ? -97.971 15.570 29.468 1.00 16.02 245 ALA A CA 1
ATOM 7454 C C . ALA C 1 253 ? -98.721 14.244 29.404 1.00 17.87 245 ALA A C 1
ATOM 7455 O O . ALA C 1 253 ? -99.865 14.194 28.965 1.00 18.81 245 ALA A O 1
ATOM 7457 N N . GLN C 1 254 ? -98.076 13.174 29.855 1.00 16.85 246 GLN A N 1
ATOM 7458 C CA . GLN C 1 254 ? -98.673 11.845 29.795 1.00 14.05 246 GLN A CA 1
ATOM 7459 C C . GLN C 1 254 ? -99.804 11.679 30.806 1.00 14.81 246 GLN A C 1
ATOM 7460 O O . GLN C 1 254 ? -100.853 11.116 30.492 1.00 12.43 246 GLN A O 1
ATOM 7466 N N . ALA C 1 255 ? -99.586 12.178 32.018 1.00 14.39 247 ALA A N 1
ATOM 7467 C CA . ALA C 1 255 ? -100.545 12.010 33.103 1.00 15.15 247 ALA A CA 1
ATOM 7468 C C . ALA C 1 255 ? -101.871 12.714 32.822 1.00 17.45 247 ALA A C 1
ATOM 7469 O O . ALA C 1 255 ? -102.940 12.120 32.969 1.00 17.61 247 ALA A O 1
ATOM 7471 N N . GLU C 1 256 ? -101.799 13.977 32.414 1.00 15.47 248 GLU A N 1
ATOM 7472 C CA . GLU C 1 256 ? -103.002 14.785 32.241 1.00 16.91 248 GLU A CA 1
ATOM 7473 C C . GLU C 1 256 ? -103.728 14.489 30.930 1.00 18.83 248 GLU A C 1
ATOM 7474 O O . GLU C 1 256 ? -104.955 14.541 30.877 1.00 22.19 248 GLU A O 1
ATOM 7480 N N . THR C 1 257 ? -102.977 14.180 29.877 1.00 13.47 249 THR A N 1
ATOM 7481 C CA . THR C 1 257 ? -103.585 13.864 28.586 1.00 15.43 249 THR A CA 1
ATOM 7482 C C . THR C 1 257 ? -104.455 12.615 28.678 1.00 15.48 249 THR A C 1
ATOM 7483 O O . THR C 1 257 ? -105.567 12.581 28.152 1.00 16.39 249 THR A O 1
ATOM 7487 N N . ASN C 1 258 ? -103.947 11.595 29.361 1.00 14.18 250 ASN A N 1
ATOM 7488 C CA . ASN C 1 258 ? -104.661 10.330 29.477 1.00 16.24 250 ASN A CA 1
ATOM 7489 C C . ASN C 1 258 ? -105.833 10.405 30.454 1.00 17.69 250 ASN A C 1
ATOM 7490 O O . ASN C 1 258 ? -106.765 9.607 30.368 1.00 22.76 250 ASN A O 1
ATOM 7495 N N . LYS C 1 259 ? -105.791 11.357 31.382 1.00 15.10 251 LYS A N 1
ATOM 7496 C CA . LYS C 1 259 ? -106.919 11.548 32.289 1.00 17.26 251 LYS A CA 1
ATOM 7497 C C . LYS C 1 259 ? -108.048 12.287 31.580 1.00 17.47 251 LYS A C 1
ATOM 7498 O O . LYS C 1 259 ? -109.217 11.925 31.713 1.00 20.72 251 LYS A O 1
ATOM 7504 N N . ILE C 1 260 ? -107.688 13.323 30.828 1.00 16.66 252 ILE A N 1
ATOM 7505 C CA . ILE C 1 260 ? -108.657 14.092 30.055 1.00 19.09 252 ILE A CA 1
ATOM 7506 C C . ILE C 1 260 ? -109.382 13.186 29.065 1.00 19.53 252 ILE A C 1
ATOM 7507 O O . ILE C 1 260 ? -110.607 13.237 28.940 1.00 22.55 252 ILE A O 1
ATOM 7512 N N . LEU C 1 261 ? -108.616 12.347 28.375 1.00 17.52 253 LEU A N 1
ATOM 7513 C CA . LEU C 1 261 ? -109.168 11.454 27.362 1.00 19.57 253 LEU A CA 1
ATOM 7514 C C . LEU C 1 261 ? -109.736 10.175 27.970 1.00 24.28 253 LEU A C 1
ATOM 7515 O O . LEU C 1 261 ? -110.256 9.321 27.251 1.00 29.41 253 LEU A O 1
ATOM 7520 N N . ALA C 1 262 ? -109.627 10.055 29.291 1.00 24.30 254 ALA A N 1
ATOM 7521 C CA . ALA C 1 262 ? -110.114 8.887 30.025 1.00 23.99 254 ALA A CA 1
ATOM 7522 C C . ALA C 1 262 ? -109.521 7.588 29.479 1.00 25.79 254 ALA A C 1
ATOM 7523 O O . ALA C 1 262 ? -110.222 6.587 29.330 1.00 28.51 254 ALA A O 1
ATOM 7525 N N . ARG C 1 263 ? -108.226 7.617 29.179 1.00 25.94 255 ARG A N 1
ATOM 7526 C CA . ARG C 1 263 ? -107.522 6.439 28.685 1.00 31.06 255 ARG A CA 1
ATOM 7527 C C . ARG C 1 263 ? -106.807 5.728 29.829 1.00 38.21 255 ARG A C 1
ATOM 7528 O O . ARG C 1 263 ? -105.578 5.674 29.868 1.00 41.02 255 ARG A O 1
ATOM 7536 N N . PHE C 1 264 ? -107.585 5.182 30.757 1.00 41.75 256 PHE A N 1
ATOM 7537 C CA . PHE C 1 264 ? -107.029 4.534 31.939 1.00 44.86 256 PHE A CA 1
ATOM 7538 C C . PHE C 1 264 ? -106.537 3.122 31.631 1.00 46.70 256 PHE A C 1
ATOM 7539 O O . PHE C 1 264 ? -105.465 2.718 32.082 1.00 46.64 256 PHE A O 1
ATOM 7547 N N . LYS C 1 265 ? -107.328 2.378 30.865 1.00 51.48 257 LYS A N 1
ATOM 7548 C CA . LYS C 1 265 ? -106.993 1.000 30.520 1.00 52.00 257 LYS A CA 1
ATOM 7549 C C . LYS C 1 265 ? -105.758 0.933 29.627 1.00 50.53 257 LYS A C 1
ATOM 7550 O O . LYS C 1 265 ? -104.780 0.259 29.953 1.00 53.76 257 LYS A O 1
ATOM 7552 N N . ASN C 1 266 ? -105.809 1.635 28.500 1.00 44.08 258 ASN A N 1
ATOM 7553 C CA . ASN C 1 266 ? -104.694 1.660 27.561 1.00 40.16 258 ASN A CA 1
ATOM 7554 C C . ASN C 1 266 ? -104.190 3.084 27.359 1.00 33.92 258 ASN A C 1
ATOM 7555 O O . ASN C 1 266 ? -104.565 3.748 26.392 1.00 32.25 258 ASN A O 1
ATOM 7557 N N . PRO C 1 267 ? -103.332 3.558 28.276 1.00 27.43 259 PRO A N 1
ATOM 7558 C CA . PRO C 1 267 ? -102.815 4.929 28.228 1.00 22.50 259 PRO A CA 1
ATOM 7559 C C . PRO C 1 267 ? -101.912 5.185 27.024 1.00 17.27 259 PRO A C 1
ATOM 7560 O O . PRO C 1 267 ? -101.171 4.296 26.605 1.00 15.19 259 PRO A O 1
ATOM 7564 N N . ILE C 1 268 ? -101.981 6.396 26.481 1.00 16.76 260 ILE A N 1
ATOM 7565 C CA . ILE C 1 268 ? -101.148 6.778 25.348 1.00 17.78 260 ILE A CA 1
ATOM 7566 C C . ILE C 1 268 ? -99.835 7.374 25.841 1.00 16.73 260 ILE A C 1
ATOM 7567 O O . ILE C 1 268 ? -99.835 8.348 26.595 1.00 15.67 260 ILE A O 1
ATOM 7572 N N . PRO C 1 269 ? -98.705 6.785 25.421 1.00 13.47 261 PRO A N 1
ATOM 7573 C CA . PRO C 1 269 ? -97.381 7.307 25.775 1.00 15.31 261 PRO A CA 1
ATOM 7574 C C . PRO C 1 269 ? -97.145 8.716 25.244 1.00 15.47 261 PRO A C 1
ATOM 7575 O O . PRO C 1 269 ? -97.128 8.924 24.031 1.00 16.37 261 PRO A O 1
ATOM 7579 N N . VAL C 1 270 ? -96.981 9.675 26.149 1.00 12.92 262 VAL A N 1
ATOM 7580 C CA . VAL C 1 270 ? -96.646 11.039 25.765 1.00 12.94 262 VAL A CA 1
ATOM 7581 C C . VAL C 1 270 ? -95.393 11.463 26.521 1.00 14.00 262 VAL A C 1
ATOM 7582 O O . VAL C 1 270 ? -95.331 11.352 27.744 1.00 11.50 262 VAL A O 1
ATOM 7586 N N . ASP C 1 271 ? -94.392 11.941 25.789 1.00 12.79 263 ASP A N 1
ATOM 7587 C CA . ASP C 1 271 ? -93.141 12.364 26.405 1.00 12.38 263 ASP A CA 1
ATOM 7588 C C . ASP C 1 271 ? -92.503 13.486 25.596 1.00 13.88 263 ASP A C 1
ATOM 7589 O O . ASP C 1 271 ? -93.060 13.933 24.593 1.00 13.32 263 ASP A O 1
ATOM 7594 N N . GLY C 1 272 ? -91.335 13.942 26.036 1.00 12.02 264 GLY A N 1
ATOM 7595 C CA . GLY C 1 272 ? -90.620 14.992 25.335 1.00 11.31 264 GLY A CA 1
ATOM 7596 C C . GLY C 1 272 ? -89.801 15.899 26.233 1.00 13.68 264 GLY A C 1
ATOM 7597 O O . GLY C 1 272 ? -89.464 15.538 27.361 1.00 12.13 264 GLY A O 1
ATOM 7598 N N . ILE C 1 273 ? -89.476 17.082 25.721 1.00 10.93 265 ILE A N 1
ATOM 7599 C CA . ILE C 1 273 ? -88.678 18.052 26.462 1.00 10.87 265 ILE A CA 1
ATOM 7600 C C . ILE C 1 273 ? -89.404 19.390 26.500 1.00 9.21 265 ILE A C 1
ATOM 7601 O O . ILE C 1 273 ? -89.813 19.912 25.464 1.00 9.06 265 ILE A O 1
ATOM 7606 N N . CYS C 1 274 ? -89.569 19.943 27.698 1.00 12.37 266 CYS A N 1
ATOM 7607 C CA . CYS C 1 274 ? -90.250 21.223 27.853 1.00 11.28 266 CYS A CA 1
ATOM 7608 C C . CYS C 1 274 ? -89.244 22.356 28.025 1.00 12.39 266 CYS A C 1
ATOM 7609 O O . CYS C 1 274 ? -88.516 22.409 29.015 1.00 11.84 266 CYS A O 1
ATOM 7612 N N . VAL C 1 275 ? -89.215 23.262 27.053 1.00 12.32 267 VAL A N 1
ATOM 7613 C CA . VAL C 1 275 ? -88.199 24.305 27.002 1.00 13.41 267 VAL A CA 1
ATOM 7614 C C . VAL C 1 275 ? -88.808 25.700 27.102 1.00 14.82 267 VAL A C 1
ATOM 7615 O O . VAL C 1 275 ? -89.780 26.016 26.415 1.00 10.08 267 VAL A O 1
ATOM 7619 N N . ARG C 1 276 ? -88.223 26.528 27.963 1.00 13.24 268 ARG A N 1
ATOM 7620 C CA . ARG C 1 276 ? -88.621 27.926 28.089 1.00 14.45 268 ARG A CA 1
ATOM 7621 C C . ARG C 1 276 ? -87.911 28.768 27.033 1.00 15.02 268 ARG A C 1
ATOM 7622 O O . ARG C 1 276 ? -86.685 28.740 26.933 1.00 12.12 268 ARG A O 1
ATOM 7630 N N . VAL C 1 277 ? -88.680 29.511 26.243 1.00 15.61 269 VAL A N 1
ATOM 7631 C CA . VAL C 1 277 ? -88.104 30.356 25.203 1.00 14.87 269 VAL A CA 1
ATOM 7632 C C . VAL C 1 277 ? -88.505 31.813 25.410 1.00 16.74 269 VAL A C 1
ATOM 7633 O O . VAL C 1 277 ? -89.380 32.117 26.222 1.00 16.01 269 VAL A O 1
ATOM 7637 N N . GLY C 1 278 ? -87.865 32.710 24.667 1.00 12.53 270 GLY A N 1
ATOM 7638 C CA . GLY C 1 278 ? -88.080 34.136 24.833 1.00 13.27 270 GLY A CA 1
ATOM 7639 C C . GLY C 1 278 ? -89.319 34.686 24.151 1.00 18.27 270 GLY A C 1
ATOM 7640 O O . GLY C 1 278 ? -89.282 35.761 23.551 1.00 18.40 270 GLY A O 1
ATOM 7641 N N . ALA C 1 279 ? -90.422 33.951 24.243 1.00 12.80 271 ALA A N 1
ATOM 7642 C CA . ALA C 1 279 ? -91.693 34.411 23.696 1.00 13.97 271 ALA A CA 1
ATOM 7643 C C . ALA C 1 279 ? -92.515 35.105 24.780 1.00 16.04 271 ALA A C 1
ATOM 7644 O O . ALA C 1 279 ? -92.453 34.726 25.950 1.00 14.12 271 ALA A O 1
ATOM 7646 N N . MET C 1 280 ? -93.276 36.123 24.387 1.00 19.10 272 MET A N 1
ATOM 7647 C CA . MET C 1 280 ? -94.110 36.867 25.326 1.00 22.18 272 MET A CA 1
ATOM 7648 C C . MET C 1 280 ? -95.163 35.946 25.929 1.00 21.72 272 MET A C 1
ATOM 7649 O O . MET C 1 280 ? -95.019 35.485 27.061 1.00 23.08 272 MET A O 1
ATOM 7654 N N . ARG C 1 281 ? -96.224 35.688 25.172 1.00 20.72 273 ARG A N 1
ATOM 7655 C CA . ARG C 1 281 ? -97.149 34.615 25.513 1.00 21.74 273 ARG A CA 1
ATOM 7656 C C . ARG C 1 281 ? -97.265 33.676 24.314 1.00 24.76 273 ARG A C 1
ATOM 7657 O O . ARG C 1 281 ? -96.579 33.879 23.307 1.00 29.65 273 ARG A O 1
ATOM 7665 N N . CYS C 1 282 ? -98.126 32.665 24.448 1.00 22.37 274 CYS A N 1
ATOM 7666 C CA . CYS C 1 282 ? -98.319 31.567 23.484 1.00 17.34 274 CYS A CA 1
ATOM 7667 C C . CYS C 1 282 ? -97.243 30.492 23.594 1.00 16.03 274 CYS A C 1
ATOM 7668 O O . CYS C 1 282 ? -96.048 30.772 23.500 1.00 13.69 274 CYS A O 1
ATOM 7671 N N . HIS C 1 283 ? -97.687 29.256 23.793 1.00 14.22 275 HIS A N 1
ATOM 7672 C CA . HIS C 1 283 ? -96.802 28.101 23.747 1.00 12.91 275 HIS A CA 1
ATOM 7673 C C . HIS C 1 283 ? -96.778 27.531 22.340 1.00 13.70 275 HIS A C 1
ATOM 7674 O O . HIS C 1 283 ? -97.824 27.399 21.704 1.00 13.71 275 HIS A O 1
ATOM 7681 N N . SER C 1 284 ? -95.587 27.198 21.858 1.00 11.42 276 SER A N 1
ATOM 7682 C CA . SER C 1 284 ? -95.445 26.519 20.577 1.00 10.68 276 SER A CA 1
ATOM 7683 C C . SER C 1 284 ? -94.932 25.104 20.819 1.00 14.70 276 SER A C 1
ATOM 7684 O O . SER C 1 284 ? -94.142 24.878 21.735 1.00 16.03 276 SER A O 1
ATOM 7687 N N . GLN C 1 285 ? -95.383 24.152 20.007 1.00 14.26 277 GLN A N 1
ATOM 7688 C CA . GLN C 1 285 ? -94.997 22.757 20.197 1.00 14.05 277 GLN A CA 1
ATOM 7689 C C . GLN C 1 285 ? -94.665 22.073 18.877 1.00 15.23 277 GLN A C 1
ATOM 7690 O O . GLN C 1 285 ? -95.453 22.111 17.934 1.00 14.80 277 GLN A O 1
ATOM 7696 N N . ALA C 1 286 ? -93.492 21.452 18.822 1.00 15.21 278 ALA A N 1
ATOM 7697 C CA . ALA C 1 286 ? -93.086 20.660 17.666 1.00 16.40 278 ALA A CA 1
ATOM 7698 C C . ALA C 1 286 ? -93.252 19.182 18.000 1.00 17.03 278 ALA A C 1
ATOM 7699 O O . ALA C 1 286 ? -92.620 18.674 18.927 1.00 17.05 278 ALA A O 1
ATOM 7701 N N . LEU C 1 287 ? -94.102 18.494 17.245 1.00 9.62 279 LEU A N 1
ATOM 7702 C CA . LEU C 1 287 ? -94.552 17.165 17.641 1.00 13.07 279 LEU A CA 1
ATOM 7703 C C . LEU C 1 287 ? -94.159 16.053 16.675 1.00 15.98 279 LEU A C 1
ATOM 7704 O O . LEU C 1 287 ? -94.276 16.195 15.458 1.00 14.91 279 LEU A O 1
ATOM 7709 N N . THR C 1 288 ? -93.693 14.943 17.238 1.00 16.60 280 THR A N 1
ATOM 7710 C CA . THR C 1 288 ? -93.514 13.711 16.484 1.00 15.06 280 THR A CA 1
ATOM 7711 C C . THR C 1 288 ? -94.626 12.748 16.882 1.00 15.05 280 THR A C 1
ATOM 7712 O O . THR C 1 288 ? -94.668 12.274 18.017 1.00 15.20 280 THR A O 1
ATOM 7716 N N . ILE C 1 289 ? -95.530 12.470 15.950 1.00 12.86 281 ILE A N 1
ATOM 7717 C CA . ILE C 1 289 ? -96.718 11.684 16.259 1.00 12.73 281 ILE A CA 1
ATOM 7718 C C . ILE C 1 289 ? -96.713 10.361 15.510 1.00 14.97 281 ILE A C 1
ATOM 7719 O O . ILE C 1 289 ? -96.711 10.332 14.280 1.00 13.94 281 ILE A O 1
ATOM 7724 N N . LYS C 1 290 ? -96.713 9.263 16.258 1.00 14.09 282 LYS A N 1
ATOM 7725 C CA . LYS C 1 290 ? -96.817 7.941 15.657 1.00 17.53 282 LYS A CA 1
ATOM 7726 C C . LYS C 1 290 ? -98.273 7.510 15.595 1.00 20.00 282 LYS A C 1
ATOM 7727 O O . LYS C 1 290 ? -98.953 7.434 16.618 1.00 14.31 282 LYS A O 1
ATOM 7733 N N . LEU C 1 291 ? -98.748 7.236 14.387 1.00 15.02 283 LEU A N 1
ATOM 7734 C CA . LEU C 1 291 ? -100.112 6.769 14.197 1.00 19.06 283 LEU A CA 1
ATOM 7735 C C . LEU C 1 291 ? -100.138 5.248 14.118 1.00 19.31 283 LEU A C 1
ATOM 7736 O O . LEU C 1 291 ? -99.161 4.625 13.704 1.00 20.54 283 LEU A O 1
ATOM 7741 N N . ASN C 1 292 ? -101.254 4.652 14.524 1.00 18.60 284 ASN A N 1
ATOM 7742 C CA . ASN C 1 292 ? -101.374 3.198 14.550 1.00 21.41 284 ASN A CA 1
ATOM 7743 C C . ASN C 1 292 ? -101.925 2.657 13.234 1.00 21.41 284 ASN A C 1
ATOM 7744 O O . ASN C 1 292 ? -102.090 1.448 13.070 1.00 24.51 284 ASN A O 1
ATOM 7749 N N . LYS C 1 293 ? -102.206 3.558 12.299 1.00 21.76 285 LYS A N 1
ATOM 7750 C CA . LYS C 1 293 ? -102.718 3.168 10.991 1.00 25.80 285 LYS A CA 1
ATOM 7751 C C . LYS C 1 293 ? -102.176 4.083 9.899 1.00 26.77 285 LYS A C 1
ATOM 7752 O O . LYS C 1 293 ? -101.779 5.217 10.168 1.00 25.08 285 LYS A O 1
ATOM 7754 N N . ASP C 1 294 ? -102.158 3.586 8.666 1.00 29.27 286 ASP A N 1
ATOM 7755 C CA . ASP C 1 294 ? -101.716 4.389 7.534 1.00 31.62 286 ASP A CA 1
ATOM 7756 C C . ASP C 1 294 ? -102.887 5.201 6.988 1.00 30.64 286 ASP A C 1
ATOM 7757 O O . ASP C 1 294 ? -103.773 4.664 6.323 1.00 34.88 286 ASP A O 1
ATOM 7762 N N . VAL C 1 295 ? -102.882 6.496 7.280 1.00 28.39 287 VAL A N 1
ATOM 7763 C CA . VAL C 1 295 ? -103.966 7.382 6.882 1.00 27.36 287 VAL A CA 1
ATOM 7764 C C . VAL C 1 295 ? -103.420 8.485 5.983 1.00 24.67 287 VAL A C 1
ATOM 7765 O O . VAL C 1 295 ? -102.393 9.086 6.298 1.00 26.52 287 VAL A O 1
ATOM 7769 N N . PRO C 1 296 ? -104.096 8.742 4.851 1.00 25.18 288 PRO A N 1
ATOM 7770 C CA . PRO C 1 296 ? -103.712 9.834 3.949 1.00 23.89 288 PRO A CA 1
ATOM 7771 C C . PRO C 1 296 ? -103.638 11.179 4.669 1.00 23.42 288 PRO A C 1
ATOM 7772 O O . PRO C 1 296 ? -104.449 11.442 5.558 1.00 20.54 288 PRO A O 1
ATOM 7776 N N . LEU C 1 297 ? -102.672 12.008 4.284 1.00 23.20 289 LEU A N 1
ATOM 7777 C CA . LEU C 1 297 ? -102.432 13.288 4.946 1.00 22.14 289 LEU A CA 1
ATOM 7778 C C . LEU C 1 297 ? -103.661 14.191 4.912 1.00 22.43 289 LEU A C 1
ATOM 7779 O O . LEU C 1 297 ? -103.941 14.904 5.875 1.00 21.64 289 LEU A O 1
ATOM 7784 N N . THR C 1 298 ? -104.393 14.152 3.804 1.00 22.26 290 THR A N 1
ATOM 7785 C CA . THR C 1 298 ? -105.586 14.977 3.642 1.00 25.28 290 THR A CA 1
ATOM 7786 C C . THR C 1 298 ? -106.680 14.577 4.628 1.00 24.45 290 THR A C 1
ATOM 7787 O O . THR C 1 298 ? -107.430 15.424 5.114 1.00 26.81 290 THR A O 1
ATOM 7791 N N . ASP C 1 299 ? -106.769 13.283 4.919 1.00 22.71 291 ASP A N 1
ATOM 7792 C CA . ASP C 1 299 ? -107.726 12.789 5.904 1.00 22.91 291 ASP A CA 1
ATOM 7793 C C . ASP C 1 299 ? -107.311 13.210 7.310 1.00 22.83 291 ASP A C 1
ATOM 7794 O O . ASP C 1 299 ? -108.154 13.524 8.149 1.00 24.82 291 ASP A O 1
ATOM 7799 N N . ILE C 1 300 ? -106.005 13.209 7.557 1.00 21.04 292 ILE A N 1
ATOM 7800 C CA . ILE C 1 300 ? -105.455 13.649 8.833 1.00 22.71 292 ILE A CA 1
ATOM 7801 C C . ILE C 1 300 ? -105.780 15.118 9.060 1.00 22.18 292 ILE A C 1
ATOM 7802 O O . ILE C 1 300 ? -106.212 15.512 10.145 1.00 17.55 292 ILE A O 1
ATOM 7807 N N . GLU C 1 301 ? -105.571 15.920 8.021 1.00 20.18 293 GLU A N 1
ATOM 7808 C CA . GLU C 1 301 ? -105.864 17.347 8.070 1.00 20.74 293 GLU A CA 1
ATOM 7809 C C . GLU C 1 301 ? -107.342 17.589 8.358 1.00 20.35 293 GLU A C 1
ATOM 7810 O O . GLU C 1 301 ? -107.696 18.484 9.127 1.00 18.42 293 GLU A O 1
ATOM 7816 N N . GLY C 1 302 ? -108.199 16.781 7.740 1.00 19.92 294 GLY A N 1
ATOM 7817 C CA . GLY C 1 302 ? -109.632 16.890 7.938 1.00 22.20 294 GLY A CA 1
ATOM 7818 C C . GLY C 1 302 ? -110.069 16.541 9.348 1.00 22.60 294 GLY A C 1
ATOM 7819 O O . GLY C 1 302 ? -110.916 17.219 9.929 1.00 23.24 294 GLY A O 1
ATOM 7820 N N . LEU C 1 303 ? -109.490 15.477 9.897 1.00 21.69 295 LEU A N 1
ATOM 7821 C CA . LEU C 1 303 ? -109.793 15.050 11.260 1.00 22.72 295 LEU A CA 1
ATOM 7822 C C . LEU C 1 303 ? -109.391 16.115 12.273 1.00 20.19 295 LEU A C 1
ATOM 7823 O O . LEU C 1 303 ? -110.089 16.343 13.259 1.00 22.85 295 LEU A O 1
ATOM 7828 N N . ILE C 1 304 ? -108.260 16.764 12.019 1.00 20.45 296 ILE A N 1
ATOM 7829 C CA . ILE C 1 304 ? -107.755 17.813 12.895 1.00 17.97 296 ILE A CA 1
ATOM 7830 C C . ILE C 1 304 ? -108.649 19.049 12.841 1.00 20.11 296 ILE A C 1
ATOM 7831 O O . ILE C 1 304 ? -109.010 19.613 13.875 1.00 21.34 296 ILE A O 1
ATOM 7836 N N . SER C 1 305 ? -109.012 19.455 11.629 1.00 19.69 297 SER A N 1
ATOM 7837 C CA . SER C 1 305 ? -109.730 20.708 11.412 1.00 22.13 297 SER A CA 1
ATOM 7838 C C . SER C 1 305 ? -111.157 20.699 11.959 1.00 24.98 297 SER A C 1
ATOM 7839 O O . SER C 1 305 ? -111.653 21.727 12.419 1.00 27.38 297 SER A O 1
ATOM 7841 N N . GLN C 1 306 ? -111.812 19.544 11.914 1.00 26.40 298 GLN A N 1
ATOM 7842 C CA . GLN C 1 306 ? -113.237 19.468 12.235 1.00 28.54 298 GLN A CA 1
ATOM 7843 C C . GLN C 1 306 ? -113.537 19.371 13.731 1.00 26.51 298 GLN A C 1
ATOM 7844 O O . GLN C 1 306 ? -114.682 19.553 14.143 1.00 29.85 298 GLN A O 1
ATOM 7850 N N . HIS C 1 307 ? -112.518 19.085 14.536 1.00 23.94 299 HIS A N 1
ATOM 7851 C CA . HIS C 1 307 ? -112.723 18.812 15.958 1.00 23.11 299 HIS A CA 1
ATOM 7852 C C . HIS C 1 307 ? -113.353 19.983 16.714 1.00 20.71 299 HIS A C 1
ATOM 7853 O O . HIS C 1 307 ? -114.291 19.794 17.488 1.00 22.42 299 HIS A O 1
ATOM 7860 N N . ASN C 1 308 ? -112.833 21.186 16.495 1.00 20.27 300 ASN A N 1
ATOM 7861 C CA . ASN C 1 308 ? -113.358 22.377 17.157 1.00 20.74 300 ASN A CA 1
ATOM 7862 C C . ASN C 1 308 ? -113.165 23.601 16.261 1.00 18.85 300 ASN A C 1
ATOM 7863 O O . ASN C 1 308 ? -112.310 23.591 15.377 1.00 22.99 300 ASN A O 1
ATOM 7868 N N . PRO C 1 309 ? -113.966 24.659 16.475 1.00 19.44 301 PRO A N 1
ATOM 7869 C CA . PRO C 1 309 ? -113.885 25.833 15.598 1.00 23.27 301 PRO A CA 1
ATOM 7870 C C . PRO C 1 309 ? -112.680 26.740 15.849 1.00 22.90 301 PRO A C 1
ATOM 7871 O O . PRO C 1 309 ? -112.523 27.733 15.139 1.00 21.45 301 PRO A O 1
ATOM 7875 N N . TRP C 1 310 ? -111.845 26.414 16.831 1.00 22.08 302 TRP A N 1
ATOM 7876 C CA . TRP C 1 310 ? -110.726 27.286 17.179 1.00 22.03 302 TRP A CA 1
ATOM 7877 C C . TRP C 1 310 ? -109.403 26.803 16.595 1.00 22.41 302 TRP A C 1
ATOM 7878 O O . TRP C 1 310 ? -108.505 27.607 16.340 1.00 23.31 302 TRP A O 1
ATOM 7889 N N . VAL C 1 311 ? -109.277 25.497 16.387 1.00 21.60 303 VAL A N 1
ATOM 7890 C CA . VAL C 1 311 ? -108.092 24.962 15.733 1.00 19.41 303 VAL A CA 1
ATOM 7891 C C . VAL C 1 311 ? -108.104 25.416 14.275 1.00 21.83 303 VAL A C 1
ATOM 7892 O O . VAL C 1 311 ? -109.140 25.376 13.610 1.00 20.87 303 VAL A O 1
ATOM 7896 N N . LYS C 1 312 ? -106.956 25.877 13.789 1.00 20.96 304 LYS A N 1
ATOM 7897 C CA . LYS C 1 312 ? -106.864 26.393 12.429 1.00 21.14 304 LYS A CA 1
ATOM 7898 C C . LYS C 1 312 ? -105.784 25.666 11.639 1.00 18.75 304 LYS A C 1
ATOM 7899 O O . LYS C 1 312 ? -104.638 25.568 12.075 1.00 15.68 304 LYS A O 1
ATOM 7901 N N . LEU C 1 313 ? -106.159 25.157 10.471 1.00 17.99 305 LEU A N 1
ATOM 7902 C CA . LEU C 1 313 ? -105.225 24.429 9.626 1.00 19.50 305 LEU A CA 1
ATOM 7903 C C . LEU C 1 313 ? -104.396 25.394 8.787 1.00 19.75 305 LEU A C 1
ATOM 7904 O O . LEU C 1 313 ? -104.934 26.128 7.957 1.00 23.57 305 LEU A O 1
ATOM 7909 N N . VAL C 1 314 ? -103.087 25.395 9.013 1.00 17.01 306 VAL A N 1
ATOM 7910 C CA . VAL C 1 314 ? -102.181 26.233 8.240 1.00 18.11 306 VAL A CA 1
ATOM 7911 C C . VAL C 1 314 ? -101.486 25.385 7.182 1.00 18.19 306 VAL A C 1
ATOM 7912 O O . VAL C 1 314 ? -100.755 24.452 7.515 1.00 21.61 306 VAL A O 1
ATOM 7916 N N . PRO C 1 315 ? -101.723 25.702 5.899 1.00 18.96 307 PRO A N 1
ATOM 7917 C CA . PRO C 1 315 ? -101.099 24.999 4.772 1.00 17.35 307 PRO A CA 1
ATOM 7918 C C . PRO C 1 315 ? -99.580 24.944 4.900 1.00 17.71 307 PRO A C 1
ATOM 7919 O O . PRO C 1 315 ? -98.957 25.943 5.259 1.00 21.10 307 PRO A O 1
ATOM 7923 N N . ASN C 1 316 ? -98.994 23.786 4.616 1.00 17.87 308 ASN A N 1
ATOM 7924 C CA . ASN C 1 316 ? -97.556 23.603 4.779 1.00 20.01 308 ASN A CA 1
ATOM 7925 C C . ASN C 1 316 ? -96.774 24.330 3.687 1.00 22.43 308 ASN A C 1
ATOM 7926 O O . ASN C 1 316 ? -96.173 23.703 2.814 1.00 22.12 308 ASN A O 1
ATOM 7931 N N . HIS C 1 317 ? -96.791 25.658 3.741 1.00 20.93 309 HIS A N 1
ATOM 7932 C CA . HIS C 1 317 ? -96.040 26.476 2.797 1.00 21.98 309 HIS A CA 1
ATOM 7933 C C . HIS C 1 317 ? -95.424 27.666 3.530 1.00 23.45 309 HIS A C 1
ATOM 7934 O O . HIS C 1 317 ? -95.893 28.050 4.599 1.00 15.69 309 HIS A O 1
ATOM 7941 N N . ARG C 1 318 ? -94.379 28.245 2.947 1.00 24.16 310 ARG A N 1
ATOM 7942 C CA . ARG C 1 318 ? -93.509 29.172 3.669 1.00 25.28 310 ARG A CA 1
ATOM 7943 C C . ARG C 1 318 ? -94.192 30.443 4.178 1.00 25.73 310 ARG A C 1
ATOM 7944 O O . ARG C 1 318 ? -94.252 30.674 5.386 1.00 22.46 310 ARG A O 1
ATOM 7952 N N . GLU C 1 319 ? -94.694 31.267 3.262 1.00 17.13 311 GLU A N 1
ATOM 7953 C CA . GLU C 1 319 ? -95.198 32.591 3.626 1.00 22.01 311 GLU A CA 1
ATOM 7954 C C . GLU C 1 319 ? -96.375 32.531 4.602 1.00 23.02 311 GLU A C 1
ATOM 7955 O O . GLU C 1 319 ? -96.483 33.365 5.502 1.00 20.59 311 GLU A O 1
ATOM 7961 N N . VAL C 1 320 ? -97.248 31.543 4.434 1.00 20.69 312 VAL A N 1
ATOM 7962 C CA . VAL C 1 320 ? -98.413 31.419 5.302 1.00 19.77 312 VAL A CA 1
ATOM 7963 C C . VAL C 1 320 ? -97.996 30.880 6.672 1.00 20.64 312 VAL A C 1
ATOM 7964 O O . VAL C 1 320 ? -98.609 31.209 7.687 1.00 20.06 312 VAL A O 1
ATOM 7968 N N . SER C 1 321 ? -96.944 30.068 6.703 1.00 17.86 313 SER A N 1
ATOM 7969 C CA . SER C 1 321 ? -96.444 29.528 7.964 1.00 17.38 313 SER A CA 1
ATOM 7970 C C . SER C 1 321 ? -95.800 30.628 8.798 1.00 16.83 313 SER A C 1
ATOM 7971 O O . SER C 1 321 ? -96.024 30.722 10.006 1.00 15.46 313 SER A O 1
ATOM 7974 N N . VAL C 1 322 ? -95.002 31.459 8.139 1.00 16.89 314 VAL A N 1
ATOM 7975 C CA . VAL C 1 322 ? -94.316 32.563 8.796 1.00 19.73 314 VAL A CA 1
ATOM 7976 C C . VAL C 1 322 ? -95.329 33.582 9.310 1.00 20.41 314 VAL A C 1
ATOM 7977 O O . VAL C 1 322 ? -95.132 34.195 10.361 1.00 21.69 314 VAL A O 1
ATOM 7981 N N . ARG C 1 323 ? -96.426 33.745 8.578 1.00 17.56 315 ARG A N 1
ATOM 7982 C CA . ARG C 1 323 ? -97.434 34.739 8.936 1.00 19.45 315 ARG A CA 1
ATOM 7983 C C . ARG C 1 323 ? -98.386 34.257 10.032 1.00 19.35 315 ARG A C 1
ATOM 7984 O O . ARG C 1 323 ? -98.731 35.017 10.938 1.00 21.83 315 ARG A O 1
ATOM 7992 N N . GLU C 1 324 ? -98.810 32.999 9.950 1.00 17.43 316 GLU A N 1
ATOM 7993 C CA . GLU C 1 324 ? -99.893 32.507 10.799 1.00 18.87 316 GLU A CA 1
ATOM 7994 C C . GLU C 1 324 ? -99.421 31.672 11.991 1.00 17.35 316 GLU A C 1
ATOM 7995 O O . GLU C 1 324 ? -100.027 31.715 13.061 1.00 18.01 316 GLU A O 1
ATOM 8001 N N . LEU C 1 325 ? -98.347 30.913 11.804 1.00 14.83 317 LEU A N 1
ATOM 8002 C CA . LEU C 1 325 ? -97.932 29.918 12.793 1.00 16.81 317 LEU A CA 1
ATOM 8003 C C . LEU C 1 325 ? -96.896 30.457 13.784 1.00 16.92 317 LEU A C 1
ATOM 8004 O O . LEU C 1 325 ? -95.868 29.823 14.019 1.00 18.06 317 LEU A O 1
ATOM 8009 N N . THR C 1 326 ? -97.169 31.623 14.364 1.00 17.75 318 THR A N 1
ATOM 8010 C CA . THR C 1 326 ? -96.233 32.256 15.294 1.00 16.03 318 THR A CA 1
ATOM 8011 C C . THR C 1 326 ? -96.954 32.818 16.521 1.00 15.42 318 THR A C 1
ATOM 8012 O O . THR C 1 326 ? -98.137 33.145 16.448 1.00 14.04 318 THR A O 1
ATOM 8016 N N . PRO C 1 327 ? -96.242 32.927 17.656 1.00 13.98 319 PRO A N 1
ATOM 8017 C CA . PRO C 1 327 ? -96.788 33.580 18.853 1.00 15.46 319 PRO A CA 1
ATOM 8018 C C . PRO C 1 327 ? -97.230 35.021 18.600 1.00 16.27 319 PRO A C 1
ATOM 8019 O O . PRO C 1 327 ? -98.206 35.476 19.191 1.00 15.66 319 PRO A O 1
ATOM 8023 N N . ALA C 1 328 ? -96.515 35.723 17.726 1.00 13.98 320 ALA A N 1
ATOM 8024 C CA . ALA C 1 328 ? -96.828 37.113 17.417 1.00 14.86 320 ALA A CA 1
ATOM 8025 C C . ALA C 1 328 ? -98.189 37.240 16.740 1.00 15.55 320 ALA A C 1
ATOM 8026 O O . ALA C 1 328 ? -98.869 38.257 16.876 1.00 16.02 320 ALA A O 1
ATOM 8028 N N . ALA C 1 329 ? -98.579 36.201 16.010 1.00 17.34 321 ALA A N 1
ATOM 8029 C CA . ALA C 1 329 ? -99.852 36.196 15.301 1.00 19.13 321 ALA A CA 1
ATOM 8030 C C . ALA C 1 329 ? -100.986 35.695 16.191 1.00 17.39 321 ALA A C 1
ATOM 8031 O O . ALA C 1 329 ? -102.116 36.174 16.102 1.00 18.66 321 ALA A O 1
ATOM 8033 N N . VAL C 1 330 ? -100.671 34.735 17.053 1.00 14.54 322 VAL A N 1
ATOM 8034 C CA . VAL C 1 330 ? -101.682 34.044 17.845 1.00 14.56 322 VAL A CA 1
ATOM 8035 C C . VAL C 1 330 ? -102.027 34.798 19.132 1.00 16.26 322 VAL A C 1
ATOM 8036 O O . VAL C 1 330 ? -103.153 34.700 19.626 1.00 16.09 322 VAL A O 1
ATOM 8040 N N . THR C 1 331 ? -101.072 35.561 19.659 1.00 17.11 323 THR A N 1
ATOM 8041 C CA . THR C 1 331 ? -101.229 36.202 20.968 1.00 19.63 323 THR A CA 1
ATOM 8042 C C . THR C 1 331 ? -102.507 37.034 21.087 1.00 19.98 323 THR A C 1
ATOM 8043 O O . THR C 1 331 ? -102.842 37.822 20.203 1.00 18.48 323 THR A O 1
ATOM 8047 N N . GLY C 1 332 ? -103.228 36.822 22.183 1.00 19.20 324 GLY A N 1
ATOM 8048 C CA . GLY C 1 332 ? -104.457 37.545 22.447 1.00 20.65 324 GLY A CA 1
ATOM 8049 C C . GLY C 1 332 ? -105.684 36.987 21.752 1.00 20.87 324 GLY A C 1
ATOM 8050 O O . GLY C 1 332 ? -106.773 37.546 21.870 1.00 21.75 324 GLY A O 1
ATOM 8051 N N . THR C 1 333 ? -105.516 35.884 21.027 1.00 16.75 325 THR A N 1
ATOM 8052 C CA . THR C 1 333 ? -106.622 35.289 20.280 1.00 18.36 325 THR A CA 1
ATOM 8053 C C . THR C 1 333 ? -106.904 33.858 20.725 1.00 19.27 325 THR A C 1
ATOM 8054 O O . THR C 1 333 ? -106.043 33.194 21.300 1.00 19.89 325 THR A O 1
ATOM 8058 N N . LEU C 1 334 ? -108.114 33.388 20.439 1.00 18.84 326 LEU A N 1
ATOM 8059 C CA . LEU C 1 334 ? -108.527 32.038 20.808 1.00 19.86 326 LEU A CA 1
ATOM 8060 C C . LEU C 1 334 ? -108.189 31.033 19.710 1.00 20.30 326 LEU A C 1
ATOM 8061 O O . LEU C 1 334 ? -108.566 29.864 19.788 1.00 21.23 326 LEU A O 1
ATOM 8066 N N . SER C 1 335 ? -107.479 31.496 18.687 1.00 21.12 327 SER A N 1
ATOM 8067 C CA . SER C 1 335 ? -107.109 30.643 17.564 1.00 19.82 327 SER A CA 1
ATOM 8068 C C . SER C 1 335 ? -105.950 29.717 17.923 1.00 17.72 327 SER A C 1
ATOM 8069 O O . SER C 1 335 ? -104.989 30.133 18.571 1.00 15.74 327 SER A O 1
ATOM 8072 N N . VAL C 1 336 ? -106.049 28.460 17.502 1.00 14.44 328 VAL A N 1
ATOM 8073 C CA . VAL C 1 336 ? -104.994 27.482 17.747 1.00 13.66 328 VAL A CA 1
ATOM 8074 C C . VAL C 1 336 ? -104.530 26.880 16.422 1.00 15.01 328 VAL A C 1
ATOM 8075 O O . VAL C 1 336 ? -104.993 25.811 16.024 1.00 15.73 328 VAL A O 1
ATOM 8079 N N . PRO C 1 337 ? -103.619 27.577 15.726 1.00 18.07 329 PRO A N 1
ATOM 8080 C CA . PRO C 1 337 ? -103.102 27.098 14.439 1.00 18.42 329 PRO A CA 1
ATOM 8081 C C . PRO C 1 337 ? -102.260 25.830 14.553 1.00 17.80 329 PRO A C 1
ATOM 8082 O O . PRO C 1 337 ? -101.497 25.672 15.507 1.00 12.37 329 PRO A O 1
ATOM 8086 N N . VAL C 1 338 ? -102.412 24.933 13.583 1.00 15.25 330 VAL A N 1
ATOM 8087 C CA . VAL C 1 338 ? -101.548 23.766 13.477 1.00 16.89 330 VAL A CA 1
ATOM 8088 C C . VAL C 1 338 ? -101.058 23.655 12.037 1.00 15.95 330 VAL A C 1
ATOM 8089 O O . VAL C 1 338 ? -101.853 23.605 11.097 1.00 18.42 330 VAL A O 1
ATOM 8093 N N . GLY C 1 339 ? -99.741 23.644 11.868 1.00 12.68 331 GLY A N 1
ATOM 8094 C CA . GLY C 1 339 ? -99.146 23.607 10.546 1.00 14.83 331 GLY A CA 1
ATOM 8095 C C . GLY C 1 339 ? -97.965 22.664 10.441 1.00 17.78 331 GLY A C 1
ATOM 8096 O O . GLY C 1 339 ? -97.738 21.839 11.328 1.00 15.70 331 GLY A O 1
ATOM 8097 N N . ARG C 1 340 ? -97.218 22.794 9.346 1.00 17.08 332 ARG A N 1
ATOM 8098 C CA . ARG C 1 340 ? -96.074 21.932 9.050 1.00 17.69 332 ARG A CA 1
ATOM 8099 C C . ARG C 1 340 ? -96.466 20.456 9.071 1.00 17.98 332 ARG A C 1
ATOM 8100 O O . ARG C 1 340 ? -95.640 19.588 9.350 1.00 18.50 332 ARG A O 1
ATOM 8108 N N . LEU C 1 341 ? -97.733 20.183 8.777 1.00 16.71 333 LEU A N 1
ATOM 8109 C CA . LEU C 1 341 ? -98.250 18.821 8.790 1.00 16.17 333 LEU A CA 1
ATOM 8110 C C . LEU C 1 341 ? -97.756 18.031 7.589 1.00 17.06 333 LEU A C 1
ATOM 8111 O O . LEU C 1 341 ? -98.067 18.364 6.446 1.00 15.30 333 LEU A O 1
ATOM 8116 N N . ARG C 1 342 ? -96.987 16.982 7.858 1.00 17.04 334 ARG A N 1
ATOM 8117 C CA . ARG C 1 342 ? -96.461 16.121 6.807 1.00 18.44 334 ARG A CA 1
ATOM 8118 C C . ARG C 1 342 ? -95.958 14.804 7.379 1.00 18.57 334 ARG A C 1
ATOM 8119 O O . ARG C 1 342 ? -95.575 14.729 8.546 1.00 13.54 334 ARG A O 1
ATOM 8127 N N . LYS C 1 343 ? -95.966 13.766 6.550 1.00 14.99 335 LYS A N 1
ATOM 8128 C CA . LYS C 1 343 ? -95.399 12.483 6.941 1.00 18.33 335 LYS A CA 1
ATOM 8129 C C . LYS C 1 343 ? -93.885 12.607 7.044 1.00 18.82 335 LYS A C 1
ATOM 8130 O O . LYS C 1 343 ? -93.242 13.198 6.177 1.00 19.33 335 LYS A O 1
ATOM 8136 N N . LEU C 1 344 ? -93.318 12.053 8.109 1.00 17.21 336 LEU A N 1
ATOM 8137 C CA . LEU C 1 344 ? -91.882 12.147 8.333 1.00 16.75 336 LEU A CA 1
ATOM 8138 C C . LEU C 1 344 ? -91.151 10.999 7.639 1.00 17.45 336 LEU A C 1
ATOM 8139 O O . LEU C 1 344 ? -91.765 10.005 7.251 1.00 17.70 336 LEU A O 1
ATOM 8144 N N . ASN C 1 345 ? -89.839 11.144 7.488 1.00 13.84 337 ASN A N 1
ATOM 8145 C CA . ASN C 1 345 ? -89.043 10.203 6.705 1.00 17.04 337 ASN A CA 1
ATOM 8146 C C . ASN C 1 345 ? -88.963 8.808 7.323 1.00 16.79 337 ASN A C 1
ATOM 8147 O O . ASN C 1 345 ? -88.590 7.850 6.646 1.00 16.68 337 ASN A O 1
ATOM 8152 N N . MET C 1 346 ? -89.309 8.692 8.601 1.00 15.67 338 MET A N 1
ATOM 8153 C CA . MET C 1 346 ? -89.237 7.408 9.289 1.00 18.89 338 MET A CA 1
ATOM 8154 C C . MET C 1 346 ? -90.283 6.423 8.771 1.00 22.23 338 MET A C 1
ATOM 8155 O O . MET C 1 346 ? -90.106 5.208 8.871 1.00 24.99 338 MET A O 1
ATOM 8160 N N . GLY C 1 347 ? -91.372 6.949 8.218 1.00 23.03 339 GLY A N 1
ATOM 8161 C CA . GLY C 1 347 ? -92.434 6.112 7.693 1.00 23.08 339 GLY A CA 1
ATOM 8162 C C . GLY C 1 347 ? -93.753 6.839 7.519 1.00 21.52 339 GLY A C 1
ATOM 8163 O O . GLY C 1 347 ? -93.943 7.939 8.040 1.00 18.77 339 GLY A O 1
ATOM 8164 N N . SER C 1 348 ? -94.671 6.212 6.792 1.00 20.46 340 SER A N 1
ATOM 8165 C CA . SER C 1 348 ? -95.958 6.820 6.472 1.00 22.30 340 SER A CA 1
ATOM 8166 C C . SER C 1 348 ? -96.871 6.948 7.690 1.00 21.85 340 SER A C 1
ATOM 8167 O O . SER C 1 348 ? -97.876 7.656 7.644 1.00 22.70 340 SER A O 1
ATOM 8170 N N . GLN C 1 349 ? -96.528 6.258 8.773 1.00 20.35 341 GLN A N 1
ATOM 8171 C CA . GLN C 1 349 ? -97.327 6.323 9.992 1.00 21.10 341 GLN A CA 1
ATOM 8172 C C . GLN C 1 349 ? -96.738 7.312 10.993 1.00 20.62 341 GLN A C 1
ATOM 8173 O O . GLN C 1 349 ? -97.254 7.469 12.101 1.00 20.17 341 GLN A O 1
ATOM 8179 N N . TYR C 1 350 ? -95.658 7.976 10.596 1.00 19.31 342 TYR A N 1
ATOM 8180 C CA . TYR C 1 350 ? -95.036 9.001 11.426 1.00 16.02 342 TYR A CA 1
ATOM 8181 C C . TYR C 1 350 ? -95.440 10.389 10.939 1.00 18.46 342 TYR A C 1
ATOM 8182 O O . TYR C 1 350 ? -95.162 10.766 9.800 1.00 15.86 342 TYR A O 1
ATOM 8191 N N . LEU C 1 351 ? -96.101 11.145 11.810 1.00 17.94 343 LEU A N 1
ATOM 8192 C CA . LEU C 1 351 ? -96.605 12.465 11.451 1.00 17.42 343 LEU A CA 1
ATOM 8193 C C . LEU C 1 351 ? -95.924 13.572 12.250 1.00 17.82 343 LEU A C 1
ATOM 8194 O O . LEU C 1 351 ? -95.797 13.483 13.470 1.00 17.18 343 LEU A O 1
ATOM 8199 N N . GLY C 1 352 ? -95.486 14.614 11.553 1.00 15.21 344 GLY A N 1
ATOM 8200 C CA . GLY C 1 352 ? -94.922 15.782 12.203 1.00 12.67 344 GLY A CA 1
ATOM 8201 C C . GLY C 1 352 ? -95.919 16.922 12.244 1.00 12.99 344 GLY A C 1
ATOM 8202 O O . GLY C 1 352 ? -96.770 17.041 11.363 1.00 13.30 344 GLY A O 1
ATOM 8203 N N . ALA C 1 353 ? -95.816 17.764 13.267 1.00 11.77 345 ALA A N 1
ATOM 8204 C CA . ALA C 1 353 ? -96.746 18.874 13.429 1.00 11.68 345 ALA A CA 1
ATOM 8205 C C . ALA C 1 353 ? -96.159 19.992 14.282 1.00 13.80 345 ALA A C 1
ATOM 8206 O O . ALA C 1 353 ? -95.427 19.741 15.240 1.00 12.74 345 ALA A O 1
ATOM 8208 N N . PHE C 1 354 ? -96.492 21.228 13.926 1.00 15.78 346 PHE A N 1
ATOM 8209 C CA . PHE C 1 354 ? -96.118 22.385 14.726 1.00 15.07 346 PHE A CA 1
ATOM 8210 C C . PHE C 1 354 ? -97.364 23.206 15.023 1.00 14.92 346 PHE A C 1
ATOM 8211 O O . PHE C 1 354 ? -98.100 23.579 14.111 1.00 13.04 346 PHE A O 1
ATOM 8219 N N . THR C 1 355 ? -97.607 23.481 16.300 1.00 14.43 347 THR A N 1
ATOM 8220 C CA . THR C 1 355 ? -98.803 24.217 16.691 1.00 14.01 34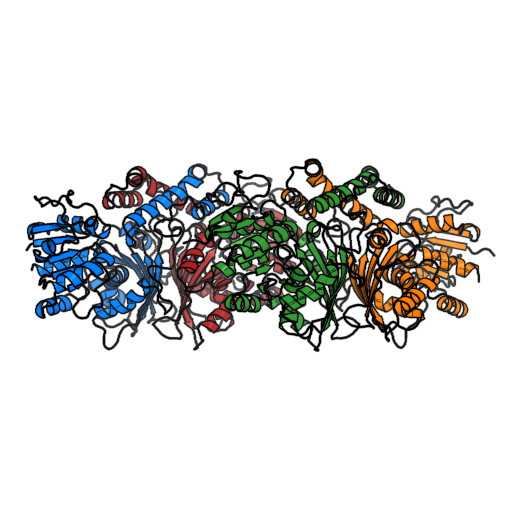7 THR A CA 1
ATOM 8221 C C . THR C 1 355 ? -98.484 25.357 17.653 1.00 13.41 347 THR A C 1
ATOM 8222 O O . THR C 1 355 ? -97.549 25.273 18.448 1.00 12.70 347 THR A O 1
ATOM 8226 N N . VAL C 1 356 ? -99.265 26.430 17.561 1.00 13.06 348 VAL A N 1
ATOM 8227 C CA . VAL C 1 356 ? -99.103 27.583 18.436 1.00 11.31 348 VAL A CA 1
ATOM 8228 C C . VAL C 1 356 ? -100.444 27.884 19.090 1.00 11.69 348 VAL A C 1
ATOM 8229 O O . VAL C 1 356 ? -101.490 27.764 18.456 1.00 15.37 348 VAL A O 1
ATOM 8233 N N . GLY C 1 357 ? -100.414 28.265 20.362 1.00 16.39 349 GLY A N 1
ATOM 8234 C CA . GLY C 1 357 ? -101.629 28.608 21.076 1.00 12.06 349 GLY A CA 1
ATOM 8235 C C . GLY C 1 357 ? -101.387 29.502 22.273 1.00 16.60 349 GLY A C 1
ATOM 8236 O O . GLY C 1 357 ? -100.412 29.323 22.999 1.00 16.79 349 GLY A O 1
ATOM 8237 N N . ASP C 1 358 ? -102.273 30.472 22.474 1.00 16.94 350 ASP A N 1
ATOM 8238 C CA . ASP C 1 358 ? -102.195 31.352 23.634 1.00 17.46 350 ASP A CA 1
ATOM 8239 C C . ASP C 1 358 ? -102.433 30.545 24.907 1.00 14.91 350 ASP A C 1
ATOM 8240 O O . ASP C 1 358 ? -103.516 29.996 25.110 1.00 16.00 350 ASP A O 1
ATOM 8245 N N . GLN C 1 359 ? -101.417 30.477 25.763 1.00 13.96 351 GLN A N 1
ATOM 8246 C CA . GLN C 1 359 ? -101.474 29.621 26.944 1.00 16.50 351 GLN A CA 1
ATOM 8247 C C . GLN C 1 359 ? -102.213 30.287 28.102 1.00 14.95 351 GLN A C 1
ATOM 8248 O O . GLN C 1 359 ? -102.426 29.672 29.144 1.00 15.88 351 GLN A O 1
ATOM 8254 N N . LEU C 1 360 ? -102.605 31.541 27.908 1.00 15.13 352 LEU A N 1
ATOM 8255 C CA . LEU C 1 360 ? -103.363 32.260 28.922 1.00 17.81 352 LEU A CA 1
ATOM 8256 C C . LEU C 1 360 ? -104.859 32.137 28.666 1.00 20.41 352 LEU A C 1
ATOM 8257 O O . LEU C 1 360 ? -105.672 32.301 29.576 1.00 20.95 352 LEU A O 1
ATOM 8262 N N . LEU C 1 361 ? -105.218 31.847 27.421 1.00 20.51 353 LEU A N 1
ATOM 8263 C CA . LEU C 1 361 ? -106.618 31.683 27.051 1.00 19.58 353 LEU A CA 1
ATOM 8264 C C . LEU C 1 361 ? -107.039 30.221 27.155 1.00 17.48 353 LEU A C 1
ATOM 8265 O O . LEU C 1 361 ? -107.479 29.780 28.215 1.00 19.30 353 LEU A O 1
ATOM 8270 N N . TRP C 1 362 ? -106.897 29.470 26.066 1.00 16.29 354 TRP A N 1
ATOM 8271 C CA . TRP C 1 362 ? -107.247 28.051 26.077 1.00 15.43 354 TRP A CA 1
ATOM 8272 C C . TRP C 1 362 ? -106.341 27.256 27.008 1.00 16.78 354 TRP A C 1
ATOM 8273 O O . TRP C 1 362 ? -106.717 26.191 27.494 1.00 16.26 354 TRP A O 1
ATOM 8284 N N . GLY C 1 363 ? -105.145 27.779 27.255 1.00 16.78 355 GLY A N 1
ATOM 8285 C CA . GLY C 1 363 ? -104.204 27.121 28.138 1.00 17.13 355 GLY A CA 1
ATOM 8286 C C . GLY C 1 363 ? -104.430 27.420 29.608 1.00 19.65 355 GLY A C 1
ATOM 8287 O O . GLY C 1 363 ? -103.780 26.830 30.470 1.00 20.37 355 GLY A O 1
ATOM 8288 N N . ALA C 1 364 ? -105.354 28.331 29.902 1.00 17.18 356 ALA A N 1
ATOM 8289 C CA . ALA C 1 364 ? -105.569 28.759 31.281 1.00 19.03 356 ALA A CA 1
ATOM 8290 C C . ALA C 1 364 ? -106.989 29.255 31.553 1.00 19.16 356 ALA A C 1
ATOM 8291 O O . ALA C 1 364 ? -107.837 28.506 32.038 1.00 18.09 356 ALA A O 1
ATOM 8293 N N . ALA C 1 365 ? -107.236 30.522 31.235 1.00 17.89 357 ALA A N 1
ATOM 8294 C CA . ALA C 1 365 ? -108.445 31.214 31.675 1.00 19.47 357 ALA A CA 1
ATOM 8295 C C . ALA C 1 365 ? -109.724 30.725 31.000 1.00 20.33 357 ALA A C 1
ATOM 8296 O O . ALA C 1 365 ? -110.753 30.569 31.658 1.00 22.58 357 ALA A O 1
ATOM 8298 N N . GLU C 1 366 ? -109.663 30.492 29.693 1.00 20.14 358 GLU A N 1
ATOM 8299 C CA . GLU C 1 366 ? -110.864 30.178 28.920 1.00 19.37 358 GLU A CA 1
ATOM 8300 C C . GLU C 1 366 ? -111.580 28.884 29.349 1.00 19.45 358 GLU A C 1
ATOM 8301 O O . GLU C 1 366 ? -112.805 28.882 29.456 1.00 19.68 358 GLU A O 1
ATOM 8307 N N . PRO C 1 367 ? -110.838 27.783 29.590 1.00 19.02 359 PRO A N 1
ATOM 8308 C CA . PRO C 1 367 ? -111.563 26.593 30.058 1.00 19.28 359 PRO A CA 1
ATOM 8309 C C . PRO C 1 367 ? -112.252 26.791 31.409 1.00 19.59 359 PRO A C 1
ATOM 8310 O O . PRO C 1 367 ? -113.241 26.117 31.704 1.00 19.08 359 PRO A O 1
ATOM 8314 N N . LEU C 1 368 ? -111.736 27.714 32.212 1.00 19.39 360 LEU A N 1
ATOM 8315 C CA . LEU C 1 368 ? -112.266 27.945 33.551 1.00 19.25 360 LEU A CA 1
ATOM 8316 C C . LEU C 1 368 ? -113.572 28.732 33.516 1.00 22.07 360 LEU A C 1
ATOM 8317 O O . LEU C 1 368 ? -114.536 28.376 34.195 1.00 23.55 360 LEU A O 1
ATOM 8322 N N . ARG C 1 369 ? -113.605 29.801 32.725 1.00 20.80 361 ARG A N 1
ATOM 8323 C CA . ARG C 1 369 ? -114.810 30.616 32.618 1.00 22.98 361 ARG A CA 1
ATOM 8324 C C . ARG C 1 369 ? -115.903 29.862 31.867 1.00 23.07 361 ARG A C 1
ATOM 8325 O O . ARG C 1 369 ? -117.089 30.051 32.133 1.00 25.20 361 ARG A O 1
ATOM 8333 N N . ARG C 1 370 ? -115.498 29.007 30.932 1.00 22.39 362 ARG A N 1
ATOM 8334 C CA . ARG C 1 370 ? -116.446 28.173 30.204 1.00 22.20 362 ARG A CA 1
ATOM 8335 C C . ARG C 1 370 ? -117.038 27.127 31.138 1.00 26.07 362 ARG A C 1
ATOM 8336 O O . ARG C 1 370 ? -118.215 26.786 31.037 1.00 28.76 362 ARG A O 1
ATOM 8344 N N . MET C 1 371 ? -116.213 26.626 32.052 1.00 24.18 363 MET A N 1
ATOM 8345 C CA . MET C 1 371 ? -116.675 25.679 33.058 1.00 24.56 363 MET A CA 1
ATOM 8346 C C . MET C 1 371 ? -117.693 26.342 33.977 1.00 25.21 363 MET A C 1
ATOM 8347 O O . MET C 1 371 ? -118.693 25.731 34.358 1.00 22.81 363 MET A O 1
ATOM 8352 N N . LEU C 1 372 ? -117.429 27.597 34.326 1.00 24.64 364 LEU A N 1
ATOM 8353 C CA . LEU C 1 372 ? -118.322 28.363 35.185 1.00 26.89 364 LEU A CA 1
ATOM 8354 C C . LEU C 1 372 ? -119.690 28.535 34.535 1.00 28.67 364 LEU A C 1
ATOM 8355 O O . LEU C 1 372 ? -120.718 28.413 35.198 1.00 27.57 364 LEU A O 1
ATOM 8360 N N . ARG C 1 373 ? -119.694 28.812 33.234 1.00 30.03 365 ARG A N 1
ATOM 8361 C CA . ARG C 1 373 ? -120.937 28.986 32.491 1.00 32.73 365 ARG A CA 1
ATOM 8362 C C . ARG C 1 373 ? -121.724 27.680 32.419 1.00 30.99 365 ARG A C 1
ATOM 8363 O O . ARG C 1 373 ? -122.954 27.688 32.432 1.00 31.04 365 ARG A O 1
ATOM 8371 N N . ILE C 1 374 ? -121.009 26.561 32.345 1.00 29.53 366 ILE A N 1
ATOM 8372 C CA . ILE C 1 374 ? -121.641 25.246 32.344 1.00 31.40 366 ILE A CA 1
ATOM 8373 C C . ILE C 1 374 ? -122.295 24.988 33.697 1.00 34.03 366 ILE A C 1
ATOM 8374 O O . ILE C 1 374 ? -123.428 24.510 33.775 1.00 33.57 366 ILE A O 1
ATOM 8379 N N . LEU C 1 375 ? -121.568 25.316 34.760 1.00 34.73 367 LEU A N 1
ATOM 8380 C CA . LEU C 1 375 ? -122.048 25.121 36.123 1.00 36.89 367 LEU A CA 1
ATOM 8381 C C . LEU C 1 375 ? -123.307 25.941 36.394 1.00 38.48 367 LEU A C 1
ATOM 8382 O O . LEU C 1 375 ? -124.234 25.475 37.057 1.00 39.49 367 LEU A O 1
ATOM 8387 N N . LEU C 1 376 ? -123.336 27.161 35.868 1.00 39.38 368 LEU A N 1
ATOM 8388 C CA . LEU C 1 376 ? -124.464 28.062 36.076 1.00 43.89 368 LEU A CA 1
ATOM 8389 C C . LEU C 1 376 ? -125.641 27.710 35.173 1.00 46.35 368 LEU A C 1
ATOM 8390 O O . LEU C 1 376 ? -126.784 28.062 35.465 1.00 49.66 368 LEU A O 1
ATOM 8395 N N . GLU C 1 377 ? -125.359 27.014 34.077 1.00 46.52 369 GLU A N 1
ATOM 8396 C CA . GLU C 1 377 ? -126.402 26.614 33.140 1.00 48.60 369 GLU A CA 1
ATOM 8397 C C . GLU C 1 377 ? -126.844 25.177 33.393 1.00 49.79 369 GLU A C 1
ATOM 8398 O O . GLU C 1 377 ? -128.013 24.837 33.215 1.00 52.56 369 GLU A O 1
ATOM 8400 N N . HIS D 1 8 ? -41.441 26.873 -0.557 1.00 61.40 0 HIS D N 1
ATOM 8401 C CA . HIS D 1 8 ? -41.827 25.501 -0.248 1.00 60.33 0 HIS D CA 1
ATOM 8402 C C . HIS D 1 8 ? -43.129 25.467 0.545 1.00 57.07 0 HIS D C 1
ATOM 8403 O O . HIS D 1 8 ? -43.764 24.420 0.672 1.00 58.81 0 HIS D O 1
ATOM 8405 N N . MET D 1 9 ? -43.520 26.619 1.078 1.00 51.11 1 MET D N 1
ATOM 8406 C CA . MET D 1 9 ? -44.735 26.720 1.876 1.00 44.77 1 MET D CA 1
ATOM 8407 C C . MET D 1 9 ? -45.958 26.879 0.976 1.00 38.09 1 MET D C 1
ATOM 8408 O O . MET D 1 9 ? -45.904 27.569 -0.042 1.00 37.73 1 MET D O 1
ATOM 8413 N N . LYS D 1 10 ? -47.057 26.233 1.354 1.00 32.07 2 LYS D N 1
ATOM 8414 C CA . LYS D 1 10 ? -48.271 26.243 0.543 1.00 28.43 2 LYS D CA 1
ATOM 8415 C C . LYS D 1 10 ? -48.958 27.606 0.551 1.00 22.70 2 LYS D C 1
ATOM 8416 O O . LYS D 1 10 ? -49.058 28.259 1.589 1.00 20.87 2 LYS D O 1
ATOM 8422 N N . ARG D 1 11 ? -49.427 28.027 -0.619 1.00 18.93 3 ARG D N 1
ATOM 8423 C CA . ARG D 1 11 ? -50.134 29.295 -0.748 1.00 18.44 3 ARG D CA 1
ATOM 8424 C C . ARG D 1 11 ? -51.635 29.060 -0.653 1.00 18.40 3 ARG D C 1
ATOM 8425 O O . ARG D 1 11 ? -52.221 28.380 -1.495 1.00 17.98 3 ARG D O 1
ATOM 8433 N N . VAL D 1 12 ? -52.249 29.627 0.380 1.00 17.85 4 VAL D N 1
ATOM 8434 C CA . VAL D 1 12 ? -53.663 29.404 0.650 1.00 13.30 4 VAL D CA 1
ATOM 8435 C C . VAL D 1 12 ? -54.471 30.678 0.435 1.00 13.89 4 VAL D C 1
ATOM 8436 O O . VAL D 1 12 ? -54.209 31.705 1.060 1.00 14.02 4 VAL D O 1
ATOM 8440 N N . GLY D 1 13 ? -55.458 30.603 -0.452 1.00 15.47 5 GLY D N 1
ATOM 8441 C CA . GLY D 1 13 ? -56.336 31.729 -0.705 1.00 16.08 5 GLY D CA 1
ATOM 8442 C C . GLY D 1 13 ? -57.465 31.818 0.303 1.00 17.18 5 GLY D C 1
ATOM 8443 O O . GLY D 1 13 ? -58.139 30.827 0.585 1.00 16.28 5 GLY D O 1
ATOM 8444 N N . LEU D 1 14 ? -57.668 33.009 0.856 1.00 18.14 6 LEU D N 1
ATOM 8445 C CA . LEU D 1 14 ? -58.742 33.228 1.814 1.00 17.57 6 LEU D CA 1
ATOM 8446 C C . LEU D 1 14 ? -59.819 34.114 1.206 1.00 18.19 6 LEU D C 1
ATOM 8447 O O . LEU D 1 14 ? -59.579 35.285 0.913 1.00 17.44 6 LEU D O 1
ATOM 8452 N N . ILE D 1 15 ? -61.004 33.546 1.013 1.00 18.36 7 ILE D N 1
ATOM 8453 C CA . ILE D 1 15 ? -62.133 34.291 0.474 1.00 16.41 7 ILE D CA 1
ATOM 8454 C C . ILE D 1 15 ? -63.212 34.412 1.544 1.00 12.60 7 ILE D C 1
ATOM 8455 O O . ILE D 1 15 ? -63.483 33.458 2.272 1.00 13.91 7 ILE D O 1
ATOM 8460 N N . GLY D 1 16 ? -63.826 35.587 1.639 1.00 21.00 8 GLY D N 1
ATOM 8461 C CA . GLY D 1 16 ? -64.874 35.813 2.618 1.00 19.59 8 GLY D CA 1
ATOM 8462 C C . GLY D 1 16 ? -64.362 35.947 4.038 1.00 19.53 8 GLY D C 1
ATOM 8463 O O . GLY D 1 16 ? -65.085 35.681 4.997 1.00 19.13 8 GLY D O 1
ATOM 8464 N N . TRP D 1 17 ? -63.108 36.367 4.166 1.00 17.10 9 TRP D N 1
ATOM 8465 C CA . TRP D 1 17 ? -62.466 36.524 5.466 1.00 15.78 9 TRP D CA 1
ATOM 8466 C C . TRP D 1 17 ? -63.079 37.668 6.271 1.00 19.81 9 TRP D C 1
ATOM 8467 O O . TRP D 1 17 ? -63.032 37.668 7.501 1.00 22.36 9 TRP D O 1
ATOM 8478 N N . ARG D 1 18 ? -63.653 38.641 5.570 1.00 19.07 10 ARG D N 1
ATOM 8479 C CA . ARG D 1 18 ? -64.147 39.859 6.208 1.00 20.22 10 ARG D CA 1
ATOM 8480 C C . ARG D 1 18 ? -65.559 39.690 6.759 1.00 20.09 10 ARG D C 1
ATOM 8481 O O . ARG D 1 18 ? -65.974 40.421 7.660 1.00 24.01 10 ARG D O 1
ATOM 8489 N N . GLY D 1 19 ? -66.293 38.720 6.222 1.00 22.67 11 GLY D N 1
ATOM 8490 C CA . GLY D 1 19 ? -67.642 38.444 6.680 1.00 23.71 11 GLY D CA 1
ATOM 8491 C C . GLY D 1 19 ? -67.698 37.898 8.094 1.00 25.53 11 GLY D C 1
ATOM 8492 O O . GLY D 1 19 ? -66.683 37.840 8.787 1.00 25.31 11 GLY D O 1
ATOM 8493 N N . MET D 1 20 ? -68.887 37.488 8.522 1.00 26.80 12 MET D N 1
ATOM 8494 C CA . MET D 1 20 ? -69.087 37.034 9.893 1.00 26.53 12 MET D CA 1
ATOM 8495 C C . MET D 1 20 ? -68.394 35.703 10.174 1.00 24.16 12 MET D C 1
ATOM 8496 O O . MET D 1 20 ? -67.618 35.590 11.122 1.00 24.98 12 MET D O 1
ATOM 8501 N N . VAL D 1 21 ? -68.684 34.697 9.354 1.00 22.71 13 VAL D N 1
ATOM 8502 C CA . VAL D 1 21 ? -68.053 33.390 9.499 1.00 21.11 13 VAL D CA 1
ATOM 8503 C C . VAL D 1 21 ? -66.552 33.519 9.269 1.00 16.92 13 VAL D C 1
ATOM 8504 O O . VAL D 1 21 ? -65.748 32.927 9.991 1.00 16.28 13 VAL D O 1
ATOM 8508 N N . GLY D 1 22 ? -66.184 34.312 8.269 1.00 16.76 14 GLY D N 1
ATOM 8509 C CA . GLY D 1 22 ? -64.788 34.549 7.958 1.00 19.34 14 GLY D CA 1
ATOM 8510 C C . GLY D 1 22 ? -64.015 35.183 9.097 1.00 19.09 14 GLY D C 1
ATOM 8511 O O . GLY D 1 22 ? -62.860 34.838 9.335 1.00 15.91 14 GLY D O 1
ATOM 8512 N N . SER D 1 23 ? -64.654 36.110 9.804 1.00 20.27 15 SER D N 1
ATOM 8513 C CA . SER D 1 23 ? -64.017 36.782 10.932 1.00 22.97 15 SER D CA 1
ATOM 8514 C C . SER D 1 23 ? -63.812 35.819 12.097 1.00 24.55 15 SER D C 1
ATOM 8515 O O . SER D 1 23 ? -62.800 35.883 12.794 1.00 25.79 15 SER D O 1
ATOM 8518 N N . VAL D 1 24 ? -64.780 34.933 12.306 1.00 22.18 16 VAL D N 1
ATOM 8519 C CA . VAL D 1 24 ? -64.658 33.891 13.318 1.00 17.98 16 VAL D CA 1
ATOM 8520 C C . VAL D 1 24 ? -63.527 32.950 12.927 1.00 16.61 16 VAL D C 1
ATOM 8521 O O . VAL D 1 24 ? -62.727 32.534 13.767 1.00 16.70 16 VAL D O 1
ATOM 8525 N N . LEU D 1 25 ? -63.464 32.630 11.637 1.00 15.60 17 LEU D N 1
ATOM 8526 C CA . LEU D 1 25 ? -62.425 31.760 11.100 1.00 19.65 17 LEU D CA 1
ATOM 8527 C C . LEU D 1 25 ? -61.041 32.366 11.303 1.00 20.48 17 LEU D C 1
ATOM 8528 O O . LEU D 1 25 ? -60.112 31.677 11.723 1.00 19.08 17 LEU D O 1
ATOM 8533 N N . MET D 1 26 ? -60.912 33.657 11.003 1.00 21.67 18 MET D N 1
ATOM 8534 C CA . MET D 1 26 ? -59.647 34.366 11.176 1.00 21.37 18 MET D CA 1
ATOM 8535 C C . MET D 1 26 ? -59.176 34.319 12.624 1.00 21.33 18 MET D C 1
ATOM 8536 O O . MET D 1 26 ? -57.999 34.076 12.896 1.00 20.29 18 MET D O 1
ATOM 8541 N N . GLN D 1 27 ? -60.103 34.555 13.546 1.00 21.28 19 GLN D N 1
ATOM 8542 C CA A GLN D 1 27 ? -59.770 34.566 14.964 0.43 23.12 19 GLN D CA 1
ATOM 8543 C CA B GLN D 1 27 ? -59.806 34.556 14.974 0.57 23.03 19 GLN D CA 1
ATOM 8544 C C . GLN D 1 27 ? -59.305 33.191 15.437 1.00 17.93 19 GLN D C 1
ATOM 8545 O O . GLN D 1 27 ? -58.328 33.090 16.176 1.00 22.91 19 GLN D O 1
ATOM 8556 N N . ARG D 1 28 ? -59.991 32.140 14.999 1.00 18.06 20 ARG D N 1
ATOM 8557 C CA . ARG D 1 28 ? -59.631 30.778 15.383 1.00 17.83 20 ARG D CA 1
ATOM 8558 C C . ARG D 1 28 ? -58.303 30.347 14.766 1.00 16.04 20 ARG D C 1
ATOM 8559 O O . ARG D 1 28 ? -57.516 29.650 15.405 1.00 16.53 20 ARG D O 1
ATOM 8567 N N . MET D 1 29 ? -58.062 30.754 13.523 1.00 17.24 21 MET D N 1
ATOM 8568 C CA . MET D 1 29 ? -56.810 30.426 12.848 1.00 18.36 21 MET D CA 1
ATOM 8569 C C . MET D 1 29 ? -55.636 31.121 13.530 1.00 19.17 21 MET D C 1
ATOM 8570 O O . MET D 1 29 ? -54.540 30.566 13.615 1.00 18.18 21 MET D O 1
ATOM 8575 N N . LEU D 1 30 ? -55.872 32.337 14.014 1.00 20.31 22 LEU D N 1
ATOM 8576 C CA . LEU D 1 30 ? -54.863 33.072 14.769 1.00 22.49 22 LEU D CA 1
ATOM 8577 C C . LEU D 1 30 ? -54.580 32.387 16.099 1.00 21.39 22 LEU D C 1
ATOM 8578 O O . LEU D 1 30 ? -53.423 32.216 16.484 1.00 21.47 22 LEU D O 1
ATOM 8583 N N . GLU D 1 31 ? -55.645 31.999 16.794 1.00 22.90 23 GLU D N 1
ATOM 8584 C CA . GLU D 1 31 ? -55.530 31.342 18.092 1.00 25.98 23 GLU D CA 1
ATOM 8585 C C . GLU D 1 31 ? -54.752 30.034 17.998 1.00 24.98 23 GLU D C 1
ATOM 8586 O O . GLU D 1 31 ? -54.015 29.673 18.915 1.00 25.31 23 GLU D O 1
ATOM 8592 N N . GLU D 1 32 ? -54.921 29.327 16.886 1.00 21.37 24 GLU D N 1
ATOM 8593 C CA . GLU D 1 32 ? -54.266 28.038 16.698 1.00 21.46 24 GLU D CA 1
ATOM 8594 C C . GLU D 1 32 ? -52.961 28.176 15.923 1.00 19.45 24 GLU D C 1
ATOM 8595 O O . GLU D 1 32 ? -52.311 27.178 15.613 1.00 18.98 24 GLU D O 1
ATOM 8601 N N . ARG D 1 33 ? -52.591 29.417 15.617 1.00 19.54 25 ARG D N 1
ATOM 8602 C CA . ARG D 1 33 ? -51.364 29.724 14.882 1.00 23.30 25 ARG D CA 1
ATOM 8603 C C . ARG D 1 33 ? -51.285 28.992 13.542 1.00 23.46 25 ARG D C 1
ATOM 8604 O O . ARG D 1 33 ? -50.223 28.499 13.156 1.00 24.62 25 ARG D O 1
ATOM 8612 N N . ASP D 1 34 ? -52.410 28.927 12.837 1.00 22.07 26 ASP D N 1
ATOM 8613 C CA . ASP D 1 34 ? -52.464 28.261 11.539 1.00 20.78 26 ASP D CA 1
ATOM 8614 C C . ASP D 1 34 ? -51.648 29.011 10.491 1.00 21.31 26 ASP D C 1
ATOM 8615 O O . ASP D 1 34 ? -51.133 28.411 9.548 1.00 18.00 26 ASP D O 1
ATOM 8620 N N . PHE D 1 35 ? -51.531 30.323 10.664 1.00 15.36 27 PHE D N 1
ATOM 8621 C CA . PHE D 1 35 ? -50.865 31.169 9.680 1.00 15.44 27 PHE D CA 1
ATOM 8622 C C . PHE D 1 35 ? -49.350 30.987 9.678 1.00 22.14 27 PHE D C 1
ATOM 8623 O O . PHE D 1 35 ? -48.666 31.436 8.758 1.00 16.76 27 PHE D O 1
ATOM 8631 N N . ASP D 1 36 ? -48.828 30.332 10.710 1.00 17.52 28 ASP D N 1
ATOM 8632 C CA . ASP D 1 36 ? -47.409 30.006 10.767 1.00 22.67 28 ASP D CA 1
ATOM 8633 C C . ASP D 1 36 ? -47.055 28.979 9.696 1.00 23.71 28 ASP D C 1
ATOM 8634 O O . ASP D 1 36 ? -45.924 28.933 9.211 1.00 24.13 28 ASP D O 1
ATOM 8639 N N . LEU D 1 37 ? -48.039 28.166 9.326 1.00 23.37 29 LEU D N 1
ATOM 8640 C CA . LEU D 1 37 ? -47.807 27.012 8.465 1.00 24.16 29 LEU D CA 1
ATOM 8641 C C . LEU D 1 37 ? -48.102 27.277 6.990 1.00 23.31 29 LEU D C 1
ATOM 8642 O O . LEU D 1 37 ? -47.806 26.438 6.140 1.00 25.53 29 LEU D O 1
ATOM 8647 N N . ILE D 1 38 ? -48.688 28.430 6.682 1.00 21.98 30 ILE D N 1
ATOM 8648 C CA . ILE D 1 38 ? -49.087 28.721 5.308 1.00 20.22 30 ILE D CA 1
ATOM 8649 C C . ILE D 1 38 ? -48.672 30.116 4.864 1.00 20.72 30 ILE D C 1
ATOM 8650 O O . ILE D 1 38 ? -48.294 30.958 5.678 1.00 20.11 30 ILE D O 1
ATOM 8655 N N . GLU D 1 39 ? -48.747 30.344 3.555 1.00 19.20 31 GLU D N 1
ATOM 8656 C CA . GLU D 1 39 ? -48.626 31.681 2.988 1.00 19.58 31 GLU D CA 1
ATOM 8657 C C . GLU D 1 39 ? -50.022 32.182 2.642 1.00 15.84 31 GLU D C 1
ATOM 8658 O O . GLU D 1 39 ? -50.560 31.848 1.587 1.00 17.49 31 GLU D O 1
ATOM 8664 N N . PRO D 1 40 ? -50.620 32.980 3.538 1.00 15.08 32 PRO D N 1
ATOM 8665 C CA . PRO D 1 40 ? -52.003 33.427 3.351 1.00 14.73 32 PRO D CA 1
ATOM 8666 C C . PRO D 1 40 ? -52.145 34.490 2.265 1.00 17.59 32 PRO D C 1
ATOM 8667 O O . PRO D 1 40 ? -51.487 35.529 2.320 1.00 20.79 32 PRO D O 1
ATOM 8671 N N . VAL D 1 41 ? -52.997 34.221 1.281 1.00 17.25 33 VAL D N 1
ATOM 8672 C CA . VAL D 1 41 ? -53.275 35.185 0.227 1.00 16.83 33 VAL D CA 1
ATOM 8673 C C . VAL D 1 41 ? -54.738 35.590 0.313 1.00 17.80 33 VAL D C 1
ATOM 8674 O O . VAL D 1 41 ? -55.627 34.796 0.007 1.00 17.51 33 VAL D O 1
ATOM 8678 N N . PHE D 1 42 ? -54.986 36.825 0.735 1.00 18.94 34 PHE D N 1
ATOM 8679 C CA . PHE D 1 42 ? -56.348 37.302 0.947 1.00 20.48 34 PHE D CA 1
ATOM 8680 C C . PHE D 1 42 ? -56.931 37.941 -0.308 1.00 21.78 34 PHE D C 1
ATOM 8681 O O . PHE D 1 42 ? -56.284 38.757 -0.965 1.00 20.96 34 PHE D O 1
ATOM 8689 N N . PHE D 1 43 ? -58.163 37.561 -0.632 1.00 21.15 35 PHE D N 1
ATOM 8690 C CA . PHE D 1 43 ? -58.841 38.071 -1.815 1.00 20.26 35 PHE D CA 1
ATOM 8691 C C . PHE D 1 43 ? -60.048 38.910 -1.423 1.00 21.85 35 PHE D C 1
ATOM 8692 O O . PHE D 1 43 ? -60.530 38.834 -0.292 1.00 20.77 35 PHE D O 1
ATOM 8700 N N . THR D 1 44 ? -60.535 39.708 -2.366 1.00 23.18 36 THR D N 1
ATOM 8701 C CA . THR D 1 44 ? -61.635 40.621 -2.097 1.00 22.86 36 THR D CA 1
ATOM 8702 C C . THR D 1 44 ? -62.556 40.769 -3.303 1.00 24.75 36 THR D C 1
ATOM 8703 O O . THR D 1 44 ? -62.139 40.584 -4.447 1.00 25.29 36 THR D O 1
ATOM 8707 N N . THR D 1 45 ? -63.810 41.111 -3.036 1.00 25.19 37 THR D N 1
ATOM 8708 C CA . THR D 1 45 ? -64.780 41.334 -4.096 1.00 28.13 37 THR D CA 1
ATOM 8709 C C . THR D 1 45 ? -65.144 42.811 -4.193 1.00 29.93 37 THR D C 1
ATOM 8710 O O . THR D 1 45 ? -66.038 43.184 -4.953 1.00 33.42 37 THR D O 1
ATOM 8714 N N . SER D 1 46 ? -64.448 43.650 -3.430 1.00 28.84 38 SER D N 1
ATOM 8715 C CA . SER D 1 46 ? -64.825 45.057 -3.331 1.00 30.11 38 SER D CA 1
ATOM 8716 C C . SER D 1 46 ? -63.664 46.020 -3.072 1.00 28.97 38 SER D C 1
ATOM 8717 O O . SER D 1 46 ? -63.809 47.227 -3.263 1.00 31.48 38 SER D O 1
ATOM 8720 N N . ASN D 1 47 ? -62.520 45.499 -2.639 1.00 26.11 39 ASN D N 1
ATOM 8721 C CA . ASN D 1 47 ? -61.420 46.367 -2.222 1.00 27.93 39 ASN D CA 1
ATOM 8722 C C . ASN D 1 47 ? -60.068 45.912 -2.777 1.00 26.18 39 ASN D C 1
ATOM 8723 O O . ASN D 1 47 ? -59.129 45.661 -2.020 1.00 27.72 39 ASN D O 1
ATOM 8728 N N . VAL D 1 48 ? -59.974 45.809 -4.100 1.00 26.81 40 VAL D N 1
ATOM 8729 C CA . VAL D 1 48 ? -58.749 45.351 -4.747 1.00 28.25 40 VAL D CA 1
ATOM 8730 C C . VAL D 1 48 ? -57.601 46.326 -4.499 1.00 29.56 40 VAL D C 1
ATOM 8731 O O . VAL D 1 48 ? -57.714 47.518 -4.781 1.00 28.62 40 VAL D O 1
ATOM 8735 N N . GLY D 1 49 ? -56.496 45.810 -3.971 1.00 25.01 41 GLY D N 1
ATOM 8736 C CA . GLY D 1 49 ? -55.333 46.629 -3.680 1.00 28.96 41 GLY D CA 1
ATOM 8737 C C . GLY D 1 49 ? -55.305 47.139 -2.252 1.00 29.84 41 GLY D C 1
ATOM 8738 O O . GLY D 1 49 ? -54.307 47.702 -1.803 1.00 31.06 41 GLY D O 1
ATOM 8739 N N . GLY D 1 50 ? -56.408 46.938 -1.538 1.00 25.70 42 GLY D N 1
ATOM 8740 C CA . GLY D 1 50 ? -56.519 47.380 -0.160 1.00 31.85 42 GLY D CA 1
ATOM 8741 C C . GLY D 1 50 ? -55.758 46.515 0.827 1.00 29.74 42 GLY D C 1
ATOM 8742 O O . GLY D 1 50 ? -55.091 45.554 0.443 1.00 28.09 42 GLY D O 1
ATOM 8743 N N . GLN D 1 51 ? -55.861 46.860 2.106 1.00 33.21 43 GLN D N 1
ATOM 8744 C CA . GLN D 1 51 ? -55.160 46.128 3.153 1.00 29.21 43 GLN D CA 1
ATOM 8745 C C . GLN D 1 51 ? -56.010 44.982 3.690 1.00 25.60 43 GLN D C 1
ATOM 8746 O O . GLN D 1 51 ? -57.197 45.154 3.968 1.00 27.42 43 GLN D O 1
ATOM 8748 N N . GLY D 1 52 ? -55.396 43.812 3.828 1.00 25.04 44 GLY D N 1
ATOM 8749 C CA . GLY D 1 52 ? -56.071 42.663 4.403 1.00 25.21 44 GLY D CA 1
ATOM 8750 C C . GLY D 1 52 ? -56.131 42.743 5.915 1.00 27.62 44 GLY D C 1
ATOM 8751 O O . GLY D 1 52 ? -55.704 43.737 6.503 1.00 30.02 44 GLY D O 1
ATOM 8752 N N . PRO D 1 53 ? -56.660 41.693 6.558 1.00 27.30 45 PRO D N 1
ATOM 8753 C CA . PRO D 1 53 ? -56.786 41.676 8.018 1.00 28.16 45 PRO D CA 1
ATOM 8754 C C . PRO D 1 53 ? -55.438 41.519 8.710 1.00 29.50 45 PRO D C 1
ATOM 8755 O O . PRO D 1 53 ? -54.473 41.086 8.081 1.00 28.31 45 PRO D O 1
ATOM 8759 N N . GLU D 1 54 ? -55.374 41.874 9.989 1.00 31.71 46 GLU D N 1
ATOM 8760 C CA . GLU D 1 54 ? -54.152 41.701 10.764 1.00 33.82 46 GLU D CA 1
ATOM 8761 C C . GLU D 1 54 ? -54.049 40.265 11.262 1.00 28.60 46 GLU D C 1
ATOM 8762 O O . GLU D 1 54 ? -54.843 39.830 12.095 1.00 28.03 46 GLU D O 1
ATOM 8768 N N . VAL D 1 55 ? -53.069 39.531 10.744 1.00 27.27 47 VAL D N 1
ATOM 8769 C CA . VAL D 1 55 ? -52.904 38.127 11.096 1.00 28.15 47 VAL D CA 1
ATOM 8770 C C . VAL D 1 55 ? -51.505 37.859 11.641 1.00 31.33 47 VAL D C 1
ATOM 8771 O O . VAL D 1 55 ? -50.993 36.744 11.541 1.00 31.98 47 VAL D O 1
ATOM 8775 N N . GLY D 1 56 ? -50.891 38.888 12.216 1.00 36.11 48 GLY D N 1
ATOM 8776 C CA . GLY D 1 56 ? -49.603 38.744 12.871 1.00 40.05 48 GLY D CA 1
ATOM 8777 C C . GLY D 1 56 ? -48.429 38.455 11.955 1.00 40.52 48 GLY D C 1
ATOM 8778 O O . GLY D 1 56 ? -47.379 38.002 12.411 1.00 42.64 48 GLY D O 1
ATOM 8779 N N . LYS D 1 57 ? -48.600 38.719 10.663 1.00 40.68 49 LYS D N 1
ATOM 8780 C CA . LYS D 1 57 ? -47.530 38.507 9.695 1.00 42.15 49 LYS D CA 1
ATOM 8781 C C . LYS D 1 57 ? -47.756 39.346 8.442 1.00 40.99 49 LYS D C 1
ATOM 8782 O O . LYS D 1 57 ? -48.892 39.684 8.106 1.00 40.22 49 LYS D O 1
ATOM 8788 N N . ASP D 1 58 ? -46.667 39.680 7.757 1.00 41.33 50 ASP D N 1
ATOM 8789 C CA . ASP D 1 58 ? -46.739 40.476 6.538 1.00 39.22 50 ASP D CA 1
ATOM 8790 C C . ASP D 1 58 ? -47.502 39.732 5.448 1.00 38.19 50 ASP D C 1
ATOM 8791 O O . ASP D 1 58 ? -47.179 38.591 5.117 1.00 38.87 50 ASP D O 1
ATOM 8793 N N . ILE D 1 59 ? -48.522 40.383 4.899 1.00 34.91 51 ILE D N 1
ATOM 8794 C CA . ILE D 1 59 ? -49.321 39.794 3.835 1.00 33.20 51 ILE D CA 1
ATOM 8795 C C . ILE D 1 59 ? -49.390 40.746 2.648 1.00 33.29 51 ILE D C 1
ATOM 8796 O O . ILE D 1 59 ? -49.247 41.958 2.803 1.00 36.63 51 ILE D O 1
ATOM 8801 N N . ALA D 1 60 ? -49.606 40.187 1.464 1.00 30.20 52 ALA D N 1
ATOM 8802 C CA . ALA D 1 60 ? -49.754 40.988 0.257 1.00 29.82 52 ALA D CA 1
ATOM 8803 C C . ALA D 1 60 ? -51.079 41.744 0.288 1.00 31.27 52 ALA D C 1
ATOM 8804 O O . ALA D 1 60 ? -52.019 41.320 0.961 1.00 33.02 52 ALA D O 1
ATOM 8806 N N . PRO D 1 61 ? -51.151 42.880 -0.426 1.00 31.33 53 PRO D N 1
ATOM 8807 C CA . PRO D 1 61 ? -52.420 43.599 -0.580 1.00 29.13 53 PRO D CA 1
ATOM 8808 C C . PRO D 1 61 ? -53.511 42.718 -1.184 1.00 25.79 53 PRO D C 1
ATOM 8809 O O . PRO D 1 61 ? -53.203 41.721 -1.838 1.00 21.42 53 PRO D O 1
ATOM 8813 N N . LEU D 1 62 ? -54.767 43.088 -0.959 1.00 23.32 54 LEU D N 1
ATOM 8814 C CA . LEU D 1 62 ? -55.906 42.293 -1.405 1.00 20.76 54 LEU D CA 1
ATOM 8815 C C . LEU D 1 62 ? -55.913 42.071 -2.916 1.00 22.83 54 LEU D C 1
ATOM 8816 O O . LEU D 1 62 ? -55.697 43.001 -3.693 1.00 23.20 54 LEU D O 1
ATOM 8821 N N . LYS D 1 63 ? -56.161 40.829 -3.321 1.00 22.25 55 LYS D N 1
ATOM 8822 C CA . LYS D 1 63 ? -56.257 40.480 -4.734 1.00 25.26 55 LYS D CA 1
ATOM 8823 C C . LYS D 1 63 ? -57.716 40.331 -5.157 1.00 25.08 55 LYS D C 1
ATOM 8824 O O . LYS D 1 63 ? -58.597 40.137 -4.320 1.00 23.77 55 LYS D O 1
ATOM 8830 N N . ASP D 1 64 ? -57.964 40.431 -6.460 1.00 24.23 56 ASP D N 1
ATOM 8831 C CA . ASP D 1 64 ? -59.308 40.274 -7.006 1.00 22.09 56 ASP D CA 1
ATOM 8832 C C . ASP D 1 64 ? -59.778 38.836 -6.830 1.00 20.25 56 ASP D C 1
ATOM 8833 O O . ASP D 1 64 ? -59.158 37.909 -7.348 1.00 19.91 56 ASP D O 1
ATOM 8838 N N . ALA D 1 65 ? -60.883 38.660 -6.112 1.00 18.00 57 ALA D N 1
ATOM 8839 C CA . ALA D 1 65 ? -61.418 37.329 -5.836 1.00 17.48 57 ALA D CA 1
ATOM 8840 C C . ALA D 1 65 ? -62.022 36.688 -7.083 1.00 17.39 57 ALA D C 1
ATOM 8841 O O . ALA D 1 65 ? -62.328 35.496 -7.087 1.00 14.60 57 ALA D O 1
ATOM 8843 N N . TYR D 1 66 ? -62.197 37.479 -8.136 1.00 19.66 58 TYR D N 1
ATOM 8844 C CA . TYR D 1 66 ? -62.750 36.970 -9.386 1.00 19.70 58 TYR D CA 1
ATOM 8845 C C . TYR D 1 66 ? -61.657 36.778 -10.432 1.00 23.30 58 TYR D C 1
ATOM 8846 O O . TYR D 1 66 ? -61.939 36.477 -11.592 1.00 26.30 58 TYR D O 1
ATOM 8855 N N . SER D 1 67 ? -60.408 36.956 -10.014 1.00 22.01 59 SER D N 1
ATOM 8856 C CA . SER D 1 67 ? -59.267 36.751 -10.898 1.00 23.79 59 SER D CA 1
ATOM 8857 C C . SER D 1 67 ? -58.903 35.274 -10.965 1.00 21.95 59 SER D C 1
ATOM 8858 O O . SER D 1 67 ? -58.276 34.740 -10.051 1.00 14.72 59 SER D O 1
ATOM 8861 N N . ILE D 1 68 ? -59.304 34.620 -12.051 1.00 16.63 60 ILE D N 1
ATOM 8862 C CA . ILE D 1 68 ? -59.026 33.202 -12.245 1.00 17.97 60 ILE D CA 1
ATOM 8863 C C . ILE D 1 68 ? -57.522 32.978 -12.358 1.00 18.71 60 ILE D C 1
ATOM 8864 O O . ILE D 1 68 ? -56.999 31.969 -11.884 1.00 21.45 60 ILE D O 1
ATOM 8869 N N . ASP D 1 69 ? -56.834 33.930 -12.983 1.00 19.23 61 ASP D N 1
ATOM 8870 C CA . ASP D 1 69 ? -55.382 33.870 -13.140 1.00 20.46 61 ASP D CA 1
ATOM 8871 C C . ASP D 1 69 ? -54.662 33.730 -11.802 1.00 18.91 61 ASP D C 1
ATOM 8872 O O . ASP D 1 69 ? -53.738 32.929 -11.667 1.00 20.93 61 ASP D O 1
ATOM 8877 N N . GLU D 1 70 ? -55.090 34.511 -10.815 1.00 18.79 62 GLU D N 1
ATOM 8878 C CA . GLU D 1 70 ? -54.457 34.498 -9.500 1.00 18.10 62 GLU D CA 1
ATOM 8879 C C . GLU D 1 70 ? -54.909 33.304 -8.664 1.00 17.80 62 GLU D C 1
ATOM 8880 O O . GLU D 1 70 ? -54.117 32.717 -7.926 1.00 16.63 62 GLU D O 1
ATOM 8886 N N . LEU D 1 71 ? -56.183 32.947 -8.786 1.00 16.23 63 LEU D N 1
ATOM 8887 C CA . LEU D 1 71 ? -56.756 31.869 -7.987 1.00 13.21 63 LEU D CA 1
ATOM 8888 C C . LEU D 1 71 ? -56.181 30.503 -8.354 1.00 13.06 63 LEU D C 1
ATOM 8889 O O . LEU D 1 71 ? -56.008 29.645 -7.488 1.00 14.03 63 LEU D O 1
ATOM 8894 N N . LYS D 1 72 ? -55.883 30.304 -9.634 1.00 13.46 64 LYS D N 1
ATOM 8895 C CA . LYS D 1 72 ? -55.435 28.998 -10.109 1.00 13.90 64 LYS D CA 1
ATOM 8896 C C . LYS D 1 72 ? -53.955 28.753 -9.820 1.00 14.32 64 LYS D C 1
ATOM 8897 O O . LYS D 1 72 ? -53.395 27.744 -10.246 1.00 15.03 64 LYS D O 1
ATOM 8903 N N . THR D 1 73 ? -53.329 29.676 -9.097 1.00 14.16 65 THR D N 1
ATOM 8904 C CA . THR D 1 73 ? -51.943 29.506 -8.671 1.00 15.65 65 THR D CA 1
ATOM 8905 C C . THR D 1 73 ? -51.890 29.007 -7.231 1.00 16.50 65 THR D C 1
ATOM 8906 O O . THR D 1 73 ? -50.830 28.634 -6.727 1.00 19.10 65 THR D O 1
ATOM 8910 N N . LEU D 1 74 ? -53.047 29.000 -6.579 1.00 14.69 66 LEU D N 1
ATOM 8911 C CA . LEU D 1 74 ? -53.136 28.655 -5.166 1.00 15.89 66 LEU D CA 1
ATOM 8912 C C . LEU D 1 74 ? -53.229 27.149 -4.950 1.00 16.37 66 LEU D C 1
ATOM 8913 O O . LEU D 1 74 ? -53.964 26.455 -5.653 1.00 18.14 66 LEU D O 1
ATOM 8918 N N . ASP D 1 75 ? -52.481 26.649 -3.973 1.00 15.11 67 ASP D N 1
ATOM 8919 C CA . ASP D 1 75 ? -52.538 25.238 -3.614 1.00 15.56 67 ASP D CA 1
ATOM 8920 C C . ASP D 1 75 ? -53.879 24.909 -2.964 1.00 14.64 67 ASP D C 1
ATOM 8921 O O . ASP D 1 75 ? -54.462 23.853 -3.212 1.00 14.63 67 ASP D O 1
ATOM 8926 N N . VAL D 1 76 ? -54.359 25.820 -2.123 1.00 14.38 68 VAL D N 1
ATOM 8927 C CA . VAL D 1 76 ? -55.615 25.629 -1.405 1.00 13.29 68 VAL D CA 1
ATOM 8928 C C . VAL D 1 76 ? -56.437 26.912 -1.446 1.00 13.59 68 VAL D C 1
ATOM 8929 O O . VAL D 1 76 ? -55.887 28.008 -1.356 1.00 13.71 68 VAL D O 1
ATOM 8933 N N . ILE D 1 77 ? -57.751 26.772 -1.589 1.00 12.90 69 ILE D N 1
ATOM 8934 C CA . ILE D 1 77 ? -58.659 27.901 -1.435 1.00 13.87 69 ILE D CA 1
ATOM 8935 C C . ILE D 1 77 ? -59.629 27.633 -0.288 1.00 16.08 69 ILE D C 1
ATOM 8936 O O . ILE D 1 77 ? -60.343 26.630 -0.282 1.00 16.88 69 ILE D O 1
ATOM 8941 N N . LEU D 1 78 ? -59.638 28.535 0.686 1.00 15.89 70 LEU D N 1
ATOM 8942 C CA . LEU D 1 78 ? -60.546 28.441 1.822 1.00 15.25 70 LEU D CA 1
ATOM 8943 C C . LEU D 1 78 ? -61.522 29.613 1.782 1.00 13.75 70 LEU D C 1
ATOM 8944 O O . LEU D 1 78 ? -61.162 30.742 2.116 1.00 15.46 70 LEU D O 1
ATOM 8949 N N . THR D 1 79 ? -62.755 29.341 1.366 1.00 13.24 71 THR D N 1
ATOM 8950 C CA . THR D 1 79 ? -63.713 30.405 1.089 1.00 13.87 71 THR D CA 1
ATOM 8951 C C . THR D 1 79 ? -64.927 30.400 2.020 1.00 17.44 71 THR D C 1
ATOM 8952 O O . THR D 1 79 ? -65.530 29.358 2.279 1.00 16.83 71 THR D O 1
ATOM 8956 N N . CYS D 1 80 ? -65.271 31.585 2.518 1.00 19.64 72 CYS D N 1
ATOM 8957 C CA . CYS D 1 80 ? -66.485 31.789 3.300 1.00 18.71 72 CYS D CA 1
ATOM 8958 C C . CYS D 1 80 ? -67.348 32.850 2.628 1.00 18.24 72 CYS D C 1
ATOM 8959 O O . CYS D 1 80 ? -68.248 33.419 3.247 1.00 20.23 72 CYS D O 1
ATOM 8962 N N . GLN D 1 81 ? -67.060 33.108 1.355 1.00 20.23 73 GLN D N 1
ATOM 8963 C CA . GLN D 1 81 ? -67.700 34.189 0.610 1.00 21.89 73 GLN D CA 1
ATOM 8964 C C . GLN D 1 81 ? -69.175 33.902 0.337 1.00 21.45 73 GLN D C 1
ATOM 8965 O O . GLN D 1 81 ? -69.990 34.823 0.280 1.00 25.09 73 GLN D O 1
ATOM 8971 N N . GLY D 1 82 ? -69.516 32.629 0.163 1.00 20.14 74 GLY D N 1
ATOM 8972 C CA . GLY D 1 82 ? -70.902 32.240 -0.029 1.00 20.07 74 GLY D CA 1
ATOM 8973 C C . GLY D 1 82 ? -71.177 31.402 -1.263 1.00 21.03 74 GLY D C 1
ATOM 8974 O O . GLY D 1 82 ? -70.292 31.182 -2.091 1.00 18.19 74 GLY D O 1
ATOM 8975 N N . GLY D 1 83 ? -72.419 30.942 -1.386 1.00 21.29 75 GLY D N 1
ATOM 8976 C CA . GLY D 1 83 ? -72.820 30.072 -2.477 1.00 22.17 75 GLY D CA 1
ATOM 8977 C C . GLY D 1 83 ? -72.789 30.708 -3.852 1.00 25.70 75 GLY D C 1
ATOM 8978 O O . GLY D 1 83 ? -72.390 30.071 -4.827 1.00 26.29 75 GLY D O 1
ATOM 8979 N N . ASP D 1 84 ? -73.214 31.965 -3.934 1.00 25.90 76 ASP D N 1
ATOM 8980 C CA . ASP D 1 84 ? -73.246 32.678 -5.207 1.00 28.34 76 ASP D CA 1
ATOM 8981 C C . ASP D 1 84 ? -71.841 32.871 -5.769 1.00 26.61 76 ASP D C 1
ATOM 8982 O O . ASP D 1 84 ? -71.645 32.860 -6.985 1.00 28.43 76 ASP D O 1
ATOM 8987 N N . TYR D 1 85 ? -70.868 33.047 -4.881 1.00 22.21 77 TYR D N 1
ATOM 8988 C CA . TYR D 1 85 ? -69.475 33.170 -5.295 1.00 20.49 77 TYR D CA 1
ATOM 8989 C C . TYR D 1 85 ? -68.958 31.841 -5.825 1.00 20.54 77 TYR D C 1
ATOM 8990 O O . TYR D 1 85 ? -68.341 31.784 -6.890 1.00 18.67 77 TYR D O 1
ATOM 8999 N N . THR D 1 86 ? -69.206 30.777 -5.065 1.00 19.06 78 THR D N 1
ATOM 9000 C CA . THR D 1 86 ? -68.755 29.440 -5.430 1.00 18.39 78 THR D CA 1
ATOM 9001 C C . THR D 1 86 ? -69.325 29.012 -6.778 1.00 18.73 78 THR D C 1
ATOM 9002 O O . THR D 1 86 ? -68.594 28.546 -7.648 1.00 20.62 78 THR D O 1
ATOM 9006 N N . SER D 1 87 ? -70.631 29.190 -6.948 1.00 20.25 79 SER D N 1
ATOM 9007 C CA . SER D 1 87 ? -71.307 28.797 -8.180 1.00 24.28 79 SER D CA 1
ATOM 9008 C C . SER D 1 87 ? -70.755 29.527 -9.404 1.00 26.06 79 SER D C 1
ATOM 9009 O O . SER D 1 87 ? -70.843 29.025 -10.524 1.00 26.18 79 SER D O 1
ATOM 9012 N N . GLU D 1 88 ? -70.181 30.707 -9.187 1.00 27.33 80 GLU D N 1
ATOM 9013 C CA . GLU D 1 88 ? -69.632 31.497 -10.284 1.00 30.79 80 GLU D CA 1
ATOM 9014 C C . GLU D 1 88 ? -68.164 31.177 -10.554 1.00 25.87 80 GLU D C 1
ATOM 9015 O O . GLU D 1 88 ? -67.756 31.025 -11.704 1.00 25.99 80 GLU D O 1
ATOM 9021 N N . VAL D 1 89 ? -67.374 31.073 -9.490 1.00 21.50 81 VAL D N 1
ATOM 9022 C CA . VAL D 1 89 ? -65.924 30.959 -9.620 1.00 20.94 81 VAL D CA 1
ATOM 9023 C C . VAL D 1 89 ? -65.446 29.514 -9.761 1.00 21.44 81 VAL D C 1
ATOM 9024 O O . VAL D 1 89 ? -64.626 29.216 -10.632 1.00 21.14 81 VAL D O 1
ATOM 9028 N N . PHE D 1 90 ? -65.954 28.627 -8.909 1.00 17.49 82 PHE D N 1
ATOM 9029 C CA . PHE D 1 90 ? -65.509 27.229 -8.879 1.00 17.80 82 PHE D CA 1
ATOM 9030 C C . PHE D 1 90 ? -65.517 26.522 -10.247 1.00 20.34 82 PHE D C 1
ATOM 9031 O O . PHE D 1 90 ? -64.527 25.880 -10.601 1.00 23.67 82 PHE D O 1
ATOM 9039 N N . PRO D 1 91 ? -66.619 26.623 -11.019 1.00 22.83 83 PRO D N 1
ATOM 9040 C CA . PRO D 1 91 ? -66.578 25.911 -12.303 1.00 24.57 83 PRO D CA 1
ATOM 9041 C C . PRO D 1 91 ? -65.573 26.499 -13.294 1.00 24.94 83 PRO D C 1
ATOM 9042 O O . PRO D 1 91 ? -64.993 25.758 -14.087 1.00 24.76 83 PRO D O 1
ATOM 9046 N N . LYS D 1 92 ? -65.373 27.812 -13.245 1.00 26.49 84 LYS D N 1
ATOM 9047 C CA . LYS D 1 92 ? -64.404 28.470 -14.114 1.00 30.76 84 LYS D CA 1
ATOM 9048 C C . LYS D 1 92 ? -62.986 28.069 -13.727 1.00 27.26 84 LYS D C 1
ATOM 9049 O O . LYS D 1 92 ? -62.091 28.009 -14.569 1.00 26.90 84 LYS D O 1
ATOM 9055 N N . LEU D 1 93 ? -62.797 27.792 -12.443 1.00 23.84 85 LEU D N 1
ATOM 9056 C CA . LEU D 1 93 ? -61.484 27.458 -11.911 1.00 21.90 85 LEU D CA 1
ATOM 9057 C C . LEU D 1 93 ? -61.054 26.053 -12.332 1.00 21.82 85 LEU D C 1
ATOM 9058 O O . LEU D 1 93 ? -59.936 25.853 -12.807 1.00 21.31 85 LEU D O 1
ATOM 9063 N N . ARG D 1 94 ? -61.950 25.085 -12.159 1.00 19.26 86 ARG D N 1
ATOM 9064 C CA . ARG D 1 94 ? -61.684 23.707 -12.563 1.00 19.73 86 ARG D CA 1
ATOM 9065 C C . ARG D 1 94 ? -61.552 23.602 -14.080 1.00 23.72 86 ARG D C 1
ATOM 9066 O O . ARG D 1 94 ? -60.813 22.760 -14.592 1.00 23.67 86 ARG D O 1
ATOM 9074 N N . GLU D 1 95 ? -62.278 24.459 -14.792 1.00 23.74 87 GLU D N 1
ATOM 9075 C CA . GLU D 1 95 ? -62.201 24.509 -16.247 1.00 26.64 87 GLU D CA 1
ATOM 9076 C C . GLU D 1 95 ? -60.811 24.961 -16.682 1.00 24.89 87 GLU D C 1
ATOM 9077 O O . GLU D 1 95 ? -60.306 24.547 -17.726 1.00 28.47 87 GLU D O 1
ATOM 9083 N N . ALA D 1 96 ? -60.195 25.808 -15.863 1.00 22.00 88 ALA D N 1
ATOM 9084 C CA . ALA D 1 96 ? -58.864 26.329 -16.148 1.00 22.88 88 ALA D CA 1
ATOM 9085 C C . ALA D 1 96 ? -57.781 25.324 -15.766 1.00 22.75 88 ALA D C 1
ATOM 9086 O O . ALA D 1 96 ? -56.590 25.609 -15.883 1.00 23.63 88 ALA D O 1
ATOM 9088 N N . GLY D 1 97 ? -58.201 24.150 -15.304 1.00 21.78 89 GLY D N 1
ATOM 9089 C CA . GLY D 1 97 ? -57.274 23.079 -14.990 1.00 21.99 89 GLY D CA 1
ATOM 9090 C C . GLY D 1 97 ? -56.743 23.089 -13.570 1.00 19.82 89 GLY D C 1
ATOM 9091 O O . GLY D 1 97 ? -55.842 22.321 -13.236 1.00 20.47 89 GLY D O 1
ATOM 9092 N N . TRP D 1 98 ? -57.299 23.959 -12.734 1.00 19.34 90 TRP D N 1
ATOM 9093 C CA . TRP D 1 98 ? -56.874 24.060 -11.341 1.00 16.08 90 TRP D CA 1
ATOM 9094 C C . TRP D 1 98 ? -57.153 22.763 -10.585 1.00 16.53 90 TRP D C 1
ATOM 9095 O O . TRP D 1 98 ? -58.298 22.320 -10.495 1.00 17.82 90 TRP D O 1
ATOM 9106 N N . GLN D 1 99 ? -56.098 22.159 -10.048 1.00 17.86 91 GLN D N 1
ATOM 9107 C CA . GLN D 1 99 ? -56.216 20.892 -9.335 1.00 20.92 91 GLN D CA 1
ATOM 9108 C C . GLN D 1 99 ? -55.932 21.044 -7.843 1.00 18.47 91 GLN D C 1
ATOM 9109 O O . GLN D 1 99 ? -55.633 20.066 -7.158 1.00 17.54 91 GLN D O 1
ATOM 9115 N N . GLY D 1 100 ? -56.031 22.272 -7.344 1.00 14.32 92 GLY D N 1
ATOM 9116 C CA . GLY D 1 100 ? -55.824 22.538 -5.932 1.00 13.73 92 GLY D CA 1
ATOM 9117 C C . GLY D 1 100 ? -57.016 22.129 -5.089 1.00 14.60 92 GLY D C 1
ATOM 9118 O O . GLY D 1 100 ? -58.028 21.669 -5.619 1.00 15.67 92 GLY D O 1
ATOM 9119 N N . TYR D 1 101 ? -56.899 22.296 -3.774 1.00 12.83 93 TYR D N 1
ATOM 9120 C CA . TYR D 1 101 ? -57.958 21.895 -2.854 1.00 13.02 93 TYR D CA 1
ATOM 9121 C C . TYR D 1 101 ? -58.935 23.034 -2.580 1.00 14.53 93 TYR D C 1
ATOM 9122 O O . TYR D 1 101 ? -58.535 24.180 -2.375 1.00 17.88 93 TYR D O 1
ATOM 9131 N N . TRP D 1 102 ? -60.221 22.701 -2.577 1.00 12.23 94 TRP D N 1
ATOM 9132 C CA . TRP D 1 102 ? -61.282 23.679 -2.374 1.00 12.30 94 TRP D CA 1
ATOM 9133 C C . TRP D 1 102 ? -62.014 23.413 -1.063 1.00 15.37 94 TRP D C 1
ATOM 9134 O O . TRP D 1 102 ? -62.738 22.425 -0.942 1.00 15.22 94 TRP D O 1
ATOM 9145 N N . ILE D 1 103 ? -61.817 24.288 -0.081 1.00 12.02 95 ILE D N 1
ATOM 9146 C CA . ILE D 1 103 ? -62.501 24.164 1.203 1.00 12.01 95 ILE D CA 1
ATOM 9147 C C . ILE D 1 103 ? -63.551 25.262 1.304 1.00 13.09 95 ILE D C 1
ATOM 9148 O O . ILE D 1 103 ? -63.234 26.446 1.195 1.00 15.62 95 ILE D O 1
ATOM 9153 N N . ASP D 1 104 ? -64.803 24.863 1.512 1.00 13.26 96 ASP D N 1
ATOM 9154 C CA . ASP D 1 104 ? -65.927 25.779 1.356 1.00 15.09 96 ASP D CA 1
ATOM 9155 C C . ASP D 1 104 ? -66.934 25.680 2.501 1.00 18.26 96 ASP D C 1
ATOM 9156 O O . ASP D 1 104 ? -67.220 24.592 3.003 1.00 16.29 96 ASP D O 1
ATOM 9161 N N . ALA D 1 105 ? -67.470 26.829 2.899 1.00 20.71 97 ALA D N 1
ATOM 9162 C CA . ALA D 1 105 ? -68.501 26.890 3.927 1.00 19.85 97 ALA D CA 1
ATOM 9163 C C . ALA D 1 105 ? -69.889 26.815 3.300 1.00 21.21 97 ALA D C 1
ATOM 9164 O O . ALA D 1 105 ? -70.850 26.396 3.945 1.00 23.75 97 ALA D O 1
ATOM 9166 N N . ALA D 1 106 ? -69.982 27.226 2.039 1.00 19.93 98 ALA D N 1
ATOM 9167 C CA . ALA D 1 106 ? -71.255 27.256 1.325 1.00 22.33 98 ALA D CA 1
ATOM 9168 C C . ALA D 1 106 ? -71.770 25.850 1.031 1.00 24.28 98 ALA D C 1
ATOM 9169 O O . ALA D 1 106 ? -70.996 24.901 0.953 1.00 21.91 98 ALA D O 1
ATOM 9171 N N . SER D 1 107 ? -73.083 25.729 0.859 1.00 26.31 99 SER D N 1
ATOM 9172 C CA . SER D 1 107 ? -73.723 24.431 0.663 1.00 27.07 99 SER D CA 1
ATOM 9173 C C . SER D 1 107 ? -73.687 23.969 -0.792 1.00 26.20 99 SER D C 1
ATOM 9174 O O . SER D 1 107 ? -74.127 22.862 -1.106 1.00 28.68 99 SER D O 1
ATOM 9177 N N . SER D 1 108 ? -73.156 24.822 -1.663 1.00 23.23 100 SER D N 1
ATOM 9178 C CA . SER D 1 108 ? -73.182 24.609 -3.110 1.00 25.79 100 SER D CA 1
ATOM 9179 C C . SER D 1 108 ? -72.726 23.219 -3.556 1.00 24.15 100 SER D C 1
ATOM 9180 O O . SER D 1 108 ? -73.417 22.551 -4.325 1.00 23.90 100 SER D O 1
ATOM 9183 N N . LEU D 1 109 ? -71.569 22.786 -3.065 1.00 21.41 101 LEU D N 1
ATOM 9184 C CA . LEU D 1 109 ? -70.937 21.570 -3.569 1.00 22.71 101 LEU D CA 1
ATOM 9185 C C . LEU D 1 109 ? -71.096 20.364 -2.645 1.00 22.47 101 LEU D C 1
ATOM 9186 O O . LEU D 1 109 ? -70.523 19.307 -2.906 1.00 23.21 101 LEU D O 1
ATOM 9191 N N . ARG D 1 110 ? -71.874 20.520 -1.577 1.00 19.82 102 ARG D N 1
ATOM 9192 C CA . ARG D 1 110 ? -71.998 19.484 -0.550 1.00 20.99 102 ARG D CA 1
ATOM 9193 C C . ARG D 1 110 ? -72.430 18.122 -1.090 1.00 19.01 102 ARG D C 1
ATOM 9194 O O . ARG D 1 110 ? -71.884 17.093 -0.694 1.00 19.11 102 ARG D O 1
ATOM 9202 N N . MET D 1 111 ? -73.405 18.114 -1.993 1.00 20.31 103 MET D N 1
ATOM 9203 C CA . MET D 1 111 ? -73.970 16.857 -2.474 1.00 23.01 103 MET D CA 1
ATOM 9204 C C . MET D 1 111 ? -73.350 16.403 -3.794 1.00 24.02 103 MET D C 1
ATOM 9205 O O . MET D 1 111 ? -73.850 15.480 -4.437 1.00 23.20 103 MET D O 1
ATOM 9210 N N . GLU D 1 112 ? -72.260 17.051 -4.193 1.00 21.66 104 GLU D N 1
ATOM 9211 C CA . GLU D 1 112 ? -71.537 16.647 -5.395 1.00 22.82 104 GLU D CA 1
ATOM 9212 C C . GLU D 1 112 ? -70.753 15.365 -5.129 1.00 23.88 104 GLU D C 1
ATOM 9213 O O . GLU D 1 112 ? -70.203 15.180 -4.044 1.00 22.53 104 GLU D O 1
ATOM 9219 N N . ASP D 1 113 ? -70.707 14.484 -6.122 1.00 26.88 105 ASP D N 1
ATOM 9220 C CA . ASP D 1 113 ? -70.074 13.179 -5.959 1.00 28.53 105 ASP D CA 1
ATOM 9221 C C . ASP D 1 113 ? -68.558 13.276 -5.811 1.00 24.07 105 ASP D C 1
ATOM 9222 O O . ASP D 1 113 ? -67.931 12.384 -5.239 1.00 24.37 105 ASP D O 1
ATOM 9227 N N . ASP D 1 114 ? -67.968 14.350 -6.329 1.00 19.92 106 ASP D N 1
ATOM 9228 C CA . ASP D 1 114 ? -66.529 14.557 -6.189 1.00 18.68 106 ASP D CA 1
ATOM 9229 C C . ASP D 1 114 ? -66.224 15.503 -5.032 1.00 20.05 106 ASP D C 1
ATOM 9230 O O . ASP D 1 114 ? -65.209 16.198 -5.036 1.00 18.75 106 ASP D O 1
ATOM 9235 N N . ALA D 1 115 ? -67.112 15.523 -4.044 1.00 20.18 107 ALA D N 1
ATOM 9236 C CA . ALA D 1 115 ? -66.942 16.383 -2.879 1.00 19.77 107 ALA D CA 1
ATOM 9237 C C . ALA D 1 115 ? -67.272 15.633 -1.595 1.00 22.27 107 ALA D C 1
ATOM 9238 O O . ALA D 1 115 ? -68.141 14.763 -1.579 1.00 23.04 107 ALA D O 1
ATOM 9240 N N . VAL D 1 116 ? -66.571 15.978 -0.521 1.00 14.51 108 VAL D N 1
ATOM 9241 C CA . VAL D 1 116 ? -66.792 15.354 0.775 1.00 14.31 108 VAL D CA 1
ATOM 9242 C C . VAL D 1 116 ? -67.227 16.403 1.789 1.00 14.65 108 VAL D C 1
ATOM 9243 O O . VAL D 1 116 ? -66.643 17.483 1.864 1.00 14.97 108 VAL D O 1
ATOM 9247 N N . ILE D 1 117 ? -68.263 16.087 2.558 1.00 14.64 109 ILE D N 1
ATOM 9248 C CA . ILE D 1 117 ? -68.689 16.958 3.644 1.00 14.10 109 ILE D CA 1
ATOM 9249 C C . ILE D 1 117 ? -67.820 16.672 4.864 1.00 15.79 109 ILE D C 1
ATOM 9250 O O . ILE D 1 117 ? -67.731 15.531 5.317 1.00 13.54 109 ILE D O 1
ATOM 9255 N N . VAL D 1 118 ? -67.178 17.709 5.394 1.00 16.04 110 VAL D N 1
ATOM 9256 C CA . VAL D 1 118 ? -66.144 17.515 6.404 1.00 15.18 110 VAL D CA 1
ATOM 9257 C C . VAL D 1 118 ? -66.597 17.857 7.823 1.00 15.27 110 VAL D C 1
ATOM 9258 O O . VAL D 1 118 ? -67.155 18.924 8.086 1.00 12.98 110 VAL D O 1
ATOM 9262 N N . LEU D 1 119 ? -66.347 16.915 8.726 1.00 15.62 111 LEU D N 1
ATOM 9263 C CA . LEU D 1 119 ? -66.510 17.102 10.162 1.00 13.03 111 LEU D CA 1
ATOM 9264 C C . LEU D 1 119 ? -65.603 16.074 10.828 1.00 13.00 111 LEU D C 1
ATOM 9265 O O . LEU D 1 119 ? -66.072 15.080 11.381 1.00 14.98 111 LEU D O 1
ATOM 9270 N N . ASP D 1 120 ? -64.297 16.327 10.760 1.00 12.79 112 ASP D N 1
ATOM 9271 C CA . ASP D 1 120 ? -63.276 15.317 11.051 1.00 12.95 112 ASP D CA 1
ATOM 9272 C C . ASP D 1 120 ? -63.311 14.657 12.441 1.00 13.46 112 ASP D C 1
ATOM 9273 O O . ASP D 1 120 ? -62.796 13.549 12.590 1.00 19.30 112 ASP D O 1
ATOM 9278 N N . PRO D 1 121 ? -63.893 15.314 13.465 1.00 14.27 113 PRO D N 1
ATOM 9279 C CA . PRO D 1 121 ? -64.031 14.494 14.674 1.00 15.97 113 PRO D CA 1
ATOM 9280 C C . PRO D 1 121 ? -65.004 13.334 14.483 1.00 16.60 113 PRO D C 1
ATOM 9281 O O . PRO D 1 121 ? -64.958 12.361 15.235 1.00 15.72 113 PRO D O 1
ATOM 9285 N N . VAL D 1 122 ? -65.867 13.443 13.478 1.00 16.33 114 VAL D N 1
ATOM 9286 C CA . VAL D 1 122 ? -66.861 12.416 13.205 1.00 18.02 114 VAL D CA 1
ATOM 9287 C C . VAL D 1 122 ? -66.424 11.505 12.057 1.00 17.68 114 VAL D C 1
ATOM 9288 O O . VAL D 1 122 ? -66.521 10.282 12.164 1.00 18.76 114 VAL D O 1
ATOM 9292 N N . ASN D 1 123 ? -65.935 12.091 10.966 1.00 13.88 115 ASN D N 1
ATOM 9293 C CA . ASN D 1 123 ? -65.640 11.306 9.767 1.00 17.65 115 ASN D CA 1
ATOM 9294 C C . ASN D 1 123 ? -64.209 11.478 9.244 1.00 16.54 115 ASN D C 1
ATOM 9295 O O . ASN D 1 123 ? -63.998 11.647 8.043 1.00 19.69 115 ASN D O 1
ATOM 9300 N N . ARG D 1 124 ? -63.229 11.411 10.141 1.00 15.94 116 ARG D N 1
ATOM 9301 C CA . ARG D 1 124 ? -61.827 11.543 9.746 1.00 15.88 116 ARG D CA 1
ATOM 9302 C C . ARG D 1 124 ? -61.419 10.456 8.751 1.00 16.90 116 ARG D C 1
ATOM 9303 O O . ARG D 1 124 ? -60.664 10.714 7.812 1.00 15.04 116 ARG D O 1
ATOM 9311 N N . LYS D 1 125 ? -61.924 9.244 8.964 1.00 16.84 117 LYS D N 1
ATOM 9312 C CA . LYS D 1 125 ? -61.629 8.119 8.081 1.00 18.17 117 LYS D CA 1
ATOM 9313 C C . LYS D 1 125 ? -62.164 8.368 6.675 1.00 18.57 117 LYS D C 1
ATOM 9314 O O . LYS D 1 125 ? -61.514 8.029 5.685 1.00 20.81 117 LYS D O 1
ATOM 9316 N N . VAL D 1 126 ? -63.352 8.959 6.598 1.00 18.99 118 VAL D N 1
ATOM 9317 C CA . VAL D 1 126 ? -63.969 9.298 5.322 1.00 18.43 118 VAL D CA 1
ATOM 9318 C C . VAL D 1 126 ? -63.113 10.322 4.584 1.00 18.59 118 VAL D C 1
ATOM 9319 O O . VAL D 1 126 ? -62.923 10.230 3.370 1.00 18.31 118 VAL D O 1
ATOM 9323 N N . ILE D 1 127 ? -62.590 11.290 5.330 1.00 17.41 119 ILE D N 1
ATOM 9324 C CA . ILE D 1 127 ? -61.757 12.340 4.758 1.00 16.93 119 ILE D CA 1
ATOM 9325 C C . ILE D 1 127 ? -60.426 11.773 4.270 1.00 14.09 119 ILE D C 1
ATOM 9326 O O . ILE D 1 127 ? -59.971 12.095 3.172 1.00 14.26 119 ILE D O 1
ATOM 9331 N N . ASP D 1 128 ? -59.811 10.925 5.089 1.00 15.77 120 ASP D N 1
ATOM 9332 C CA . ASP D 1 128 ? -58.516 10.337 4.759 1.00 23.06 120 ASP D CA 1
ATOM 9333 C C . ASP D 1 128 ? -58.584 9.489 3.490 1.00 22.29 120 ASP D C 1
ATOM 9334 O O . ASP D 1 128 ? -57.699 9.564 2.636 1.00 24.54 120 ASP D O 1
ATOM 9339 N N . GLN D 1 129 ? -59.637 8.687 3.372 1.00 20.95 121 GLN D N 1
ATOM 9340 C CA . GLN D 1 129 ? -59.819 7.830 2.207 1.00 23.13 121 GLN D CA 1
ATOM 9341 C C . GLN D 1 129 ? -60.094 8.661 0.959 1.00 21.27 121 GLN D C 1
ATOM 9342 O O . GLN D 1 129 ? -59.685 8.294 -0.143 1.00 23.26 121 GLN D O 1
ATOM 9348 N N . ALA D 1 130 ? -60.787 9.780 1.139 1.00 20.41 122 ALA D N 1
ATOM 9349 C CA . ALA D 1 130 ? -61.085 10.683 0.034 1.00 18.94 122 ALA D CA 1
ATOM 9350 C C . ALA D 1 130 ? -59.810 11.345 -0.473 1.00 19.18 122 ALA D C 1
ATOM 9351 O O . ALA D 1 130 ? -59.622 11.510 -1.678 1.00 19.33 122 ALA D O 1
ATOM 9353 N N . LEU D 1 131 ? -58.941 11.724 0.459 1.00 19.36 123 LEU D N 1
ATOM 9354 C CA . LEU D 1 131 ? -57.654 12.317 0.118 1.00 19.27 123 LEU D CA 1
ATOM 9355 C C . LEU D 1 131 ? -56.792 11.327 -0.656 1.00 18.56 123 LEU D C 1
ATOM 9356 O O . LEU D 1 131 ? -56.132 11.692 -1.628 1.00 20.52 123 LEU D O 1
ATOM 9361 N N . ASP D 1 132 ? -56.805 10.072 -0.217 1.00 19.55 124 ASP D N 1
ATOM 9362 C CA . ASP D 1 132 ? -56.057 9.016 -0.888 1.00 21.64 124 ASP D CA 1
ATOM 9363 C C . ASP D 1 132 ? -56.610 8.749 -2.283 1.00 28.14 124 ASP D C 1
ATOM 9364 O O . ASP D 1 132 ? -55.874 8.350 -3.185 1.00 32.21 124 ASP D O 1
ATOM 9369 N N . ALA D 1 133 ? -57.909 8.973 -2.454 1.00 26.04 125 ALA D N 1
ATOM 9370 C CA . ALA D 1 133 ? -58.570 8.724 -3.730 1.00 25.74 125 ALA D CA 1
ATOM 9371 C C . ALA D 1 133 ? -58.376 9.889 -4.697 1.00 23.49 125 ALA D C 1
ATOM 9372 O O . ALA D 1 133 ? -58.656 9.769 -5.890 1.00 26.09 125 ALA D O 1
ATOM 9374 N N . GLY D 1 134 ? -57.901 11.017 -4.177 1.00 21.50 126 GLY D N 1
ATOM 9375 C CA . GLY D 1 134 ? -57.624 12.177 -5.004 1.00 20.89 126 GLY D CA 1
ATOM 9376 C C . GLY D 1 134 ? -58.714 13.232 -5.015 1.00 20.75 126 GLY D C 1
ATOM 9377 O O . GLY D 1 134 ? -58.680 14.156 -5.828 1.00 20.40 126 GLY D O 1
ATOM 9378 N N . THR D 1 135 ? -59.684 13.095 -4.116 1.00 16.60 127 THR D N 1
ATOM 9379 C CA . THR D 1 135 ? -60.763 14.071 -3.999 1.00 15.60 127 THR D CA 1
ATOM 9380 C C . THR D 1 135 ? -60.199 15.425 -3.585 1.00 15.26 127 THR D C 1
ATOM 9381 O O . THR D 1 135 ? -59.370 15.507 -2.679 1.00 21.16 127 THR D O 1
ATOM 9385 N N . ARG D 1 136 ? -60.648 16.483 -4.254 1.00 15.47 128 ARG D N 1
ATOM 9386 C CA . ARG D 1 136 ? -60.092 17.815 -4.042 1.00 15.76 128 ARG D CA 1
ATOM 9387 C C . ARG D 1 136 ? -61.083 18.780 -3.397 1.00 15.19 128 ARG D C 1
ATOM 9388 O O . ARG D 1 136 ? -60.720 19.899 -3.036 1.00 15.64 128 ARG D O 1
ATOM 9396 N N . ASN D 1 137 ? -62.333 18.351 -3.256 1.00 14.54 129 ASN D N 1
ATOM 9397 C CA . ASN D 1 137 ? -63.382 19.225 -2.740 1.00 16.12 129 ASN D CA 1
ATOM 9398 C C . ASN D 1 137 ? -63.835 18.797 -1.349 1.00 16.45 129 ASN D C 1
ATOM 9399 O O . ASN D 1 137 ? -64.281 17.666 -1.152 1.00 16.56 129 ASN D O 1
ATOM 9404 N N . TYR D 1 138 ? -63.721 19.708 -0.387 1.00 15.81 130 TYR D N 1
ATOM 9405 C CA . TYR D 1 138 ? -64.081 19.410 0.994 1.00 14.36 130 TYR D CA 1
ATOM 9406 C C . TYR D 1 138 ? -64.930 20.530 1.579 1.00 13.71 130 TYR D C 1
ATOM 9407 O O . TYR D 1 138 ? -64.465 21.652 1.776 1.00 15.64 130 TYR D O 1
ATOM 9416 N N . ILE D 1 139 ? -66.189 20.204 1.848 1.00 12.22 131 ILE D N 1
ATOM 9417 C CA . ILE D 1 139 ? -67.196 21.211 2.137 1.00 13.32 131 ILE D CA 1
ATOM 9418 C C . ILE D 1 139 ? -67.719 21.080 3.559 1.00 15.21 131 ILE D C 1
ATOM 9419 O O . ILE D 1 139 ? -67.984 19.978 4.031 1.00 14.07 131 ILE D O 1
ATOM 9424 N N . GLY D 1 140 ? -67.873 22.209 4.241 1.00 15.91 132 GLY D N 1
ATOM 9425 C CA . GLY D 1 140 ? -68.478 22.210 5.558 1.00 17.36 132 GLY D CA 1
ATOM 9426 C C . GLY D 1 140 ? -69.958 21.886 5.487 1.00 17.14 132 GLY D C 1
ATOM 9427 O O . GLY D 1 140 ? -70.659 22.347 4.586 1.00 18.07 132 GLY D O 1
ATOM 9428 N N . GLY D 1 141 ? -70.434 21.083 6.433 1.00 18.08 133 GLY D N 1
ATOM 9429 C CA . GLY D 1 141 ? -71.838 20.720 6.477 1.00 18.70 133 GLY D CA 1
ATOM 9430 C C . GLY D 1 141 ? -72.704 21.817 7.055 1.00 22.64 133 GLY D C 1
ATOM 9431 O O . GLY D 1 141 ? -72.193 22.816 7.562 1.00 24.92 133 GLY D O 1
ATOM 9432 N N . ASN D 1 142 ? -74.018 21.637 6.972 1.00 22.91 134 ASN D N 1
ATOM 9433 C CA . ASN D 1 142 ? -74.946 22.598 7.548 1.00 23.09 134 ASN D CA 1
ATOM 9434 C C . ASN D 1 142 ? -74.765 22.622 9.061 1.00 22.78 134 ASN D C 1
ATOM 9435 O O . ASN D 1 142 ? -74.432 21.605 9.671 1.00 20.14 134 ASN D O 1
ATOM 9440 N N . CYS D 1 143 ? -74.976 23.792 9.656 1.00 22.77 135 CYS D N 1
ATOM 9441 C CA . CYS D 1 143 ? -74.733 23.999 11.080 1.00 23.10 135 CYS D CA 1
ATOM 9442 C C . CYS D 1 143 ? -75.522 23.033 11.962 1.00 17.43 135 CYS D C 1
ATOM 9443 O O . CYS D 1 143 ? -75.006 22.539 12.963 1.00 17.18 135 CYS D O 1
ATOM 9446 N N . THR D 1 144 ? -76.766 22.763 11.584 1.00 20.56 136 THR D N 1
ATOM 9447 C CA . THR D 1 144 ? -77.629 21.876 12.359 1.00 21.78 136 THR D CA 1
ATOM 9448 C C . THR D 1 144 ? -77.091 20.450 12.419 1.00 18.97 136 THR D C 1
ATOM 9449 O O . THR D 1 144 ? -77.127 19.808 13.468 1.00 16.49 136 THR D O 1
ATOM 9453 N N . VAL D 1 145 ? -76.594 19.959 11.289 1.00 17.64 137 VAL D N 1
ATOM 9454 C CA . VAL D 1 145 ? -76.091 18.594 11.205 1.00 17.86 137 VAL D CA 1
ATOM 9455 C C . VAL D 1 145 ? -74.757 18.456 11.931 1.00 18.97 137 VAL D C 1
ATOM 9456 O O . VAL D 1 145 ? -74.529 17.481 12.650 1.00 20.10 137 VAL D O 1
ATOM 9460 N N . SER D 1 146 ? -73.878 19.436 11.741 1.00 17.16 138 SER D N 1
ATOM 9461 C CA . SER D 1 146 ? -72.561 19.419 12.370 1.00 20.09 138 SER D CA 1
ATOM 9462 C C . SER D 1 146 ? -72.661 19.423 13.892 1.00 18.93 138 SER D C 1
ATOM 9463 O O . SER D 1 146 ? -71.996 18.638 14.565 1.00 17.09 138 SER D O 1
ATOM 9466 N N . LEU D 1 147 ? -73.496 20.308 14.427 1.00 14.63 139 LEU D N 1
ATOM 9467 C CA . LEU D 1 147 ? -73.659 20.432 15.872 1.00 15.57 139 LEU D CA 1
ATOM 9468 C C . LEU D 1 147 ? -74.309 19.193 16.479 1.00 15.54 139 LEU D C 1
ATOM 9469 O O . LEU D 1 147 ? -73.982 18.797 17.598 1.00 17.01 139 LEU D O 1
ATOM 9474 N N . MET D 1 148 ? -75.230 18.584 15.739 1.00 18.37 140 MET D N 1
ATOM 9475 C CA . MET D 1 148 ? -75.893 17.369 16.196 1.00 19.66 140 MET D CA 1
ATOM 9476 C C . MET D 1 148 ? -74.900 16.214 16.258 1.00 17.38 140 MET D C 1
ATOM 9477 O O . MET D 1 148 ? -74.870 15.460 17.230 1.00 17.55 140 MET D O 1
ATOM 9482 N N . LEU D 1 149 ? -74.087 16.086 15.215 1.00 13.98 141 LEU D N 1
ATOM 9483 C CA . LEU D 1 149 ? -73.137 14.983 15.110 1.00 19.42 141 LEU D CA 1
ATOM 9484 C C . LEU D 1 149 ? -71.964 15.138 16.073 1.00 13.94 141 LEU D C 1
ATOM 9485 O O . LEU D 1 149 ? -71.379 14.147 16.505 1.00 14.43 141 LEU D O 1
ATOM 9490 N N . MET D 1 150 ? -71.618 16.376 16.407 1.00 14.04 142 MET D N 1
ATOM 9491 C CA . MET D 1 150 ? -70.570 16.619 17.391 1.00 16.39 142 MET D CA 1
ATOM 9492 C C . MET D 1 150 ? -71.040 16.192 18.777 1.00 17.58 142 MET D C 1
ATOM 9493 O O . MET D 1 150 ? -70.235 15.827 19.634 1.00 18.29 142 MET D O 1
ATOM 9498 N N . ALA D 1 151 ? -72.352 16.236 18.986 1.00 12.75 143 ALA D N 1
ATOM 9499 C CA . ALA D 1 151 ? -72.939 15.881 20.270 1.00 15.22 143 ALA D CA 1
ATOM 9500 C C . ALA D 1 151 ? -73.219 14.383 20.366 1.00 15.79 143 ALA D C 1
ATOM 9501 O O . ALA D 1 151 ? -73.008 13.771 21.414 1.00 15.84 143 ALA D O 1
ATOM 9503 N N . LEU D 1 152 ? -73.686 13.796 19.268 1.00 14.42 144 LEU D N 1
ATOM 9504 C CA . LEU D 1 152 ? -74.135 12.407 19.279 1.00 17.83 144 LEU D CA 1
ATOM 9505 C C . LEU D 1 152 ? -73.311 11.487 18.386 1.00 18.79 144 LEU D C 1
ATOM 9506 O O . LEU D 1 152 ? -73.792 10.433 17.968 1.00 22.19 144 LEU D O 1
ATOM 9511 N N . GLY D 1 153 ? -72.075 11.883 18.101 1.00 18.11 145 GLY D N 1
ATOM 9512 C CA . GLY D 1 153 ? -71.195 11.084 17.269 1.00 18.08 145 GLY D CA 1
ATOM 9513 C C . GLY D 1 153 ? -70.999 9.674 17.789 1.00 17.41 145 GLY D C 1
ATOM 9514 O O . GLY D 1 153 ? -70.865 8.731 17.012 1.00 13.78 145 GLY D O 1
ATOM 9515 N N . GLY D 1 154 ? -70.996 9.532 19.110 1.00 15.34 146 GLY D N 1
ATOM 9516 C CA . GLY D 1 154 ? -70.796 8.239 19.736 1.00 15.08 146 GLY D CA 1
ATOM 9517 C C . GLY D 1 154 ? -71.870 7.215 19.420 1.00 15.97 146 GLY D C 1
ATOM 9518 O O . GLY D 1 154 ? -71.584 6.023 19.313 1.00 20.27 146 GLY D O 1
ATOM 9519 N N . LEU D 1 155 ? -73.107 7.677 19.265 1.00 12.70 147 LEU D N 1
ATOM 9520 C CA . LEU D 1 155 ? -74.224 6.776 18.995 1.00 19.40 147 LEU D CA 1
ATOM 9521 C C . LEU D 1 155 ? -74.205 6.273 17.554 1.00 19.13 147 LEU D C 1
ATOM 9522 O O . LEU D 1 155 ? -74.439 5.091 17.301 1.00 19.50 147 LEU D O 1
ATOM 9527 N N . PHE D 1 156 ? -73.932 7.172 16.613 1.00 18.24 148 PHE D N 1
ATOM 9528 C CA . PHE D 1 156 ? -73.826 6.795 15.207 1.00 18.34 148 PHE D CA 1
ATOM 9529 C C . PHE D 1 156 ? -72.603 5.914 14.976 1.00 20.44 148 PHE D C 1
ATOM 9530 O O . PHE D 1 156 ? -72.642 4.976 14.179 1.00 23.12 148 PHE D O 1
ATOM 9538 N N . ASP D 1 157 ? -71.520 6.224 15.681 1.00 20.98 149 ASP D N 1
ATOM 9539 C CA . ASP D 1 157 ? -70.280 5.464 15.574 1.00 24.79 149 ASP D CA 1
ATOM 9540 C C . ASP D 1 157 ? -70.471 4.034 16.069 1.00 24.06 149 ASP D C 1
ATOM 9541 O O . ASP D 1 157 ? -69.798 3.111 15.610 1.00 25.76 149 ASP D O 1
ATOM 9546 N N . ALA D 1 158 ? -71.396 3.857 17.006 1.00 22.90 150 ALA D N 1
ATOM 9547 C CA . ALA D 1 158 ? -71.676 2.542 17.568 1.00 20.54 150 ALA D CA 1
ATOM 9548 C C . ALA D 1 158 ? -72.726 1.805 16.744 1.00 23.65 150 ALA D C 1
ATOM 9549 O O . ALA D 1 158 ? -73.016 0.637 16.997 1.00 26.72 150 ALA D O 1
ATOM 9551 N N . GLY D 1 159 ? -73.296 2.497 15.761 1.00 22.28 151 GLY D N 1
ATOM 9552 C CA . GLY D 1 159 ? -74.313 1.915 14.903 1.00 23.10 151 GLY D CA 1
ATOM 9553 C C . GLY D 1 159 ? -75.603 1.595 15.633 1.00 23.39 151 GLY D C 1
ATOM 9554 O O . GLY D 1 159 ? -76.226 0.562 15.390 1.00 22.48 151 GLY D O 1
ATOM 9555 N N . LEU D 1 160 ? -76.011 2.493 16.524 1.00 22.51 152 LEU D N 1
ATOM 9556 C CA . LEU D 1 160 ? -77.170 2.255 17.376 1.00 19.62 152 LEU D CA 1
ATOM 9557 C C . LEU D 1 160 ? -78.411 3.027 16.934 1.00 19.69 152 LEU D C 1
ATOM 9558 O O . LEU D 1 160 ? -79.510 2.754 17.408 1.00 21.17 152 LEU D O 1
ATOM 9563 N N . VAL D 1 161 ? -78.242 3.986 16.029 1.00 17.86 153 VAL D N 1
ATOM 9564 C CA . VAL D 1 161 ? -79.339 4.877 15.661 1.00 19.24 153 VAL D CA 1
ATOM 9565 C C . VAL D 1 161 ? -80.204 4.301 14.542 1.00 20.77 153 VAL D C 1
ATOM 9566 O O . VAL D 1 161 ? -79.739 4.107 13.419 1.00 19.76 153 VAL D O 1
ATOM 9570 N N . GLU D 1 162 ? -81.468 4.036 14.861 1.00 20.40 154 GLU D N 1
ATOM 9571 C CA . GLU D 1 162 ? -82.433 3.563 13.873 1.00 19.71 154 GLU D CA 1
ATOM 9572 C C . GLU D 1 162 ? -83.020 4.745 13.105 1.00 18.43 154 GLU D C 1
ATOM 9573 O O . GLU D 1 162 ? -83.049 4.742 11.875 1.00 17.73 154 GLU D O 1
ATOM 9579 N N . TRP D 1 163 ? -83.495 5.748 13.839 1.00 17.73 155 TRP D N 1
ATOM 9580 C CA . TRP D 1 163 ? -83.878 7.024 13.240 1.00 15.87 155 TRP D CA 1
ATOM 9581 C C . TRP D 1 163 ? -83.837 8.142 14.275 1.00 14.86 155 TRP D C 1
ATOM 9582 O O . TRP D 1 163 ? -83.689 7.891 15.470 1.00 17.51 155 TRP D O 1
ATOM 9593 N N . MET D 1 164 ? -83.965 9.379 13.806 1.00 13.81 156 MET D N 1
ATOM 9594 C CA . MET D 1 164 ? -83.893 10.540 14.684 1.00 13.38 156 MET D CA 1
ATOM 9595 C C . MET D 1 164 ? -84.849 11.649 14.256 1.00 14.31 156 MET D C 1
ATOM 9596 O O . MET D 1 164 ? -84.852 12.066 13.099 1.00 13.67 156 MET D O 1
ATOM 9601 N N . SER D 1 165 ? -85.662 12.119 15.198 1.00 14.84 157 SER D N 1
ATOM 9602 C CA . SER D 1 165 ? -86.525 13.271 14.963 1.00 15.20 157 SER D CA 1
ATOM 9603 C C . SER D 1 165 ? -85.928 14.492 15.651 1.00 16.74 157 SER D C 1
ATOM 9604 O O . SER D 1 165 ? -85.739 14.494 16.868 1.00 18.35 157 SER D O 1
ATOM 9607 N N . ALA D 1 166 ? -85.630 15.525 14.869 1.00 14.99 158 ALA D N 1
ATOM 9608 C CA . ALA D 1 166 ? -84.940 16.701 15.389 1.00 14.59 158 ALA D CA 1
ATOM 9609 C C . ALA D 1 166 ? -85.809 17.953 15.338 1.00 13.25 158 ALA D C 1
ATOM 9610 O O . ALA D 1 166 ? -86.128 18.455 14.262 1.00 15.17 158 ALA D O 1
ATOM 9612 N N . MET D 1 167 ? -86.188 18.450 16.511 1.00 11.34 159 MET D N 1
ATOM 9613 C CA . MET D 1 167 ? -86.886 19.727 16.616 1.00 9.50 159 MET D CA 1
ATOM 9614 C C . MET D 1 167 ? -85.900 20.785 17.097 1.00 11.75 159 MET D C 1
ATOM 9615 O O . MET D 1 167 ? -85.436 20.737 18.236 1.00 14.76 159 MET D O 1
ATOM 9620 N N . THR D 1 168 ? -85.578 21.737 16.228 1.00 11.21 160 THR D N 1
ATOM 9621 C CA . THR D 1 168 ? -84.466 22.644 16.490 1.00 9.68 160 THR D CA 1
ATOM 9622 C C . THR D 1 168 ? -84.890 24.023 16.990 1.00 10.93 160 THR D C 1
ATOM 9623 O O . THR D 1 168 ? -86.012 24.478 16.761 1.00 9.54 160 THR D O 1
ATOM 9627 N N . TYR D 1 169 ? -83.957 24.674 17.679 1.00 11.29 161 TYR D N 1
ATOM 9628 C CA . TYR D 1 169 ? -84.135 26.017 18.213 1.00 10.81 161 TYR D CA 1
ATOM 9629 C C . TYR D 1 169 ? -82.979 26.861 17.687 1.00 12.11 161 TYR D C 1
ATOM 9630 O O . TYR D 1 169 ? -81.985 27.059 18.382 1.00 10.86 161 TYR D O 1
ATOM 9639 N N . GLN D 1 170 ? -83.101 27.347 16.455 1.00 13.17 162 GLN D N 1
ATOM 9640 C CA . GLN D 1 170 ? -81.950 27.907 15.751 1.00 15.42 162 GLN D CA 1
ATOM 9641 C C . GLN D 1 170 ? -81.800 29.420 15.899 1.00 16.87 162 GLN D C 1
ATOM 9642 O O . GLN D 1 170 ? -82.779 30.167 15.894 1.00 16.57 162 GLN D O 1
ATOM 9648 N N . ALA D 1 171 ? -80.549 29.854 16.017 1.00 14.30 163 ALA D N 1
ATOM 9649 C CA . ALA D 1 171 ? -80.216 31.249 16.281 1.00 15.94 163 ALA D CA 1
ATOM 9650 C C . ALA D 1 171 ? -80.262 32.106 15.021 1.00 16.14 163 ALA D C 1
ATOM 9651 O O . ALA D 1 171 ? -80.358 31.591 13.907 1.00 16.05 163 ALA D O 1
ATOM 9653 N N . ALA D 1 172 ? -80.179 33.419 15.212 1.00 16.65 164 ALA D N 1
ATOM 9654 C CA . ALA D 1 172 ? -80.271 34.371 14.113 1.00 17.63 164 ALA D CA 1
ATOM 9655 C C . ALA D 1 172 ? -78.993 34.408 13.281 1.00 17.60 164 ALA D C 1
ATOM 9656 O O . ALA D 1 172 ? -79.013 34.827 12.123 1.00 16.38 164 ALA D O 1
ATOM 9658 N N . SER D 1 173 ? -77.888 33.970 13.876 1.00 20.89 165 SER D N 1
ATOM 9659 C CA . SER D 1 173 ? -76.588 33.996 13.208 1.00 23.42 165 SER D CA 1
ATOM 9660 C C . SER D 1 173 ? -76.581 33.156 11.935 1.00 22.97 165 SER D C 1
ATOM 9661 O O . SER D 1 173 ? -75.872 33.471 10.979 1.00 25.35 165 SER D O 1
ATOM 9664 N N . GLY D 1 174 ? -77.372 32.089 11.930 1.00 22.94 166 GLY D N 1
ATOM 9665 C CA . GLY D 1 174 ? -77.471 31.217 10.775 1.00 22.86 166 GLY D CA 1
ATOM 9666 C C . GLY D 1 174 ? -78.119 31.879 9.575 1.00 24.84 166 GLY D C 1
ATOM 9667 O O . GLY D 1 174 ? -78.040 31.373 8.455 1.00 25.53 166 GLY D O 1
ATOM 9668 N N . ALA D 1 175 ? -78.760 33.019 9.809 1.00 24.20 167 ALA D N 1
ATOM 9669 C CA . ALA D 1 175 ? -79.434 33.748 8.744 1.00 24.51 167 ALA D CA 1
ATOM 9670 C C . ALA D 1 175 ? -78.586 34.918 8.249 1.00 29.21 167 ALA D C 1
ATOM 9671 O O . ALA D 1 175 ? -78.736 35.363 7.112 1.00 32.31 167 ALA D O 1
ATOM 9673 N N . GLY D 1 176 ? -77.694 35.411 9.102 1.00 27.04 168 GLY D N 1
ATOM 9674 C CA . GLY D 1 176 ? -76.802 36.491 8.719 1.00 26.87 168 GLY D CA 1
ATOM 9675 C C . GLY D 1 176 ? -76.551 37.531 9.795 1.00 23.83 168 GLY D C 1
ATOM 9676 O O . GLY D 1 176 ? -77.237 37.563 10.818 1.00 20.75 168 GLY D O 1
ATOM 9677 N N . ALA D 1 177 ? -75.560 38.385 9.556 1.00 22.91 169 ALA D N 1
ATOM 9678 C CA . ALA D 1 177 ? -75.190 39.432 10.503 1.00 22.11 169 ALA D CA 1
ATOM 9679 C C . ALA D 1 177 ? -76.316 40.446 10.677 1.00 23.65 169 ALA D C 1
ATOM 9680 O O . ALA D 1 177 ? -76.599 40.885 11.791 1.00 19.58 169 ALA D O 1
ATOM 9682 N N . GLN D 1 178 ? -76.959 40.809 9.572 1.00 20.48 170 GLN D N 1
ATOM 9683 C CA . GLN D 1 178 ? -78.057 41.770 9.600 1.00 28.83 170 GLN D CA 1
ATOM 9684 C C . GLN D 1 178 ? -79.272 41.204 10.326 1.00 25.07 170 GLN D C 1
ATOM 9685 O O . GLN D 1 178 ? -80.073 41.950 10.891 1.00 25.56 170 GLN D O 1
ATOM 9691 N N . ASN D 1 179 ? -79.403 39.883 10.306 1.00 21.38 171 ASN D N 1
ATOM 9692 C CA . ASN D 1 179 ? -80.489 39.213 11.008 1.00 21.94 171 ASN D CA 1
ATOM 9693 C C . ASN D 1 179 ? -80.282 39.288 12.517 1.00 20.02 171 ASN D C 1
ATOM 9694 O O . ASN D 1 179 ? -81.236 39.446 13.278 1.00 18.52 171 ASN D O 1
ATOM 9699 N N . MET D 1 180 ? -79.027 39.177 12.942 1.00 20.22 172 MET D N 1
ATOM 9700 C CA . MET D 1 180 ? -78.683 39.295 14.354 1.00 19.95 172 MET D CA 1
ATOM 9701 C C . MET D 1 180 ? -78.934 40.714 14.847 1.00 20.53 172 MET D C 1
ATOM 9702 O O . MET D 1 180 ? -79.422 40.919 15.960 1.00 19.80 172 MET D O 1
ATOM 9707 N N . ARG D 1 181 ? -78.597 41.691 14.010 1.00 19.17 173 ARG D N 1
ATOM 9708 C CA . ARG D 1 181 ? -78.821 43.094 14.335 1.00 20.49 173 ARG D CA 1
ATOM 9709 C C . ARG D 1 181 ? -80.313 43.385 14.435 1.00 21.80 173 ARG D C 1
ATOM 9710 O O . ARG D 1 181 ? -80.751 44.125 15.314 1.00 22.10 173 ARG D O 1
ATOM 9718 N N . GLU D 1 182 ? -81.089 42.796 13.530 1.00 20.84 174 GLU D N 1
ATOM 9719 C CA . GLU D 1 182 ? -82.532 42.993 13.524 1.00 22.47 174 GLU D CA 1
ATOM 9720 C C . GLU D 1 182 ? -83.160 42.399 14.780 1.00 20.19 174 GLU D C 1
ATOM 9721 O O . GLU D 1 182 ? -84.058 42.996 15.373 1.00 19.82 174 GLU D O 1
ATOM 9727 N N . LEU D 1 183 ? -82.680 41.225 15.179 1.00 16.61 175 LEU D N 1
ATOM 9728 C CA . LEU D 1 183 ? -83.158 40.570 16.392 1.00 15.70 175 LEU D CA 1
ATOM 9729 C C . LEU D 1 183 ? -82.957 41.469 17.608 1.00 21.08 175 LEU D C 1
ATOM 9730 O O . LEU D 1 183 ? -83.851 41.615 18.443 1.00 16.18 175 LEU D O 1
ATOM 9735 N N . LEU D 1 184 ? -81.778 42.075 17.694 1.00 21.96 176 LEU D N 1
ATOM 9736 C CA . LEU D 1 184 ? -81.453 42.967 18.799 1.00 21.47 176 LEU D CA 1
ATOM 9737 C C . LEU D 1 184 ? -82.280 44.246 18.734 1.00 22.62 176 LEU D C 1
ATOM 9738 O O . LEU D 1 184 ? -82.689 44.780 19.764 1.00 24.07 176 LEU D O 1
ATOM 9743 N N . LYS D 1 185 ? -82.527 44.730 17.521 1.00 23.37 177 LYS D N 1
ATOM 9744 C CA . LYS D 1 185 ? -83.356 45.916 17.333 1.00 25.88 177 LYS D CA 1
ATOM 9745 C C . LYS D 1 185 ? -84.815 45.604 17.647 1.00 24.64 177 LYS D C 1
ATOM 9746 O O . LYS D 1 185 ? -85.552 46.465 18.127 1.00 25.72 177 LYS D O 1
ATOM 9752 N N . GLN D 1 186 ? -85.226 44.368 17.377 1.00 23.69 178 GLN D N 1
ATOM 9753 C CA . GLN D 1 186 ? -86.574 43.921 17.710 1.00 22.90 178 GLN D CA 1
ATOM 9754 C C . GLN D 1 186 ? -86.746 43.826 19.222 1.00 24.42 178 GLN D C 1
ATOM 9755 O O . GLN D 1 186 ? -87.788 44.197 19.763 1.00 18.24 178 GLN D O 1
ATOM 9761 N N . MET D 1 187 ? -85.716 43.324 19.899 1.00 22.08 179 MET D N 1
ATOM 9762 C CA . MET D 1 187 ? -85.720 43.248 21.355 1.00 22.46 179 MET D CA 1
ATOM 9763 C C . MET D 1 187 ? -85.785 44.643 21.962 1.00 23.64 179 MET D C 1
ATOM 9764 O O . MET D 1 187 ? -86.482 44.870 22.951 1.00 24.15 179 MET D O 1
ATOM 9769 N N . GLY D 1 188 ? -85.053 45.575 21.360 1.00 25.45 180 GLY D N 1
ATOM 9770 C CA . GLY D 1 188 ? -85.028 46.946 21.831 1.00 21.25 180 GLY D CA 1
ATOM 9771 C C . GLY D 1 188 ? -86.353 47.660 21.663 1.00 25.84 180 GLY D C 1
ATOM 9772 O O . GLY D 1 188 ? -86.766 48.428 22.530 1.00 25.79 180 GLY D O 1
ATOM 9773 N N . ALA D 1 189 ? -87.022 47.401 20.543 1.00 21.49 181 ALA D N 1
ATOM 9774 C CA . ALA D 1 189 ? -88.307 48.028 20.255 1.00 25.70 181 ALA D CA 1
ATOM 9775 C C . ALA D 1 189 ? -89.395 47.511 21.190 1.00 26.82 181 ALA D C 1
ATOM 9776 O O . ALA D 1 189 ? -90.269 48.266 21.618 1.00 26.16 181 ALA D O 1
ATOM 9778 N N . ALA D 1 190 ? -89.335 46.220 21.502 1.00 24.60 182 ALA D N 1
ATOM 9779 C CA . ALA D 1 190 ? -90.317 45.594 22.381 1.00 22.80 182 ALA D CA 1
ATOM 9780 C C . ALA D 1 190 ? -90.238 46.171 23.789 1.00 23.20 182 ALA D C 1
ATOM 9781 O O . ALA D 1 190 ? -91.257 46.518 24.387 1.00 22.68 182 ALA D O 1
ATOM 9783 N N . HIS D 1 191 ? -89.019 46.272 24.311 1.00 21.88 183 HIS D N 1
ATOM 9784 C CA . HIS D 1 191 ? -88.795 46.800 25.651 1.00 24.30 183 HIS D CA 1
ATOM 9785 C C . HIS D 1 191 ? -89.152 48.280 25.746 1.00 26.27 183 HIS D C 1
ATOM 9786 O O . HIS D 1 191 ? -89.755 48.718 26.725 1.00 28.08 183 HIS D O 1
ATOM 9793 N N . ALA D 1 192 ? -88.773 49.042 24.724 1.00 25.79 184 ALA D N 1
ATOM 9794 C CA . ALA D 1 192 ? -88.958 50.490 24.723 1.00 29.43 184 ALA D CA 1
ATOM 9795 C C . ALA D 1 192 ? -90.430 50.884 24.805 1.00 30.31 184 ALA D C 1
ATOM 9796 O O . ALA D 1 192 ? -90.770 51.924 25.368 1.00 29.77 184 ALA D O 1
ATOM 9798 N N . SER D 1 193 ? -91.298 50.047 24.248 1.00 30.23 185 SER D N 1
ATOM 9799 C CA . SER D 1 193 ? -92.725 50.343 24.203 1.00 32.45 185 SER D CA 1
ATOM 9800 C C . SER D 1 193 ? -93.368 50.281 25.585 1.00 32.18 185 SER D C 1
ATOM 9801 O O . SER D 1 193 ? -94.432 50.857 25.807 1.00 33.28 185 SER D O 1
ATOM 9804 N N . VAL D 1 194 ? -92.723 49.576 26.509 1.00 30.52 186 VAL D N 1
ATOM 9805 C CA . VAL D 1 194 ? -93.260 49.413 27.856 1.00 32.27 186 VAL D CA 1
ATOM 9806 C C . VAL D 1 194 ? -92.211 49.754 28.908 1.00 33.76 186 VAL D C 1
ATOM 9807 O O . VAL D 1 194 ? -92.296 49.295 30.046 1.00 34.25 186 VAL D O 1
ATOM 9811 N N . ALA D 1 195 ? -91.230 50.566 28.522 1.00 32.30 187 ALA D N 1
ATOM 9812 C CA . ALA D 1 195 ? -90.130 50.933 29.412 1.00 28.39 187 ALA D CA 1
ATOM 9813 C C . ALA D 1 195 ? -90.627 51.620 30.682 1.00 32.72 187 ALA D C 1
ATOM 9814 O O . ALA D 1 195 ? -90.159 51.322 31.782 1.00 32.88 187 ALA D O 1
ATOM 9816 N N . ASP D 1 196 ? -91.580 52.533 30.523 1.00 31.27 188 ASP D N 1
ATOM 9817 C CA . ASP D 1 196 ? -92.130 53.275 31.653 1.00 36.75 188 ASP D CA 1
ATOM 9818 C C . ASP D 1 196 ? -92.902 52.358 32.596 1.00 37.65 188 ASP D C 1
ATOM 9819 O O . ASP D 1 196 ? -92.799 52.481 33.816 1.00 40.62 188 ASP D O 1
ATOM 9821 N N . ASP D 1 197 ? -93.670 51.439 32.021 1.00 35.25 189 ASP D N 1
ATOM 9822 C CA . ASP D 1 197 ? -94.489 50.521 32.807 1.00 37.55 189 ASP D CA 1
ATOM 9823 C C . ASP D 1 197 ? -93.638 49.527 33.592 1.00 36.82 189 ASP D C 1
ATOM 9824 O O . ASP D 1 197 ? -94.023 49.093 34.675 1.00 39.47 189 ASP D O 1
ATOM 9829 N N . LEU D 1 198 ? -92.483 49.167 33.042 1.00 33.00 190 LEU D N 1
ATOM 9830 C CA . LEU D 1 198 ? -91.604 48.194 33.685 1.00 33.67 190 LEU D CA 1
ATOM 9831 C C . LEU D 1 198 ? -90.951 48.763 34.941 1.00 38.84 190 LEU D C 1
ATOM 9832 O O . LEU D 1 198 ? -90.646 48.026 35.879 1.00 39.44 190 LEU D O 1
ATOM 9837 N N . ALA D 1 199 ? -90.739 50.075 34.958 1.00 41.68 191 ALA D N 1
ATOM 9838 C CA . ALA D 1 199 ? -90.135 50.737 36.109 1.00 46.57 191 ALA D CA 1
ATOM 9839 C C . ALA D 1 199 ? -91.127 50.828 37.265 1.00 54.85 191 ALA D C 1
ATOM 9840 O O . ALA D 1 199 ? -90.736 50.975 38.423 1.00 56.43 191 ALA D O 1
ATOM 9842 N N . ASN D 1 200 ? -92.412 50.738 36.938 1.00 59.47 192 ASN D N 1
ATOM 9843 C CA . ASN D 1 200 ? -93.473 50.800 37.937 1.00 66.24 192 ASN D CA 1
ATOM 9844 C C . ASN D 1 200 ? -94.129 49.430 38.116 1.00 70.34 192 ASN D C 1
ATOM 9845 O O . ASN D 1 200 ? -94.930 49.005 37.283 1.00 70.13 192 ASN D O 1
ATOM 9850 N N . PRO D 1 201 ? -93.782 48.732 39.209 1.00 74.75 193 PRO D N 1
ATOM 9851 C CA . PRO D 1 201 ? -94.269 47.375 39.491 1.00 75.39 193 PRO D CA 1
ATOM 9852 C C . PRO D 1 201 ? -95.771 47.305 39.762 1.00 76.83 193 PRO D C 1
ATOM 9853 O O . PRO D 1 201 ? -96.345 46.216 39.743 1.00 75.91 193 PRO D O 1
ATOM 9857 N N . ALA D 1 202 ? -96.396 48.452 40.012 1.00 79.40 194 ALA D N 1
ATOM 9858 C CA . ALA D 1 202 ? -97.820 48.496 40.327 1.00 78.65 194 ALA D CA 1
ATOM 9859 C C . ALA D 1 202 ? -98.676 48.392 39.069 1.00 75.87 194 ALA D C 1
ATOM 9860 O O . ALA D 1 202 ? -99.888 48.187 39.148 1.00 79.01 194 ALA D O 1
ATOM 9862 N N . SER D 1 203 ? -98.038 48.531 37.911 1.00 67.69 195 SER D N 1
ATOM 9863 C CA . SER D 1 203 ? -98.739 48.505 36.633 1.00 61.32 195 SER D CA 1
ATOM 9864 C C . SER D 1 203 ? -99.417 47.163 36.370 1.00 53.06 195 SER D C 1
ATOM 9865 O O . SER D 1 203 ? -98.923 46.114 36.783 1.00 50.99 195 SER D O 1
ATOM 9868 N N . ALA D 1 204 ? -100.555 47.209 35.683 1.00 48.06 196 ALA D N 1
ATOM 9869 C CA . ALA D 1 204 ? -101.262 45.996 35.293 1.00 42.69 196 ALA D CA 1
ATOM 9870 C C . ALA D 1 204 ? -100.479 45.268 34.207 1.00 35.94 196 ALA D C 1
ATOM 9871 O O . ALA D 1 204 ? -100.137 45.854 33.180 1.00 34.58 196 ALA D O 1
ATOM 9873 N N . ILE D 1 205 ? -100.204 43.990 34.441 1.00 33.01 197 ILE D N 1
ATOM 9874 C CA . ILE D 1 205 ? -99.376 43.198 33.540 1.00 30.73 197 ILE D CA 1
ATOM 9875 C C . ILE D 1 205 ? -100.055 43.028 32.180 1.00 30.48 197 ILE D C 1
ATOM 9876 O O . ILE D 1 205 ? -99.390 42.817 31.166 1.00 28.15 197 ILE D O 1
ATOM 9881 N N . LEU D 1 206 ? -101.380 43.140 32.162 1.00 32.20 198 LEU D N 1
ATOM 9882 C CA . LEU D 1 206 ? -102.147 42.964 30.935 1.00 32.67 198 LEU D CA 1
ATOM 9883 C C . LEU D 1 206 ? -101.968 44.160 30.003 1.00 31.56 198 LEU D C 1
ATOM 9884 O O . LEU D 1 206 ? -102.005 44.015 28.781 1.00 28.92 198 LEU D O 1
ATOM 9889 N N . ASP D 1 207 ? -101.778 45.340 30.586 1.00 32.24 199 ASP D N 1
ATOM 9890 C CA . ASP D 1 207 ? -101.525 46.547 29.806 1.00 33.97 199 ASP D CA 1
ATOM 9891 C C . ASP D 1 207 ? -100.172 46.463 29.110 1.00 31.13 199 ASP D C 1
ATOM 9892 O O . ASP D 1 207 ? -100.028 46.876 27.960 1.00 30.66 199 ASP D O 1
ATOM 9897 N N . ILE D 1 208 ? -99.185 45.926 29.820 1.00 26.38 200 ILE D N 1
ATOM 9898 C CA . ILE D 1 208 ? -97.842 45.760 29.281 1.00 23.52 200 ILE D CA 1
ATOM 9899 C C . ILE D 1 208 ? -97.863 44.803 28.095 1.00 27.55 200 ILE D C 1
ATOM 9900 O O . ILE D 1 208 ? -97.246 45.063 27.062 1.00 26.16 200 ILE D O 1
ATOM 9905 N N . ASP D 1 209 ? -98.585 43.698 28.250 1.00 26.11 201 ASP D N 1
ATOM 9906 C CA . ASP D 1 209 ? -98.680 42.688 27.202 1.00 26.43 201 ASP D CA 1
ATOM 9907 C C . ASP D 1 209 ? -99.373 43.225 25.956 1.00 27.05 201 ASP D C 1
ATOM 9908 O O . ASP D 1 209 ? -98.963 42.932 24.831 1.00 27.88 201 ASP D O 1
ATOM 9913 N N . ARG D 1 210 ? -100.428 44.005 26.168 1.00 27.19 202 ARG D N 1
ATOM 9914 C CA A ARG D 1 210 ? -101.194 44.577 25.067 0.51 27.18 202 ARG D CA 1
ATOM 9915 C CA B ARG D 1 210 ? -101.196 44.584 25.072 0.49 27.19 202 ARG D CA 1
ATOM 9916 C C . ARG D 1 210 ? -100.323 45.466 24.184 1.00 26.81 202 ARG D C 1
ATOM 9917 O O . ARG D 1 210 ? -100.397 45.400 22.957 1.00 22.79 202 ARG D O 1
ATOM 9932 N N . LYS D 1 211 ? -99.494 46.289 24.817 1.00 26.30 203 LYS D N 1
ATOM 9933 C CA . LYS D 1 211 ? -98.637 47.227 24.099 1.00 26.91 203 LYS D CA 1
ATOM 9934 C C . LYS D 1 211 ? -97.497 46.524 23.364 1.00 25.10 203 LYS D C 1
ATOM 9935 O O . LYS D 1 211 ? -97.117 46.932 22.267 1.00 26.27 203 LYS D O 1
ATOM 9941 N N . VAL D 1 212 ? -96.957 45.470 23.969 1.00 23.32 204 VAL D N 1
ATOM 9942 C CA . VAL D 1 212 ? -95.864 44.718 23.360 1.00 22.81 204 VAL D CA 1
ATOM 9943 C C . VAL D 1 212 ? -96.355 43.966 22.127 1.00 22.71 204 VAL D C 1
ATOM 9944 O O . VAL D 1 212 ? -95.714 43.996 21.075 1.00 24.48 204 VAL D O 1
ATOM 9948 N N . ALA D 1 213 ? -97.494 43.293 22.263 1.00 23.24 205 ALA D N 1
ATOM 9949 C CA . ALA D 1 213 ? -98.092 42.559 21.152 1.00 21.93 205 ALA D CA 1
ATOM 9950 C C . ALA D 1 213 ? -98.443 43.504 20.008 1.00 24.00 205 ALA D C 1
ATOM 9951 O O . ALA D 1 213 ? -98.322 43.152 18.835 1.00 23.60 205 ALA D O 1
ATOM 9953 N N . GLU D 1 214 ? -98.876 44.709 20.363 1.00 25.10 206 GLU D N 1
ATOM 9954 C CA . GLU D 1 214 ? -99.197 45.734 19.379 1.00 28.70 206 GLU D CA 1
ATOM 9955 C C . GLU D 1 214 ? -97.932 46.209 18.670 1.00 27.64 206 GLU D C 1
ATOM 9956 O O . GLU D 1 214 ? -97.944 46.490 17.471 1.00 27.30 206 GLU D O 1
ATOM 9962 N N . THR D 1 215 ? -96.841 46.293 19.424 1.00 27.36 207 THR D N 1
ATOM 9963 C CA . THR D 1 215 ? -95.563 46.753 18.893 1.00 26.95 207 THR D CA 1
ATOM 9964 C C . THR D 1 215 ? -94.996 45.768 17.876 1.00 25.02 207 THR D C 1
ATOM 9965 O O . THR D 1 215 ? -94.505 46.167 16.820 1.00 27.02 207 THR D O 1
ATOM 9969 N N . LEU D 1 216 ? -95.072 44.480 18.198 1.00 20.24 208 LEU D N 1
ATOM 9970 C CA . LEU D 1 216 ? -94.583 43.434 17.305 1.00 19.83 208 LEU D CA 1
ATOM 9971 C C . LEU D 1 216 ? -95.377 43.392 16.003 1.00 19.84 208 LEU D C 1
ATOM 9972 O O . LEU D 1 216 ? -94.870 42.954 14.972 1.00 25.22 208 LEU D O 1
ATOM 9977 N N . ARG D 1 217 ? -96.623 43.853 16.058 1.00 20.59 209 ARG D N 1
ATOM 9978 C CA . ARG D 1 217 ? -97.504 43.827 14.895 1.00 29.53 209 ARG D CA 1
ATOM 9979 C C . ARG D 1 217 ? -97.481 45.143 14.122 1.00 30.15 209 ARG D C 1
ATOM 9980 O O . ARG D 1 217 ? -98.038 45.234 13.029 1.00 28.97 209 ARG D O 1
ATOM 9988 N N . SER D 1 218 ? -96.838 46.158 14.692 1.00 30.13 210 SER D N 1
ATOM 9989 C CA . SER D 1 218 ? -96.789 47.477 14.067 1.00 30.62 210 SER D CA 1
ATOM 9990 C C . SER D 1 218 ? -95.837 47.496 12.876 1.00 30.45 210 SER D C 1
ATOM 9991 O O . SER D 1 218 ? -94.918 46.681 12.788 1.00 27.78 210 SER D O 1
ATOM 9994 N N . GLU D 1 219 ? -96.064 48.435 11.963 1.00 34.36 211 GLU D N 1
ATOM 9995 C CA . GLU D 1 219 ? -95.227 48.577 10.777 1.00 36.67 211 GLU D CA 1
ATOM 9996 C C . GLU D 1 219 ? -93.818 49.026 11.145 1.00 33.25 211 GLU D C 1
ATOM 9997 O O . GLU D 1 219 ? -92.846 48.643 10.494 1.00 34.02 211 GLU D O 1
ATOM 10003 N N . ALA D 1 220 ? -93.717 49.839 12.192 1.00 31.64 212 ALA D N 1
ATOM 10004 C CA . ALA D 1 220 ? -92.438 50.390 12.629 1.00 33.21 212 ALA D CA 1
ATOM 10005 C C . ALA D 1 220 ? -91.504 49.307 13.163 1.00 32.90 212 ALA D C 1
ATOM 10006 O O . ALA D 1 220 ? -90.293 49.509 13.247 1.00 36.17 212 ALA D O 1
ATOM 10008 N N . PHE D 1 221 ? -92.075 48.163 13.529 1.00 29.71 213 PHE D N 1
ATOM 10009 C CA . PHE D 1 221 ? -91.291 47.028 13.999 1.00 28.09 213 PHE D CA 1
ATOM 10010 C C . PHE D 1 221 ? -90.388 46.525 12.874 1.00 29.19 213 PHE D C 1
ATOM 10011 O O . PHE D 1 221 ? -90.862 46.252 11.770 1.00 29.50 213 PHE D O 1
ATOM 10019 N N . PRO D 1 222 ? -89.081 46.405 13.153 1.00 28.79 214 PRO D N 1
ATOM 10020 C CA . PRO D 1 222 ? -88.097 46.049 12.126 1.00 27.34 214 PRO D CA 1
ATOM 10021 C C . PRO D 1 222 ? -88.165 44.576 11.743 1.00 26.20 214 PRO D C 1
ATOM 10022 O O . PRO D 1 222 ? -87.695 43.725 12.497 1.00 23.24 214 PRO D O 1
ATOM 10026 N N . THR D 1 223 ? -88.751 44.285 10.586 1.00 26.59 215 THR D N 1
ATOM 10027 C CA . THR D 1 223 ? -88.918 42.907 10.136 1.00 27.90 215 THR D CA 1
ATOM 10028 C C . THR D 1 223 ? -88.444 42.730 8.698 1.00 31.17 215 THR D C 1
ATOM 10029 O O . THR D 1 223 ? -88.940 41.862 7.981 1.00 32.33 215 THR D O 1
ATOM 10033 N N . GLU D 1 224 ? -87.487 43.553 8.280 1.00 32.23 216 GLU D N 1
ATOM 10034 C CA . GLU D 1 224 ? -87.007 43.536 6.900 1.00 35.13 216 GLU D CA 1
ATOM 10035 C C . GLU D 1 224 ? -86.383 42.199 6.509 1.00 33.82 216 GLU D C 1
ATOM 10036 O O . GLU D 1 224 ? -86.651 41.672 5.429 1.00 35.62 216 GLU D O 1
ATOM 10042 N N . HIS D 1 225 ? -85.555 41.652 7.393 1.00 32.74 217 HIS D N 1
ATOM 10043 C CA . HIS D 1 225 ? -84.755 40.478 7.059 1.00 29.19 217 HIS D CA 1
ATOM 10044 C C . HIS D 1 225 ? -85.446 39.159 7.400 1.00 26.97 217 HIS D C 1
ATOM 10045 O O . HIS D 1 225 ? -85.314 38.181 6.664 1.00 26.34 217 HIS D O 1
ATOM 10052 N N . PHE D 1 226 ? -86.174 39.127 8.512 1.00 24.26 218 PHE D N 1
ATOM 10053 C CA . PHE D 1 226 ? -86.876 37.911 8.916 1.00 19.31 218 PHE D CA 1
ATOM 10054 C C . PHE D 1 226 ? -88.263 37.816 8.285 1.00 23.59 218 PHE D C 1
ATOM 10055 O O . PHE D 1 226 ? -88.813 36.724 8.143 1.00 23.48 218 PHE D O 1
ATOM 10063 N N . GLY D 1 227 ? -88.824 38.961 7.908 1.00 25.46 219 GLY D N 1
ATOM 10064 C CA . GLY D 1 227 ? -90.154 39.002 7.326 1.00 27.71 219 GLY D CA 1
ATOM 10065 C C . GLY D 1 227 ? -91.252 38.896 8.368 1.00 26.61 219 GLY D C 1
ATOM 10066 O O . GLY D 1 227 ? -92.439 38.891 8.041 1.00 28.06 219 GLY D O 1
ATOM 10067 N N . ALA D 1 228 ? -90.841 38.820 9.630 1.00 23.48 220 ALA D N 1
ATOM 10068 C CA . ALA D 1 228 ? -91.757 38.649 10.750 1.00 22.05 220 ALA D CA 1
ATOM 10069 C C . ALA D 1 228 ? -91.010 38.907 12.055 1.00 20.47 220 ALA D C 1
ATOM 10070 O O . ALA D 1 228 ? -89.779 38.918 12.070 1.00 17.92 220 ALA D O 1
ATOM 10072 N N . PRO D 1 229 ? -91.746 39.135 13.155 1.00 19.25 221 PRO D N 1
ATOM 10073 C CA . PRO D 1 229 ? -91.063 39.262 14.447 1.00 17.86 221 PRO D CA 1
ATOM 10074 C C . PRO D 1 229 ? -90.346 37.979 14.866 1.00 19.55 221 PRO D C 1
ATOM 10075 O O . PRO D 1 229 ? -90.914 36.893 14.760 1.00 18.53 221 PRO D O 1
ATOM 10079 N N . LEU D 1 230 ? -89.105 38.109 15.323 1.00 15.50 222 LEU D N 1
ATOM 10080 C CA . LEU D 1 230 ? -88.397 36.983 15.917 1.00 20.84 222 LEU D CA 1
ATOM 10081 C C . LEU D 1 230 ? -88.282 37.197 17.419 1.00 21.55 222 LEU D C 1
ATOM 10082 O O . LEU D 1 230 ? -88.610 36.313 18.210 1.00 19.89 222 LEU D O 1
ATOM 10087 N N . GLY D 1 231 ? -87.816 38.381 17.804 1.00 15.20 223 GLY D N 1
ATOM 10088 C CA . GLY D 1 231 ? -87.746 38.754 19.204 1.00 15.22 223 GLY D CA 1
ATOM 10089 C C . GLY D 1 231 ? -89.125 38.822 19.827 1.00 14.95 223 GLY D C 1
ATOM 10090 O O . GLY D 1 231 ? -89.989 39.569 19.366 1.00 16.38 223 GLY D O 1
ATOM 10091 N N . GLY D 1 232 ? -89.335 38.036 20.877 1.00 14.33 224 GLY D N 1
ATOM 10092 C CA . GLY D 1 232 ? -90.633 37.954 21.519 1.00 15.62 224 GLY D CA 1
ATOM 10093 C C . GLY D 1 232 ? -91.530 36.914 20.877 1.00 15.65 224 GLY D C 1
ATOM 10094 O O . GLY D 1 232 ? -92.651 36.680 21.329 1.00 17.63 224 GLY D O 1
ATOM 10095 N N . SER D 1 233 ? -91.031 36.283 19.819 1.00 13.32 225 SER D N 1
ATOM 10096 C CA . SER D 1 233 ? -91.801 35.286 19.083 1.00 15.20 225 SER D CA 1
ATOM 10097 C C . SER D 1 233 ? -90.897 34.153 18.600 1.00 15.36 225 SER D C 1
ATOM 10098 O O . SER D 1 233 ? -89.853 33.883 19.193 1.00 13.44 225 SER D O 1
ATOM 10101 N N . LEU D 1 234 ? -91.315 33.488 17.527 1.00 13.57 226 LEU D N 1
ATOM 10102 C CA . LEU D 1 234 ? -90.492 32.487 16.853 1.00 13.41 226 LEU D CA 1
ATOM 10103 C C . LEU D 1 234 ? -90.998 32.292 15.428 1.00 12.68 226 LEU D C 1
ATOM 10104 O O . LEU D 1 234 ? -92.088 32.745 15.088 1.00 12.99 226 LEU D O 1
ATOM 10109 N N . ILE D 1 235 ? -90.201 31.628 14.595 1.00 13.22 227 ILE D N 1
ATOM 10110 C CA . ILE D 1 235 ? -90.559 31.420 13.193 1.00 13.33 227 ILE D CA 1
ATOM 10111 C C . ILE D 1 235 ? -90.284 29.975 12.789 1.00 15.99 227 ILE D C 1
ATOM 10112 O O . ILE D 1 235 ? -89.128 29.576 12.650 1.00 16.65 227 ILE D O 1
ATOM 10117 N N . PRO D 1 236 ? -91.351 29.184 12.598 1.00 17.25 228 PRO D N 1
ATOM 10118 C CA . PRO D 1 236 ? -91.221 27.758 12.283 1.00 13.40 228 PRO D CA 1
ATOM 10119 C C . PRO D 1 236 ? -90.958 27.465 10.805 1.00 17.62 228 PRO D C 1
ATOM 10120 O O . PRO D 1 236 ? -91.587 26.569 10.243 1.00 18.77 228 PRO D O 1
ATOM 10124 N N . TRP D 1 237 ? -90.044 28.209 10.190 1.00 14.51 229 TRP D N 1
ATOM 10125 C CA . TRP D 1 237 ? -89.632 27.928 8.819 1.00 15.57 229 TRP D CA 1
ATOM 10126 C C . TRP D 1 237 ? -88.279 28.560 8.522 1.00 17.76 229 TRP D C 1
ATOM 10127 O O . TRP D 1 237 ? -88.082 29.757 8.729 1.00 19.92 229 TRP D O 1
ATOM 10138 N N . ILE D 1 238 ? -87.347 27.747 8.037 1.00 16.20 230 ILE D N 1
ATOM 10139 C CA . ILE D 1 238 ? -86.014 28.225 7.697 1.00 16.78 230 ILE D CA 1
ATOM 10140 C C . ILE D 1 238 ? -85.661 27.804 6.277 1.00 17.98 230 ILE D C 1
ATOM 10141 O O . ILE D 1 238 ? -85.822 26.640 5.913 1.00 18.73 230 ILE D O 1
ATOM 10146 N N . ASP D 1 239 ? -85.193 28.769 5.486 1.00 20.58 231 ASP D N 1
ATOM 10147 C CA . ASP D 1 239 ? -84.759 28.560 4.100 1.00 23.50 231 ASP D CA 1
ATOM 10148 C C . ASP D 1 239 ? -85.922 28.192 3.175 1.00 25.80 231 ASP D C 1
ATOM 10149 O O . ASP D 1 239 ? -87.081 28.170 3.592 1.00 26.60 231 ASP D O 1
ATOM 10154 N N . LYS D 1 240 ? -85.595 27.901 1.919 1.00 25.51 232 LYS D N 1
ATOM 10155 C CA . LYS D 1 240 ? -86.590 27.724 0.863 1.00 27.70 232 LYS D CA 1
ATOM 10156 C C . LYS D 1 240 ? -87.511 26.522 1.069 1.00 27.88 232 LYS D C 1
ATOM 10157 O O . LYS D 1 240 ? -87.183 25.582 1.794 1.00 25.37 232 LYS D O 1
ATOM 10159 N N . GLU D 1 241 ? -88.665 26.570 0.410 1.00 29.15 233 GLU D N 1
ATOM 10160 C CA . GLU D 1 241 ? -89.658 25.503 0.476 1.00 27.48 233 GLU D CA 1
ATOM 10161 C C . GLU D 1 241 ? -89.387 24.431 -0.576 1.00 30.13 233 GLU D C 1
ATOM 10162 O O . GLU D 1 241 ? -89.096 24.742 -1.731 1.00 30.09 233 GLU D O 1
ATOM 10168 N N . LEU D 1 242 ? -89.487 23.168 -0.171 1.00 29.00 234 LEU D N 1
ATOM 10169 C CA . LEU D 1 242 ? -89.261 22.050 -1.080 1.00 29.12 234 LEU D CA 1
ATOM 10170 C C . LEU D 1 242 ? -90.578 21.350 -1.415 1.00 31.07 234 LEU D C 1
ATOM 10171 O O . LEU D 1 242 ? -91.530 21.416 -0.637 1.00 29.05 234 LEU D O 1
ATOM 10176 N N . PRO D 1 243 ? -90.638 20.685 -2.582 1.00 33.63 235 PRO D N 1
ATOM 10177 C CA . PRO D 1 243 ? -91.858 20.004 -3.037 1.00 34.52 235 PRO D CA 1
ATOM 10178 C C . PRO D 1 243 ? -92.388 18.937 -2.079 1.00 34.80 235 PRO D C 1
ATOM 10179 O O . PRO D 1 243 ? -93.578 18.628 -2.125 1.00 37.35 235 PRO D O 1
ATOM 10183 N N . ASN D 1 244 ? -91.528 18.385 -1.228 1.00 33.04 236 ASN D N 1
ATOM 10184 C CA . ASN D 1 244 ? -91.938 17.307 -0.332 1.00 31.14 236 ASN D CA 1
ATOM 10185 C C . ASN D 1 244 ? -92.526 17.838 0.975 1.00 27.90 236 ASN D C 1
ATOM 10186 O O . ASN D 1 244 ? -92.832 17.067 1.885 1.00 27.01 236 ASN D O 1
ATOM 10191 N N . GLY D 1 245 ? -92.686 19.154 1.063 1.00 29.79 237 GLY D N 1
ATOM 10192 C CA . GLY D 1 245 ? 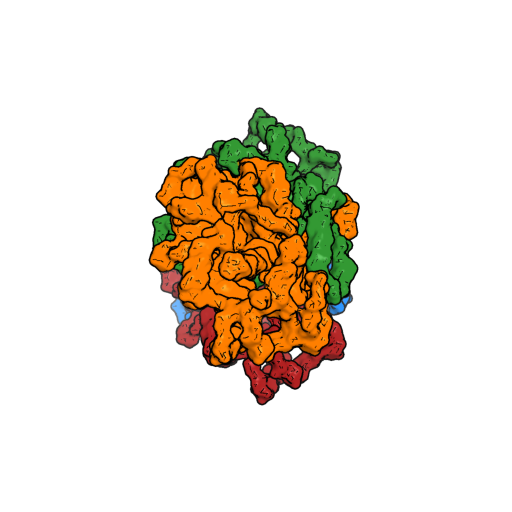-93.249 19.769 2.251 1.00 30.98 237 GLY D CA 1
ATOM 10193 C C . GLY D 1 245 ? -92.206 20.143 3.287 1.00 29.00 237 GLY D C 1
ATOM 10194 O O . GLY D 1 245 ? -92.514 20.779 4.294 1.00 29.46 237 GLY D O 1
ATOM 10195 N N . GLN D 1 246 ? -90.966 19.735 3.040 1.00 26.48 238 GLN D N 1
ATOM 10196 C CA . GLN D 1 246 ? -89.850 20.113 3.896 1.00 26.73 238 GLN D CA 1
ATOM 10197 C C . GLN D 1 246 ? -89.328 21.493 3.529 1.00 31.86 238 GLN D C 1
ATOM 10198 O O . GLN D 1 246 ? -89.517 21.964 2.407 1.00 31.98 238 GLN D O 1
ATOM 10204 N N . SER D 1 247 ? -88.675 22.143 4.484 1.00 31.34 239 SER D N 1
ATOM 10205 C CA . SER D 1 247 ? -87.859 23.301 4.171 1.00 25.71 239 SER D CA 1
ATOM 10206 C C . SER D 1 247 ? -86.479 22.762 3.819 1.00 24.10 239 SER D C 1
ATOM 10207 O O . SER D 1 247 ? -86.158 21.622 4.159 1.00 23.68 239 SER D O 1
ATOM 10210 N N . ARG D 1 248 ? -85.668 23.560 3.135 1.00 26.43 240 ARG D N 1
ATOM 10211 C CA . ARG D 1 248 ? -84.348 23.097 2.720 1.00 28.24 240 ARG D CA 1
ATOM 10212 C C . ARG D 1 248 ? -83.477 22.798 3.936 1.00 25.03 240 ARG D C 1
ATOM 10213 O O . ARG D 1 248 ? -82.646 21.890 3.909 1.00 22.11 240 ARG D O 1
ATOM 10221 N N . GLU D 1 249 ? -83.686 23.559 5.005 1.00 24.36 241 GLU D N 1
ATOM 10222 C CA . GLU D 1 249 ? -82.964 23.357 6.255 1.00 25.01 241 GLU D CA 1
ATOM 10223 C C . GLU D 1 249 ? -83.261 21.980 6.846 1.00 23.87 241 GLU D C 1
ATOM 10224 O O . GLU D 1 249 ? -82.361 21.289 7.322 1.00 23.50 241 GLU D O 1
ATOM 10230 N N . GLU D 1 250 ? -84.531 21.589 6.804 1.00 23.14 242 GLU D N 1
ATOM 10231 C CA . GLU D 1 250 ? -84.968 20.306 7.345 1.00 21.20 242 GLU D CA 1
ATOM 10232 C C . GLU D 1 250 ? -84.524 19.142 6.462 1.00 21.62 242 GLU D C 1
ATOM 10233 O O . GLU D 1 250 ? -84.262 18.044 6.954 1.00 19.33 242 GLU D O 1
ATOM 10239 N N . TRP D 1 251 ? -84.445 19.390 5.159 1.00 23.17 243 TRP D N 1
ATOM 10240 C CA . TRP D 1 251 ? -84.033 18.369 4.201 1.00 22.52 243 TRP D CA 1
ATOM 10241 C C . TRP D 1 251 ? -82.550 18.042 4.343 1.00 23.58 243 TRP D C 1
ATOM 10242 O O . TRP D 1 251 ? -82.133 16.904 4.126 1.00 23.12 243 TRP D O 1
ATOM 10253 N N . LYS D 1 252 ? -81.760 19.049 4.705 1.00 24.53 244 LYS D N 1
ATOM 10254 C CA . LYS D 1 252 ? -80.320 18.881 4.872 1.00 26.43 244 LYS D CA 1
ATOM 10255 C C . LYS D 1 252 ? -79.986 17.895 5.987 1.00 26.66 244 LYS D C 1
ATOM 10256 O O . LYS D 1 252 ? -78.898 17.323 6.012 1.00 27.15 244 LYS D O 1
ATOM 10262 N N . ALA D 1 253 ? -80.929 17.705 6.904 1.00 24.93 245 ALA D N 1
ATOM 10263 C CA . ALA D 1 253 ? -80.722 16.837 8.058 1.00 24.82 245 ALA D CA 1
ATOM 10264 C C . ALA D 1 253 ? -80.362 15.414 7.644 1.00 23.98 245 ALA D C 1
ATOM 10265 O O . ALA D 1 253 ? -79.294 14.917 7.989 1.00 24.32 245 ALA D O 1
ATOM 10267 N N . GLN D 1 254 ? -81.247 14.766 6.894 1.00 21.27 246 GLN D N 1
ATOM 10268 C CA . GLN D 1 254 ? -81.032 13.379 6.496 1.00 18.36 246 GLN D CA 1
ATOM 10269 C C . GLN D 1 254 ? -79.964 13.253 5.414 1.00 21.07 246 GLN D C 1
ATOM 10270 O O . GLN D 1 254 ? -79.131 12.346 5.456 1.00 20.05 246 GLN D O 1
ATOM 10276 N N . ALA D 1 255 ? -79.990 14.169 4.450 1.00 20.38 247 ALA D N 1
ATOM 10277 C CA . ALA D 1 255 ? -79.072 14.122 3.317 1.00 23.34 247 ALA D CA 1
ATOM 10278 C C . ALA D 1 255 ? -77.615 14.273 3.749 1.00 20.86 247 ALA D C 1
ATOM 10279 O O . ALA D 1 255 ? -76.758 13.487 3.346 1.00 20.52 247 ALA D O 1
ATOM 10281 N N . GLU D 1 256 ? -77.339 15.277 4.575 1.00 17.44 248 GLU D N 1
ATOM 10282 C CA . GLU D 1 256 ? -75.964 15.577 4.960 1.00 18.38 248 GLU D CA 1
ATOM 10283 C C . GLU D 1 256 ? -75.447 14.648 6.056 1.00 17.59 248 GLU D C 1
ATOM 10284 O O . GLU D 1 256 ? -74.257 14.341 6.091 1.00 18.85 248 GLU D O 1
ATOM 10290 N N . THR D 1 257 ? -76.331 14.206 6.947 1.00 16.70 249 THR D N 1
ATOM 10291 C CA . THR D 1 257 ? -75.933 13.293 8.017 1.00 18.88 249 THR D CA 1
ATOM 10292 C C . THR D 1 257 ? -75.405 11.989 7.434 1.00 18.97 249 THR D C 1
ATOM 10293 O O . THR D 1 257 ? -74.355 11.495 7.841 1.00 21.75 249 THR D O 1
ATOM 10297 N N . ASN D 1 258 ? -76.132 11.446 6.464 1.00 15.43 250 ASN D N 1
ATOM 10298 C CA . ASN D 1 258 ? -75.777 10.161 5.876 1.00 19.83 250 ASN D CA 1
ATOM 10299 C C . ASN D 1 258 ? -74.549 10.250 4.973 1.00 21.37 250 ASN D C 1
ATOM 10300 O O . ASN D 1 258 ? -73.782 9.293 4.875 1.00 22.26 250 ASN D O 1
ATOM 10305 N N . LYS D 1 259 ? -74.360 11.389 4.313 1.00 22.89 251 LYS D N 1
ATOM 10306 C CA . LYS D 1 259 ? -73.183 11.559 3.466 1.00 23.66 251 LYS D CA 1
ATOM 10307 C C . LYS D 1 259 ? -71.932 11.719 4.324 1.00 23.59 251 LYS D C 1
ATOM 10308 O O . LYS D 1 259 ? -70.868 11.196 3.988 1.00 23.02 251 LYS D O 1
ATOM 10314 N N . ILE D 1 260 ? -72.068 12.444 5.432 1.00 21.41 252 ILE D N 1
ATOM 10315 C CA . ILE D 1 260 ? -70.977 12.604 6.388 1.00 18.10 252 ILE D CA 1
ATOM 10316 C C . ILE D 1 260 ? -70.545 11.238 6.906 1.00 19.74 252 ILE D C 1
ATOM 10317 O O . ILE D 1 260 ? -69.352 10.948 7.005 1.00 20.34 252 ILE D O 1
ATOM 10322 N N . LEU D 1 261 ? -71.525 10.396 7.216 1.00 18.29 253 LEU D N 1
ATOM 10323 C CA . LEU D 1 261 ? -71.256 9.063 7.740 1.00 24.78 253 LEU D CA 1
ATOM 10324 C C . LEU D 1 261 ? -70.892 8.083 6.629 1.00 29.55 253 LEU D C 1
ATOM 10325 O O . LEU D 1 261 ? -70.583 6.921 6.894 1.00 32.79 253 LEU D O 1
ATOM 10330 N N . ALA D 1 262 ? -70.929 8.559 5.387 1.00 30.47 254 ALA D N 1
ATOM 10331 C CA . ALA D 1 262 ? -70.600 7.727 4.235 1.00 35.91 254 ALA D CA 1
ATOM 10332 C C . ALA D 1 262 ? -71.589 6.574 4.109 1.00 39.95 254 ALA D C 1
ATOM 10333 O O . ALA D 1 262 ? -71.227 5.474 3.694 1.00 44.30 254 ALA D O 1
ATOM 10334 N N . ARG D 1 263 ? -72.840 6.835 4.473 1.00 39.91 255 ARG D N 1
ATOM 10335 C CA . ARG D 1 263 ? -73.876 5.810 4.442 1.00 44.71 255 ARG D CA 1
ATOM 10336 C C . ARG D 1 263 ? -74.735 5.944 3.190 1.00 51.26 255 ARG D C 1
ATOM 10337 O O . ARG D 1 263 ? -75.710 6.696 3.170 1.00 50.94 255 ARG D O 1
ATOM 10345 N N . PHE D 1 264 ? -74.365 5.208 2.147 1.00 58.91 256 PHE D N 1
ATOM 10346 C CA . PHE D 1 264 ? -75.060 5.282 0.867 1.00 63.54 256 PHE D CA 1
ATOM 10347 C C . PHE D 1 264 ? -76.082 4.159 0.711 1.00 71.41 256 PHE D C 1
ATOM 10348 O O . PHE D 1 264 ? -77.073 4.308 -0.003 1.00 70.96 256 PHE D O 1
ATOM 10350 N N . LYS D 1 265 ? -75.833 3.038 1.382 1.00 80.17 257 LYS D N 1
ATOM 10351 C CA . LYS D 1 265 ? -76.707 1.872 1.287 1.00 83.11 257 LYS D CA 1
ATOM 10352 C C . LYS D 1 265 ? -78.078 2.149 1.894 1.00 80.56 257 LYS D C 1
ATOM 10353 O O . LYS D 1 265 ? -78.993 2.600 1.205 1.00 83.46 257 LYS D O 1
ATOM 10355 N N . ASN D 1 266 ? -78.217 1.867 3.185 1.00 67.30 258 ASN D N 1
ATOM 10356 C CA . ASN D 1 266 ? -79.466 2.115 3.894 1.00 55.02 258 ASN D CA 1
ATOM 10357 C C . ASN D 1 266 ? -79.343 3.357 4.770 1.00 43.49 258 ASN D C 1
ATOM 10358 O O . ASN D 1 266 ? -78.788 3.296 5.867 1.00 40.06 258 ASN D O 1
ATOM 10360 N N . PRO D 1 267 ? -79.865 4.493 4.285 1.00 33.80 259 PRO D N 1
ATOM 10361 C CA . PRO D 1 267 ? -79.741 5.770 4.994 1.00 28.11 259 PRO D CA 1
ATOM 10362 C C . PRO D 1 267 ? -80.527 5.813 6.303 1.00 22.74 259 PRO D C 1
ATOM 10363 O O . PRO D 1 267 ? -81.625 5.262 6.386 1.00 22.40 259 PRO D O 1
ATOM 10367 N N . ILE D 1 268 ? -79.958 6.459 7.315 1.00 17.69 260 ILE D N 1
ATOM 10368 C CA . ILE D 1 268 ? -80.643 6.643 8.587 1.00 16.90 260 ILE D CA 1
ATOM 10369 C C . ILE D 1 268 ? -81.645 7.781 8.454 1.00 18.33 260 ILE D C 1
ATOM 10370 O O . ILE D 1 268 ? -81.263 8.907 8.141 1.00 20.21 260 ILE D O 1
ATOM 10375 N N . PRO D 1 269 ? -82.935 7.488 8.679 1.00 17.86 261 PRO D N 1
ATOM 10376 C CA . PRO D 1 269 ? -83.986 8.508 8.593 1.00 18.57 261 PRO D CA 1
ATOM 10377 C C . PRO D 1 269 ? -83.803 9.632 9.607 1.00 19.36 261 PRO D C 1
ATOM 10378 O O . PRO D 1 269 ? -83.840 9.389 10.813 1.00 21.38 261 PRO D O 1
ATOM 10382 N N . VAL D 1 270 ? -83.591 10.847 9.115 1.00 17.84 262 VAL D N 1
ATOM 10383 C CA . VAL D 1 270 ? -83.511 12.018 9.977 1.00 15.55 262 VAL D CA 1
ATOM 10384 C C . VAL D 1 270 ? -84.515 13.050 9.489 1.00 17.15 262 VAL D C 1
ATOM 10385 O O . VAL D 1 270 ? -84.513 13.427 8.317 1.00 12.96 262 VAL D O 1
ATOM 10389 N N . ASP D 1 271 ? -85.379 13.504 10.390 1.00 15.37 263 ASP D N 1
ATOM 10390 C CA . ASP D 1 271 ? -86.405 14.471 10.029 1.00 15.67 263 ASP D CA 1
ATOM 10391 C C . ASP D 1 271 ? -86.783 15.326 11.232 1.00 15.36 263 ASP D C 1
ATOM 10392 O O . ASP D 1 271 ? -86.219 15.175 12.316 1.00 14.29 263 ASP D O 1
ATOM 10397 N N . GLY D 1 272 ? -87.739 16.228 11.037 1.00 11.07 264 GLY D N 1
ATOM 10398 C CA . GLY D 1 272 ? -88.187 17.096 12.108 1.00 12.57 264 GLY D CA 1
ATOM 10399 C C . GLY D 1 272 ? -88.605 18.468 11.624 1.00 14.49 264 GLY D C 1
ATOM 10400 O O . GLY D 1 272 ? -88.922 18.651 10.449 1.00 11.42 264 GLY D O 1
ATOM 10401 N N . ILE D 1 273 ? -88.607 19.436 12.535 1.00 13.25 265 ILE D N 1
ATOM 10402 C CA . ILE D 1 273 ? -89.021 20.794 12.210 1.00 14.47 265 ILE D CA 1
ATOM 10403 C C . ILE D 1 273 ? -87.954 21.785 12.659 1.00 12.47 265 ILE D C 1
ATOM 10404 O O . ILE D 1 273 ? -87.551 21.791 13.822 1.00 12.11 265 ILE D O 1
ATOM 10409 N N . CYS D 1 274 ? -87.498 22.622 11.733 1.00 13.20 266 CYS D N 1
ATOM 10410 C CA . CYS D 1 274 ? -86.476 23.616 12.042 1.00 15.12 266 CYS D CA 1
ATOM 10411 C C . CYS D 1 274 ? -87.106 24.966 12.363 1.00 16.44 266 CYS D C 1
ATOM 10412 O O . CYS D 1 274 ? -87.736 25.589 11.510 1.00 18.10 266 CYS D O 1
ATOM 10415 N N . VAL D 1 275 ? -86.925 25.414 13.602 1.00 15.22 267 VAL D N 1
ATOM 10416 C CA . VAL D 1 275 ? -87.560 26.636 14.079 1.00 12.03 267 VAL D CA 1
ATOM 10417 C C . VAL D 1 275 ? -86.523 27.697 14.433 1.00 16.74 267 VAL D C 1
ATOM 10418 O O . VAL D 1 275 ? -85.529 27.410 15.099 1.00 11.81 267 VAL D O 1
ATOM 10422 N N . ARG D 1 276 ? -86.767 28.924 13.985 1.00 16.02 268 ARG D N 1
ATOM 10423 C CA . ARG D 1 276 ? -85.911 30.054 14.326 1.00 16.34 268 ARG D CA 1
ATOM 10424 C C . ARG D 1 276 ? -86.352 30.669 15.651 1.00 17.06 268 ARG D C 1
ATOM 10425 O O . ARG D 1 276 ? -87.524 30.996 15.829 1.00 13.98 268 ARG D O 1
ATOM 10433 N N . VAL D 1 277 ? -85.411 30.822 16.579 1.00 15.57 269 VAL D N 1
ATOM 10434 C CA . VAL D 1 277 ? -85.711 31.425 17.873 1.00 13.57 269 VAL D CA 1
ATOM 10435 C C . VAL D 1 277 ? -84.811 32.632 18.114 1.00 20.80 269 VAL D C 1
ATOM 10436 O O . VAL D 1 277 ? -83.819 32.829 17.412 1.00 21.04 269 VAL D O 1
ATOM 10440 N N . GLY D 1 278 ? -85.157 33.432 19.118 1.00 14.75 270 GLY D N 1
ATOM 10441 C CA . GLY D 1 278 ? -84.441 34.664 19.393 1.00 15.52 270 GLY D CA 1
ATOM 10442 C C . GLY D 1 278 ? -83.115 34.497 20.110 1.00 17.13 270 GLY D C 1
ATOM 10443 O O . GLY D 1 278 ? -82.834 35.206 21.075 1.00 17.19 270 GLY D O 1
ATOM 10444 N N . ALA D 1 279 ? -82.300 33.558 19.640 1.00 14.37 271 ALA D N 1
ATOM 10445 C CA . ALA D 1 279 ? -80.957 33.365 20.177 1.00 18.63 271 ALA D CA 1
ATOM 10446 C C . ALA D 1 279 ? -79.933 33.996 19.237 1.00 17.44 271 ALA D C 1
ATOM 10447 O O . ALA D 1 279 ? -80.179 34.124 18.037 1.00 15.74 271 ALA D O 1
ATOM 10449 N N . MET D 1 280 ? -78.785 34.389 19.780 1.00 16.79 272 MET D N 1
ATOM 10450 C CA . MET D 1 280 ? -77.787 35.114 18.997 1.00 19.92 272 MET D CA 1
ATOM 10451 C C . MET D 1 280 ? -77.025 34.217 18.018 1.00 19.94 272 MET D C 1
ATOM 10452 O O . MET D 1 280 ? -77.106 34.416 16.806 1.00 15.49 272 MET D O 1
ATOM 10457 N N . ARG D 1 281 ? -76.287 33.235 18.530 1.00 14.43 273 ARG D N 1
ATOM 10458 C CA . ARG D 1 281 ? -75.445 32.416 17.658 1.00 20.23 273 ARG D CA 1
ATOM 10459 C C . ARG D 1 281 ? -75.297 30.960 18.094 1.00 20.52 273 ARG D C 1
ATOM 10460 O O . ARG D 1 281 ? -74.353 30.284 17.687 1.00 22.67 273 ARG D O 1
ATOM 10468 N N . CYS D 1 282 ? -76.223 30.472 18.912 1.00 17.19 274 CYS D N 1
ATOM 10469 C CA . CYS D 1 282 ? -76.201 29.067 19.308 1.00 16.78 274 CYS D CA 1
ATOM 10470 C C . CYS D 1 282 ? -77.456 28.335 18.861 1.00 11.73 274 CYS D C 1
ATOM 10471 O O . CYS D 1 282 ? -78.570 28.805 19.087 1.00 14.23 274 CYS D O 1
ATOM 10474 N N . HIS D 1 283 ? -77.268 27.182 18.226 1.00 11.42 275 HIS D N 1
ATOM 10475 C CA . HIS D 1 283 ? -78.384 26.323 17.849 1.00 14.39 275 HIS D CA 1
ATOM 10476 C C . HIS D 1 283 ? -78.667 25.313 18.953 1.00 15.44 275 HIS D C 1
ATOM 10477 O O . HIS D 1 283 ? -77.748 24.686 19.480 1.00 15.36 275 HIS D O 1
ATOM 10484 N N . SER D 1 284 ? -79.939 25.164 19.305 1.00 13.31 276 SER D N 1
ATOM 10485 C CA . SER D 1 284 ? -80.353 24.162 20.279 1.00 13.58 276 SER D CA 1
ATOM 10486 C C . SER D 1 284 ? -81.263 23.149 19.598 1.00 14.96 276 SER D C 1
ATOM 10487 O O . SER D 1 284 ? -82.039 23.505 18.712 1.00 12.11 276 SER D O 1
ATOM 10490 N N . GLN D 1 285 ? -81.160 21.887 20.000 1.00 14.12 277 GLN D N 1
ATOM 10491 C CA . GLN D 1 285 ? -81.929 20.824 19.360 1.00 13.42 277 GLN D CA 1
ATOM 10492 C C . GLN D 1 285 ? -82.520 19.855 20.379 1.00 15.29 277 GLN D C 1
ATOM 10493 O O . GLN D 1 285 ? -81.804 19.303 21.213 1.00 13.49 277 GLN D O 1
ATOM 10499 N N . ALA D 1 286 ? -83.833 19.659 20.304 1.00 9.65 278 ALA D N 1
ATOM 10500 C CA . ALA D 1 286 ? -84.513 18.655 21.114 1.00 9.83 278 ALA D CA 1
ATOM 10501 C C . ALA D 1 286 ? -84.736 17.405 20.270 1.00 14.47 278 ALA D C 1
ATOM 10502 O O . ALA D 1 286 ? -85.403 17.454 19.237 1.00 11.54 278 ALA D O 1
ATOM 10504 N N . LEU D 1 287 ? -84.177 16.284 20.713 1.00 11.19 279 LEU D N 1
ATOM 10505 C CA . LEU D 1 287 ? -84.084 15.102 19.865 1.00 11.80 279 LEU D CA 1
ATOM 10506 C C . LEU D 1 287 ? -84.860 13.897 20.388 1.00 14.99 279 LEU D C 1
ATOM 10507 O O . LEU D 1 287 ? -84.804 13.569 21.574 1.00 12.88 279 LEU D O 1
ATOM 10512 N N . THR D 1 288 ? -85.587 13.248 19.484 1.00 15.40 280 THR D N 1
ATOM 10513 C CA . THR D 1 288 ? -86.195 11.953 19.759 1.00 14.17 280 THR D CA 1
ATOM 10514 C C . THR D 1 288 ? -85.430 10.892 18.980 1.00 14.94 280 THR D C 1
ATOM 10515 O O . THR D 1 288 ? -85.515 10.831 17.754 1.00 15.20 280 THR D O 1
ATOM 10519 N N . ILE D 1 289 ? -84.675 10.065 19.694 1.00 16.16 281 ILE D N 1
ATOM 10520 C CA . ILE D 1 289 ? -83.793 9.101 19.053 1.00 16.14 281 ILE D CA 1
ATOM 10521 C C . ILE D 1 289 ? -84.285 7.676 19.254 1.00 18.84 281 ILE D C 1
ATOM 10522 O O . ILE D 1 289 ? -84.446 7.216 20.384 1.00 17.65 281 ILE D O 1
ATOM 10527 N N . LYS D 1 290 ? -84.516 6.977 18.149 1.00 17.08 282 LYS D N 1
ATOM 10528 C CA . LYS D 1 290 ? -84.863 5.565 18.206 1.00 18.21 282 LYS D CA 1
ATOM 10529 C C . LYS D 1 290 ? -83.612 4.717 18.053 1.00 20.25 282 LYS D C 1
ATOM 10530 O O . LYS D 1 290 ? -82.956 4.742 17.013 1.00 14.03 282 LYS D O 1
ATOM 10536 N N . LEU D 1 291 ? -83.281 3.975 19.102 1.00 19.89 283 LEU D N 1
ATOM 10537 C CA . LEU D 1 291 ? -82.137 3.078 19.069 1.00 18.91 283 LEU D CA 1
ATOM 10538 C C . LEU D 1 291 ? -82.569 1.716 18.537 1.00 21.30 283 LEU D C 1
ATOM 10539 O O . LEU D 1 291 ? -83.734 1.337 18.663 1.00 24.18 283 LEU D O 1
ATOM 10544 N N . ASN D 1 292 ? -81.637 0.983 17.939 1.00 20.15 284 ASN D N 1
ATOM 10545 C CA . ASN D 1 292 ? -81.966 -0.312 17.355 1.00 24.92 284 ASN D CA 1
ATOM 10546 C C . ASN D 1 292 ? -81.621 -1.468 18.290 1.00 25.10 284 ASN D C 1
ATOM 10547 O O . ASN D 1 292 ? -81.591 -2.623 17.869 1.00 24.68 284 ASN D O 1
ATOM 10552 N N . LYS D 1 293 ? -81.367 -1.154 19.557 1.00 24.54 285 LYS D N 1
ATOM 10553 C CA . LYS D 1 293 ? -81.019 -2.175 20.541 1.00 25.05 285 LYS D CA 1
ATOM 10554 C C . LYS D 1 293 ? -81.255 -1.693 21.968 1.00 27.45 285 LYS D C 1
ATOM 10555 O O . LYS D 1 293 ? -81.365 -0.493 22.220 1.00 26.55 285 LYS D O 1
ATOM 10557 N N . ASP D 1 294 ? -81.331 -2.642 22.897 1.00 29.40 286 ASP D N 1
ATOM 10558 C CA . ASP D 1 294 ? -81.487 -2.331 24.313 1.00 31.45 286 ASP D CA 1
ATOM 10559 C C . ASP D 1 294 ? -80.137 -1.991 24.930 1.00 31.31 286 ASP D C 1
ATOM 10560 O O . ASP D 1 294 ? -79.326 -2.878 25.195 1.00 32.37 286 ASP D O 1
ATOM 10565 N N . VAL D 1 295 ? -79.897 -0.703 25.152 1.00 29.45 287 VAL D N 1
ATOM 10566 C CA . VAL D 1 295 ? -78.642 -0.254 25.739 1.00 28.56 287 VAL D CA 1
ATOM 10567 C C . VAL D 1 295 ? -78.922 0.560 26.996 1.00 26.82 287 VAL D C 1
ATOM 10568 O O . VAL D 1 295 ? -79.693 1.520 26.956 1.00 25.93 287 VAL D O 1
ATOM 10572 N N . PRO D 1 296 ? -78.301 0.172 28.121 1.00 26.61 288 PRO D N 1
ATOM 10573 C CA . PRO D 1 296 ? -78.429 0.899 29.390 1.00 25.83 288 PRO D CA 1
ATOM 10574 C C . PRO D 1 296 ? -78.061 2.374 29.248 1.00 23.99 288 PRO D C 1
ATOM 10575 O O . PRO D 1 296 ? -77.165 2.709 28.472 1.00 20.72 288 PRO D O 1
ATOM 10579 N N . LEU D 1 297 ? -78.750 3.236 29.989 1.00 23.25 289 LEU D N 1
ATOM 10580 C CA . LEU D 1 297 ? -78.563 4.678 29.875 1.00 22.00 289 LEU D CA 1
ATOM 10581 C C . LEU D 1 297 ? -77.125 5.096 30.167 1.00 22.41 289 LEU D C 1
ATOM 10582 O O . LEU D 1 297 ? -76.568 5.953 29.479 1.00 21.17 289 LEU D O 1
ATOM 10587 N N . THR D 1 298 ? -76.525 4.480 31.180 1.00 23.93 290 THR D N 1
ATOM 10588 C CA . THR D 1 298 ? -75.152 4.794 31.559 1.00 25.03 290 THR D CA 1
ATOM 10589 C C . THR D 1 298 ? -74.170 4.405 30.459 1.00 19.89 290 THR D C 1
ATOM 10590 O O . THR D 1 298 ? -73.148 5.063 30.271 1.00 23.66 290 THR D O 1
ATOM 10594 N N . ASP D 1 299 ? -74.483 3.333 29.738 1.00 22.75 291 ASP D N 1
ATOM 10595 C CA . ASP D 1 299 ? -73.667 2.918 28.604 1.00 22.12 291 ASP D CA 1
ATOM 10596 C C . ASP D 1 299 ? -73.813 3.912 27.457 1.00 20.66 291 ASP D C 1
ATOM 10597 O O . ASP D 1 299 ? -72.839 4.240 26.781 1.00 20.93 291 ASP D O 1
ATOM 10602 N N . ILE D 1 300 ? -75.039 4.382 27.246 1.00 18.36 292 ILE D N 1
ATOM 10603 C CA . ILE D 1 300 ? -75.323 5.394 26.236 1.00 15.77 292 ILE D CA 1
ATOM 10604 C C . ILE D 1 300 ? -74.535 6.661 26.540 1.00 15.41 292 ILE D C 1
ATOM 10605 O O . ILE D 1 300 ? -73.927 7.254 25.649 1.00 16.73 292 ILE D O 1
ATOM 10610 N N . GLU D 1 301 ? -74.546 7.063 27.808 1.00 16.08 293 GLU D N 1
ATOM 10611 C CA . GLU D 1 301 ? -73.817 8.244 28.251 1.00 19.28 293 GLU D CA 1
ATOM 10612 C C . GLU D 1 301 ? -72.321 8.102 27.985 1.00 22.72 293 GLU D C 1
ATOM 10613 O O . GLU D 1 301 ? -71.673 9.039 27.517 1.00 23.61 293 GLU D O 1
ATOM 10619 N N . GLY D 1 302 ? -71.780 6.924 28.276 1.00 22.81 294 GLY D N 1
ATOM 10620 C CA . GLY D 1 302 ? -70.372 6.655 28.051 1.00 17.84 294 GLY D CA 1
ATOM 10621 C C . GLY D 1 302 ? -69.978 6.755 26.590 1.00 18.76 294 GLY D C 1
ATOM 10622 O O . GLY D 1 302 ? -68.953 7.345 26.255 1.00 18.53 294 GLY D O 1
ATOM 10623 N N . LEU D 1 303 ? -70.802 6.181 25.719 1.00 17.38 295 LEU D N 1
ATOM 10624 C CA . LEU D 1 303 ? -70.552 6.217 24.281 1.00 18.07 295 LEU D CA 1
ATOM 10625 C C . LEU D 1 303 ? -70.540 7.646 23.751 1.00 18.57 295 LEU D C 1
ATOM 10626 O O . LEU D 1 303 ? -69.786 7.971 22.836 1.00 19.66 295 LEU D O 1
ATOM 10631 N N . ILE D 1 304 ? -71.379 8.494 24.337 1.00 17.44 296 ILE D N 1
ATOM 10632 C CA . ILE D 1 304 ? -71.512 9.878 23.898 1.00 16.13 296 ILE D CA 1
ATOM 10633 C C . ILE D 1 304 ? -70.299 10.710 24.306 1.00 16.10 296 ILE D C 1
ATOM 10634 O O . ILE D 1 304 ? -69.715 11.417 23.484 1.00 13.69 296 ILE D O 1
ATOM 10639 N N . SER D 1 305 ? -69.918 10.616 25.575 1.00 17.19 297 SER D N 1
ATOM 10640 C CA . SER D 1 305 ? -68.853 11.453 26.120 1.00 18.90 297 SER D CA 1
ATOM 10641 C C . SER D 1 305 ? -67.457 11.020 25.666 1.00 19.10 297 SER D C 1
ATOM 10642 O O . SER D 1 305 ? -66.530 11.829 25.644 1.00 22.20 297 SER D O 1
ATOM 10645 N N . GLN D 1 306 ? -67.311 9.749 25.304 1.00 19.56 298 GLN D N 1
ATOM 10646 C CA . GLN D 1 306 ? -66.010 9.205 24.918 1.00 22.39 298 GLN D CA 1
ATOM 10647 C C . GLN D 1 306 ? -65.655 9.480 23.457 1.00 21.89 298 GLN D C 1
ATOM 10648 O O . GLN D 1 306 ? -64.516 9.269 23.041 1.00 22.39 298 GLN D O 1
ATOM 10654 N N . HIS D 1 307 ? -66.626 9.955 22.683 1.00 20.90 299 HIS D N 1
ATOM 10655 C CA . HIS D 1 307 ? -66.440 10.115 21.243 1.00 20.70 299 HIS D CA 1
ATOM 10656 C C . HIS D 1 307 ? -65.425 11.203 20.887 1.00 20.51 299 HIS D C 1
ATOM 10657 O O . HIS D 1 307 ? -64.550 10.989 20.049 1.00 20.40 299 HIS D O 1
ATOM 10664 N N . ASN D 1 308 ? -65.548 12.368 21.516 1.00 20.53 300 ASN D N 1
ATOM 10665 C CA . ASN D 1 308 ? -64.656 13.488 21.228 1.00 20.05 300 ASN D CA 1
ATOM 10666 C C . ASN D 1 308 ? -64.504 14.376 22.462 1.00 18.02 300 ASN D C 1
ATOM 10667 O O . ASN D 1 308 ? -65.348 14.342 23.355 1.00 15.95 300 ASN D O 1
ATOM 10672 N N . PRO D 1 309 ? -63.420 15.167 22.526 1.00 18.60 301 PRO D N 1
ATOM 10673 C CA . PRO D 1 309 ? -63.186 15.986 23.721 1.00 19.61 301 PRO D CA 1
ATOM 10674 C C . PRO D 1 309 ? -63.950 17.311 23.756 1.00 22.65 301 PRO D C 1
ATOM 10675 O O . PRO D 1 309 ? -63.712 18.109 24.662 1.00 28.52 301 PRO D O 1
ATOM 10679 N N . TRP D 1 310 ? -64.846 17.548 22.803 1.00 19.07 302 TRP D N 1
ATOM 10680 C CA . TRP D 1 310 ? -65.588 18.807 22.775 1.00 19.40 302 TRP D CA 1
ATOM 10681 C C . TRP D 1 310 ? -67.029 18.632 23.236 1.00 21.16 302 TRP D C 1
ATOM 10682 O O . TRP D 1 310 ? -67.652 19.580 23.717 1.00 15.44 302 TRP D O 1
ATOM 10693 N N . VAL D 1 311 ? -67.558 17.422 23.084 1.00 21.30 303 VAL D N 1
ATOM 10694 C CA . VAL D 1 311 ? -68.889 17.118 23.588 1.00 20.53 303 VAL D CA 1
ATOM 10695 C C . VAL D 1 311 ? -68.848 17.188 25.112 1.00 20.58 303 VAL D C 1
ATOM 10696 O O . VAL D 1 311 ? -67.856 16.807 25.735 1.00 19.17 303 VAL D O 1
ATOM 10700 N N . LYS D 1 312 ? -69.917 17.703 25.708 1.00 19.53 304 LYS D N 1
ATOM 10701 C CA . LYS D 1 312 ? -69.970 17.877 27.153 1.00 20.90 304 LYS D CA 1
ATOM 10702 C C . LYS D 1 312 ? -71.251 17.281 27.718 1.00 19.04 304 LYS D C 1
ATOM 10703 O O . LYS D 1 312 ? -72.322 17.868 27.599 1.00 17.09 304 LYS D O 1
ATOM 10709 N N . LEU D 1 313 ? -71.144 16.109 28.331 1.00 16.03 305 LEU D N 1
ATOM 10710 C CA . LEU D 1 313 ? -72.324 15.459 28.878 1.00 21.42 305 LEU D CA 1
ATOM 10711 C C . LEU D 1 313 ? -72.772 16.158 30.153 1.00 22.63 305 LEU D C 1
ATOM 10712 O O . LEU D 1 313 ? -72.079 16.131 31.170 1.00 22.78 305 LEU D O 1
ATOM 10717 N N . VAL D 1 314 ? -73.937 16.793 30.083 1.00 17.38 306 VAL D N 1
ATOM 10718 C CA . VAL D 1 314 ? -74.518 17.466 31.234 1.00 14.61 306 VAL D CA 1
ATOM 10719 C C . VAL D 1 314 ? -75.432 16.498 31.971 1.00 14.73 306 VAL D C 1
ATOM 10720 O O . VAL D 1 314 ? -76.381 15.974 31.386 1.00 13.03 306 VAL D O 1
ATOM 10724 N N . PRO D 1 315 ? -75.140 16.245 33.257 1.00 12.88 307 PRO D N 1
ATOM 10725 C CA . PRO D 1 315 ? -75.982 15.385 34.095 1.00 13.88 307 PRO D CA 1
ATOM 10726 C C . PRO D 1 315 ? -77.437 15.846 34.079 1.00 13.33 307 PRO D C 1
ATOM 10727 O O . PRO D 1 315 ? -77.700 17.047 34.151 1.00 12.68 307 PRO D O 1
ATOM 10731 N N . ASN D 1 316 ? -78.369 14.905 33.974 1.00 12.82 308 ASN D N 1
ATOM 10732 C CA . ASN D 1 316 ? -79.781 15.248 33.855 1.00 12.35 308 ASN D CA 1
ATOM 10733 C C . ASN D 1 316 ? -80.359 15.731 35.183 1.00 11.44 308 ASN D C 1
ATOM 10734 O O . ASN D 1 316 ? -81.235 15.089 35.761 1.00 14.81 308 ASN D O 1
ATOM 10739 N N . HIS D 1 317 ? -79.861 16.866 35.660 1.00 13.08 309 HIS D N 1
ATOM 10740 C CA . HIS D 1 317 ? -80.376 17.482 36.876 1.00 15.57 309 HIS D CA 1
ATOM 10741 C C . HIS D 1 317 ? -80.677 18.951 36.604 1.00 16.29 309 HIS D C 1
ATOM 10742 O O . HIS D 1 317 ? -80.065 19.561 35.730 1.00 15.87 309 HIS D O 1
ATOM 10749 N N . ARG D 1 318 ? -81.620 19.509 37.356 1.00 15.05 310 ARG D N 1
ATOM 10750 C CA . ARG D 1 318 ? -82.176 20.826 37.054 1.00 17.14 310 ARG D CA 1
ATOM 10751 C C . ARG D 1 318 ? -81.146 21.954 37.065 1.00 18.09 310 ARG D C 1
ATOM 10752 O O . ARG D 1 318 ? -81.001 22.673 36.077 1.00 16.26 310 ARG D O 1
ATOM 10760 N N . GLU D 1 319 ? -80.439 22.104 38.182 1.00 12.09 311 GLU D N 1
ATOM 10761 C CA . GLU D 1 319 ? -79.529 23.232 38.378 1.00 12.92 311 GLU D CA 1
ATOM 10762 C C . GLU D 1 319 ? -78.417 23.295 37.333 1.00 15.89 311 GLU D C 1
ATOM 10763 O O . GLU D 1 319 ? -78.129 24.360 36.788 1.00 15.72 311 GLU D O 1
ATOM 10765 N N . VAL D 1 320 ? -77.799 22.152 37.052 1.00 16.64 312 VAL D N 1
ATOM 10766 C CA . VAL D 1 320 ? -76.678 22.110 36.122 1.00 18.49 312 VAL D CA 1
ATOM 10767 C C . VAL D 1 320 ? -77.165 22.277 34.683 1.00 15.27 312 VAL D C 1
ATOM 10768 O O . VAL D 1 320 ? -76.466 22.852 33.849 1.00 16.08 312 VAL D O 1
ATOM 10772 N N . SER D 1 321 ? -78.371 21.794 34.397 1.00 15.14 313 SER D N 1
ATOM 10773 C CA . SER D 1 321 ? -78.935 21.905 33.055 1.00 14.48 313 SER D CA 1
ATOM 10774 C C . SER D 1 321 ? -79.256 23.357 32.720 1.00 15.01 313 SER D C 1
ATOM 10775 O O . SER D 1 321 ? -78.945 23.838 31.630 1.00 14.97 313 SER D O 1
ATOM 10778 N N . VAL D 1 322 ? -79.884 24.045 33.669 1.00 15.40 314 VAL D N 1
ATOM 10779 C CA . VAL D 1 322 ? -80.241 25.448 33.510 1.00 15.51 314 VAL D CA 1
ATOM 10780 C C . VAL D 1 322 ? -78.988 26.298 33.316 1.00 16.38 314 VAL D C 1
ATOM 10781 O O . VAL D 1 322 ? -78.996 27.279 32.572 1.00 15.78 314 VAL D O 1
ATOM 10785 N N . ARG D 1 323 ? -77.902 25.900 33.972 1.00 16.89 315 ARG D N 1
ATOM 10786 C CA . ARG D 1 323 ? -76.661 26.665 33.930 1.00 20.77 315 ARG D CA 1
ATOM 10787 C C . ARG D 1 323 ? -75.793 26.339 32.711 1.00 19.31 315 ARG D C 1
ATOM 10788 O O . ARG D 1 323 ? -75.164 27.229 32.138 1.00 20.11 315 ARG D O 1
ATOM 10796 N N . GLU D 1 324 ? -75.764 25.070 32.315 1.00 16.05 316 GLU D N 1
ATOM 10797 C CA . GLU D 1 324 ? -74.814 24.611 31.301 1.00 19.12 316 GLU D CA 1
ATOM 10798 C C . GLU D 1 324 ? -75.414 24.440 29.905 1.00 15.66 316 GLU D C 1
ATOM 10799 O O . GLU D 1 324 ? -74.754 24.723 28.905 1.00 13.72 316 GLU D O 1
ATOM 10805 N N . LEU D 1 325 ? -76.655 23.970 29.837 1.00 14.95 317 LEU D N 1
ATOM 10806 C CA . LEU D 1 325 ? -77.246 23.552 28.567 1.00 14.23 317 LEU D CA 1
ATOM 10807 C C . LEU D 1 325 ? -78.048 24.670 27.899 1.00 13.38 317 LEU D C 1
ATOM 10808 O O . LEU D 1 325 ? -79.202 24.474 27.521 1.00 9.11 317 LEU D O 1
ATOM 10813 N N . THR D 1 326 ? -77.435 25.843 27.757 1.00 13.33 318 THR D N 1
ATOM 10814 C CA . THR D 1 326 ? -78.114 27.004 27.180 1.00 13.23 318 THR D CA 1
ATOM 10815 C C . THR D 1 326 ? -77.206 27.762 26.211 1.00 13.44 318 THR D C 1
ATOM 10816 O O . THR D 1 326 ? -75.985 27.706 26.335 1.00 14.13 318 THR D O 1
ATOM 10820 N N . PRO D 1 327 ? -77.803 28.478 25.242 1.00 12.24 319 PRO D N 1
ATOM 10821 C CA . PRO D 1 327 ? -77.044 29.362 24.348 1.00 13.19 319 PRO D CA 1
ATOM 10822 C C . PRO D 1 327 ? -76.195 30.387 25.096 1.00 15.57 319 PRO D C 1
ATOM 10823 O O . PRO D 1 327 ? -75.098 30.726 24.652 1.00 18.89 319 PRO D O 1
ATOM 10827 N N . ALA D 1 328 ? -76.704 30.869 26.224 1.00 15.80 320 ALA D N 1
ATOM 10828 C CA . ALA D 1 328 ? -75.997 31.861 27.025 1.00 15.86 320 ALA D CA 1
ATOM 10829 C C . ALA D 1 328 ? -74.682 31.309 27.566 1.00 16.33 320 ALA D C 1
ATOM 10830 O O . ALA D 1 328 ? -73.716 32.049 27.747 1.00 15.80 320 ALA D O 1
ATOM 10832 N N . ALA D 1 329 ? -74.652 30.005 27.816 1.00 17.81 321 ALA D N 1
ATOM 10833 C CA . ALA D 1 329 ? -73.476 29.357 28.384 1.00 18.79 321 ALA D CA 1
ATOM 10834 C C . ALA D 1 329 ? -72.501 28.893 27.305 1.00 18.67 321 ALA D C 1
ATOM 10835 O O . ALA D 1 329 ? -71.295 28.821 27.538 1.00 19.28 321 ALA D O 1
ATOM 10837 N N . VAL D 1 330 ? -73.029 28.585 26.125 1.00 17.13 322 VAL D N 1
ATOM 10838 C CA . VAL D 1 330 ? -72.239 27.974 25.061 1.00 16.48 322 VAL D CA 1
ATOM 10839 C C . VAL D 1 330 ? -71.612 29.011 24.133 1.00 16.23 322 VAL D C 1
ATOM 10840 O O . VAL D 1 330 ? -70.527 28.789 23.594 1.00 16.97 322 VAL D O 1
ATOM 10844 N N . THR D 1 331 ? -72.297 30.141 23.966 1.00 17.35 323 THR D N 1
ATOM 10845 C CA . THR D 1 331 ? -71.908 31.185 23.013 1.00 19.23 323 THR D CA 1
ATOM 10846 C C . THR D 1 331 ? -70.418 31.526 23.023 1.00 17.68 323 THR D C 1
ATOM 10847 O O . THR D 1 331 ? -69.866 31.932 24.046 1.00 16.24 323 THR D O 1
ATOM 10851 N N . GLY D 1 332 ? -69.777 31.344 21.873 1.00 13.94 324 GLY D N 1
ATOM 10852 C CA . GLY D 1 332 ? -68.376 31.687 21.709 1.00 14.76 324 GLY D CA 1
ATOM 10853 C C . GLY D 1 332 ? -67.399 30.616 22.153 1.00 15.33 324 GLY D C 1
ATOM 10854 O O . GLY D 1 332 ? -66.190 30.843 22.168 1.00 19.86 324 GLY D O 1
ATOM 10855 N N . THR D 1 333 ? -67.916 29.445 22.512 1.00 18.00 325 THR D N 1
ATOM 10856 C CA . THR D 1 333 ? -67.066 28.354 22.981 1.00 18.37 325 THR D CA 1
ATOM 10857 C C . THR D 1 333 ? -67.140 27.153 22.044 1.00 18.10 325 THR D C 1
ATOM 10858 O O . THR D 1 333 ? -68.115 26.987 21.310 1.00 15.98 325 THR D O 1
ATOM 10862 N N . LEU D 1 334 ? -66.108 26.315 22.082 1.00 18.58 326 LEU D N 1
ATOM 10863 C CA . LEU D 1 334 ? -66.057 25.113 21.258 1.00 15.70 326 LEU D CA 1
ATOM 10864 C C . LEU D 1 334 ? -66.746 23.937 21.948 1.00 19.96 326 LEU D C 1
ATOM 10865 O O . LEU D 1 334 ? -66.721 22.811 21.451 1.00 19.97 326 LEU D O 1
ATOM 10870 N N . SER D 1 335 ? -67.362 24.206 23.094 1.00 16.24 327 SER D N 1
ATOM 10871 C CA . SER D 1 335 ? -68.040 23.166 23.857 1.00 16.27 327 SER D CA 1
ATOM 10872 C C . SER D 1 335 ? -69.403 22.831 23.255 1.00 15.43 327 SER D C 1
ATOM 10873 O O . SER D 1 335 ? -70.147 23.720 22.839 1.00 14.05 327 SER D O 1
ATOM 10876 N N . VAL D 1 336 ? -69.721 21.541 23.208 1.00 15.21 328 VAL D N 1
ATOM 10877 C CA . VAL D 1 336 ? -71.003 21.085 22.688 1.00 13.93 328 VAL D CA 1
ATOM 10878 C C . VAL D 1 336 ? -71.704 20.246 23.745 1.00 14.50 328 VAL D C 1
ATOM 10879 O O . VAL D 1 336 ? -71.598 19.019 23.741 1.00 12.33 328 VAL D O 1
ATOM 10883 N N . PRO D 1 337 ? -72.416 20.905 24.671 1.00 13.55 329 PRO D N 1
ATOM 10884 C CA . PRO D 1 337 ? -73.115 20.168 25.726 1.00 14.45 329 PRO D CA 1
ATOM 10885 C C . PRO D 1 337 ? -74.346 19.419 25.227 1.00 15.20 329 PRO D C 1
ATOM 10886 O O . PRO D 1 337 ? -75.105 19.937 24.407 1.00 14.13 329 PRO D O 1
ATOM 10890 N N . VAL D 1 338 ? -74.527 18.200 25.723 1.00 15.87 330 VAL D N 1
ATOM 10891 C CA . VAL D 1 338 ? -75.732 17.429 25.455 1.00 16.26 330 VAL D CA 1
ATOM 10892 C C . VAL D 1 338 ? -76.275 16.909 26.784 1.00 18.34 330 VAL D C 1
ATOM 10893 O O . VAL D 1 338 ? -75.541 16.323 27.581 1.00 19.41 330 VAL D O 1
ATOM 10897 N N . GLY D 1 339 ? -77.558 17.148 27.030 1.00 11.66 331 GLY D N 1
ATOM 10898 C CA . GLY D 1 339 ? -78.170 16.766 28.289 1.00 13.80 331 GLY D CA 1
ATOM 10899 C C . GLY D 1 339 ? -79.578 16.229 28.147 1.00 15.55 331 GLY D C 1
ATOM 10900 O O . GLY D 1 339 ? -80.005 15.866 27.050 1.00 15.54 331 GLY D O 1
ATOM 10901 N N . ARG D 1 340 ? -80.295 16.182 29.268 1.00 12.12 332 ARG D N 1
ATOM 10902 C CA . ARG D 1 340 ? -81.645 15.625 29.330 1.00 15.76 332 ARG D CA 1
ATOM 10903 C C . ARG D 1 340 ? -81.687 14.209 28.757 1.00 14.66 332 ARG D C 1
ATOM 10904 O O . ARG D 1 340 ? -82.695 13.785 28.189 1.00 11.14 332 ARG D O 1
ATOM 10912 N N . LEU D 1 341 ? -80.585 13.485 28.914 1.00 11.78 333 LEU D N 1
ATOM 10913 C CA . LEU D 1 341 ? -80.475 12.131 28.387 1.00 18.41 333 LEU D CA 1
ATOM 10914 C C . LEU D 1 341 ? -81.253 11.146 29.250 1.00 15.45 333 LEU D C 1
ATOM 10915 O O . LEU D 1 341 ? -80.900 10.899 30.402 1.00 16.37 333 LEU D O 1
ATOM 10920 N N . ARG D 1 342 ? -82.317 10.591 28.680 1.00 13.10 334 ARG D N 1
ATOM 10921 C CA . ARG D 1 342 ? -83.174 9.652 29.393 1.00 15.03 334 ARG D CA 1
ATOM 10922 C C . ARG D 1 342 ? -84.020 8.856 28.413 1.00 14.73 334 ARG D C 1
ATOM 10923 O O . ARG D 1 342 ? -84.293 9.312 27.303 1.00 11.34 334 ARG D O 1
ATOM 10931 N N . LYS D 1 343 ? -84.431 7.662 28.825 1.00 15.65 335 LYS D N 1
ATOM 10932 C CA . LYS D 1 343 ? -85.333 6.854 28.016 1.00 15.38 335 LYS D CA 1
ATOM 10933 C C . LYS D 1 343 ? -86.735 7.452 28.071 1.00 14.44 335 LYS D C 1
ATOM 10934 O O . LYS D 1 343 ? -87.195 7.882 29.129 1.00 15.53 335 LYS D O 1
ATOM 10940 N N . LEU D 1 344 ? -87.408 7.485 26.927 1.00 12.31 336 LEU D N 1
ATOM 10941 C CA . LEU D 1 344 ? -88.718 8.119 26.834 1.00 14.81 336 LEU D CA 1
ATOM 10942 C C . LEU D 1 344 ? -89.839 7.116 27.096 1.00 16.24 336 LEU D C 1
ATOM 10943 O O . LEU D 1 344 ? -89.617 5.906 27.074 1.00 17.04 336 LEU D O 1
ATOM 10948 N N . ASN D 1 345 ? -91.040 7.631 27.343 1.00 15.50 337 ASN D N 1
ATOM 10949 C CA . ASN D 1 345 ? -92.179 6.801 27.735 1.00 16.98 337 ASN D CA 1
ATOM 10950 C C . ASN D 1 345 ? -92.635 5.830 26.647 1.00 17.90 337 ASN D C 1
ATOM 10951 O O . ASN D 1 345 ? -93.394 4.899 26.920 1.00 17.11 337 ASN D O 1
ATOM 10956 N N . MET D 1 346 ? -92.179 6.047 25.418 1.00 13.09 338 MET D N 1
ATOM 10957 C CA . MET D 1 346 ? -92.584 5.203 24.298 1.00 23.56 338 MET D CA 1
ATOM 10958 C C . MET D 1 346 ? -91.963 3.811 24.382 1.00 22.82 338 MET D C 1
ATOM 10959 O O . MET D 1 346 ? -92.524 2.842 23.871 1.00 21.18 338 MET D O 1
ATOM 10964 N N . GLY D 1 347 ? -90.805 3.716 25.027 1.00 20.56 339 GLY D N 1
ATOM 10965 C CA . GLY D 1 347 ? -90.109 2.449 25.152 1.00 19.99 339 GLY D CA 1
ATOM 10966 C C . GLY D 1 347 ? -88.651 2.603 25.536 1.00 18.69 339 GLY D C 1
ATOM 10967 O O . GLY D 1 347 ? -88.110 3.708 25.515 1.00 19.40 339 GLY D O 1
ATOM 10968 N N . SER D 1 348 ? -88.012 1.488 25.878 1.00 17.87 340 SER D N 1
ATOM 10969 C CA . SER D 1 348 ? -86.633 1.504 26.355 1.00 19.05 340 SER D CA 1
ATOM 10970 C C . SER D 1 348 ? -85.628 1.776 25.238 1.00 18.23 340 SER D C 1
ATOM 10971 O O . SER D 1 348 ? -84.459 2.050 25.505 1.00 23.00 340 SER D O 1
ATOM 10974 N N . GLN D 1 349 ? -86.080 1.695 23.991 1.00 16.64 341 GLN D N 1
ATOM 10975 C CA . GLN D 1 349 ? -85.203 1.944 22.852 1.00 16.77 341 GLN D CA 1
ATOM 10976 C C . GLN D 1 349 ? -85.371 3.365 22.322 1.00 17.73 341 GLN D C 1
ATOM 10977 O O . GLN D 1 349 ? -84.777 3.735 21.310 1.00 19.69 341 GLN D O 1
ATOM 10983 N N . TYR D 1 350 ? -86.185 4.156 23.013 1.00 15.27 342 TYR D N 1
ATOM 10984 C CA . TYR D 1 350 ? -86.388 5.554 22.652 1.00 12.98 342 TYR D CA 1
ATOM 10985 C C . TYR D 1 350 ? -85.591 6.459 23.582 1.00 14.50 342 TYR D C 1
ATOM 10986 O O . TYR D 1 350 ? -85.800 6.455 24.795 1.00 14.25 342 TYR D O 1
ATOM 10995 N N . LEU D 1 351 ? -84.677 7.232 23.007 1.00 14.11 343 LEU D N 1
ATOM 10996 C CA . LEU D 1 351 ? -83.810 8.105 23.788 1.00 11.31 343 LEU D CA 1
ATOM 10997 C C . LEU D 1 351 ? -84.085 9.578 23.505 1.00 17.25 343 LEU D C 1
ATOM 10998 O O . LEU D 1 351 ? -84.122 10.003 22.351 1.00 17.04 343 LEU D O 1
ATOM 11003 N N . GLY D 1 352 ? -84.280 10.352 24.568 1.00 14.73 344 GLY D N 1
ATOM 11004 C CA . GLY D 1 352 ? -84.434 11.790 24.450 1.00 11.78 344 GLY D CA 1
ATOM 11005 C C . GLY D 1 352 ? -83.132 12.510 24.743 1.00 12.56 344 GLY D C 1
ATOM 11006 O O . GLY D 1 352 ? -82.322 12.041 25.542 1.00 13.04 344 GLY D O 1
ATOM 11007 N N . ALA D 1 353 ? -82.926 13.652 24.097 1.00 12.34 345 ALA D N 1
ATOM 11008 C CA . ALA D 1 353 ? -81.695 14.411 24.280 1.00 10.05 345 ALA D CA 1
ATOM 11009 C C . ALA D 1 353 ? -81.870 15.874 23.897 1.00 10.79 345 ALA D C 1
ATOM 11010 O O . ALA D 1 353 ? -82.595 16.200 22.958 1.00 10.07 345 ALA D O 1
ATOM 11012 N N . PHE D 1 354 ? -81.195 16.751 24.632 1.00 12.48 346 PHE D N 1
ATOM 11013 C CA . PHE D 1 354 ? -81.173 18.169 24.302 1.00 12.42 346 PHE D CA 1
ATOM 11014 C C . PHE D 1 354 ? -79.727 18.639 24.208 1.00 13.08 346 PHE D C 1
ATOM 11015 O O . PHE D 1 354 ? -78.948 18.458 25.143 1.00 12.14 346 PHE D O 1
ATOM 11023 N N . THR D 1 355 ? -79.368 19.237 23.078 1.00 10.35 347 THR D N 1
ATOM 11024 C CA . THR D 1 355 ? -77.995 19.680 22.865 1.00 11.45 347 THR D CA 1
ATOM 11025 C C . THR D 1 355 ? -77.929 21.134 22.406 1.00 14.23 347 THR D C 1
ATOM 11026 O O . THR D 1 355 ? -78.849 21.640 21.762 1.00 15.15 347 THR D O 1
ATOM 11030 N N . VAL D 1 356 ? -76.837 21.805 22.757 1.00 14.03 348 VAL D N 1
ATOM 11031 C CA . VAL D 1 356 ? -76.615 23.190 22.360 1.00 13.80 348 VAL D CA 1
ATOM 11032 C C . VAL D 1 356 ? -75.221 23.316 21.757 1.00 14.56 348 VAL D C 1
ATOM 11033 O O . VAL D 1 356 ? -74.265 22.735 22.266 1.00 13.00 348 VAL D O 1
ATOM 11037 N N . GLY D 1 357 ? -75.110 24.069 20.668 1.00 13.81 349 GLY D N 1
ATOM 11038 C CA . GLY D 1 357 ? -73.828 24.282 20.023 1.00 12.41 349 GLY D CA 1
ATOM 11039 C C . GLY D 1 357 ? -73.714 25.639 19.360 1.00 15.61 349 GLY D C 1
ATOM 11040 O O . GLY D 1 357 ? -74.696 26.166 18.838 1.00 16.93 349 GLY D O 1
ATOM 11041 N N . ASP D 1 358 ? -72.514 26.211 19.387 1.00 14.90 350 ASP D N 1
ATOM 11042 C CA . ASP D 1 358 ? -72.269 27.495 18.741 1.00 15.38 350 ASP D CA 1
ATOM 11043 C C . ASP D 1 358 ? -72.290 27.328 17.225 1.00 15.78 350 ASP D C 1
ATOM 11044 O O . ASP D 1 358 ? -71.571 26.498 16.671 1.00 14.68 350 ASP D O 1
ATOM 11049 N N . GLN D 1 359 ? -73.119 28.126 16.562 1.00 16.55 351 GLN D N 1
ATOM 11050 C CA . GLN D 1 359 ? -73.346 27.984 15.128 1.00 15.27 351 GLN D CA 1
ATOM 11051 C C . GLN D 1 359 ? -72.156 28.469 14.299 1.00 15.41 351 GLN D C 1
ATOM 11052 O O . GLN D 1 359 ? -71.919 27.977 13.197 1.00 14.04 351 GLN D O 1
ATOM 11058 N N . LEU D 1 360 ? -71.407 29.429 14.829 1.00 15.01 352 LEU D N 1
ATOM 11059 C CA . LEU D 1 360 ? -70.315 30.036 14.074 1.00 17.79 352 LEU D CA 1
ATOM 11060 C C . LEU D 1 360 ? -69.019 29.236 14.162 1.00 19.43 352 LEU D C 1
ATOM 11061 O O . LEU D 1 360 ? -68.145 29.365 13.304 1.00 20.89 352 LEU D O 1
ATOM 11066 N N . LEU D 1 361 ? -68.894 28.411 15.196 1.00 17.28 353 LEU D N 1
ATOM 11067 C CA . LEU D 1 361 ? -67.670 27.647 15.405 1.00 18.25 353 LEU D CA 1
ATOM 11068 C C . LEU D 1 361 ? -67.758 26.263 14.765 1.00 18.41 353 LEU D C 1
ATOM 11069 O O . LEU D 1 361 ? -67.394 26.097 13.601 1.00 15.53 353 LEU D O 1
ATOM 11074 N N . TRP D 1 362 ? -68.240 25.276 15.516 1.00 17.15 354 TRP D N 1
ATOM 11075 C CA . TRP D 1 362 ? -68.370 23.919 14.987 1.00 17.12 354 TRP D CA 1
ATOM 11076 C C . TRP D 1 362 ? -69.414 23.846 13.879 1.00 17.82 354 TRP D C 1
ATOM 11077 O O . TRP D 1 362 ? -69.411 22.915 13.073 1.00 15.76 354 TRP D O 1
ATOM 11088 N N . GLY D 1 363 ? -70.307 24.827 13.842 1.00 19.92 355 GLY D N 1
ATOM 11089 C CA . GLY D 1 363 ? -71.351 24.853 12.837 1.00 18.05 355 GLY D CA 1
ATOM 11090 C C . GLY D 1 363 ? -70.953 25.548 11.549 1.00 17.00 355 GLY D C 1
ATOM 11091 O O . GLY D 1 363 ? -71.732 25.585 10.597 1.00 19.54 355 GLY D O 1
ATOM 11092 N N . ALA D 1 364 ? -69.741 26.096 11.511 1.00 14.35 356 ALA D N 1
ATOM 11093 C CA . ALA D 1 364 ? -69.289 26.830 10.334 1.00 15.28 356 ALA D CA 1
ATOM 11094 C C . ALA D 1 364 ? -67.768 26.837 10.183 1.00 16.64 356 ALA D C 1
ATOM 11095 O O . ALA D 1 364 ? -67.217 26.115 9.353 1.00 16.83 356 ALA D O 1
ATOM 11097 N N . ALA D 1 365 ? -67.098 27.650 10.993 1.00 13.02 357 ALA D N 1
ATOM 11098 C CA . ALA D 1 365 ? -65.683 27.953 10.789 1.00 14.37 357 ALA D CA 1
ATOM 11099 C C . ALA D 1 365 ? -64.737 26.818 11.182 1.00 14.89 357 ALA D C 1
ATOM 11100 O O . ALA D 1 365 ? -63.769 26.541 10.473 1.00 15.22 357 ALA D O 1
ATOM 11102 N N . GLU D 1 366 ? -65.012 26.168 12.307 1.00 14.31 358 GLU D N 1
ATOM 11103 C CA . GLU D 1 366 ? -64.066 25.210 12.884 1.00 15.48 358 GLU D CA 1
ATOM 11104 C C . GLU D 1 366 ? -63.792 23.963 12.027 1.00 16.83 358 GLU D C 1
ATOM 11105 O O . GLU D 1 366 ? -62.644 23.530 11.941 1.00 20.53 358 GLU D O 1
ATOM 11111 N N . PRO D 1 367 ? -64.828 23.372 11.399 1.00 15.88 359 PRO D N 1
ATOM 11112 C CA . PRO D 1 367 ? -64.494 22.235 10.530 1.00 15.24 359 PRO D CA 1
ATOM 11113 C C . PRO D 1 367 ? -63.631 22.621 9.328 1.00 15.08 359 PRO D C 1
ATOM 11114 O O . PRO D 1 367 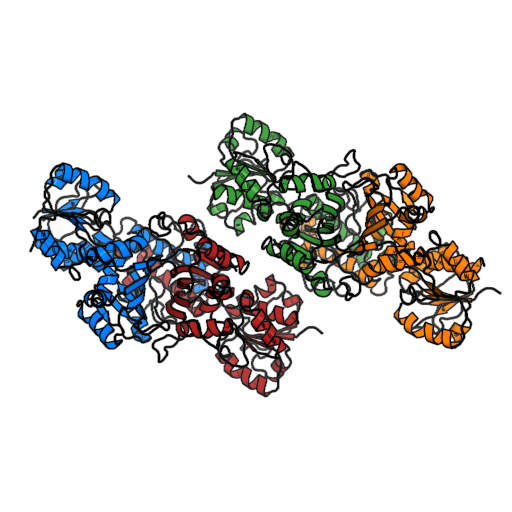? -62.972 21.760 8.745 1.00 13.52 359 PRO D O 1
ATOM 11118 N N . LEU D 1 368 ? -63.633 23.901 8.974 1.00 15.68 360 LEU D N 1
ATOM 11119 C CA . LEU D 1 368 ? -62.909 24.376 7.801 1.00 15.15 360 LEU D CA 1
ATOM 11120 C C . LEU D 1 368 ? -61.416 24.534 8.070 1.00 17.24 360 LEU D C 1
ATOM 11121 O O . LEU D 1 368 ? -60.587 24.114 7.262 1.00 16.29 360 LEU D O 1
ATOM 11126 N N . ARG D 1 369 ? -61.072 25.144 9.201 1.00 12.73 361 ARG D N 1
ATOM 11127 C CA . ARG D 1 369 ? -59.667 25.336 9.547 1.00 18.60 361 ARG D CA 1
ATOM 11128 C C . ARG D 1 369 ? -59.015 24.005 9.911 1.00 20.17 361 ARG D C 1
ATOM 11129 O O . ARG D 1 369 ? -57.825 23.801 9.670 1.00 14.50 361 ARG D O 1
ATOM 11137 N N . ARG D 1 370 ? -59.801 23.100 10.488 1.00 13.52 362 ARG D N 1
ATOM 11138 C CA . ARG D 1 370 ? -59.304 21.778 10.847 1.00 14.06 362 ARG D CA 1
ATOM 11139 C C . ARG D 1 370 ? -59.027 20.946 9.598 1.00 18.76 362 ARG D C 1
ATOM 11140 O O . ARG D 1 370 ? -58.065 20.178 9.555 1.00 19.52 362 ARG D O 1
ATOM 11148 N N . MET D 1 371 ? -59.872 21.103 8.584 1.00 16.16 363 MET D N 1
ATOM 11149 C CA . MET D 1 371 ? -59.669 20.419 7.314 1.00 16.04 363 MET D CA 1
ATOM 11150 C C . MET D 1 371 ? -58.390 20.923 6.654 1.00 14.61 363 MET D C 1
ATOM 11151 O O . MET D 1 371 ? -57.649 20.153 6.042 1.00 16.52 363 MET D O 1
ATOM 11156 N N . LEU D 1 372 ? -58.139 22.222 6.787 1.00 16.91 364 LEU D N 1
ATOM 11157 C CA . LEU D 1 372 ? -56.913 22.827 6.279 1.00 18.87 364 LEU D CA 1
ATOM 11158 C C . LEU D 1 372 ? -55.696 22.203 6.951 1.00 15.95 364 LEU D C 1
ATOM 11159 O O . LEU D 1 372 ? -54.691 21.920 6.298 1.00 16.73 364 LEU D O 1
ATOM 11164 N N . ARG D 1 373 ? -55.799 21.989 8.259 1.00 16.05 365 ARG D N 1
ATOM 11165 C CA . ARG D 1 373 ? -54.721 21.378 9.025 1.00 19.10 365 ARG D CA 1
ATOM 11166 C C . ARG D 1 373 ? -54.459 19.950 8.557 1.00 20.76 365 ARG D C 1
ATOM 11167 O O . ARG D 1 373 ? -53.312 19.510 8.504 1.00 19.82 365 ARG D O 1
ATOM 11175 N N . ILE D 1 374 ? -55.529 19.236 8.218 1.00 17.35 366 ILE D N 1
ATOM 11176 C CA . ILE D 1 374 ? -55.417 17.868 7.723 1.00 20.80 366 ILE D CA 1
ATOM 11177 C C . ILE D 1 374 ? -54.644 17.851 6.409 1.00 18.79 366 ILE D C 1
ATOM 11178 O O . ILE D 1 374 ? -53.824 16.962 6.172 1.00 20.45 366 ILE D O 1
ATOM 11183 N N . LEU D 1 375 ? -54.904 18.842 5.561 1.00 18.00 367 LEU D N 1
ATOM 11184 C CA . LEU D 1 375 ? -54.207 18.967 4.285 1.00 20.91 367 LEU D CA 1
ATOM 11185 C C . LEU D 1 375 ? -52.713 19.190 4.483 1.00 22.97 367 LEU D C 1
ATOM 11186 O O . LEU D 1 375 ? -51.893 18.672 3.725 1.00 25.76 367 LEU D O 1
ATOM 11191 N N . LEU D 1 376 ? -52.366 19.967 5.503 1.00 22.13 368 LEU D N 1
ATOM 11192 C CA . LEU D 1 376 ? -50.972 20.294 5.779 1.00 25.92 368 LEU D CA 1
ATOM 11193 C C . LEU D 1 376 ? -50.227 19.110 6.391 1.00 30.60 368 LEU D C 1
ATOM 11194 O O . LEU D 1 376 ? -48.998 19.054 6.351 1.00 32.74 368 LEU D O 1
ATOM 11199 N N . GLU D 1 377 ? -50.974 18.168 6.958 1.00 33.87 369 GLU D N 1
ATOM 11200 C CA . GLU D 1 377 ? -50.382 16.978 7.560 1.00 39.13 369 GLU D CA 1
ATOM 11201 C C . GLU D 1 377 ? -50.045 15.932 6.503 1.00 44.22 369 GLU D C 1
ATOM 11202 O O . GLU D 1 377 ? -49.279 15.003 6.760 1.00 48.80 369 GLU D O 1
ATOM 11208 N N . ARG D 1 378 ? -50.622 16.088 5.315 1.00 45.04 370 ARG D N 1
ATOM 11209 C CA . ARG D 1 378 ? -50.394 15.152 4.219 1.00 48.43 370 ARG D CA 1
ATOM 11210 C C . ARG D 1 378 ? -48.942 15.191 3.755 1.00 53.15 370 ARG D C 1
ATOM 11211 O O . ARG D 1 378 ? -48.323 14.151 3.530 1.00 57.20 370 ARG D O 1
#

Solvent-accessible surface area: 52297 Å² total; per-residue (Å²): 163,87,28,58,0,0,1,3,8,27,170,40,26,35,0,33,3,2,13,72,19,0,71,105,75,91,0,4,71,40,0,73,7,8,2,2,12,53,84,78,96,52,17,166,14,29,142,5,48,40,94,48,50,87,7,56,57,0,101,28,36,100,62,0,92,77,4,71,7,0,1,0,21,67,20,28,115,2,0,77,83,2,23,72,106,0,60,151,45,63,15,65,9,46,0,0,0,25,15,52,45,22,15,85,85,155,86,3,20,1,1,0,10,25,25,5,94,155,37,0,46,105,11,8,110,87,32,28,83,7,0,0,4,6,10,12,8,3,1,2,5,0,0,0,0,1,5,0,17,115,46,49,11,8,76,8,0,1,10,1,3,0,1,0,0,4,39,45,20,28,96,15,0,19,7,0,1,92,0,3,7,31,1,46,70,41,1,40,125,30,8,86,70,124,93,24,52,18,21,60,0,7,129,86,2,14,118,25,10,121,48,112,99,6,40,38,150,82,24,56,7,19,0,0,7,6,1,5,0,7,9,36,33,68,44,144,82,13,2,0,110,13,2,101,23,16,44,22,2,0,8,49,0,40,62,96,104,100,65,63,13,33,2,1,3,4,7,0,20,5,16,0,12,19,1,2,0,5,0,0,1,0,25,0,71,121,96,16,80,58,100,76,0,52,35,67,0,51,81,46,10,86,63,14,83,44,2,66,28,96,88,121,28,0,23,79,36,0,5,2,6,23,3,13,45,52,43,37,1,2,0,0,2,5,15,53,7,56,25,27,66,49,26,0,0,0,0,3,0,1,2,14,0,8,3,4,14,0,3,4,0,14,54,1,0,45,8,18,52,120,164,163,95,24,63,0,0,1,2,8,31,176,37,25,33,1,30,2,2,17,74,21,0,76,93,77,152,0,3,86,87,0,69,6,6,1,3,13,51,87,79,93,48,16,93,25,32,135,10,72,64,150,46,43,78,7,54,51,0,100,31,44,119,59,0,47,82,6,70,5,0,0,0,21,70,25,28,134,9,1,75,108,5,23,74,49,0,60,93,64,49,13,160,10,65,0,0,0,26,14,52,41,21,15,84,81,153,84,5,19,1,1,0,12,24,26,6,94,150,44,1,40,103,11,10,105,87,58,30,19,6,0,0,4,6,10,13,7,3,1,2,6,0,0,1,0,3,4,0,18,115,46,43,10,10,73,7,0,1,10,2,3,0,1,0,0,3,37,45,20,25,95,14,0,16,6,0,1,87,0,3,8,32,1,46,67,35,1,41,123,32,12,86,73,122,92,19,51,20,21,72,0,6,109,83,3,14,102,24,11,66,44,98,96,5,35,41,152,81,28,59,9,17,0,0,8,6,1,7,0,8,11,57,45,63,28,145,85,13,4,0,84,12,2,85,20,16,53,21,2,0,10,32,0,45,43,91,153,106,61,73,7,38,1,1,4,4,7,0,20,4,16,0,13,15,0,2,0,5,0,0,1,0,28,0,75,118,89,12,78,54,102,74,0,43,28,67,0,38,152,44,9,119,61,13,93,56,2,70,30,102,92,142,33,0,19,142,35,0,4,5,9,39,3,12,48,52,44,39,1,3,0,0,1,4,12,51,6,61,27,28,54,63,26,0,0,0,0,3,0,1,3,13,0,7,4,5,14,0,3,4,0,14,58,1,0,64,8,19,54,125,151,63,76,0,0,1,2,9,32,167,30,8,33,0,18,2,2,17,73,19,0,82,111,75,53,3,19,126,72,15,93,21,17,2,1,15,52,89,81,81,57,15,90,34,39,95,13,81,71,114,51,59,91,10,18,66,0,94,32,44,106,78,0,91,69,7,70,5,0,0,0,18,70,25,26,135,7,0,72,112,3,22,73,46,0,62,148,49,41,14,154,9,62,0,0,0,23,11,47,39,22,13,82,84,155,90,3,20,1,1,0,13,27,28,8,110,64,55,0,52,121,11,40,123,88,57,27,20,7,0,0,4,6,8,21,9,2,1,2,6,0,0,0,0,0,5,0,15,103,47,40,21,7,75,8,0,1,11,2,3,0,1,0,0,3,36,44,24,24,112,13,0,24,5,0,0,87,0,2,6,31,1,46,70,40,1,38,124,28,18,85,70,117,92,23,52,17,33,62,0,7,122,91,2,14,103,25,9,65,43,105,96,5,41,39,149,69,28,58,8,22,0,1,7,6,0,7,0,8,12,56,45,68,26,146,83,13,4,0,86,12,2,85,18,16,57,21,2,0,12,40,4,38,49,80,152,108,59,77,4,37,1,2,4,4,7,0,20,4,16,0,10,11,0,2,0,4,0,0,1,0,25,0,78,39,94,21,79,55,101,73,0,46,36,47,0,43,137,38,8,115,61,12,37,68,8,74,25,99,102,139,28,0,22,134,68,0,4,3,8,38,3,9,49,51,46,43,1,8,0,0,2,7,14,50,6,60,26,26,56,56,31,0,0,0,0,3,0,1,2,3,3,6,2,4,14,0,3,3,0,16,62,1,0,105,22,34,66,122,163,90,72,58,0,0,1,3,9,28,174,40,24,32,0,34,8,2,14,92,20,0,62,103,75,69,0,4,71,40,0,70,8,6,2,2,12,55,87,77,97,52,18,89,21,28,146,5,49,35,92,48,48,86,7,48,55,0,96,28,39,101,67,0,93,76,4,65,0,0,1,0,22,71,25,29,133,9,0,75,75,2,23,69,98,0,53,150,47,53,11,116,12,44,0,0,0,25,13,51,43,23,13,86,86,154,90,3,20,0,1,0,12,25,28,5,92,68,43,0,45,127,10,10,106,86,31,28,69,9,0,0,4,6,10,13,8,3,1,2,6,0,0,1,0,2,5,0,17,116,47,45,21,6,75,8,0,1,11,2,3,0,2,0,0,4,38,44,22,30,90,15,0,12,2,0,1,80,0,3,8,32,0,47,67,35,1,44,85,31,7,88,71,110,94,24,55,7,38,67,0,7,133,66,0,14,109,25,8,121,46,174,99,7,36,41,152,77,27,56,9,19,0,0,3,5,1,7,0,9,9,40,33,68,39,144,80,14,2,0,108,12,3,96,20,15,45,22,3,0,8,50,0,49,51,103,102,99,61,70,8,33,2,1,3,4,7,0,20,5,16,0,9,17,0,1,0,4,0,0,1,0,24,0,77,36,108,22,76,54,103,73,0,50,29,68,0,50,148,44,9,84,62,15,91,43,2,67,27,100,103,72,27,0,25,93,34,0,5,2,10,41,3,13,46,52,44,36,1,2,0,0,3,4,15,54,7,54,26,27,67,51,29,0,0,0,0,2,0,1,2,15,0,8,3,5,15,0,2,4,0,13,54,1,0,43,5,1,41,115,157

Radius of gyration: 39.41 Å; Cα contacts (8 Å, |Δi|>4): 3369; chains: 4; bounding box: 138×61×83 Å

Nearest PDB structures (foldseek):
  5bnt-assembly2_D  TM=1.002E+00  e=1.234E-81  Pseudomonas aeruginosa PAO1
  7skb-assembly1_B  TM=9.916E-01  e=3.202E-67  Acinetobacter baumannii
  3pzr-assembly1_A  TM=9.972E-01  e=3.888E-66  Vibrio cholerae
  6bac-assembly1_A  TM=9.930E-01  e=6.884E-64  Neisseria gonorrhoeae
  1ta4-assembly1_A  TM=9.901E-01  e=3.648E-61  Haemophilus influenzae

InterPro domains:
  IPR000319 Aspartate-semialdehyde dehydrogenase, conserved site [PS01103] (262-276)
  IPR000534 Semialdehyde dehydrogenase, NAD-binding [PF01118] (3-122)
  IPR000534 Semialdehyde dehydrogenase, NAD-binding [SM00859] (3-122)
  IPR011534 Aspartate-semialdehyde dehydrogenase, gamma-type [TIGR01745] (2-368)
  IPR012080 Aspartate-semialdehyde dehydrogenase [MF_02121] (1-368)
  IPR012280 Semialdehyde dehydrogenase, dimerisation domain [PF02774] (144-354)
  IPR036291 NAD(P)-binding domain superfamily [SSF51735] (1-147)

B-factor: mean 24.27, std 11.41, range [6.62, 84.55]

Secondary structure (DSSP, 8-state):
-EEEEES-SSHHHHHHHHHHHHTTGGGSSEEEEEESS-TT------SS--PPPEETT-HHHHTT-SEEEE-S-HHHHHHHHHHHHHTT--SEEEE-SSTTTT-TTEEEE-HHHHHHHHHHHHHHT--EEEEPPHHHHHHHHHHHHHHHTT-EEEEEEEEEE-GGGG-HHHHHHHHHHHHHHHHTTHHHHH-TTS-HHHHHHHHHHHHHSTTS--TTTSS--TTSEES--S-B-TTS-BHHHHHHHHHHHHHTT--SS---EEEEEEEESBSS-EEEEEEEEESS---HHHHHHHHHHS-SSEEEPPSSHHHHHHHSSHHHHTTS--EEEEEEEE-TT-TTEEEEEEEE-TTIIIIIHHHHHHHHHHH-/-PPEEEEES-SSHHHHHHHHHHHHTTGGGSSEEEEEESS-TT-PPPP-SS--PPPEETT-HHHHTT-SEEEE-S-HHHHHHHHHHHHHTT--SEEEESSSTTTT-TTEEEE-HHHHHHHHHHHHHHT--EEEEPPHHHHHHHHHHHHHHHTT-EEEEEEEEEE-GGGT-HHHHHHHHHHHHHHHHTTHHHHH-TTS-HHHHHHHHHHHHHSTTS--TTTSS--TBS-BS--S-B-TTS-BHHHHHHHHHHHHHTT--SSPPPEEEEEEE-SBSSEEEEEEEEEESS---HHHHHHHHHTS-SSEEE--S-HHHHHHHSSHHHHTTSS-EEEEEEEE-TT-TTEEEEEEEEETTIIIIIHHHHHHHHHHHT-/---EEEEES-SSHHHHHHHHHHHHTTGGGSSEEEEEESS-TT------SS--PPPEETT-HHHHTT-SEEEE-S-HHHHHHHHHHHHHTT--SEEEESSSTTTT-TTEEEE-HHHHHHHHHHHHHHT--EEEEPPHHHHHHHHHHHHHHHTT-EEEEEEEEEE-GGGT-HHHHHHHHHHHHHHHHTTHHHHH-TTS-HHHHHHHHHHHHHSTTS--TTTSS--TBS-BS--S-B-TTS-BHHHHHHHHHHHHHTT--SSPPPEEEEEEE-SBSSEEEEEEEEEESS---HHHHHHHHHTS-SSEEE--S-HHHHHHHSSHHHHTTSS-EEEEEEEE-TT-TTEEEEEEEEETTIIIIIHHHHHHHHHHHT-/-PPEEEEES-SSHHHHHHHHHHHHTTGGGSSEEEEEESS-TT------SS--PPPEETT-HHHHTT-SEEEE-S-HHHHHHHHHHHHHTT--SEEEESSSTTTT-TTEEEE-HHHHHHHHHHHHHHT--EEEEPPHHHHHHHHHHHHHHHTT-EEEEEEEEEE-GGGT-HHHHHHHHHHHHHHHHTTHHHHH-TTS-HHHHHHHHHHHHHSTTS--TTTSS--TBS-BS--S-B-TTS-BHHHHHHHHHHHHHTT--SSPPPEEEEEEE-S-SSEEEEEEEEEESS---HHHHHHHHHTS-SSEEE--S-HHHHHHHSSHHHHTTSS-EEEEEEEE-TT-TTEEEEEEEEETTIIIIIHHHHHHHHHHHH-